Protein AF-0000000068950092 (afdb_homodimer)

Solvent-accessible surface area (backbone atoms only — not comparable to full-atom values): 45120 Å² total; per-residue (Å²): 137,85,79,80,79,78,82,83,80,78,81,80,74,81,78,78,76,77,76,72,77,78,75,73,76,74,76,72,76,67,73,79,68,65,59,87,38,62,39,36,48,38,46,48,36,64,43,59,46,80,43,60,46,69,46,39,40,34,41,42,10,74,87,42,65,40,28,37,36,50,70,68,58,47,45,32,39,39,30,33,70,67,43,49,66,41,85,40,70,24,32,50,69,65,89,71,71,52,61,46,79,30,51,57,68,35,69,49,80,45,48,26,32,32,78,57,65,82,56,67,40,35,50,31,36,40,37,50,44,28,40,63,35,24,32,33,44,30,29,32,32,49,60,79,63,97,83,76,58,93,77,65,66,75,78,72,83,72,76,76,75,78,81,72,84,72,65,82,70,72,81,69,80,69,66,73,40,65,65,55,46,86,85,48,72,69,84,33,66,66,54,60,47,67,68,42,48,68,29,75,63,51,52,23,36,44,30,40,32,51,68,95,44,41,28,33,39,36,29,46,28,34,29,34,53,56,29,42,40,49,42,79,82,56,82,47,61,70,44,25,27,31,41,34,43,34,38,40,37,36,33,35,61,67,46,93,71,41,30,51,76,43,43,36,45,34,45,31,46,30,38,50,37,82,63,69,74,55,65,56,98,62,35,58,36,29,23,41,35,38,34,41,37,39,40,29,44,56,38,62,77,91,65,23,37,39,39,30,32,41,37,44,31,48,33,40,27,33,51,51,62,79,36,67,25,38,39,42,30,50,33,37,42,48,79,77,40,33,84,60,42,74,64,47,43,38,22,47,33,49,39,45,38,33,41,34,44,31,26,65,77,38,53,31,42,34,34,39,38,32,49,19,73,38,87,87,36,18,27,42,44,34,38,42,36,34,45,29,29,80,78,41,68,27,34,51,25,23,40,32,40,38,39,37,36,32,30,38,90,44,72,86,35,32,91,40,76,42,69,69,37,53,30,43,37,44,18,65,45,120,136,83,78,77,79,76,81,80,80,77,78,78,76,79,77,76,76,76,76,72,77,78,75,74,74,74,75,73,77,68,72,78,68,64,61,87,37,63,38,36,48,38,47,48,35,64,43,56,47,80,43,60,47,66,47,38,40,34,43,43,9,75,85,41,65,39,28,35,34,50,70,67,57,48,45,30,39,38,31,32,71,66,45,50,65,40,84,41,69,22,33,49,69,66,88,72,70,52,60,48,80,29,50,57,68,34,70,49,80,46,49,26,33,31,78,57,66,83,56,67,40,36,50,30,35,39,37,51,43,27,40,64,34,24,31,32,43,30,30,34,32,50,61,80,63,96,85,76,60,91,77,64,64,75,77,72,81,72,76,78,76,76,78,66,85,75,66,84,70,72,84,68,78,69,65,73,40,65,65,54,48,87,85,48,70,69,83,34,66,67,52,60,48,66,68,41,49,66,30,74,62,51,51,23,36,43,31,39,34,51,65,95,42,42,29,32,40,36,30,48,28,33,29,34,52,57,28,41,41,49,42,80,80,56,84,47,63,71,44,25,27,31,40,33,43,34,38,40,38,36,32,35,60,68,45,93,71,41,31,51,76,44,42,35,45,33,44,31,46,28,38,50,37,82,64,70,75,55,65,57,97,61,36,60,36,30,25,40,36,38,35,41,36,39,39,30,45,55,38,59,78,91,65,23,38,41,37,30,33,41,38,42,31,49,32,41,27,33,51,52,63,79,35,68,24,39,38,42,30,50,32,38,44,46,79,78,40,33,84,59,43,74,63,46,43,38,23,46,33,49,39,44,37,33,42,34,44,30,25,65,77,39,53,32,42,34,33,38,39,32,50,19,73,37,87,86,36,20,27,43,44,34,37,42,35,33,44,30,28,81,77,41,65,27,35,50,24,23,41,32,38,38,38,38,37,31,32,38,89,44,73,85,35,33,90,41,75,42,69,71,35,52,30,44,36,45,21,66,44,122

InterPro domains:
  IPR003187 Phospholipase A1 [PF02253] (212-417)
  IPR003187 Phospholipase A1 [PR01486] (210-227)
  IPR003187 Phospholipase A1 [PR01486] (257-276)
  IPR003187 Phospholipase A1 [PR01486] (339-357)
  IPR003187 Phospholipase A1 [PR01486] (400-420)
  IPR003187 Phospholipase A1 [PTHR40457] (211-417)
  IPR003187 Phospholipase A1 [cd00541] (193-423)
  IPR010916 TonB box, conserved site [PS00430] (1-79)
  IPR036541 Phospholipase A1 superfamily [G3DSA:2.40.230.10] (185-430)
  IPR036541 Phospholipase A1 superfamily [SSF56931] (190-429)

Structure (mmCIF, N/CA/C/O backbone):
data_AF-0000000068950092-model_v1
#
loop_
_entity.id
_entity.type
_entity.pdbx_description
1 polymer 'Phospholipase A1'
#
loop_
_atom_site.group_PDB
_atom_site.id
_atom_site.type_symbol
_atom_site.label_atom_id
_atom_site.label_alt_id
_atom_site.label_comp_id
_atom_site.label_asym_id
_atom_site.label_entity_id
_atom_site.label_seq_id
_atom_site.pdbx_PDB_ins_code
_atom_site.Cartn_x
_atom_site.Cartn_y
_atom_site.Cartn_z
_atom_site.occupancy
_atom_site.B_iso_or_equiv
_atom_site.auth_seq_id
_atom_site.auth_comp_id
_atom_site.auth_asym_id
_atom_site.auth_atom_id
_atom_site.pdbx_PDB_model_num
ATOM 1 N N . MET A 1 1 ? 90.5 -13.602 -14.055 1 25.36 1 MET A N 1
ATOM 2 C CA . MET A 1 1 ? 90.062 -13.492 -12.68 1 25.36 1 MET A CA 1
ATOM 3 C C . MET A 1 1 ? 89.5 -12.094 -12.398 1 25.36 1 MET A C 1
ATOM 5 O O . MET A 1 1 ? 89.375 -11.695 -11.242 1 25.36 1 MET A O 1
ATOM 9 N N . SER A 1 2 ? 89.25 -11.289 -13.508 1 25.83 2 SER A N 1
ATOM 10 C CA . SER A 1 2 ? 88.938 -9.859 -13.547 1 25.83 2 SER A CA 1
ATOM 11 C C . SER A 1 2 ? 87.625 -9.539 -12.852 1 25.83 2 SER A C 1
ATOM 13 O O . SER A 1 2 ? 86.625 -10.242 -13.039 1 25.83 2 SER A O 1
ATOM 15 N N . ARG A 1 3 ? 87.688 -8.703 -11.711 1 25.31 3 ARG A N 1
ATOM 16 C CA . ARG A 1 3 ? 86.938 -8.18 -10.57 1 25.31 3 ARG A CA 1
ATOM 17 C C . ARG A 1 3 ? 85.875 -7.219 -11.023 1 25.31 3 ARG A C 1
ATOM 19 O O . ARG A 1 3 ? 86.125 -6.062 -11.352 1 25.31 3 ARG A O 1
ATOM 26 N N . ILE A 1 4 ? 84.875 -7.625 -11.906 1 29.53 4 ILE A N 1
ATOM 27 C CA . ILE A 1 4 ? 83.812 -6.742 -12.484 1 29.53 4 ILE A CA 1
ATOM 28 C C . ILE A 1 4 ? 83 -6.102 -11.375 1 29.53 4 ILE A C 1
ATOM 30 O O . ILE A 1 4 ? 82.375 -6.801 -10.586 1 29.53 4 ILE A O 1
ATOM 34 N N . THR A 1 5 ? 83.438 -4.902 -10.844 1 27.25 5 THR A N 1
ATOM 35 C CA . THR A 1 5 ? 83 -4.078 -9.734 1 27.25 5 THR A CA 1
ATOM 36 C C . THR A 1 5 ? 81.562 -3.611 -9.961 1 27.25 5 THR A C 1
ATOM 38 O O . THR A 1 5 ? 81.25 -3.006 -10.992 1 27.25 5 THR A O 1
ATOM 41 N N . LEU A 1 6 ? 80.5 -4.344 -9.461 1 28.91 6 LEU A N 1
ATOM 42 C CA . LEU A 1 6 ? 79.062 -4.211 -9.633 1 28.91 6 LEU A CA 1
ATOM 43 C C . LEU A 1 6 ? 78.562 -2.922 -9 1 28.91 6 LEU A C 1
ATOM 45 O O . LEU A 1 6 ? 78.812 -2.643 -7.836 1 28.91 6 LEU A O 1
ATOM 49 N N . PRO A 1 7 ? 78.312 -1.834 -9.805 1 27.84 7 PRO A N 1
ATOM 50 C CA . PRO A 1 7 ? 78 -0.502 -9.281 1 27.84 7 PRO A CA 1
ATOM 51 C C . PRO A 1 7 ? 76.75 -0.5 -8.367 1 27.84 7 PRO A C 1
ATOM 53 O O . PRO A 1 7 ? 75.938 -1.396 -8.461 1 27.84 7 PRO A O 1
ATOM 56 N N . ARG A 1 8 ? 76.812 0.279 -7.223 1 24.95 8 ARG A N 1
ATOM 57 C CA . ARG A 1 8 ? 76 0.514 -6.012 1 24.95 8 ARG A CA 1
ATOM 58 C C . ARG A 1 8 ? 74.688 1.204 -6.34 1 24.95 8 ARG A C 1
ATOM 60 O O . ARG A 1 8 ? 74.688 2.289 -6.926 1 24.95 8 ARG A O 1
ATOM 67 N N . ARG A 1 9 ? 73.625 0.454 -6.688 1 24.45 9 ARG A N 1
ATOM 68 C CA . ARG A 1 9 ? 72.25 0.958 -7.047 1 24.45 9 ARG A CA 1
ATOM 69 C C . ARG A 1 9 ? 71.688 1.841 -5.941 1 24.45 9 ARG A C 1
ATOM 71 O O . ARG A 1 9 ? 71.688 1.447 -4.773 1 24.45 9 ARG A O 1
ATOM 78 N N . ARG A 1 10 ? 71.812 3.195 -6.09 1 22.47 10 ARG A N 1
ATOM 79 C CA . ARG A 1 10 ? 71.375 4.25 -5.203 1 22.47 10 ARG A CA 1
ATOM 80 C C . ARG A 1 10 ? 69.875 4.047 -4.871 1 22.47 10 ARG A C 1
ATOM 82 O O . ARG A 1 10 ? 69.062 3.736 -5.75 1 22.47 10 ARG A O 1
ATOM 89 N N . ARG A 1 11 ? 69.5 3.742 -3.6 1 23.62 11 ARG A N 1
ATOM 90 C CA . ARG A 1 11 ? 68.25 3.502 -2.869 1 23.62 11 ARG A CA 1
ATOM 91 C C . ARG A 1 11 ? 67.375 4.73 -2.904 1 23.62 11 ARG A C 1
ATOM 93 O O . ARG A 1 11 ? 67.75 5.812 -2.461 1 23.62 11 ARG A O 1
ATOM 100 N N . LEU A 1 12 ? 66.688 4.996 -4.07 1 25.73 12 LEU A N 1
ATOM 101 C CA . LEU A 1 12 ? 65.75 6.109 -4.188 1 25.73 12 LEU A CA 1
ATOM 102 C C . LEU A 1 12 ? 64.812 6.129 -3.012 1 25.73 12 LEU A C 1
ATOM 104 O O . LEU A 1 12 ? 64.25 5.082 -2.602 1 25.73 12 LEU A O 1
ATOM 108 N N . ALA A 1 13 ? 64.875 7.172 -2.082 1 25.88 13 ALA A N 1
ATOM 109 C CA . ALA A 1 13 ? 64.125 7.508 -0.871 1 25.88 13 ALA A CA 1
ATOM 110 C C . ALA A 1 13 ? 62.656 7.668 -1.167 1 25.88 13 ALA A C 1
ATOM 112 O O . ALA A 1 13 ? 62.25 8.25 -2.186 1 25.88 13 ALA A O 1
ATOM 113 N N . PRO A 1 14 ? 61.812 6.719 -0.66 1 25.55 14 PRO A N 1
ATOM 114 C CA . PRO A 1 14 ? 60.344 6.691 -0.871 1 25.55 14 PRO A CA 1
ATOM 115 C C . PRO A 1 14 ? 59.656 7.98 -0.426 1 25.55 14 PRO A C 1
ATOM 117 O O . PRO A 1 14 ? 60.031 8.539 0.616 1 25.55 14 PRO A O 1
ATOM 120 N N . ALA A 1 15 ? 59.469 9.008 -1.313 1 27.66 15 ALA A N 1
ATOM 121 C CA . ALA A 1 15 ? 58.719 10.234 -1.035 1 27.66 15 ALA A CA 1
ATOM 122 C C . ALA A 1 15 ? 57.406 9.945 -0.307 1 27.66 15 ALA A C 1
ATOM 124 O O . ALA A 1 15 ? 56.656 9.07 -0.714 1 27.66 15 ALA A O 1
ATOM 125 N N . GLY A 1 16 ? 57.406 10.086 0.996 1 23.33 16 GLY A N 1
ATOM 126 C CA . GLY A 1 16 ? 56.281 9.984 1.922 1 23.33 16 GLY A CA 1
ATOM 127 C C . GLY A 1 16 ? 55.094 10.844 1.526 1 23.33 16 GLY A C 1
ATOM 128 O O . GLY A 1 16 ? 55.219 12.062 1.408 1 23.33 16 GLY A O 1
ATOM 129 N N . ARG A 1 17 ? 54.281 10.43 0.488 1 26.7 17 ARG A N 1
ATOM 130 C CA . ARG A 1 17 ? 53.094 11.172 0.098 1 26.7 17 ARG A CA 1
ATOM 131 C C . ARG A 1 17 ? 52.219 11.484 1.31 1 26.7 17 ARG A C 1
ATOM 133 O O . ARG A 1 17 ? 51.844 10.578 2.061 1 26.7 17 ARG A O 1
ATOM 140 N N . ALA A 1 18 ? 52.344 12.727 1.903 1 27.39 18 ALA A N 1
ATOM 141 C CA . ALA A 1 18 ? 51.469 13.305 2.92 1 27.39 18 ALA A CA 1
ATOM 142 C C . ALA A 1 18 ? 50 13.188 2.516 1 27.39 18 ALA A C 1
ATOM 144 O O . ALA A 1 18 ? 49.625 13.656 1.442 1 27.39 18 ALA A O 1
ATOM 145 N N . VAL A 1 19 ? 49.375 12.039 2.77 1 26.78 19 VAL A N 1
ATOM 146 C CA . VAL A 1 19 ? 47.938 11.875 2.617 1 26.78 19 VAL A CA 1
ATOM 147 C C . VAL A 1 19 ? 47.219 13.016 3.328 1 26.78 19 VAL A C 1
ATOM 149 O O . VAL A 1 19 ? 47.344 13.18 4.543 1 26.78 19 VAL A O 1
ATOM 152 N N . ALA A 1 20 ? 47.031 14.195 2.67 1 30.83 20 ALA A N 1
ATOM 153 C CA . ALA A 1 20 ? 46.188 15.25 3.24 1 30.83 20 ALA A CA 1
ATOM 154 C C . ALA A 1 20 ? 44.844 14.688 3.727 1 30.83 20 ALA A C 1
ATOM 156 O O . ALA A 1 20 ? 44.219 13.883 3.037 1 30.83 20 ALA A O 1
ATOM 157 N N . PRO A 1 21 ? 44.625 14.68 5.027 1 31.22 21 PRO A N 1
ATOM 158 C CA . PRO A 1 21 ? 43.344 14.234 5.578 1 31.22 21 PRO A CA 1
ATOM 159 C C . PRO A 1 21 ? 42.156 14.93 4.934 1 31.22 21 PRO A C 1
ATOM 161 O O . PRO A 1 21 ? 42.219 16.125 4.637 1 31.22 21 PRO A O 1
ATOM 164 N N . LEU A 1 22 ? 41.469 14.258 3.994 1 31.2 22 LEU A N 1
ATOM 165 C CA . LEU A 1 22 ? 40.156 14.711 3.516 1 31.2 22 LEU A CA 1
ATOM 166 C C . LEU A 1 22 ? 39.281 15.117 4.68 1 31.2 22 LEU A C 1
ATOM 168 O O . LEU A 1 22 ? 38.906 14.273 5.512 1 31.2 22 LEU A O 1
ATOM 172 N N . CYS A 1 23 ? 39.406 16.328 5.18 1 29.52 23 CYS A N 1
ATOM 173 C CA . CYS A 1 23 ? 38.438 16.875 6.129 1 29.52 23 CYS A CA 1
ATOM 174 C C . CYS A 1 23 ? 37 16.719 5.617 1 29.52 23 CYS A C 1
ATOM 176 O O . CYS A 1 23 ? 36.625 17.297 4.594 1 29.52 23 CYS A O 1
ATOM 178 N N . LEU A 1 24 ? 36.438 15.57 5.801 1 31.19 24 LEU A N 1
ATOM 179 C CA . LEU A 1 24 ? 35 15.414 5.637 1 31.19 24 LEU A CA 1
ATOM 180 C C . LEU A 1 24 ? 34.25 16.5 6.391 1 31.19 24 LEU A C 1
ATOM 182 O O . LEU A 1 24 ? 34.281 16.547 7.625 1 31.19 24 LEU A O 1
ATOM 186 N N . SER A 1 25 ? 34.125 17.672 5.805 1 31.3 25 SER A N 1
ATOM 187 C CA . SER A 1 25 ? 33.188 18.641 6.371 1 31.3 25 SER A CA 1
ATOM 188 C C . SER A 1 25 ? 31.828 18.016 6.633 1 31.3 25 SER A C 1
ATOM 190 O O . SER A 1 25 ? 31.188 17.531 5.711 1 31.3 25 SER A O 1
ATOM 192 N N . LEU A 1 26 ? 31.625 17.5 7.797 1 33.03 26 LEU A N 1
ATOM 193 C CA . LEU A 1 26 ? 30.281 17.188 8.305 1 33.03 26 LEU A CA 1
ATOM 194 C C . LEU A 1 26 ? 29.375 18.391 8.211 1 33.03 26 LEU A C 1
ATOM 196 O O . LEU A 1 26 ? 29.531 19.359 8.953 1 33.03 26 LEU A O 1
ATOM 200 N N . MET A 1 27 ? 28.938 18.734 7.012 1 31.53 27 MET A N 1
ATOM 201 C CA . MET A 1 27 ? 27.812 19.656 7.027 1 31.53 27 MET A CA 1
ATOM 202 C C . MET A 1 27 ? 26.719 19.188 7.977 1 31.53 27 MET A C 1
ATOM 204 O O . MET A 1 27 ? 26.141 18.109 7.777 1 31.53 27 MET A O 1
ATOM 208 N N . LEU A 1 28 ? 26.734 19.578 9.219 1 32.59 28 LEU A N 1
ATOM 209 C CA . LEU A 1 28 ? 25.625 19.469 10.148 1 32.59 28 LEU A CA 1
ATOM 210 C C . LEU A 1 28 ? 24.344 20.062 9.539 1 32.59 28 LEU A C 1
ATOM 212 O O . LEU A 1 28 ? 24.281 21.266 9.289 1 32.59 28 LEU A O 1
ATOM 216 N N . ALA A 1 29 ? 23.625 19.297 8.828 1 35.12 29 ALA A N 1
ATOM 217 C CA . ALA A 1 29 ? 22.266 19.719 8.5 1 35.12 29 ALA A CA 1
ATOM 218 C C . ALA A 1 29 ? 21.562 20.281 9.727 1 35.12 29 ALA A C 1
ATOM 220 O O . ALA A 1 29 ? 21.328 19.562 10.703 1 35.12 29 ALA A O 1
ATOM 221 N N . CYS A 1 30 ? 21.688 21.531 9.961 1 32.44 30 CYS A N 1
ATOM 222 C CA . CYS A 1 30 ? 20.828 22.188 10.93 1 32.44 30 CYS A CA 1
ATOM 223 C C . CYS A 1 30 ? 19.375 21.766 10.727 1 32.44 30 CYS A C 1
ATOM 225 O O . CYS A 1 30 ? 18.875 21.781 9.602 1 32.44 30 CYS A O 1
ATOM 227 N N . PRO A 1 31 ? 18.828 21.047 11.602 1 38.62 31 PRO A N 1
ATOM 228 C CA . PRO A 1 31 ? 17.391 20.766 11.469 1 38.62 31 PRO A CA 1
ATOM 229 C C . PRO A 1 31 ? 16.594 22 11.039 1 38.62 31 PRO A C 1
ATOM 231 O O . PRO A 1 31 ? 16.969 23.125 11.391 1 38.62 31 PRO A O 1
ATOM 234 N N . LEU A 1 32 ? 16.078 22.094 9.906 1 39.5 32 LEU A N 1
ATOM 235 C CA . LEU A 1 32 ? 15.078 23.109 9.586 1 39.5 32 LEU A CA 1
ATOM 236 C C . LEU A 1 32 ? 14.195 23.406 10.797 1 39.5 32 LEU A C 1
ATOM 238 O O . LEU A 1 32 ? 13.477 22.531 11.273 1 39.5 32 LEU A O 1
ATOM 242 N N . ALA A 1 33 ? 14.672 24.172 11.695 1 37.88 33 ALA A N 1
ATOM 243 C CA . ALA A 1 33 ? 13.797 24.688 12.742 1 37.88 33 ALA A CA 1
ATOM 244 C C . ALA A 1 33 ? 12.484 25.203 12.156 1 37.88 33 ALA A C 1
ATOM 246 O O . ALA A 1 33 ? 12.477 26.156 11.375 1 37.88 33 ALA A O 1
ATOM 247 N N . GLY A 1 34 ? 11.578 24.375 11.766 1 46.66 34 GLY A N 1
ATOM 248 C CA . GLY A 1 34 ? 10.273 24.984 11.539 1 46.66 34 GLY A CA 1
ATOM 249 C C . GLY A 1 34 ? 10.023 26.203 12.398 1 46.66 34 GLY A C 1
ATOM 250 O O . GLY A 1 34 ? 10.305 26.203 13.602 1 46.66 34 GLY A O 1
ATOM 251 N N . HIS A 1 35 ? 10.18 27.359 11.719 1 54.69 35 HIS A N 1
ATOM 252 C CA . HIS A 1 35 ? 9.93 28.609 12.414 1 54.69 35 HIS A CA 1
ATOM 253 C C . HIS A 1 35 ? 8.711 28.5 13.336 1 54.69 35 HIS A C 1
ATOM 255 O O . HIS A 1 35 ? 7.629 28.109 12.891 1 54.69 35 HIS A O 1
ATOM 261 N N . ALA A 1 36 ? 8.938 28.547 14.555 1 67.81 36 ALA A N 1
ATOM 262 C CA . ALA A 1 36 ? 7.93 28.656 15.609 1 67.81 36 ALA A CA 1
ATOM 263 C C . ALA A 1 36 ? 6.867 29.688 15.25 1 67.81 36 ALA A C 1
ATOM 265 O O . ALA A 1 36 ? 7.195 30.828 14.875 1 67.81 36 ALA A O 1
ATOM 266 N N . GLY A 1 37 ? 5.676 29.281 14.633 1 89.69 37 GLY A N 1
ATOM 267 C CA . GLY A 1 37 ? 4.539 30.172 14.445 1 89.69 37 GLY A CA 1
ATOM 268 C C . GLY A 1 37 ? 3.887 30.031 13.078 1 89.69 37 GLY A C 1
ATOM 269 O O . GLY A 1 37 ? 2.936 30.734 12.758 1 89.69 37 GLY A O 1
ATOM 270 N N . VAL A 1 38 ? 4.516 29.188 12.164 1 94 38 VAL A N 1
ATOM 271 C CA . VAL A 1 38 ? 3.938 28.953 10.844 1 94 38 VAL A CA 1
ATOM 272 C C . VAL A 1 38 ? 3.275 27.578 10.797 1 94 38 VAL A C 1
ATOM 274 O O . VAL A 1 38 ? 3.912 26.578 11.109 1 94 38 VAL A O 1
ATOM 277 N N . ALA A 1 39 ? 2.006 27.531 10.422 1 95.69 39 ALA A N 1
ATOM 278 C CA . ALA A 1 39 ? 1.297 26.25 10.336 1 95.69 39 ALA A CA 1
ATOM 279 C C . ALA A 1 39 ? 0.203 26.297 9.273 1 95.69 39 ALA A C 1
ATOM 281 O O . ALA A 1 39 ? -0.193 27.375 8.828 1 95.69 39 ALA A O 1
ATOM 282 N N . LEU A 1 40 ? -0.121 25.172 8.828 1 97.44 40 LEU A N 1
ATOM 283 C CA . LEU A 1 40 ? -1.31 25.016 7.992 1 97.44 40 LEU A CA 1
ATOM 284 C C . LEU A 1 40 ? -2.463 24.422 8.797 1 97.44 40 LEU A C 1
ATOM 286 O O . LEU A 1 40 ? -2.252 23.562 9.648 1 97.44 40 LEU A O 1
ATOM 290 N N . LEU A 1 41 ? -3.658 24.906 8.508 1 97 41 LEU A N 1
ATOM 291 C CA . LEU A 1 41 ? -4.824 24.234 9.062 1 97 41 LEU A CA 1
ATOM 292 C C . LEU A 1 41 ? -5.102 22.938 8.32 1 97 41 LEU A C 1
ATOM 294 O O . LEU A 1 41 ? -4.992 22.875 7.094 1 97 41 LEU A O 1
ATOM 298 N N . GLN A 1 42 ? -5.461 21.906 9.102 1 97.06 42 GLN A N 1
ATOM 299 C CA . GLN A 1 42 ? -5.906 20.672 8.445 1 97.06 42 GLN A CA 1
ATOM 300 C C . GLN A 1 42 ? -7.211 20.906 7.68 1 97.06 42 GLN A C 1
ATOM 302 O O . GLN A 1 42 ? -8.172 21.453 8.227 1 97.06 42 GLN A O 1
ATOM 307 N N . PRO A 1 43 ? -7.207 20.531 6.434 1 96.75 43 PRO A N 1
ATOM 308 C CA . PRO A 1 43 ? -8.492 20.594 5.734 1 96.75 43 PRO A CA 1
ATOM 309 C C . PRO A 1 43 ? -9.477 19.547 6.223 1 96.75 43 PRO A C 1
ATOM 311 O O . PRO A 1 43 ? -9.109 18.656 6.996 1 96.75 43 PRO A O 1
ATOM 314 N N . PRO A 1 44 ? -10.758 19.75 5.793 1 95.69 44 PRO A N 1
ATOM 315 C CA . PRO A 1 44 ? -11.734 18.703 6.129 1 95.69 44 PRO A CA 1
ATOM 316 C C . PRO A 1 44 ? -11.375 17.344 5.527 1 95.69 44 PRO A C 1
ATOM 318 O O . PRO A 1 44 ? -10.648 17.281 4.535 1 95.69 44 PRO A O 1
ATOM 321 N N . ARG A 1 45 ? -11.922 16.328 6.129 1 95.12 45 ARG A N 1
ATOM 322 C CA . ARG A 1 45 ? -11.672 14.953 5.691 1 95.12 45 ARG A CA 1
ATOM 323 C C . ARG A 1 45 ? -12.156 14.742 4.262 1 95.12 45 ARG A C 1
ATOM 325 O O . ARG A 1 45 ? -11.5 14.055 3.475 1 95.12 45 ARG A O 1
ATOM 332 N N . VAL A 1 46 ? -13.32 15.258 3.967 1 94.94 46 VAL A N 1
ATOM 333 C CA . VAL A 1 46 ? -13.922 15.172 2.645 1 94.94 46 VAL A CA 1
ATOM 334 C C . VAL A 1 46 ? -14.195 16.578 2.105 1 94.94 46 VAL A C 1
ATOM 336 O O . VAL A 1 46 ? -14.773 17.406 2.805 1 94.94 46 VAL A O 1
ATOM 339 N N . ILE A 1 47 ? -13.789 16.844 0.938 1 95.56 47 ILE A N 1
ATOM 340 C CA . ILE A 1 47 ? -14.055 18.156 0.344 1 95.56 47 ILE A CA 1
ATOM 341 C C . ILE A 1 47 ? -14.781 17.969 -0.986 1 95.56 47 ILE A C 1
ATOM 343 O O . ILE A 1 47 ? -14.766 16.891 -1.569 1 95.56 47 ILE A O 1
ATOM 347 N N . ASP A 1 48 ? -15.43 19.016 -1.385 1 94.81 48 ASP A N 1
ATOM 348 C CA . ASP A 1 48 ? -16.031 19.062 -2.713 1 94.81 48 ASP A CA 1
ATOM 349 C C . ASP A 1 48 ? -14.977 19.234 -3.797 1 94.81 48 ASP A C 1
ATOM 351 O O . ASP A 1 48 ? -14.383 20.297 -3.932 1 94.81 48 ASP A O 1
ATOM 355 N N . GLY A 1 49 ? -14.82 18.234 -4.57 1 93.81 49 GLY A N 1
ATOM 356 C CA . GLY A 1 49 ? -13.773 18.219 -5.578 1 93.81 49 GLY A CA 1
ATOM 357 C C . GLY A 1 49 ? -14.078 19.109 -6.77 1 93.81 49 GLY A C 1
ATOM 358 O O . GLY A 1 49 ? -13.211 19.328 -7.617 1 93.81 49 GLY A O 1
ATOM 359 N N . ASN A 1 50 ? -15.273 19.562 -6.836 1 93 50 ASN A N 1
ATOM 360 C CA . ASN A 1 50 ? -15.648 20.469 -7.922 1 93 50 ASN A CA 1
ATOM 361 C C . ASN A 1 50 ? -15.391 21.922 -7.551 1 93 50 ASN A C 1
ATOM 363 O O . ASN A 1 50 ? -15.508 22.812 -8.398 1 93 50 ASN A O 1
ATOM 367 N N . GLN A 1 51 ? -15.148 22.172 -6.352 1 94.12 51 GLN A N 1
ATOM 368 C CA . GLN A 1 51 ? -14.781 23.5 -5.879 1 94.12 51 GLN A CA 1
ATOM 369 C C . GLN A 1 51 ? -13.266 23.625 -5.723 1 94.12 51 GLN A C 1
ATOM 371 O O . GLN A 1 51 ? -12.562 22.625 -5.605 1 94.12 51 GLN A O 1
ATOM 376 N N . PRO A 1 52 ? -12.797 24.797 -5.805 1 96.12 52 PRO A N 1
ATOM 377 C CA . PRO A 1 52 ? -11.359 24.969 -5.598 1 96.12 52 PRO A CA 1
ATOM 378 C C . PRO A 1 52 ? -10.898 24.469 -4.23 1 96.12 52 PRO A C 1
ATOM 380 O O . PRO A 1 52 ? -11.625 24.594 -3.244 1 96.12 52 PRO A O 1
ATOM 383 N N . LEU A 1 53 ? -9.75 23.891 -4.223 1 97.06 53 LEU A N 1
ATOM 384 C CA . LEU A 1 53 ? -9.094 23.547 -2.969 1 97.06 53 LEU A CA 1
ATOM 385 C C . LEU A 1 53 ? -8.648 24.781 -2.219 1 97.06 53 LEU A C 1
ATOM 387 O O . LEU A 1 53 ? -8.039 25.688 -2.807 1 97.06 53 LEU A O 1
ATOM 391 N N . THR A 1 54 ? -8.938 24.828 -0.978 1 96.88 54 THR A N 1
ATOM 392 C CA . THR A 1 54 ? -8.5 25.938 -0.132 1 96.88 54 THR A CA 1
ATOM 393 C C . THR A 1 54 ? -7.609 25.438 1 1 96.88 54 THR A C 1
ATOM 395 O O . THR A 1 54 ? -7.973 24.5 1.714 1 96.88 54 THR A O 1
ATOM 398 N N . LEU A 1 55 ? -6.48 25.969 1.095 1 97.44 55 LEU A N 1
ATOM 399 C CA . LEU A 1 55 ? -5.598 25.766 2.238 1 97.44 55 LEU A CA 1
ATOM 400 C C . LEU A 1 55 ? -5.391 27.062 3.01 1 97.44 55 LEU A C 1
ATOM 402 O O . LEU A 1 55 ? -5.254 28.125 2.408 1 97.44 55 LEU A O 1
ATOM 406 N N . THR A 1 56 ? -5.359 26.938 4.32 1 96.44 56 THR A N 1
ATOM 407 C CA . THR A 1 56 ? -5.223 28.125 5.152 1 96.44 56 THR A CA 1
ATOM 408 C C . THR A 1 56 ? -3.893 28.125 5.898 1 96.44 56 THR A C 1
ATOM 410 O O . THR A 1 56 ? -3.625 27.219 6.691 1 96.44 56 THR A O 1
ATOM 413 N N . LEU A 1 57 ? -3.098 29.078 5.609 1 96.5 57 LEU A N 1
ATOM 414 C CA . LEU A 1 57 ? -1.845 29.328 6.316 1 96.5 57 LEU A CA 1
ATOM 415 C C . LEU A 1 57 ? -2.082 30.188 7.551 1 96.5 57 LEU A C 1
ATOM 417 O O . LEU A 1 57 ? -2.771 31.219 7.48 1 96.5 57 LEU A O 1
ATOM 421 N N . VAL A 1 58 ? -1.559 29.75 8.656 1 94.62 58 VAL A N 1
ATOM 422 C CA . VAL A 1 58 ? -1.667 30.516 9.883 1 94.62 58 VAL A CA 1
ATOM 423 C C . VAL A 1 58 ? -0.274 30.891 10.383 1 94.62 58 VAL A C 1
ATOM 425 O O . VAL A 1 58 ? 0.581 30.031 10.57 1 94.62 58 VAL A O 1
ATOM 428 N N . VAL A 1 59 ? -0.043 32.156 10.547 1 94.06 59 VAL A N 1
ATOM 429 C CA . VAL A 1 59 ? 1.181 32.656 11.172 1 94.06 59 VAL A CA 1
ATOM 430 C C . VAL A 1 59 ? 0.857 33.281 12.531 1 94.06 59 VAL A C 1
ATOM 432 O O . VAL A 1 59 ? -0.172 33.938 12.695 1 94.06 59 VAL A O 1
ATOM 435 N N . SER A 1 60 ? 1.721 32.938 13.5 1 92.06 60 SER A N 1
ATOM 436 C CA . SER A 1 60 ? 1.443 33.406 14.852 1 92.06 60 SER A CA 1
ATOM 437 C C . SER A 1 60 ? 2.691 34 15.508 1 92.06 60 SER A C 1
ATOM 439 O O . SER A 1 60 ? 3.814 33.625 15.148 1 92.06 60 SER A O 1
ATOM 441 N N . ALA A 1 61 ? 2.457 34.969 16.391 1 90.75 61 ALA A N 1
ATOM 442 C CA . ALA A 1 61 ? 3.473 35.531 17.266 1 90.75 61 ALA A CA 1
ATOM 443 C C . ALA A 1 61 ? 3.156 35.25 18.734 1 90.75 61 ALA A C 1
ATOM 445 O O . ALA A 1 61 ? 2.572 36.062 19.422 1 90.75 61 ALA A O 1
ATOM 446 N N . ASP A 1 62 ? 3.6 34.156 19.188 1 82.5 62 ASP A N 1
ATOM 447 C CA . ASP A 1 62 ? 3.172 33.688 20.5 1 82.5 62 ASP A CA 1
ATOM 448 C C . ASP A 1 62 ? 3.936 34.406 21.609 1 82.5 62 ASP A C 1
ATOM 450 O O . ASP A 1 62 ? 3.338 34.875 22.594 1 82.5 62 ASP A O 1
ATOM 454 N N . ASP A 1 63 ? 5.16 34.531 21.484 1 83.38 63 ASP A N 1
ATOM 455 C CA . ASP A 1 63 ? 5.969 34.969 22.625 1 83.38 63 ASP A CA 1
ATOM 456 C C . ASP A 1 63 ? 6.582 36.344 22.391 1 83.38 63 ASP A C 1
ATOM 458 O O . ASP A 1 63 ? 7.02 37.031 23.328 1 83.38 63 ASP A O 1
ATOM 462 N N . ALA A 1 64 ? 6.695 36.719 21.109 1 87.56 64 ALA A N 1
ATOM 463 C CA . ALA A 1 64 ? 7.297 38 20.75 1 87.56 64 ALA A CA 1
ATOM 464 C C . ALA A 1 64 ? 6.734 38.531 19.438 1 87.56 64 ALA A C 1
ATOM 466 O O . ALA A 1 64 ? 6.016 37.812 18.734 1 87.56 64 ALA A O 1
ATOM 467 N N . THR A 1 65 ? 7.02 39.781 19.25 1 91.56 65 THR A N 1
ATOM 468 C CA . THR A 1 65 ? 6.656 40.344 17.969 1 91.56 65 THR A CA 1
ATOM 469 C C . THR A 1 65 ? 7.395 39.656 16.828 1 91.56 65 THR A C 1
ATOM 471 O O . THR A 1 65 ? 8.586 39.344 16.953 1 91.56 65 THR A O 1
ATOM 474 N N . ARG A 1 66 ? 6.645 39.344 15.773 1 93.12 66 ARG A N 1
ATOM 475 C CA . ARG A 1 66 ? 7.223 38.625 14.625 1 93.12 66 ARG A CA 1
ATOM 476 C C . ARG A 1 66 ? 6.773 39.281 13.32 1 93.12 66 ARG A C 1
ATOM 478 O O . ARG A 1 66 ? 5.691 39.875 13.242 1 93.12 66 ARG A O 1
ATOM 485 N N . ARG A 1 67 ? 7.641 39.219 12.32 1 94.94 67 ARG A N 1
ATOM 486 C CA . ARG A 1 67 ? 7.332 39.656 10.953 1 94.94 67 ARG A CA 1
ATOM 487 C C . ARG A 1 67 ? 7.523 38.5 9.977 1 94.94 67 ARG A C 1
ATOM 489 O O . ARG A 1 67 ? 8.562 37.844 9.984 1 94.94 67 ARG A O 1
ATOM 496 N N . TYR A 1 68 ? 6.5 38.25 9.203 1 95.38 68 TYR A N 1
ATOM 497 C CA . TYR A 1 68 ? 6.543 37.125 8.266 1 95.38 68 TYR A CA 1
ATOM 498 C C . TYR A 1 68 ? 6.422 37.625 6.824 1 95.38 68 TYR A C 1
ATOM 500 O O . TYR A 1 68 ? 5.59 38.469 6.523 1 95.38 68 TYR A O 1
ATOM 508 N N . ARG A 1 69 ? 7.258 37.125 5.938 1 95.38 69 ARG A N 1
ATOM 509 C CA . ARG A 1 69 ? 7.051 37.312 4.504 1 95.38 69 ARG A CA 1
ATOM 510 C C . ARG A 1 69 ? 6.07 36.281 3.957 1 95.38 69 ARG A C 1
ATOM 512 O O . ARG A 1 69 ? 6.348 35.062 3.988 1 95.38 69 ARG A O 1
ATOM 519 N N . ILE A 1 70 ? 4.98 36.75 3.484 1 95.69 70 ILE A N 1
ATOM 520 C CA . ILE A 1 70 ? 3.914 35.875 3 1 95.69 70 ILE A CA 1
ATOM 521 C C . ILE A 1 70 ? 4.023 35.719 1.485 1 95.69 70 ILE A C 1
ATOM 523 O O . ILE A 1 70 ? 3.955 36.688 0.746 1 95.69 70 ILE A O 1
ATOM 527 N N . PRO A 1 71 ? 4.184 34.5 1.025 1 94.81 71 PRO A N 1
ATOM 528 C CA . PRO A 1 71 ? 4.273 34.344 -0.426 1 94.81 71 PRO A CA 1
ATOM 529 C C . PRO A 1 71 ? 2.926 34.5 -1.125 1 94.81 71 PRO A C 1
ATOM 531 O O . PRO A 1 71 ? 1.877 34.25 -0.525 1 94.81 71 PRO A O 1
ATOM 534 N N . ASP A 1 72 ? 3 34.844 -2.436 1 95.62 72 ASP A N 1
ATOM 535 C CA . ASP A 1 72 ? 1.785 35 -3.23 1 95.62 72 ASP A CA 1
ATOM 536 C C . ASP A 1 72 ? 1.196 33.625 -3.604 1 95.62 72 ASP A C 1
ATOM 538 O O . ASP A 1 72 ? 0.004 33.531 -3.9 1 95.62 72 ASP A O 1
ATOM 542 N N . THR A 1 73 ? 2.117 32.656 -3.613 1 95.94 73 THR A N 1
ATOM 543 C CA . THR A 1 73 ? 1.674 31.328 -4.012 1 95.94 73 THR A CA 1
ATOM 544 C C . THR A 1 73 ? 2.24 30.266 -3.072 1 95.94 73 THR A C 1
ATOM 546 O O . THR A 1 73 ? 3.266 30.484 -2.424 1 95.94 73 THR A O 1
ATOM 549 N N . LEU A 1 74 ? 1.51 29.219 -2.908 1 96.25 74 LEU A N 1
ATOM 550 C CA . LEU A 1 74 ? 1.98 28 -2.254 1 96.25 74 LEU A CA 1
ATOM 551 C C . LEU A 1 74 ? 2.033 26.844 -3.238 1 96.25 74 LEU A C 1
ATOM 553 O O . LEU A 1 74 ? 1.121 26.672 -4.047 1 96.25 74 LEU A O 1
ATOM 557 N N . GLU A 1 75 ? 3.094 26.141 -3.209 1 96.44 75 GLU A N 1
ATOM 558 C CA . GLU A 1 75 ? 3.213 24.938 -4.031 1 96.44 75 GLU A CA 1
ATOM 559 C C . GLU A 1 75 ? 2.873 23.672 -3.232 1 96.44 75 GLU A C 1
ATOM 561 O O . GLU A 1 75 ? 3.396 23.469 -2.135 1 96.44 75 GLU A O 1
ATOM 566 N N . VAL A 1 76 ? 1.973 22.922 -3.807 1 97.25 76 VAL A N 1
ATOM 567 C CA . VAL A 1 76 ? 1.534 21.688 -3.162 1 97.25 76 VAL A CA 1
ATOM 568 C C . VAL A 1 76 ? 1.596 20.531 -4.16 1 97.25 76 VAL A C 1
ATOM 570 O O . VAL A 1 76 ? 1.209 20.672 -5.32 1 97.25 76 VAL A O 1
ATOM 573 N N . THR A 1 77 ? 2.152 19.406 -3.688 1 96.5 77 THR A N 1
ATOM 574 C CA . THR A 1 77 ? 2.102 18.188 -4.484 1 96.5 77 THR A CA 1
ATOM 575 C C . THR A 1 77 ? 0.888 17.344 -4.105 1 96.5 77 THR A C 1
ATOM 577 O O . THR A 1 77 ? 0.719 16.984 -2.939 1 96.5 77 THR A O 1
ATOM 580 N N . ALA A 1 78 ? 0.052 17.094 -5.078 1 96.5 78 ALA A N 1
ATOM 581 C CA . ALA A 1 78 ? -1.104 16.219 -4.891 1 96.5 78 ALA A CA 1
ATOM 582 C C . ALA A 1 78 ? -0.852 14.836 -5.496 1 96.5 78 ALA A C 1
ATOM 584 O O . ALA A 1 78 ? -0.511 14.727 -6.676 1 96.5 78 ALA A O 1
ATOM 585 N N . SER A 1 79 ? -1.052 13.828 -4.648 1 94.38 79 SER A N 1
ATOM 586 C CA . SER A 1 79 ? -0.815 12.461 -5.102 1 94.38 79 SER A CA 1
ATOM 587 C C . SER A 1 79 ? -2.029 11.57 -4.84 1 94.38 79 SER A C 1
ATOM 589 O O . SER A 1 79 ? -2.348 11.266 -3.691 1 94.38 79 SER A O 1
ATOM 591 N N . GLY A 1 80 ? -2.674 11.195 -5.965 1 92 80 GLY A N 1
ATOM 592 C CA . GLY A 1 80 ? -3.682 10.148 -5.836 1 92 80 GLY A CA 1
ATOM 593 C C . GLY A 1 80 ? -3.092 8.766 -5.691 1 92 80 GLY A C 1
ATOM 594 O O . GLY A 1 80 ? -1.931 8.539 -6.039 1 92 80 GLY A O 1
ATOM 595 N N . ASP A 1 81 ? -3.914 7.863 -5.152 1 90.31 81 ASP A N 1
ATOM 596 C CA . ASP A 1 81 ? -3.447 6.496 -4.945 1 90.31 81 ASP A CA 1
ATOM 597 C C . ASP A 1 81 ? -3.082 5.836 -6.27 1 90.31 81 ASP A C 1
ATOM 599 O O . ASP A 1 81 ? -3.922 5.727 -7.168 1 90.31 81 ASP A O 1
ATOM 603 N N . LEU A 1 82 ? -1.824 5.402 -6.402 1 92.31 82 LEU A N 1
ATOM 604 C CA . LEU A 1 82 ? -1.259 4.719 -7.559 1 92.31 82 LEU A CA 1
ATOM 605 C C . LEU A 1 82 ? -1.312 5.609 -8.797 1 92.31 82 LEU A C 1
ATOM 607 O O . LEU A 1 82 ? -1.517 5.121 -9.906 1 92.31 82 LEU A O 1
ATOM 611 N N . GLN A 1 83 ? -1.259 6.91 -8.609 1 90.75 83 GLN A N 1
ATOM 612 C CA . GLN A 1 83 ? -1.19 7.898 -9.68 1 90.75 83 GLN A CA 1
ATOM 613 C C . GLN A 1 83 ? 0.053 8.773 -9.547 1 90.75 83 GLN A C 1
ATOM 615 O O . GLN A 1 83 ? 0.603 8.914 -8.453 1 90.75 83 GLN A O 1
ATOM 620 N N . ALA A 1 84 ? 0.411 9.312 -10.641 1 89.38 84 ALA A N 1
ATOM 621 C CA . ALA A 1 84 ? 1.54 10.242 -10.625 1 89.38 84 ALA A CA 1
ATOM 622 C C . ALA A 1 84 ? 1.2 11.508 -9.844 1 89.38 84 ALA A C 1
ATOM 624 O O . ALA A 1 84 ? 0.084 12.023 -9.945 1 89.38 84 ALA A O 1
ATOM 625 N N . PRO A 1 85 ? 2.195 11.984 -9.086 1 92.19 85 PRO A N 1
ATOM 626 C CA . PRO A 1 85 ? 1.938 13.242 -8.391 1 92.19 85 PRO A CA 1
ATOM 627 C C . PRO A 1 85 ? 1.762 14.422 -9.344 1 92.19 85 PRO A C 1
ATOM 629 O O . PRO A 1 85 ? 2.332 14.43 -10.438 1 92.19 85 PRO A O 1
ATOM 632 N N . VAL A 1 86 ? 0.999 15.352 -8.883 1 92 86 VAL A N 1
ATOM 633 C CA . VAL A 1 86 ? 0.736 16.547 -9.672 1 92 86 VAL A CA 1
ATOM 634 C C . VAL A 1 86 ? 1.086 17.797 -8.844 1 92 86 VAL A C 1
ATOM 636 O O . VAL A 1 86 ? 0.718 17.891 -7.672 1 92 86 VAL A O 1
ATOM 639 N N . ARG A 1 87 ? 1.748 18.703 -9.492 1 94 87 ARG A N 1
ATOM 640 C CA . ARG A 1 87 ? 2.098 19.969 -8.852 1 94 87 ARG A CA 1
ATOM 641 C C . ARG A 1 87 ? 0.945 20.969 -8.938 1 94 87 ARG A C 1
ATOM 643 O O . ARG A 1 87 ? 0.449 21.25 -10.023 1 94 87 ARG A O 1
ATOM 650 N N . LEU A 1 88 ? 0.585 21.453 -7.82 1 96.62 88 LEU A N 1
ATOM 651 C CA . LEU A 1 88 ? -0.436 22.484 -7.727 1 96.62 88 LEU A CA 1
ATOM 652 C C . LEU A 1 88 ? 0.164 23.797 -7.223 1 96.62 88 LEU A C 1
ATOM 654 O O . LEU A 1 88 ? 0.972 23.797 -6.293 1 96.62 88 LEU A O 1
ATOM 658 N N . VAL A 1 89 ? -0.198 24.891 -7.84 1 97.44 89 VAL A N 1
ATOM 659 C CA . VAL A 1 89 ? 0.17 26.219 -7.375 1 97.44 89 VAL A CA 1
ATOM 660 C C . VAL A 1 89 ? -1.074 26.953 -6.879 1 97.44 89 VAL A C 1
ATOM 662 O O . VAL A 1 89 ? -1.962 27.281 -7.672 1 97.44 89 VAL A O 1
ATOM 665 N N . LEU A 1 90 ? -1.113 27.109 -5.598 1 98 90 LEU A N 1
ATOM 666 C CA . LEU A 1 90 ? -2.234 27.828 -5 1 98 90 LEU A CA 1
ATOM 667 C C . LEU A 1 90 ? -1.945 29.328 -4.914 1 98 90 LEU A C 1
ATOM 669 O O . LEU A 1 90 ? -0.819 29.719 -4.617 1 98 90 LEU A O 1
ATOM 673 N N . TRP A 1 91 ? -2.977 30.094 -5.086 1 97.69 91 TRP A N 1
ATOM 674 C CA . TRP A 1 91 ? -2.854 31.547 -5.023 1 97.69 91 TRP A CA 1
ATOM 675 C C . TRP A 1 91 ? -3.625 32.125 -3.834 1 97.69 91 TRP A C 1
ATOM 677 O O . TRP A 1 91 ? -4.668 31.578 -3.455 1 97.69 91 TRP A O 1
ATOM 687 N N . ARG A 1 92 ? -3.123 33.188 -3.324 1 96.62 92 ARG A N 1
ATOM 688 C CA . ARG A 1 92 ? -3.859 33.875 -2.26 1 96.62 92 ARG A CA 1
ATOM 689 C C . ARG A 1 92 ? -5.27 34.219 -2.711 1 96.62 92 ARG A C 1
ATOM 691 O O . ARG A 1 92 ? -5.461 34.781 -3.803 1 96.62 92 ARG A O 1
ATOM 698 N N . GLU A 1 93 ? -6.156 33.844 -1.919 1 93.62 93 GLU A N 1
ATOM 699 C CA . GLU A 1 93 ? -7.551 34.125 -2.254 1 93.62 93 GLU A CA 1
ATOM 700 C C . GLU A 1 93 ? -7.816 35.625 -2.277 1 93.62 93 GLU A C 1
ATOM 702 O O . GLU A 1 93 ? -8.484 36.125 -3.182 1 93.62 93 GLU A O 1
ATOM 707 N N . VAL A 1 94 ? -7.34 36.281 -1.17 1 91.06 94 VAL A N 1
ATOM 708 C CA . VAL A 1 94 ? -7.457 37.75 -1.068 1 91.06 94 VAL A CA 1
ATOM 709 C C . VAL A 1 94 ? -6.066 38.375 -1.032 1 91.06 94 VAL A C 1
ATOM 711 O O . VAL A 1 94 ? -5.211 37.969 -0.243 1 91.06 94 VAL A O 1
ATOM 714 N N . SER A 1 95 ? -5.867 39.312 -1.88 1 87.94 95 SER A N 1
ATOM 715 C CA . SER A 1 95 ? -4.578 40 -1.911 1 87.94 95 SER A CA 1
ATOM 716 C C . SER A 1 95 ? -4.289 40.719 -0.587 1 87.94 95 SER A C 1
ATOM 718 O O . SER A 1 95 ? -5.211 41.188 0.082 1 87.94 95 SER A O 1
ATOM 720 N N . GLY A 1 96 ? -3.043 40.688 -0.179 1 89.62 96 GLY A N 1
ATOM 721 C CA . GLY A 1 96 ? -2.59 41.281 1.055 1 89.62 96 GLY A CA 1
ATOM 722 C C . GLY A 1 96 ? -1.128 41.688 1.018 1 89.62 96 GLY A C 1
ATOM 723 O O . GLY A 1 96 ? -0.462 41.562 -0.009 1 89.62 96 GLY A O 1
ATOM 724 N N . PRO A 1 97 ? -0.733 42.281 2.111 1 92.69 97 PRO A N 1
ATOM 725 C CA . PRO A 1 97 ? 0.665 42.719 2.152 1 92.69 97 PRO A CA 1
ATOM 726 C C . PRO A 1 97 ? 1.647 41.562 2.078 1 92.69 97 PRO A C 1
ATOM 728 O O . PRO A 1 97 ? 1.336 40.469 2.529 1 92.69 97 PRO A O 1
ATOM 731 N N . ALA A 1 98 ? 2.754 41.875 1.532 1 93.5 98 ALA A N 1
ATOM 732 C CA . ALA A 1 98 ? 3.803 40.844 1.404 1 93.5 98 ALA A CA 1
ATOM 733 C C . ALA A 1 98 ? 4.402 40.5 2.764 1 93.5 98 ALA A C 1
ATOM 735 O O . ALA A 1 98 ? 4.918 39.406 2.963 1 93.5 98 ALA A O 1
ATOM 736 N N . VAL A 1 99 ? 4.445 41.469 3.574 1 95.62 99 VAL A N 1
ATOM 737 C CA . VAL A 1 99 ? 4.965 41.281 4.922 1 95.62 99 VAL A CA 1
ATOM 738 C C . VAL A 1 99 ? 3.863 41.531 5.949 1 95.62 99 VAL A C 1
ATOM 740 O O . VAL A 1 99 ? 3.16 42.531 5.879 1 95.62 99 VAL A O 1
ATOM 743 N N . VAL A 1 100 ? 3.674 40.594 6.852 1 94.94 100 VAL A N 1
ATOM 744 C CA . VAL A 1 100 ? 2.693 40.688 7.926 1 94.94 100 VAL A CA 1
ATOM 745 C C . VAL A 1 100 ? 3.406 40.906 9.258 1 94.94 100 VAL A C 1
ATOM 747 O O . VAL A 1 100 ? 4.273 40.125 9.641 1 94.94 100 VAL A O 1
ATOM 750 N N . ASN A 1 101 ? 3.072 41.969 9.93 1 94.69 101 ASN A N 1
ATOM 751 C CA . ASN A 1 101 ? 3.6 42.25 11.258 1 94.69 101 ASN A CA 1
ATOM 752 C C . ASN A 1 101 ? 2.633 41.844 12.359 1 94.69 101 ASN A C 1
ATOM 754 O O . ASN A 1 101 ? 1.466 42.219 12.352 1 94.69 101 ASN A O 1
ATOM 758 N N . LEU A 1 102 ? 3.133 41.031 13.258 1 92.94 102 LEU A N 1
ATOM 759 C CA . LEU A 1 102 ? 2.293 40.531 14.344 1 92.94 102 LEU A CA 1
ATOM 760 C C . LEU A 1 102 ? 2.875 40.906 15.703 1 92.94 102 LEU A C 1
ATOM 762 O O . LEU A 1 102 ? 4.074 40.719 15.938 1 92.94 102 LEU A O 1
ATOM 766 N N . ARG A 1 103 ? 2.064 41.469 16.516 1 92.81 103 ARG A N 1
ATOM 767 C CA . ARG A 1 103 ? 2.449 41.688 17.906 1 92.81 103 ARG A CA 1
ATOM 768 C C . ARG A 1 103 ? 2.295 40.406 18.719 1 92.81 103 ARG A C 1
ATOM 770 O O . ARG A 1 103 ? 1.66 39.438 18.281 1 92.81 103 ARG A O 1
ATOM 777 N N . ARG A 1 104 ? 2.891 40.375 19.797 1 89.38 104 ARG A N 1
ATOM 778 C CA . ARG A 1 104 ? 2.797 39.219 20.688 1 89.38 104 ARG A CA 1
ATOM 779 C C . ARG A 1 104 ? 1.341 38.844 20.922 1 89.38 104 ARG A C 1
ATOM 781 O O . ARG A 1 104 ? 0.51 39.688 21.25 1 89.38 104 ARG A O 1
ATOM 788 N N . GLY A 1 105 ? 0.995 37.531 20.688 1 84.5 105 GLY A N 1
ATOM 789 C CA . GLY A 1 105 ? -0.34 37 20.922 1 84.5 105 GLY A CA 1
ATOM 790 C C . GLY A 1 105 ? -1.229 37.062 19.688 1 84.5 105 GLY A C 1
ATOM 791 O O . GLY A 1 105 ? -2.322 36.469 19.688 1 84.5 105 GLY A O 1
ATOM 792 N N . GLU A 1 106 ? -0.739 37.719 18.688 1 87.81 106 GLU A N 1
ATOM 793 C CA . GLU A 1 106 ? -1.549 37.875 17.469 1 87.81 106 GLU A CA 1
ATOM 794 C C . GLU A 1 106 ? -1.304 36.75 16.5 1 87.81 106 GLU A C 1
ATOM 796 O O . GLU A 1 106 ? -0.276 36.062 16.562 1 87.81 106 GLU A O 1
ATOM 801 N N . HIS A 1 107 ? -2.281 36.5 15.672 1 90.25 107 HIS A N 1
ATOM 802 C CA . HIS A 1 107 ? -2.158 35.531 14.57 1 90.25 107 HIS A CA 1
ATOM 803 C C . HIS A 1 107 ? -2.881 36.062 13.32 1 90.25 107 HIS A C 1
ATOM 805 O O . HIS A 1 107 ? -3.697 36.969 13.406 1 90.25 107 HIS A O 1
ATOM 811 N N . ARG A 1 108 ? -2.52 35.562 12.203 1 91.38 108 ARG A N 1
ATOM 812 C CA . ARG A 1 108 ? -3.15 35.906 10.922 1 91.38 108 ARG A CA 1
ATOM 813 C C . ARG A 1 108 ? -3.361 34.656 10.086 1 91.38 108 ARG A C 1
ATOM 815 O O . ARG A 1 108 ? -2.48 33.781 10.008 1 91.38 108 ARG A O 1
ATOM 822 N N . ALA A 1 109 ? -4.582 34.5 9.594 1 93.06 109 ALA A N 1
ATOM 823 C CA . ALA A 1 109 ? -4.898 33.406 8.672 1 93.06 109 ALA A CA 1
ATOM 824 C C . ALA A 1 109 ? -4.949 33.906 7.23 1 93.06 109 ALA A C 1
ATOM 826 O O . ALA A 1 109 ? -5.562 34.938 6.941 1 93.06 109 ALA A O 1
ATOM 827 N N . ILE A 1 110 ? -4.242 33.25 6.352 1 95.25 110 ILE A N 1
ATOM 828 C CA . ILE A 1 110 ? -4.215 33.562 4.93 1 95.25 110 ILE A CA 1
ATOM 829 C C . ILE A 1 110 ? -4.699 32.375 4.113 1 95.25 110 ILE A C 1
ATOM 831 O O . ILE A 1 110 ? -4.172 31.266 4.242 1 95.25 110 ILE A O 1
ATOM 835 N N . ARG A 1 111 ? -5.605 32.562 3.252 1 96.31 111 ARG A N 1
ATOM 836 C CA . ARG A 1 111 ? -6.203 31.484 2.461 1 96.31 111 ARG A CA 1
ATOM 837 C C . ARG A 1 111 ? -5.609 31.453 1.057 1 96.31 111 ARG A C 1
ATOM 839 O O . ARG A 1 111 ? -5.422 32.5 0.429 1 96.31 111 ARG A O 1
ATOM 846 N N . TYR A 1 112 ? -5.242 30.281 0.621 1 97.75 112 TYR A N 1
ATOM 847 C CA . TYR A 1 112 ? -4.773 30.016 -0.734 1 97.75 112 TYR A CA 1
ATOM 848 C C . TYR A 1 112 ? -5.719 29.062 -1.457 1 97.75 112 TYR A C 1
ATOM 850 O O . TYR A 1 112 ? -6.27 28.141 -0.848 1 97.75 112 TYR A O 1
ATOM 858 N N . THR A 1 113 ? -5.91 29.234 -2.756 1 97.62 113 THR A N 1
ATOM 859 C CA . THR A 1 113 ? -6.867 28.406 -3.469 1 97.62 113 THR A CA 1
ATOM 860 C C . THR A 1 113 ? -6.316 27.984 -4.832 1 97.62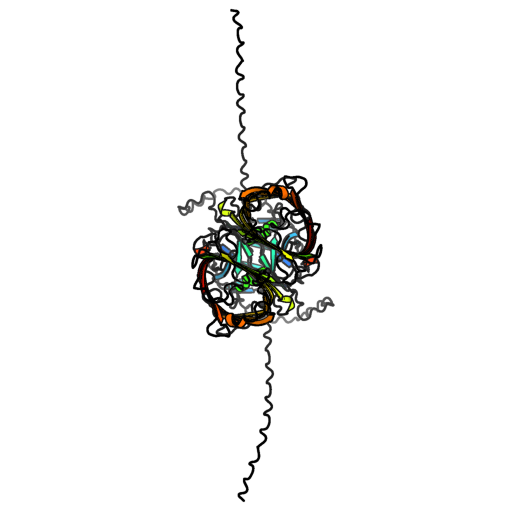 113 THR A C 1
ATOM 862 O O . THR A 1 113 ? -5.41 28.641 -5.363 1 97.62 113 THR A O 1
ATOM 865 N N . VAL A 1 114 ? -6.805 26.906 -5.309 1 97.94 114 VAL A N 1
ATOM 866 C CA . VAL A 1 114 ? -6.48 26.438 -6.648 1 97.94 114 VAL A CA 1
ATOM 867 C C . VAL A 1 114 ? -7.586 25.5 -7.148 1 97.94 114 VAL A C 1
ATOM 869 O O . VAL A 1 114 ? -8.227 24.812 -6.355 1 97.94 114 VAL A O 1
ATOM 872 N N . ALA A 1 115 ? -7.781 25.562 -8.414 1 96.31 115 ALA A N 1
ATOM 873 C CA . ALA A 1 115 ? -8.672 24.562 -9 1 96.31 115 ALA A CA 1
ATOM 874 C C . ALA A 1 115 ? -8.023 23.172 -9.008 1 96.31 115 ALA A C 1
ATOM 876 O O . ALA A 1 115 ? -6.832 23.047 -9.289 1 96.31 115 ALA A O 1
ATOM 877 N N . LEU A 1 116 ? -8.797 22.156 -8.672 1 94.38 116 LEU A N 1
ATOM 878 C CA . LEU A 1 116 ? -8.281 20.797 -8.656 1 94.38 116 LEU A CA 1
ATOM 879 C C . LEU A 1 116 ? -8.367 20.156 -10.039 1 94.38 116 LEU A C 1
ATOM 881 O O . LEU A 1 116 ? -9.359 20.344 -10.75 1 94.38 116 LEU A O 1
ATOM 885 N N . PRO A 1 117 ? -7.359 19.391 -10.398 1 90.81 117 PRO A N 1
ATOM 886 C CA . PRO A 1 117 ? -7.469 18.656 -11.656 1 90.81 117 PRO A CA 1
ATOM 887 C C . PRO A 1 117 ? -8.625 17.656 -11.648 1 90.81 117 PRO A C 1
ATOM 889 O O . PRO A 1 117 ? -8.836 16.953 -10.656 1 90.81 117 PRO A O 1
ATOM 892 N N . PRO A 1 118 ? -9.312 17.578 -12.727 1 85.19 118 PRO A N 1
ATOM 893 C CA . PRO A 1 118 ? -10.484 16.688 -12.781 1 85.19 118 PRO A CA 1
ATOM 894 C C . PRO A 1 118 ? -10.117 15.219 -12.641 1 85.19 118 PRO A C 1
ATOM 896 O O . PRO A 1 118 ? -10.953 14.406 -12.234 1 85.19 118 PRO A O 1
ATOM 899 N N . ALA A 1 119 ? -8.938 14.82 -12.922 1 86.31 119 ALA A N 1
ATOM 900 C CA . ALA A 1 119 ? -8.539 13.414 -12.914 1 86.31 119 ALA A CA 1
ATOM 901 C C . ALA A 1 119 ? -8.344 12.914 -11.484 1 86.31 119 ALA A C 1
ATOM 903 O O . ALA A 1 119 ? -8.312 11.703 -11.242 1 86.31 119 ALA A O 1
ATOM 904 N N . LEU A 1 120 ? -8.195 13.812 -10.555 1 90.75 120 LEU A N 1
ATOM 905 C CA . LEU A 1 120 ? -8.008 13.391 -9.172 1 90.75 120 LEU A CA 1
ATOM 906 C C . LEU A 1 120 ? -9.312 12.875 -8.578 1 90.75 120 LEU A C 1
ATOM 908 O O . LEU A 1 120 ? -10.352 13.523 -8.68 1 90.75 120 LEU A O 1
ATOM 912 N N . ARG A 1 121 ? -9.211 11.656 -8.062 1 91 121 ARG A N 1
ATOM 913 C CA . ARG A 1 121 ? -10.344 10.992 -7.43 1 91 121 ARG A CA 1
ATOM 914 C C . ARG A 1 121 ? -9.93 10.305 -6.133 1 91 121 ARG A C 1
ATOM 916 O O . ARG A 1 121 ? -8.75 10.023 -5.93 1 91 121 ARG A O 1
ATOM 923 N N . GLY A 1 122 ? -10.961 10.141 -5.277 1 91.44 122 GLY A N 1
ATOM 924 C CA . GLY A 1 122 ? -10.711 9.359 -4.078 1 91.44 122 GLY A CA 1
ATOM 925 C C . GLY A 1 122 ? -9.844 10.086 -3.064 1 91.44 122 GLY A C 1
ATOM 926 O O . GLY A 1 122 ? -10.016 11.281 -2.84 1 91.44 122 GLY A O 1
ATOM 927 N N . GLN A 1 123 ? -9.039 9.305 -2.439 1 93.94 123 GLN A N 1
ATOM 928 C CA . GLN A 1 123 ? -8.156 9.875 -1.432 1 93.94 123 GLN A CA 1
ATOM 929 C C . GLN A 1 123 ? -6.898 10.461 -2.072 1 93.94 123 GLN A C 1
ATOM 931 O O . GLN A 1 123 ? -6.262 9.812 -2.904 1 93.94 123 GLN A O 1
ATOM 936 N N . VAL A 1 124 ? -6.559 11.656 -1.698 1 96.12 124 VAL A N 1
ATOM 937 C CA . VAL A 1 124 ? -5.43 12.383 -2.27 1 96.12 124 VAL A CA 1
ATOM 938 C C . VAL A 1 124 ? -4.492 12.844 -1.152 1 96.12 124 VAL A C 1
ATOM 940 O O . VAL A 1 124 ? -4.941 13.414 -0.156 1 96.12 124 VAL A O 1
ATOM 943 N N . ARG A 1 125 ? -3.271 12.586 -1.293 1 97.06 125 ARG A N 1
ATOM 944 C CA . ARG A 1 125 ? -2.234 13.078 -0.393 1 97.06 125 ARG A CA 1
ATOM 945 C C . ARG A 1 125 ? -1.763 14.469 -0.81 1 97.06 125 ARG A C 1
ATOM 947 O O . ARG A 1 125 ? -1.409 14.688 -1.971 1 97.06 125 ARG A O 1
ATOM 954 N N . LEU A 1 126 ? -1.757 15.406 0.069 1 98 126 LEU A N 1
ATOM 955 C CA . LEU A 1 126 ? -1.265 16.75 -0.197 1 98 126 LEU A CA 1
ATOM 956 C C . LEU A 1 126 ? 0.013 17.031 0.589 1 98 126 LEU A C 1
ATOM 958 O O . LEU A 1 126 ? 0.037 16.891 1.813 1 98 126 LEU A O 1
ATOM 962 N N . ASP A 1 127 ? 1 17.406 -0.151 1 97.12 127 ASP A N 1
ATOM 963 C CA . ASP A 1 127 ? 2.295 17.766 0.418 1 97.12 127 ASP A CA 1
ATOM 964 C C . ASP A 1 127 ? 2.654 19.219 0.094 1 97.12 127 ASP A C 1
ATOM 966 O O . ASP A 1 127 ? 2.904 19.562 -1.065 1 97.12 127 ASP A O 1
ATOM 970 N N . ALA A 1 128 ? 2.707 20.062 1.139 1 96.81 128 ALA A N 1
ATOM 971 C CA . ALA A 1 128 ? 3.082 21.453 0.92 1 96.81 128 ALA A CA 1
ATOM 972 C C . ALA A 1 128 ? 4.598 21.609 0.855 1 96.81 128 ALA A C 1
ATOM 974 O O . ALA A 1 128 ? 5.309 21.25 1.802 1 96.81 128 ALA A O 1
ATOM 975 N N . THR A 1 129 ? 5.016 22.172 -0.232 1 95.06 129 THR A N 1
ATOM 976 C CA . THR A 1 129 ? 6.453 22.328 -0.431 1 95.06 129 THR A CA 1
ATOM 977 C C . THR A 1 129 ? 6.965 23.547 0.322 1 95.06 129 THR A C 1
ATOM 979 O O . THR A 1 129 ? 6.41 24.641 0.194 1 95.06 129 THR A O 1
ATOM 982 N N . GLY A 1 130 ? 7.973 23.375 1.103 1 94.25 130 GLY A N 1
ATOM 983 C CA . GLY A 1 130 ? 8.641 24.484 1.754 1 94.25 130 GLY A CA 1
ATOM 984 C C . GLY A 1 130 ? 8.023 24.859 3.09 1 94.25 130 GLY A C 1
ATOM 985 O O . GLY A 1 130 ? 8.484 25.781 3.76 1 94.25 130 GLY A O 1
ATOM 986 N N . ILE A 1 131 ? 6.926 24.281 3.436 1 95.12 131 ILE A N 1
ATOM 987 C CA . ILE A 1 131 ? 6.297 24.469 4.738 1 95.12 131 ILE A CA 1
ATOM 988 C C . ILE A 1 131 ? 6.418 23.188 5.559 1 95.12 131 ILE A C 1
ATOM 990 O O . ILE A 1 131 ? 6.168 22.094 5.055 1 95.12 131 ILE A O 1
ATOM 994 N N . ASP A 1 132 ? 6.859 23.344 6.77 1 94.12 132 ASP A N 1
ATOM 995 C CA . ASP A 1 132 ? 6.996 22.172 7.633 1 94.12 132 ASP A CA 1
ATOM 996 C C . ASP A 1 132 ? 5.645 21.734 8.18 1 94.12 132 ASP A C 1
ATOM 998 O O . ASP A 1 132 ? 5.336 21.969 9.352 1 94.12 132 ASP A O 1
ATOM 1002 N N . ALA A 1 133 ? 4.922 21.094 7.391 1 96.44 133 ALA A N 1
ATOM 1003 C CA . ALA A 1 133 ? 3.607 20.547 7.711 1 96.44 133 ALA A CA 1
ATOM 1004 C C . ALA A 1 133 ? 3.482 19.109 7.219 1 96.44 133 ALA A C 1
ATOM 1006 O O . ALA A 1 133 ? 3.822 18.812 6.07 1 96.44 133 ALA A O 1
ATOM 1007 N N . ALA A 1 134 ? 3.021 18.266 8.125 1 97.5 134 ALA A N 1
ATOM 1008 C CA . ALA A 1 134 ? 2.812 16.875 7.73 1 97.5 134 ALA A CA 1
ATOM 1009 C C . ALA A 1 134 ? 1.815 16.781 6.578 1 97.5 134 ALA A C 1
ATOM 1011 O O . ALA A 1 134 ? 0.815 17.5 6.551 1 97.5 134 ALA A O 1
ATOM 1012 N N . PRO A 1 135 ? 2.119 15.891 5.645 1 97.69 135 PRO A N 1
ATOM 1013 C CA . PRO A 1 135 ? 1.135 15.688 4.582 1 97.69 135 PRO A CA 1
ATOM 1014 C C . PRO A 1 135 ? -0.233 15.273 5.113 1 97.69 135 PRO A C 1
ATOM 1016 O O . PRO A 1 135 ? -0.323 14.656 6.176 1 97.69 135 PRO A O 1
ATOM 1019 N N . VAL A 1 136 ? -1.264 15.648 4.375 1 98.19 136 VAL A N 1
ATOM 1020 C CA . VAL A 1 136 ? -2.619 15.281 4.766 1 98.19 136 VAL A CA 1
ATOM 1021 C C . VAL A 1 136 ? -3.234 14.367 3.707 1 98.19 136 VAL A C 1
ATOM 1023 O O . VAL A 1 136 ? -2.818 14.383 2.547 1 98.19 136 VAL A O 1
ATOM 1026 N N . LEU A 1 137 ? -4.168 13.57 4.152 1 97.31 137 LEU A N 1
ATOM 1027 C CA . LEU A 1 137 ? -4.934 12.695 3.275 1 97.31 137 LEU A CA 1
ATOM 1028 C C . LEU A 1 137 ? -6.395 13.133 3.209 1 97.31 137 LEU A C 1
ATOM 1030 O O . LEU A 1 137 ? -7.148 12.938 4.164 1 97.31 137 LEU A O 1
ATOM 1034 N N . LEU A 1 138 ? -6.77 13.734 2.135 1 96.19 138 LEU A N 1
ATOM 1035 C CA . LEU A 1 138 ? -8.172 14.125 2.062 1 96.19 138 LEU A CA 1
ATOM 1036 C C . LEU A 1 138 ? -8.898 13.352 0.972 1 96.19 138 LEU A C 1
ATOM 1038 O O . LEU A 1 138 ? -8.266 12.797 0.069 1 96.19 138 LEU A O 1
ATOM 1042 N N . THR A 1 139 ? -10.195 13.242 1.073 1 95.94 139 THR A N 1
ATOM 1043 C CA . THR A 1 139 ? -11.031 12.523 0.12 1 95.94 139 THR A CA 1
ATOM 1044 C C . THR A 1 139 ? -11.836 13.5 -0.732 1 95.94 139 THR A C 1
ATOM 1046 O O . THR A 1 139 ? -12.43 14.445 -0.208 1 95.94 139 THR A O 1
ATOM 1049 N N . LEU A 1 140 ? -11.867 13.297 -2.002 1 95.31 140 LEU A N 1
ATOM 1050 C CA . LEU A 1 140 ? -12.602 14.156 -2.92 1 95.31 140 LEU A CA 1
ATOM 1051 C C . LEU A 1 140 ? -13.984 13.578 -3.223 1 95.31 140 LEU A C 1
ATOM 1053 O O . LEU A 1 140 ? -14.102 12.406 -3.576 1 95.31 140 LEU A O 1
ATOM 1057 N N . ASN A 1 141 ? -14.992 14.375 -3.002 1 94.88 141 ASN A N 1
ATOM 1058 C CA . ASN A 1 141 ? -16.344 14.094 -3.443 1 94.88 141 ASN A CA 1
ATOM 1059 C C . ASN A 1 141 ? -16.766 14.984 -4.609 1 94.88 141 ASN A C 1
ATOM 1061 O O . ASN A 1 141 ? -16.906 16.203 -4.449 1 94.88 141 ASN A O 1
ATOM 1065 N N . ARG A 1 142 ? -17.047 14.438 -5.727 1 91.69 142 ARG A N 1
ATOM 1066 C CA . ARG A 1 142 ? -17.312 15.242 -6.914 1 91.69 142 ARG A CA 1
ATOM 1067 C C . ARG A 1 142 ? -18.766 15.094 -7.352 1 91.69 142 ARG A C 1
ATOM 1069 O O . ARG A 1 142 ? -19.094 15.32 -8.516 1 91.69 142 ARG A O 1
ATOM 1076 N N . LEU A 1 143 ? -19.625 14.625 -6.453 1 85.69 143 LEU A N 1
ATOM 1077 C CA . LEU A 1 143 ? -21.047 14.609 -6.77 1 85.69 143 LEU A CA 1
ATOM 1078 C C . LEU A 1 143 ? -21.594 16.031 -6.848 1 85.69 143 LEU A C 1
ATOM 1080 O O . LEU A 1 143 ? -21.266 16.875 -6.023 1 85.69 143 LEU A O 1
ATOM 1084 N N . PRO A 1 144 ? -22.391 16.219 -7.953 1 70.06 144 PRO A N 1
ATOM 1085 C CA . PRO A 1 144 ? -23 17.547 -8.039 1 70.06 144 PRO A CA 1
ATOM 1086 C C . PRO A 1 144 ? -23.969 17.828 -6.887 1 70.06 144 PRO A C 1
ATOM 1088 O O . PRO A 1 144 ? -24.641 16.906 -6.402 1 70.06 144 PRO A O 1
ATOM 1091 N N . ARG A 1 145 ? -23.875 18.766 -6.07 1 60.09 145 ARG A N 1
ATOM 1092 C CA . ARG A 1 145 ? -24.812 19.156 -5.016 1 60.09 145 ARG A CA 1
ATOM 1093 C C . ARG A 1 145 ? -26.234 19.25 -5.555 1 60.09 145 ARG A C 1
ATOM 1095 O O . ARG A 1 145 ? -26.438 19.641 -6.707 1 60.09 145 ARG A O 1
ATOM 1102 N N . PRO A 1 146 ? -27.266 18.688 -4.957 1 46.69 146 PRO A N 1
ATOM 1103 C CA . PRO A 1 146 ? -28.672 18.859 -5.344 1 46.69 146 PRO A CA 1
ATOM 1104 C C . PRO A 1 146 ? -29.047 20.328 -5.512 1 46.69 146 PRO A C 1
ATOM 1106 O O . PRO A 1 146 ? -28.719 21.156 -4.66 1 46.69 146 PRO A O 1
ATOM 1109 N N . GLY A 1 147 ? -29.422 21.109 -6.961 1 46.72 147 GLY A N 1
ATOM 1110 C CA . GLY A 1 147 ? -29.875 22.406 -7.418 1 46.72 147 GLY A CA 1
ATOM 1111 C C . GLY A 1 147 ? -28.859 23.125 -8.297 1 46.72 147 GLY A C 1
ATOM 1112 O O . GLY A 1 147 ? -29.094 24.25 -8.742 1 46.72 147 GLY A O 1
ATOM 1113 N N . GLU A 1 148 ? -27.609 23.047 -8.172 1 41.72 148 GLU A N 1
ATOM 1114 C CA . GLU A 1 148 ? -26.672 23.719 -9.047 1 41.72 148 GLU A CA 1
ATOM 1115 C C . GLU A 1 148 ? -26.781 23.203 -10.484 1 41.72 148 GLU A C 1
ATOM 1117 O O . GLU A 1 148 ? -26.359 22.078 -10.773 1 41.72 148 GLU A O 1
ATOM 1122 N N . SER A 1 149 ? -27.891 23.328 -11.328 1 34.5 149 SER A N 1
ATOM 1123 C CA . SER A 1 149 ? -27.922 23.359 -12.789 1 34.5 149 SER A CA 1
ATOM 1124 C C . SER A 1 149 ? -26.719 24.094 -13.352 1 34.5 149 SER A C 1
ATOM 1126 O O . SER A 1 149 ? -26.141 24.938 -12.672 1 34.5 149 SER A O 1
ATOM 1128 N N . ALA A 1 150 ? -26.188 23.766 -14.633 1 36.56 150 ALA A N 1
ATOM 1129 C CA . ALA A 1 150 ? -25.109 24.484 -15.289 1 36.56 150 ALA A CA 1
ATOM 1130 C C . ALA A 1 150 ? -25.328 26 -15.188 1 36.56 150 ALA A C 1
ATOM 1132 O O . ALA A 1 150 ? -24.422 26.781 -15.43 1 36.56 150 ALA A O 1
ATOM 1133 N N . THR A 1 151 ? -26.625 26.5 -15.617 1 30.53 151 THR A N 1
ATOM 1134 C CA . THR A 1 151 ? -26.844 27.906 -15.906 1 30.53 151 THR A CA 1
ATOM 1135 C C . THR A 1 151 ? -26.828 28.734 -14.617 1 30.53 151 THR A C 1
ATOM 1137 O O . THR A 1 151 ? -27.844 28.891 -13.953 1 30.53 151 THR A O 1
ATOM 1140 N N . ALA A 1 152 ? -26.094 28.484 -13.766 1 30.59 152 ALA A N 1
ATOM 1141 C CA . ALA A 1 152 ? -26.125 29.312 -12.562 1 30.59 152 ALA A CA 1
ATOM 1142 C C . ALA A 1 152 ? -25.984 30.781 -12.906 1 30.59 152 ALA A C 1
ATOM 1144 O O . ALA A 1 152 ? -24.938 31.219 -13.406 1 30.59 152 ALA A O 1
ATOM 1145 N N . GLU A 1 153 ? -27.078 31.406 -13.43 1 28.83 153 GLU A N 1
ATOM 1146 C CA . GLU A 1 153 ? -27.109 32.875 -13.406 1 28.83 153 GLU A CA 1
ATOM 1147 C C . GLU A 1 153 ? -26.672 33.406 -12.055 1 28.83 153 GLU A C 1
ATOM 1149 O O . GLU A 1 153 ? -26.969 32.812 -11.016 1 28.83 153 GLU A O 1
ATOM 1154 N N . PRO A 1 154 ? -25.703 34.281 -12.07 1 26.94 154 PRO A N 1
ATOM 1155 C CA . PRO A 1 154 ? -25.203 34.875 -10.82 1 26.94 154 PRO A CA 1
ATOM 1156 C C . PRO A 1 154 ? -26.312 35.344 -9.906 1 26.94 154 PRO A C 1
ATOM 1158 O O . PRO A 1 154 ? -27.266 36 -10.367 1 26.94 154 PRO A O 1
ATOM 1161 N N . PRO A 1 155 ? -26.781 34.531 -8.984 1 26.36 155 PRO A N 1
ATOM 1162 C CA . PRO A 1 155 ? -27.859 35.062 -8.164 1 26.36 155 PRO A CA 1
ATOM 1163 C C . PRO A 1 155 ? -27.688 36.562 -7.883 1 26.36 155 PRO A C 1
ATOM 1165 O O . PRO A 1 155 ? -26.562 37.031 -7.676 1 26.36 155 PRO A O 1
ATOM 1168 N N . VAL A 1 156 ? -28.516 37.406 -8.508 1 24.8 156 VAL A N 1
ATOM 1169 C CA . VAL A 1 156 ? -28.672 38.812 -8.25 1 24.8 156 VAL A CA 1
ATOM 1170 C C . VAL A 1 156 ? -28.766 39.062 -6.746 1 24.8 156 VAL A C 1
ATOM 1172 O O . VAL A 1 156 ? -29.375 38.281 -6.02 1 24.8 156 VAL A O 1
ATOM 1175 N N . ALA A 1 157 ? -27.859 39.906 -6.188 1 24.75 157 ALA A N 1
ATOM 1176 C CA . ALA A 1 157 ? -27.719 40.5 -4.855 1 24.75 157 ALA A CA 1
ATOM 1177 C C . ALA A 1 157 ? -29.062 41 -4.344 1 24.75 157 ALA A C 1
ATOM 1179 O O . ALA A 1 157 ? -29.609 42 -4.875 1 24.75 157 ALA A O 1
ATOM 1180 N N . GLY A 1 158 ? -30.062 40.094 -4.246 1 23.27 158 GLY A N 1
ATOM 1181 C CA . GLY A 1 158 ? -31.281 40.688 -3.715 1 23.27 158 GLY A CA 1
ATOM 1182 C C . GLY A 1 158 ? -31.016 41.656 -2.568 1 23.27 158 GLY A C 1
ATOM 1183 O O . GLY A 1 158 ? -30.031 41.531 -1.854 1 23.27 158 GLY A O 1
ATOM 1184 N N . LYS A 1 159 ? -31.703 42.844 -2.684 1 26.42 159 LYS A N 1
ATOM 1185 C CA . LYS A 1 159 ? -31.797 44.031 -1.864 1 26.42 159 LYS A CA 1
ATOM 1186 C C . LYS A 1 159 ? -32.125 43.688 -0.412 1 26.42 159 LYS A C 1
ATOM 1188 O O . LYS A 1 159 ? -33.062 42.969 -0.136 1 26.42 159 LYS A O 1
ATOM 1193 N N . ALA A 1 160 ? -31.078 43.781 0.389 1 25.66 160 ALA A N 1
ATOM 1194 C CA . ALA A 1 160 ? -31.172 43.844 1.846 1 25.66 160 ALA A CA 1
ATOM 1195 C C . ALA A 1 160 ? -32.344 44.75 2.285 1 25.66 160 ALA A C 1
ATOM 1197 O O . ALA A 1 160 ? -32.375 45.906 1.927 1 25.66 160 ALA A O 1
ATOM 1198 N N . LEU A 1 161 ? -33.562 44.219 2.227 1 24.55 161 LEU A N 1
ATOM 1199 C CA . LEU A 1 161 ? -34.562 45.062 2.852 1 24.55 161 LEU A CA 1
ATOM 1200 C C . LEU A 1 161 ? -34.094 45.562 4.207 1 24.55 161 LEU A C 1
ATOM 1202 O O . LEU A 1 161 ? -33.562 44.812 5.008 1 24.55 161 LEU A O 1
ATOM 1206 N N . ALA A 1 162 ? -33.906 46.906 4.348 1 25.42 162 ALA A N 1
ATOM 1207 C CA . ALA A 1 162 ? -33.594 47.812 5.445 1 25.42 162 ALA A CA 1
ATOM 1208 C C . ALA A 1 162 ? -34.594 47.656 6.582 1 25.42 162 ALA A C 1
ATOM 1210 O O . ALA A 1 162 ? -35.656 48.312 6.555 1 25.42 162 ALA A O 1
ATOM 1211 N N . ALA A 1 163 ? -35.125 46.5 6.91 1 29.61 163 ALA A N 1
ATOM 1212 C CA . ALA A 1 163 ? -36.156 46.719 7.945 1 29.61 163 ALA A CA 1
ATOM 1213 C C . ALA A 1 163 ? -35.562 47.406 9.164 1 29.61 163 ALA A C 1
ATOM 1215 O O . ALA A 1 163 ? -34.438 47.094 9.586 1 29.61 163 ALA A O 1
ATOM 1216 N N . ASN A 1 164 ? -36 48.625 9.492 1 27.47 164 ASN A N 1
ATOM 1217 C CA . ASN A 1 164 ? -35.781 49.688 10.477 1 27.47 164 ASN A CA 1
ATOM 1218 C C . ASN A 1 164 ? -35.781 49.125 11.898 1 27.47 164 ASN A C 1
ATOM 1220 O O . ASN A 1 164 ? -35.031 49.594 12.758 1 27.47 164 ASN A O 1
ATOM 1224 N N . GLY A 1 165 ? -37.062 48.719 12.359 1 30.91 165 GLY A N 1
ATOM 1225 C CA . GLY A 1 165 ? -37.375 48.938 13.758 1 30.91 165 GLY A CA 1
ATOM 1226 C C . GLY A 1 165 ? -36.656 48.031 14.695 1 30.91 165 GLY A C 1
ATOM 1227 O O . GLY A 1 165 ? -36.844 46.812 14.656 1 30.91 165 GLY A O 1
ATOM 1228 N N . LEU A 1 166 ? -35.406 48.25 15.031 1 30.25 166 LEU A N 1
ATOM 1229 C CA . LEU A 1 166 ? -34.438 47.469 15.812 1 30.25 166 LEU A CA 1
ATOM 1230 C C . LEU A 1 166 ? -34.969 47.219 17.219 1 30.25 166 LEU A C 1
ATOM 1232 O O . LEU A 1 166 ? -35.031 48.156 18.031 1 30.25 166 LEU A O 1
ATOM 1236 N N . GLU A 1 167 ? -36.25 46.594 17.391 1 36.72 167 GLU A N 1
ATOM 1237 C CA . GLU A 1 167 ? -36.438 46.312 18.812 1 36.72 167 GLU A CA 1
ATOM 1238 C C . GLU A 1 167 ? -35.156 45.719 19.422 1 36.72 167 GLU A C 1
ATOM 1240 O O . GLU A 1 167 ? -34.438 45 18.75 1 36.72 167 GLU A O 1
ATOM 1245 N N . PRO A 1 168 ? -34.625 46.25 20.562 1 35.38 168 PRO A N 1
ATOM 1246 C CA . PRO A 1 168 ? -33.438 45.719 21.219 1 35.38 168 PRO A CA 1
ATOM 1247 C C . PRO A 1 168 ? -33.469 44.188 21.359 1 35.38 168 PRO A C 1
ATOM 1249 O O . PRO A 1 168 ? -34.406 43.656 21.938 1 35.38 168 PRO A O 1
ATOM 1252 N N . ALA A 1 169 ? -33.219 43.469 20.359 1 37.59 169 ALA A N 1
ATOM 1253 C CA . ALA A 1 169 ? -33.156 42 20.438 1 37.59 169 ALA A CA 1
ATOM 1254 C C . ALA A 1 169 ? -32.562 41.562 21.75 1 37.59 169 ALA A C 1
ATOM 1256 O O . ALA A 1 169 ? -31.531 42.094 22.203 1 37.59 169 ALA A O 1
ATOM 1257 N N . THR A 1 170 ? -33.344 41.125 22.656 1 40.75 170 THR A N 1
ATOM 1258 C CA . THR A 1 170 ? -32.844 40.312 23.781 1 40.75 170 THR A CA 1
ATOM 1259 C C . THR A 1 170 ? -31.656 39.469 23.359 1 40.75 170 THR A C 1
ATOM 1261 O O . THR A 1 170 ? -31.672 38.844 22.297 1 40.75 170 THR A O 1
ATOM 1264 N N . GLU A 1 171 ? -30.391 39.75 23.828 1 43.38 171 GLU A N 1
ATOM 1265 C CA . GLU A 1 171 ? -29.125 39.031 23.656 1 43.38 171 GLU A CA 1
ATOM 1266 C C . GLU A 1 171 ? -29.359 37.531 23.547 1 43.38 171 GLU A C 1
ATOM 1268 O O . GLU A 1 171 ? -29.641 36.875 24.562 1 43.38 171 GLU A O 1
ATOM 1273 N N . ALA A 1 172 ? -30.062 37.031 22.688 1 53 172 ALA A N 1
ATOM 1274 C CA . ALA A 1 172 ? -30.234 35.594 22.531 1 53 172 ALA A CA 1
ATOM 1275 C C . ALA A 1 172 ? -28.922 34.844 22.766 1 53 172 ALA A C 1
ATOM 1277 O O . ALA A 1 172 ? -27.859 35.281 22.297 1 53 172 ALA A O 1
ATOM 1278 N N . ALA A 1 173 ? -28.891 34.031 23.812 1 71 173 ALA A N 1
ATOM 1279 C CA . ALA A 1 173 ? -27.766 33.25 24.281 1 71 173 ALA A CA 1
ATOM 1280 C C . ALA A 1 173 ? -27.125 32.469 23.109 1 71 173 ALA A C 1
ATOM 1282 O O . ALA A 1 173 ? -27.797 31.781 22.375 1 71 173 ALA A O 1
ATOM 1283 N N . VAL A 1 174 ? -26.031 32.938 22.531 1 85.5 174 VAL A N 1
ATOM 1284 C CA . VAL A 1 174 ? -25.234 32.219 21.531 1 85.5 174 VAL A CA 1
ATOM 1285 C C . VAL A 1 174 ? -25.094 30.766 21.953 1 85.5 174 VAL A C 1
ATOM 1287 O O . VAL A 1 174 ? -24.641 30.469 23.062 1 85.5 174 VAL A O 1
ATOM 1290 N N . PRO A 1 175 ? -25.734 29.828 21.203 1 88.5 175 PRO A N 1
ATOM 1291 C CA . PRO A 1 175 ? -25.641 28.422 21.562 1 88.5 175 PRO A CA 1
ATOM 1292 C C . PRO A 1 175 ? -24.203 27.922 21.641 1 88.5 175 PRO A C 1
ATOM 1294 O O . PRO A 1 175 ? -23.312 28.438 20.953 1 88.5 175 PRO A O 1
ATOM 1297 N N . VAL A 1 176 ? -23.969 27.016 22.594 1 92 176 VAL A N 1
ATOM 1298 C CA . VAL A 1 176 ? -22.672 26.375 22.75 1 92 176 VAL A CA 1
ATOM 1299 C C . VAL A 1 176 ? -22.516 25.234 21.75 1 92 176 VAL A C 1
ATOM 1301 O O . VAL A 1 176 ? -23.359 24.328 21.703 1 92 176 VAL A O 1
ATOM 1304 N N . THR A 1 177 ? -21.562 25.25 20.875 1 88.94 177 THR A N 1
ATOM 1305 C CA . THR A 1 177 ? -21.281 24.219 19.891 1 88.94 177 THR A CA 1
ATOM 1306 C C . THR A 1 177 ? -20.156 23.312 20.359 1 88.94 177 THR A C 1
ATOM 1308 O O . THR A 1 177 ? -19.078 23.781 20.703 1 88.94 177 THR A O 1
ATOM 1311 N N . PRO A 1 178 ? -20.422 22.016 20.391 1 90.5 178 PRO A N 1
ATOM 1312 C CA . PRO A 1 178 ? -19.312 21.109 20.703 1 90.5 178 PRO A CA 1
ATOM 1313 C C . PRO A 1 178 ? -18.281 21.016 19.578 1 90.5 178 PRO A C 1
ATOM 1315 O O . PRO A 1 178 ? -18.656 21.062 18.406 1 90.5 178 PRO A O 1
ATOM 1318 N N . VAL A 1 179 ? -17.047 20.859 19.953 1 91.19 179 VAL A N 1
ATOM 1319 C CA . VAL A 1 179 ? -15.984 20.797 18.938 1 91.19 179 VAL A CA 1
ATOM 1320 C C . VAL A 1 179 ? -15.906 19.391 18.359 1 91.19 179 VAL A C 1
ATOM 1322 O O . VAL A 1 179 ? -15.5 19.219 17.203 1 91.19 179 VAL A O 1
ATOM 1325 N N . THR A 1 180 ? -16.266 18.344 19.172 1 89.94 180 THR A N 1
ATOM 1326 C CA . THR A 1 180 ? -16.219 16.969 18.688 1 89.94 180 THR A CA 1
ATOM 1327 C C . THR A 1 180 ? -17.641 16.422 18.484 1 89.94 180 THR A C 1
ATOM 1329 O O . THR A 1 180 ? -18.547 16.75 19.234 1 89.94 180 THR A O 1
ATOM 1332 N N . THR A 1 181 ? -17.719 15.703 17.484 1 84.69 181 THR A N 1
ATOM 1333 C CA . THR A 1 181 ? -18.984 15.016 17.25 1 84.69 181 THR A CA 1
ATOM 1334 C C . THR A 1 181 ? -19.078 13.742 18.094 1 84.69 181 THR A C 1
ATOM 1336 O O . THR A 1 181 ? -18.156 12.914 18.062 1 84.69 181 THR A O 1
ATOM 1339 N N . ALA A 1 182 ? -20.016 13.578 18.953 1 72.5 182 ALA A N 1
ATOM 1340 C CA . ALA A 1 182 ? -20.141 12.516 19.953 1 72.5 182 ALA A CA 1
ATOM 1341 C C . ALA A 1 182 ? -20.234 11.148 19.266 1 72.5 182 ALA A C 1
ATOM 1343 O O . ALA A 1 182 ? -19.656 10.172 19.75 1 72.5 182 ALA A O 1
ATOM 1344 N N . ASP A 1 183 ? -20.766 11 18.109 1 78.62 183 ASP A N 1
ATOM 1345 C CA . ASP A 1 183 ? -21.047 9.672 17.578 1 78.62 183 ASP A CA 1
ATOM 1346 C C . ASP A 1 183 ? -20.078 9.32 16.453 1 78.62 183 ASP A C 1
ATOM 1348 O O . ASP A 1 183 ? -20.312 8.359 15.711 1 78.62 183 ASP A O 1
ATOM 1352 N N . ALA A 1 184 ? -19.016 10.008 16.578 1 85.12 184 ALA A N 1
ATOM 1353 C CA . ALA A 1 184 ? -18.047 9.664 15.539 1 85.12 184 ALA A CA 1
ATOM 1354 C C . ALA A 1 184 ? -17.219 8.453 15.945 1 85.12 184 ALA A C 1
ATOM 1356 O O . ALA A 1 184 ? -16.812 8.328 17.094 1 85.12 184 ALA A O 1
ATOM 1357 N N . ALA A 1 185 ? -17.125 7.504 15.039 1 85.88 185 ALA A N 1
ATOM 1358 C CA . ALA A 1 185 ? -16.344 6.301 15.32 1 85.88 185 ALA A CA 1
ATOM 1359 C C . ALA A 1 185 ? -14.938 6.402 14.734 1 85.88 185 ALA A C 1
ATOM 1361 O O . ALA A 1 185 ? -14.758 6.945 13.641 1 85.88 185 ALA A O 1
ATOM 1362 N N . ALA A 1 186 ? -13.992 5.867 15.469 1 92.19 186 ALA A N 1
ATOM 1363 C CA . ALA A 1 186 ? -12.633 5.738 14.945 1 92.19 186 ALA A CA 1
ATOM 1364 C C . ALA A 1 186 ? -12.594 4.785 13.75 1 92.19 186 ALA A C 1
ATOM 1366 O O . ALA A 1 186 ? -13.398 3.848 13.672 1 92.19 186 ALA A O 1
ATOM 1367 N N . PRO A 1 187 ? -11.688 5.043 12.859 1 92.06 187 PRO A N 1
ATOM 1368 C CA . PRO A 1 187 ? -11.602 4.102 11.742 1 92.06 187 PRO A CA 1
ATOM 1369 C C . PRO A 1 187 ? -11.203 2.695 12.18 1 92.06 187 PRO A C 1
ATOM 1371 O O . PRO A 1 187 ? -10.297 2.535 13.008 1 92.06 187 PRO A O 1
ATOM 1374 N N . ALA A 1 188 ? -11.898 1.773 11.625 1 92.19 188 ALA A N 1
ATOM 1375 C CA . ALA A 1 188 ? -11.57 0.366 11.836 1 92.19 188 ALA A CA 1
ATOM 1376 C C . ALA A 1 188 ? -10.477 -0.092 10.875 1 92.19 188 ALA A C 1
ATOM 1378 O O . ALA A 1 188 ? -10.242 0.546 9.844 1 92.19 188 ALA A O 1
ATOM 1379 N N . PRO A 1 189 ? -9.852 -1.233 11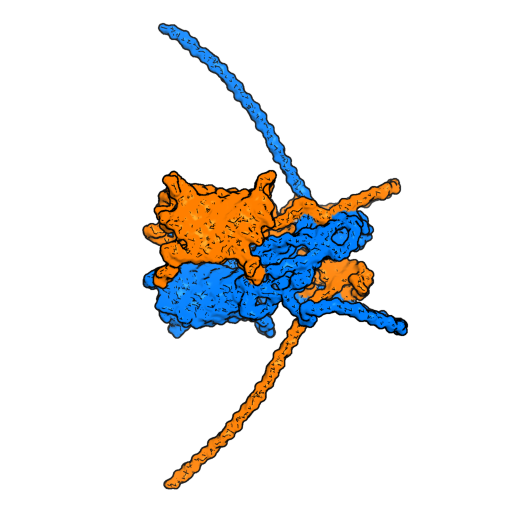.172 1 92.56 189 PRO A N 1
ATOM 1380 C CA . PRO A 1 189 ? -8.828 -1.764 10.258 1 92.56 189 PRO A CA 1
ATOM 1381 C C . PRO A 1 189 ? -9.352 -1.964 8.836 1 92.56 189 PRO A C 1
ATOM 1383 O O . PRO A 1 189 ? -8.648 -1.681 7.871 1 92.56 189 PRO A O 1
ATOM 1386 N N . ALA A 1 190 ? -10.555 -2.395 8.695 1 93.44 190 ALA A N 1
ATOM 1387 C CA . ALA A 1 190 ? -11.125 -2.605 7.367 1 93.44 190 ALA A CA 1
ATOM 1388 C C . ALA A 1 190 ? -11.273 -1.284 6.621 1 93.44 190 ALA A C 1
ATOM 1390 O O . ALA A 1 190 ? -11.133 -1.239 5.395 1 93.44 190 ALA A O 1
ATOM 1391 N N . ASP A 1 191 ? -11.578 -0.214 7.383 1 92.88 191 ASP A N 1
ATOM 1392 C CA . ASP A 1 191 ? -11.664 1.106 6.766 1 92.88 191 ASP A CA 1
ATOM 1393 C C . ASP A 1 191 ? -10.32 1.529 6.18 1 92.88 191 ASP A C 1
ATOM 1395 O O . ASP A 1 191 ? -10.258 2.018 5.047 1 92.88 191 ASP A O 1
ATOM 1399 N N . LEU A 1 192 ? -9.328 1.322 6.941 1 92.38 192 LEU A N 1
ATOM 1400 C CA . LEU A 1 192 ? -7.984 1.704 6.52 1 92.38 192 LEU A CA 1
ATOM 1401 C C . LEU A 1 192 ? -7.531 0.869 5.324 1 92.38 192 LEU A C 1
ATOM 1403 O O . LEU A 1 192 ? -7.031 1.41 4.34 1 92.38 192 LEU A O 1
ATOM 1407 N N . ARG A 1 193 ? -7.715 -0.387 5.367 1 93.56 193 ARG A N 1
ATOM 1408 C CA . ARG A 1 193 ? -7.316 -1.299 4.297 1 93.56 193 ARG A CA 1
ATOM 1409 C C . ARG A 1 193 ? -8.031 -0.959 2.994 1 93.56 193 ARG A C 1
ATOM 1411 O O . ARG A 1 193 ? -7.402 -0.876 1.938 1 93.56 193 ARG A O 1
ATOM 1418 N N . ASP A 1 194 ? -9.297 -0.721 3.096 1 93.94 194 ASP A N 1
ATOM 1419 C CA . ASP A 1 194 ? -10.125 -0.619 1.894 1 93.94 194 ASP A CA 1
ATOM 1420 C C . ASP A 1 194 ? -10.148 0.814 1.365 1 93.94 194 ASP A C 1
ATOM 1422 O O . ASP A 1 194 ? -10.789 1.096 0.349 1 93.94 194 ASP A O 1
ATOM 1426 N N . SER A 1 195 ? -9.445 1.728 2.074 1 91.69 195 SER A N 1
ATOM 1427 C CA . SER A 1 195 ? -9.289 3.076 1.536 1 91.69 195 SER A CA 1
ATOM 1428 C C . SER A 1 195 ? -8.273 3.105 0.4 1 91.69 195 SER A C 1
ATOM 1430 O O . SER A 1 195 ? -8.297 4.012 -0.436 1 91.69 195 SER A O 1
ATOM 1432 N N . ALA A 1 196 ? -7.465 2.119 0.371 1 92.88 196 ALA A N 1
ATOM 1433 C CA . ALA A 1 196 ? -6.438 2.029 -0.664 1 92.88 196 ALA A CA 1
ATOM 1434 C C . ALA A 1 196 ? -6.977 1.339 -1.913 1 92.88 196 ALA A C 1
ATOM 1436 O O . ALA A 1 196 ? -7.809 0.434 -1.819 1 92.88 196 ALA A O 1
ATOM 1437 N N . ARG A 1 197 ? -6.43 1.729 -3.004 1 94.69 197 ARG A N 1
ATOM 1438 C CA . ARG A 1 197 ? -6.824 1.101 -4.258 1 94.69 197 ARG A CA 1
ATOM 1439 C C . ARG A 1 197 ? -6.262 -0.312 -4.367 1 94.69 197 ARG A C 1
ATOM 1441 O O . ARG A 1 197 ? -6.871 -1.185 -4.988 1 94.69 197 ARG A O 1
ATOM 1448 N N . LEU A 1 198 ? -5.078 -0.458 -3.939 1 96.25 198 LEU A N 1
ATOM 1449 C CA . LEU A 1 198 ? -4.426 -1.76 -3.85 1 96.25 198 LEU A CA 1
ATOM 1450 C C . LEU A 1 198 ? -4.262 -2.188 -2.395 1 96.25 198 LEU A C 1
ATOM 1452 O O . LEU A 1 198 ? -3.648 -1.474 -1.599 1 96.25 198 LEU A O 1
ATOM 1456 N N . SER A 1 199 ? -4.859 -3.293 -2.023 1 96.75 199 SER A N 1
ATOM 1457 C CA . SER A 1 199 ? -4.816 -3.758 -0.642 1 96.75 199 SER A CA 1
ATOM 1458 C C . SER A 1 199 ? -4.785 -5.281 -0.571 1 96.75 199 SER A C 1
ATOM 1460 O O . SER A 1 199 ? -4.879 -5.957 -1.599 1 96.75 199 SER A O 1
ATOM 1462 N N . PHE A 1 200 ? -4.613 -5.762 0.576 1 97.56 200 PHE A N 1
ATOM 1463 C CA . PHE A 1 200 ? -4.621 -7.207 0.776 1 97.56 200 PHE A CA 1
ATOM 1464 C C . PHE A 1 200 ? -6.02 -7.773 0.55 1 97.56 200 PHE A C 1
ATOM 1466 O O . PHE A 1 200 ? -7.016 -7.129 0.877 1 97.56 200 PHE A O 1
ATOM 1473 N N . HIS A 1 201 ? -6.082 -8.906 -0.022 1 98.25 201 HIS A N 1
ATOM 1474 C CA . HIS A 1 201 ? -7.336 -9.617 -0.236 1 98.25 201 HIS A CA 1
ATOM 1475 C C . HIS A 1 201 ? -7.477 -10.789 0.726 1 98.25 201 HIS A C 1
ATOM 1477 O O . HIS A 1 201 ? -8.352 -10.781 1.598 1 98.25 201 HIS A O 1
ATOM 1483 N N . ASP A 1 202 ? -6.707 -11.805 0.63 1 97.88 202 ASP A N 1
ATOM 1484 C CA . ASP A 1 202 ? -6.484 -12.883 1.593 1 97.88 202 ASP A CA 1
ATOM 1485 C C . ASP A 1 202 ? -5.141 -12.719 2.299 1 97.88 202 ASP A C 1
ATOM 1487 O O . ASP A 1 202 ? -4.312 -11.898 1.887 1 97.88 202 ASP A O 1
ATOM 1491 N N . PRO A 1 203 ? -4.922 -13.422 3.4 1 97.56 203 PRO A N 1
ATOM 1492 C CA . PRO A 1 203 ? -3.645 -13.258 4.102 1 97.56 203 PRO A CA 1
ATOM 1493 C C . PRO A 1 203 ? -2.439 -13.562 3.213 1 97.56 203 PRO A C 1
ATOM 1495 O O . PRO A 1 203 ? -2.488 -14.492 2.4 1 97.56 203 PRO A O 1
ATOM 1498 N N . MET A 1 204 ? -1.424 -12.82 3.344 1 97.81 204 MET A N 1
ATOM 1499 C CA . MET A 1 204 ? -0.125 -13.078 2.73 1 97.81 204 MET A CA 1
ATOM 1500 C C . MET A 1 204 ? 0.861 -13.625 3.758 1 97.81 204 MET A C 1
ATOM 1502 O O . MET A 1 204 ? 1.121 -12.984 4.777 1 97.81 204 MET A O 1
ATOM 1506 N N . TYR A 1 205 ? 1.422 -14.758 3.502 1 98.25 205 TYR A N 1
ATOM 1507 C CA . TYR A 1 205 ? 2.256 -15.391 4.516 1 98.25 205 TYR A CA 1
ATOM 1508 C C . TYR A 1 205 ? 3.25 -16.359 3.879 1 98.25 205 TYR A C 1
ATOM 1510 O O . TYR A 1 205 ? 3.127 -16.688 2.701 1 98.25 205 TYR A O 1
ATOM 1518 N N . PHE A 1 206 ? 4.23 -16.703 4.57 1 97.75 206 PHE A N 1
ATOM 1519 C CA . PHE A 1 206 ? 5.176 -17.797 4.371 1 97.75 206 PHE A CA 1
ATOM 1520 C C . PHE A 1 206 ? 5.34 -18.609 5.648 1 97.75 206 PHE A C 1
ATOM 1522 O O . PHE A 1 206 ? 5.672 -18.062 6.699 1 97.75 206 PHE A O 1
ATOM 1529 N N . MET A 1 207 ? 5.059 -19.891 5.539 1 98.12 207 MET A N 1
ATOM 1530 C CA . MET A 1 207 ? 5.148 -20.75 6.715 1 98.12 207 MET A CA 1
ATOM 1531 C C . MET A 1 207 ? 5.898 -22.031 6.395 1 98.12 207 MET A C 1
ATOM 1533 O O . MET A 1 207 ? 5.824 -22.547 5.273 1 98.12 207 MET A O 1
ATOM 1537 N N . VAL A 1 208 ? 6.512 -22.594 7.402 1 97.38 208 VAL A N 1
ATOM 1538 C CA . VAL A 1 208 ? 7.289 -23.828 7.258 1 97.38 208 VAL A CA 1
ATOM 1539 C C . VAL A 1 208 ? 6.871 -24.828 8.328 1 97.38 208 VAL A C 1
ATOM 1541 O O . VAL A 1 208 ? 6.469 -24.438 9.43 1 97.38 208 VAL A O 1
ATOM 1544 N N . GLY A 1 209 ? 6.883 -26.094 7.934 1 95.69 209 GLY A N 1
ATOM 1545 C CA . GLY A 1 209 ? 6.582 -27.203 8.836 1 95.69 209 GLY A CA 1
ATOM 1546 C C . GLY A 1 209 ? 7.184 -28.516 8.398 1 95.69 209 GLY A C 1
ATOM 1547 O O . GLY A 1 209 ? 7.977 -28.562 7.453 1 95.69 209 GLY A O 1
ATOM 1548 N N . ALA A 1 210 ? 6.887 -29.719 9.172 1 86.5 210 ALA A N 1
ATOM 1549 C CA . ALA A 1 210 ? 7.621 -30.953 8.875 1 86.5 210 ALA A CA 1
ATOM 1550 C C . ALA A 1 210 ? 6.73 -32.188 9.039 1 86.5 210 ALA A C 1
ATOM 1552 O O . ALA A 1 210 ? 7.223 -33.312 9.086 1 86.5 210 ALA A O 1
ATOM 1553 N N . HIS A 1 211 ? 5.543 -32.062 9 1 81.69 211 HIS A N 1
ATOM 1554 C CA . HIS A 1 211 ? 4.734 -33.281 9.086 1 81.69 211 HIS A CA 1
ATOM 1555 C C . HIS A 1 211 ? 4.75 -34.031 7.758 1 81.69 211 HIS A C 1
ATOM 1557 O O . HIS A 1 211 ? 4.172 -33.562 6.77 1 81.69 211 HIS A O 1
ATOM 1563 N N . ASP A 1 212 ? 5.344 -35.281 7.648 1 81.5 212 ASP A N 1
ATOM 1564 C CA . ASP A 1 212 ? 5.598 -36.094 6.465 1 81.5 212 ASP A CA 1
ATOM 1565 C C . ASP A 1 212 ? 6.688 -35.469 5.594 1 81.5 212 ASP A C 1
ATOM 1567 O O . ASP A 1 212 ? 6.551 -35.406 4.371 1 81.5 212 ASP A O 1
ATOM 1571 N N . GLY A 1 213 ? 7.547 -34.875 6.297 1 85.62 213 GLY A N 1
ATOM 1572 C CA . GLY A 1 213 ? 8.672 -34.219 5.66 1 85.62 213 GLY A CA 1
ATOM 1573 C C . GLY A 1 213 ? 8.617 -32.688 5.762 1 85.62 213 GLY A C 1
ATOM 1574 O O . GLY A 1 213 ? 7.535 -32.125 5.922 1 85.62 213 GLY A O 1
ATOM 1575 N N . ALA A 1 214 ? 9.75 -32.156 5.598 1 91 214 ALA A N 1
ATOM 1576 C CA . ALA A 1 214 ? 9.836 -30.688 5.633 1 91 214 ALA A CA 1
ATOM 1577 C C . ALA A 1 214 ? 9.102 -30.078 4.445 1 91 214 ALA A C 1
ATOM 1579 O O . ALA A 1 214 ? 9.258 -30.516 3.309 1 91 214 ALA A O 1
ATOM 1580 N N . ASN A 1 215 ? 8.227 -29.125 4.75 1 92.88 215 ASN A N 1
ATOM 1581 C CA . ASN A 1 215 ? 7.477 -28.453 3.695 1 92.88 215 ASN A CA 1
ATOM 1582 C C . ASN A 1 215 ? 7.184 -27 4.059 1 92.88 215 ASN A C 1
ATOM 1584 O O . ASN A 1 215 ? 7.398 -26.578 5.199 1 92.88 215 ASN A O 1
ATOM 1588 N N . ALA A 1 216 ? 6.801 -26.297 3.082 1 95.12 216 ALA A N 1
ATOM 1589 C CA . ALA A 1 216 ? 6.441 -24.906 3.258 1 95.12 216 ALA A CA 1
ATOM 1590 C C . ALA A 1 216 ? 5.23 -24.531 2.406 1 95.12 216 ALA A C 1
ATOM 1592 O O . ALA A 1 216 ? 4.898 -25.234 1.452 1 95.12 216 ALA A O 1
ATOM 1593 N N . LYS A 1 217 ? 4.559 -23.531 2.852 1 96.06 217 LYS A N 1
ATOM 1594 C CA . LYS A 1 217 ? 3.527 -22.938 2.004 1 96.06 217 LYS A CA 1
ATOM 1595 C C . LYS A 1 217 ? 3.576 -21.422 2.066 1 96.06 217 LYS A C 1
ATOM 1597 O O . LYS A 1 217 ? 3.957 -20.844 3.088 1 96.06 217 LYS A O 1
ATOM 1602 N N . PHE A 1 218 ? 3.275 -20.797 1.03 1 96.62 218 PHE A N 1
ATOM 1603 C CA . PHE A 1 218 ? 3.154 -19.344 1.023 1 96.62 218 PHE A CA 1
ATOM 1604 C C . PHE A 1 218 ? 1.979 -18.906 0.16 1 96.62 218 PHE A C 1
ATOM 1606 O O . PHE A 1 218 ? 1.51 -19.656 -0.693 1 96.62 218 PHE A O 1
ATOM 1613 N N . GLN A 1 219 ? 1.497 -17.781 0.471 1 97.88 219 GLN A N 1
ATOM 1614 C CA . GLN A 1 219 ? 0.364 -17.188 -0.238 1 97.88 219 GLN A CA 1
ATOM 1615 C C . GLN A 1 219 ? 0.58 -15.703 -0.491 1 97.88 219 GLN A C 1
ATOM 1617 O O . GLN A 1 219 ? 0.987 -14.969 0.411 1 97.88 219 GLN A O 1
ATOM 1622 N N . LEU A 1 220 ? 0.423 -15.328 -1.715 1 97.88 220 LEU A N 1
ATOM 1623 C CA . LEU A 1 220 ? 0.33 -13.93 -2.131 1 97.88 220 LEU A CA 1
ATOM 1624 C C . LEU A 1 220 ? -1.103 -13.57 -2.508 1 97.88 220 LEU A C 1
ATOM 1626 O O . LEU A 1 220 ? -1.772 -14.328 -3.215 1 97.88 220 LEU A O 1
ATOM 1630 N N . SER A 1 221 ? -1.561 -12.406 -2.021 1 98.44 221 SER A N 1
ATOM 1631 C CA . SER A 1 221 ? -2.959 -12.086 -2.293 1 98.44 221 SER A CA 1
ATOM 1632 C C . SER A 1 221 ? -3.213 -10.586 -2.205 1 98.44 221 SER A C 1
ATOM 1634 O O . SER A 1 221 ? -2.928 -9.961 -1.181 1 98.44 221 SER A O 1
ATOM 1636 N N . PHE A 1 222 ? -3.762 -10.031 -3.236 1 98.06 222 PHE A N 1
ATOM 1637 C CA . PHE A 1 222 ? -4.094 -8.617 -3.268 1 98.06 222 PHE A CA 1
ATOM 1638 C C . PHE A 1 222 ? -5.383 -8.375 -4.043 1 98.06 222 PHE A C 1
ATOM 1640 O O . PHE A 1 222 ? -5.781 -9.203 -4.867 1 98.06 222 PHE A O 1
ATOM 1647 N N . LYS A 1 223 ? -6.004 -7.297 -3.768 1 98.31 223 LYS A N 1
ATOM 1648 C CA . LYS A 1 223 ? -7.129 -6.809 -4.562 1 98.31 223 LYS A CA 1
ATOM 1649 C C . LYS A 1 223 ? -6.91 -5.367 -5 1 98.31 223 LYS A C 1
ATOM 1651 O O . LYS A 1 223 ? -6.25 -4.594 -4.305 1 98.31 223 LYS A O 1
ATOM 1656 N N . TYR A 1 224 ? -7.414 -5.078 -6.18 1 98.06 224 TYR A N 1
ATOM 1657 C CA . TYR A 1 224 ? -7.262 -3.781 -6.824 1 98.06 224 TYR A CA 1
ATOM 1658 C C . TYR A 1 224 ? -8.609 -3.232 -7.273 1 98.06 224 TYR A C 1
ATOM 1660 O O . TYR A 1 224 ? -9.344 -3.904 -8 1 98.06 224 TYR A O 1
ATOM 1668 N N . ARG A 1 225 ? -8.852 -2.031 -6.746 1 97 225 ARG A N 1
ATOM 1669 C CA . ARG A 1 225 ? -10.062 -1.348 -7.195 1 97 225 ARG A CA 1
ATOM 1670 C C . ARG A 1 225 ? -9.867 -0.744 -8.586 1 97 225 ARG A C 1
ATOM 1672 O O . ARG A 1 225 ? -9.078 0.187 -8.75 1 97 225 ARG A O 1
ATOM 1679 N N . LEU A 1 226 ? -10.641 -1.128 -9.547 1 95.81 226 LEU A N 1
ATOM 1680 C CA . LEU A 1 226 ? -10.414 -0.807 -10.953 1 95.81 226 LEU A CA 1
ATOM 1681 C C . LEU A 1 226 ? -10.758 0.652 -11.242 1 95.81 226 LEU A C 1
ATOM 1683 O O . LEU A 1 226 ? -10.07 1.312 -12.023 1 95.81 226 LEU A O 1
ATOM 1687 N N . PHE A 1 227 ? -11.828 1.072 -10.609 1 94.56 227 PHE A N 1
ATOM 1688 C CA . PHE A 1 227 ? -12.344 2.4 -10.914 1 94.56 227 PHE A CA 1
ATOM 1689 C C . PHE A 1 227 ? -12.789 3.113 -9.641 1 94.56 227 PHE A C 1
ATOM 1691 O O . PHE A 1 227 ? -13.555 2.561 -8.852 1 94.56 227 PHE A O 1
ATOM 1698 N N . GLN A 1 228 ? -12.203 4.297 -9.469 1 91.94 228 GLN A N 1
ATOM 1699 C CA . GLN A 1 228 ? -12.672 5.176 -8.398 1 91.94 228 GLN A CA 1
ATOM 1700 C C . GLN A 1 228 ? -13.664 6.203 -8.922 1 91.94 228 GLN A C 1
ATOM 1702 O O . GLN A 1 228 ? -13.297 7.113 -9.664 1 91.94 228 GLN A O 1
ATOM 1707 N N . GLY A 1 229 ? -14.82 6.125 -8.484 1 89.94 229 GLY A N 1
ATOM 1708 C CA . GLY A 1 229 ? -15.859 7.023 -8.969 1 89.94 229 GLY A CA 1
ATOM 1709 C C . GLY A 1 229 ? -15.758 8.422 -8.383 1 89.94 229 GLY A C 1
ATOM 1710 O O . GLY A 1 229 ? -14.828 8.719 -7.637 1 89.94 229 GLY A O 1
ATOM 1711 N N . GLU A 1 230 ? -16.703 9.219 -8.734 1 90.81 230 GLU A N 1
ATOM 1712 C CA . GLU A 1 230 ? -16.766 10.609 -8.297 1 90.81 230 GLU A CA 1
ATOM 1713 C C . GLU A 1 230 ? -17.297 10.719 -6.875 1 90.81 230 GLU A C 1
ATOM 1715 O O . GLU A 1 230 ? -16.969 11.648 -6.145 1 90.81 230 GLU A O 1
ATOM 1720 N N . ASP A 1 231 ? -18.109 9.742 -6.531 1 91.06 231 ASP A N 1
ATOM 1721 C CA . ASP A 1 231 ? -18.703 9.656 -5.203 1 91.06 231 ASP A CA 1
ATOM 1722 C C . ASP A 1 231 ? -18.031 8.578 -4.359 1 91.06 231 ASP A C 1
ATOM 1724 O O . ASP A 1 231 ? -18.156 7.387 -4.641 1 91.06 231 ASP A O 1
ATOM 1728 N N . PRO A 1 232 ? -17.406 9.023 -3.316 1 88.94 232 PRO A N 1
ATOM 1729 C CA . PRO A 1 232 ? -16.734 8.023 -2.477 1 88.94 232 PRO A CA 1
ATOM 1730 C C . PRO A 1 232 ? -17.703 7.074 -1.794 1 88.94 232 PRO A C 1
ATOM 1732 O O . PRO A 1 232 ? -17.312 6 -1.331 1 88.94 232 PRO A O 1
ATOM 1735 N N . ALA A 1 233 ? -18.969 7.426 -1.706 1 89.12 233 ALA A N 1
ATOM 1736 C CA . ALA A 1 233 ? -19.969 6.594 -1.041 1 89.12 233 ALA A CA 1
ATOM 1737 C C . ALA A 1 233 ? -20.797 5.828 -2.057 1 89.12 233 ALA A C 1
ATOM 1739 O O . ALA A 1 233 ? -21.797 5.199 -1.699 1 89.12 233 ALA A O 1
ATOM 1740 N N . SER A 1 234 ? -20.391 5.859 -3.316 1 92.88 234 SER A N 1
ATOM 1741 C CA . SER A 1 234 ? -21.156 5.215 -4.371 1 92.88 234 SER A CA 1
ATOM 1742 C C . SER A 1 234 ? -21.266 3.711 -4.145 1 92.88 234 SER A C 1
ATOM 1744 O O . SER A 1 234 ? -20.281 3.068 -3.762 1 92.88 234 SER A O 1
ATOM 1746 N N . LYS A 1 235 ? -22.438 3.186 -4.414 1 94.81 235 LYS A N 1
ATOM 1747 C CA . LYS A 1 235 ? -22.656 1.743 -4.336 1 94.81 235 LYS A CA 1
ATOM 1748 C C . LYS A 1 235 ? -22.875 1.146 -5.723 1 94.81 235 LYS A C 1
ATOM 1750 O O . LYS A 1 235 ? -23.281 -0.009 -5.848 1 94.81 235 LYS A O 1
ATOM 1755 N N . ARG A 1 236 ? -22.594 1.918 -6.707 1 95.12 236 ARG A N 1
ATOM 1756 C CA . ARG A 1 236 ? -22.766 1.449 -8.078 1 95.12 236 ARG A CA 1
ATOM 1757 C C . ARG A 1 236 ? -21.75 0.365 -8.422 1 95.12 236 ARG A C 1
ATOM 1759 O O . ARG A 1 236 ? -20.625 0.372 -7.914 1 95.12 236 ARG A O 1
ATOM 1766 N N . LEU A 1 237 ? -22.156 -0.465 -9.266 1 95.31 237 LEU A N 1
ATOM 1767 C CA . LEU A 1 237 ? -21.359 -1.619 -9.656 1 95.31 237 LEU A CA 1
ATOM 1768 C C . LEU A 1 237 ? -20 -1.183 -10.164 1 95.31 237 LEU A C 1
ATOM 1770 O O . LEU A 1 237 ? -18.969 -1.622 -9.648 1 95.31 237 LEU A O 1
ATOM 1774 N N . PHE A 1 238 ? -19.922 -0.256 -11.023 1 93.88 238 PHE A N 1
ATOM 1775 C CA . PHE A 1 238 ? -18.688 0.111 -11.703 1 93.88 238 PHE A CA 1
ATOM 1776 C C . PHE A 1 238 ? -17.734 0.806 -10.742 1 93.88 238 PHE A C 1
ATOM 1778 O O . PHE A 1 238 ? -16.516 0.671 -10.859 1 93.88 238 PHE A O 1
ATOM 1785 N N . ASP A 1 239 ? -18.297 1.488 -9.727 1 94.56 239 ASP A N 1
ATOM 1786 C CA . ASP A 1 239 ? -17.484 2.225 -8.758 1 94.56 239 ASP A CA 1
ATOM 1787 C C . ASP A 1 239 ? -16.891 1.287 -7.711 1 94.56 239 ASP A C 1
ATOM 1789 O O . ASP A 1 239 ? -16.047 1.693 -6.918 1 94.56 239 ASP A O 1
ATOM 1793 N N . ASN A 1 240 ? -17.375 0.084 -7.703 1 97.38 240 ASN A N 1
ATOM 1794 C CA . ASN A 1 240 ? -16.984 -0.865 -6.668 1 97.38 240 ASN A CA 1
ATOM 1795 C C . ASN A 1 240 ? -16.562 -2.205 -7.266 1 97.38 240 ASN A C 1
ATOM 1797 O O . ASN A 1 240 ? -16.828 -3.26 -6.688 1 97.38 240 ASN A O 1
ATOM 1801 N N . LEU A 1 241 ? -16 -2.16 -8.469 1 98 241 LEU A N 1
ATOM 1802 C CA . LEU A 1 241 ? -15.469 -3.34 -9.133 1 98 241 LEU A CA 1
ATOM 1803 C C . LEU A 1 241 ? -14.008 -3.561 -8.758 1 98 241 LEU A C 1
ATOM 1805 O O . LEU A 1 241 ? -13.195 -2.631 -8.828 1 98 241 LEU A O 1
ATOM 1809 N N . TYR A 1 242 ? -13.742 -4.762 -8.367 1 98.5 242 TYR A N 1
ATOM 1810 C CA . TYR A 1 242 ? -12.398 -5.133 -7.941 1 98.5 242 TYR A CA 1
ATOM 1811 C C . TYR A 1 242 ? -11.883 -6.328 -8.734 1 98.5 242 TYR A C 1
ATOM 1813 O O . TYR A 1 242 ? -12.664 -7.191 -9.141 1 98.5 242 TYR A O 1
ATOM 1821 N N . VAL A 1 243 ? -10.602 -6.355 -8.992 1 98.31 243 VAL A N 1
ATOM 1822 C CA . VAL A 1 243 ? -9.883 -7.566 -9.383 1 98.31 243 VAL A CA 1
ATOM 1823 C C . VAL A 1 243 ? -8.984 -8.023 -8.234 1 98.31 243 VAL A C 1
ATOM 1825 O O . VAL A 1 243 ? -8.375 -7.203 -7.551 1 98.31 243 VAL A O 1
ATOM 1828 N N . ALA A 1 244 ? -9.023 -9.242 -7.953 1 98.62 244 ALA A N 1
ATOM 1829 C CA . ALA A 1 244 ? -8.117 -9.812 -6.961 1 98.62 244 ALA A CA 1
ATOM 1830 C C . ALA A 1 244 ? -7.289 -10.945 -7.555 1 98.62 244 ALA A C 1
ATOM 1832 O O . ALA A 1 244 ? -7.688 -11.555 -8.555 1 98.62 244 ALA A O 1
ATOM 1833 N N . TYR A 1 245 ? -6.188 -11.141 -7.055 1 98.25 245 TYR A N 1
ATOM 1834 C CA . TYR A 1 245 ? -5.32 -12.25 -7.418 1 98.25 245 TYR A CA 1
ATOM 1835 C C . TYR A 1 245 ? -4.715 -12.898 -6.18 1 98.25 245 TYR A C 1
ATOM 1837 O O . TYR A 1 245 ? -4.066 -12.227 -5.371 1 98.25 245 TYR A O 1
ATOM 1845 N N . THR A 1 246 ? -4.914 -14.164 -6.016 1 98.25 246 THR A N 1
ATOM 1846 C CA . THR A 1 246 ? -4.324 -14.961 -4.949 1 98.25 246 THR A CA 1
ATOM 1847 C C . THR A 1 246 ? -3.52 -16.125 -5.527 1 98.25 246 THR A C 1
ATOM 1849 O O . THR A 1 246 ? -3.988 -16.828 -6.426 1 98.25 246 THR A O 1
ATOM 1852 N N . GLN A 1 247 ? -2.373 -16.25 -5.098 1 97.5 247 GLN A N 1
ATOM 1853 C CA . GLN A 1 247 ? -1.521 -17.375 -5.445 1 97.5 247 GLN A CA 1
ATOM 1854 C C . GLN A 1 247 ? -1.082 -18.141 -4.195 1 97.5 247 GLN A C 1
ATOM 1856 O O . GLN A 1 247 ? -0.569 -17.547 -3.248 1 97.5 247 GLN A O 1
ATOM 1861 N N . PHE A 1 248 ? -1.408 -19.406 -4.18 1 97 248 PHE A N 1
ATOM 1862 C CA . PHE A 1 248 ? -1.026 -20.312 -3.107 1 97 248 PHE A CA 1
ATOM 1863 C C . PHE A 1 248 ? -0.035 -21.359 -3.607 1 97 248 PHE A C 1
ATOM 1865 O O . PHE A 1 248 ? -0.226 -21.938 -4.676 1 97 248 PHE A O 1
ATOM 1872 N N . SER A 1 249 ? 1.076 -21.578 -2.852 1 95 249 SER A N 1
ATOM 1873 C CA . SER A 1 249 ? 2.057 -22.594 -3.246 1 95 249 SER A CA 1
ATOM 1874 C C . SER A 1 249 ? 2.428 -23.484 -2.072 1 95 249 SER A C 1
ATOM 1876 O O . SER A 1 249 ? 2.604 -23.016 -0.948 1 95 249 SER A O 1
ATOM 1878 N N . LEU A 1 250 ? 2.479 -24.766 -2.354 1 93.31 250 LEU A N 1
ATOM 1879 C CA . LEU A 1 250 ? 3.025 -25.766 -1.455 1 93.31 250 LEU A CA 1
ATOM 1880 C C . LEU A 1 250 ? 4.406 -26.219 -1.92 1 93.31 250 LEU A C 1
ATOM 1882 O O . LEU A 1 250 ? 4.582 -26.594 -3.08 1 93.31 250 LEU A O 1
ATOM 1886 N N . TRP A 1 251 ? 5.25 -26.125 -1.002 1 90.12 251 TRP A N 1
ATOM 1887 C CA . TRP A 1 251 ? 6.648 -26.406 -1.308 1 90.12 251 TRP A CA 1
ATOM 1888 C C . TRP A 1 251 ? 7.137 -27.641 -0.562 1 90.12 251 TRP A C 1
ATOM 1890 O O . TRP A 1 251 ? 7.031 -27.719 0.664 1 90.12 251 TRP A O 1
ATOM 1900 N N . ASP A 1 252 ? 7.676 -28.594 -1.335 1 87 252 ASP A N 1
ATOM 1901 C CA . ASP A 1 252 ? 8.32 -29.75 -0.741 1 87 252 ASP A CA 1
ATOM 1902 C C . ASP A 1 252 ? 9.805 -29.516 -0.515 1 87 252 ASP A C 1
ATOM 1904 O O . ASP A 1 252 ? 10.602 -29.562 -1.457 1 87 252 ASP A O 1
ATOM 1908 N N . LEU A 1 253 ? 10.156 -29.391 0.697 1 85.5 253 LEU A N 1
ATOM 1909 C CA . LEU A 1 253 ? 11.531 -29.031 1.03 1 85.5 253 LEU A CA 1
ATOM 1910 C C . LEU A 1 253 ? 12.383 -30.281 1.244 1 85.5 253 LEU A C 1
ATOM 1912 O O . LEU A 1 253 ? 13.609 -30.188 1.371 1 85.5 253 LEU A O 1
ATOM 1916 N N . SER A 1 254 ? 11.781 -31.406 1.203 1 82.19 254 SER A N 1
ATOM 1917 C CA . SER A 1 254 ? 12.492 -32.656 1.478 1 82.19 254 SER A CA 1
ATOM 1918 C C . SER A 1 254 ? 13.062 -33.25 0.199 1 82.19 254 SER A C 1
ATOM 1920 O O . SER A 1 254 ? 13.969 -34.094 0.252 1 82.19 254 SER A O 1
ATOM 1922 N N . GLU A 1 255 ? 12.609 -32.844 -0.889 1 77.5 255 GLU A N 1
ATOM 1923 C CA . GLU A 1 255 ? 13.078 -33.375 -2.162 1 77.5 255 GLU A CA 1
ATOM 1924 C C . GLU A 1 255 ? 14.328 -32.656 -2.643 1 77.5 255 GLU A C 1
ATOM 1926 O O . GLU A 1 255 ? 14.57 -31.516 -2.25 1 77.5 255 GLU A O 1
ATOM 1931 N N . GLN A 1 256 ? 15.102 -33.312 -3.418 1 69.38 256 GLN A N 1
ATOM 1932 C CA . GLN A 1 256 ? 16.391 -32.781 -3.867 1 69.38 256 GLN A CA 1
ATOM 1933 C C . GLN A 1 256 ? 16.219 -31.438 -4.547 1 69.38 256 GLN A C 1
ATOM 1935 O O . GLN A 1 256 ? 16.938 -30.484 -4.246 1 69.38 256 GLN A O 1
ATOM 1940 N N . SER A 1 257 ? 15.227 -31.344 -5.5 1 70.31 257 SER A N 1
ATOM 1941 C CA . SER A 1 257 ? 15.086 -30.094 -6.238 1 70.31 257 SER A CA 1
ATOM 1942 C C . SER A 1 257 ? 14.109 -29.156 -5.547 1 70.31 257 SER A C 1
ATOM 1944 O O . SER A 1 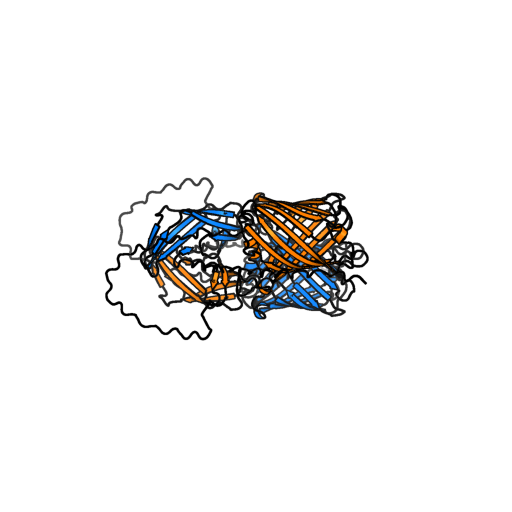257 ? 13.852 -28.047 -6.039 1 70.31 257 SER A O 1
ATOM 1946 N N . LYS A 1 258 ? 13.75 -29.625 -4.438 1 74.62 258 LYS A N 1
ATOM 1947 C CA . LYS A 1 258 ? 12.805 -28.844 -3.639 1 74.62 258 LYS A CA 1
ATOM 1948 C C . LYS A 1 258 ? 11.75 -28.188 -4.523 1 74.62 258 LYS A C 1
ATOM 1950 O O . LYS A 1 258 ? 11.586 -26.969 -4.496 1 74.62 258 LYS A O 1
ATOM 1955 N N . PRO A 1 259 ? 11.039 -28.953 -5.227 1 81.12 259 PRO A N 1
ATOM 1956 C CA . PRO A 1 259 ? 10.055 -28.406 -6.164 1 81.12 259 PRO A CA 1
ATOM 1957 C C . PRO A 1 259 ? 8.773 -27.938 -5.465 1 81.12 259 PRO A C 1
ATOM 1959 O O . PRO A 1 259 ? 8.492 -28.359 -4.344 1 81.12 259 PRO A O 1
ATOM 1962 N N . PHE A 1 260 ? 8.141 -27.047 -6.094 1 85.69 260 PHE A N 1
ATOM 1963 C CA . PHE A 1 260 ? 6.766 -26.766 -5.68 1 85.69 260 PHE A CA 1
ATOM 1964 C C . PHE A 1 260 ? 5.855 -27.938 -6.02 1 85.69 260 PHE A C 1
ATOM 1966 O O . PHE A 1 260 ? 5.746 -28.328 -7.184 1 85.69 260 PHE A O 1
ATOM 1973 N N . ARG A 1 261 ? 5.281 -28.484 -5.023 1 88.88 261 ARG A N 1
ATOM 1974 C CA . ARG A 1 261 ? 4.348 -29.594 -5.246 1 88.88 261 ARG A CA 1
ATOM 1975 C C . ARG A 1 261 ? 3.131 -29.125 -6.039 1 88.88 261 ARG A C 1
ATOM 1977 O O . ARG A 1 261 ? 2.68 -29.828 -6.953 1 88.88 261 ARG A O 1
ATOM 1984 N N . ASP A 1 262 ? 2.643 -27.953 -5.598 1 92.5 262 ASP A N 1
ATOM 1985 C CA . ASP A 1 262 ? 1.499 -27.391 -6.305 1 92.5 262 ASP A CA 1
ATOM 1986 C C . ASP A 1 262 ? 1.439 -25.875 -6.125 1 92.5 262 ASP A C 1
ATOM 1988 O O . ASP A 1 262 ? 1.883 -25.344 -5.102 1 92.5 262 ASP A O 1
ATOM 1992 N N . THR A 1 263 ? 0.989 -25.219 -7.094 1 93.56 263 THR A N 1
ATOM 1993 C CA . THR A 1 263 ? 0.677 -23.781 -7.051 1 93.56 263 THR A CA 1
ATOM 1994 C C . THR A 1 263 ? -0.716 -23.516 -7.617 1 93.56 263 THR A C 1
ATOM 1996 O O . THR A 1 263 ? -1.055 -24.016 -8.695 1 93.56 263 THR A O 1
ATOM 1999 N N . ASN A 1 264 ? -1.499 -22.844 -6.871 1 96.62 264 ASN A N 1
ATOM 2000 C CA . ASN A 1 264 ? -2.846 -22.484 -7.305 1 96.62 264 ASN A CA 1
ATOM 2001 C C . ASN A 1 264 ? -2.947 -21 -7.645 1 96.62 264 ASN A C 1
ATOM 2003 O O . ASN A 1 264 ? -2.605 -20.156 -6.824 1 96.62 264 ASN A O 1
ATOM 2007 N N . TYR A 1 265 ? -3.385 -20.719 -8.82 1 95.62 265 TYR A N 1
ATOM 2008 C CA . TYR A 1 265 ? -3.627 -19.359 -9.297 1 95.62 265 TYR A CA 1
ATOM 2009 C C . TYR A 1 265 ? -5.109 -19.031 -9.242 1 95.62 265 TYR A C 1
ATOM 2011 O O . TYR A 1 265 ? -5.934 -19.703 -9.859 1 95.62 265 TYR A O 1
ATOM 2019 N N . ARG A 1 266 ? -5.434 -17.938 -8.562 1 98.06 266 ARG A N 1
ATOM 2020 C CA . ARG A 1 266 ? -6.852 -17.672 -8.336 1 98.06 266 ARG A CA 1
ATOM 2021 C C . ARG A 1 266 ? -7.172 -16.203 -8.57 1 98.06 266 ARG A C 1
ATOM 2023 O O . ARG A 1 266 ? -7.387 -15.445 -7.617 1 98.06 266 ARG A O 1
ATOM 2030 N N . PRO A 1 267 ? -7.32 -15.781 -9.836 1 97.56 267 PRO A N 1
ATOM 2031 C CA . PRO A 1 267 ? -7.852 -14.445 -10.125 1 97.56 267 PRO A CA 1
ATOM 2032 C C . PRO A 1 267 ? -9.359 -14.352 -9.93 1 97.56 267 PRO A C 1
ATOM 2034 O O . PRO A 1 267 ? -10.078 -15.344 -10.117 1 97.56 267 PRO A O 1
ATOM 2037 N N . SER A 1 268 ? -9.812 -13.18 -9.539 1 98.62 268 SER A N 1
ATOM 2038 C CA . SER A 1 268 ? -11.242 -12.945 -9.359 1 98.62 268 SER A CA 1
ATOM 2039 C C . SER A 1 268 ? -11.633 -11.539 -9.797 1 98.62 268 SER A C 1
ATOM 2041 O O . SER A 1 268 ? -10.812 -10.617 -9.742 1 98.62 268 SER A O 1
ATOM 2043 N N . LEU A 1 269 ? -12.773 -11.414 -10.359 1 98.62 269 LEU A N 1
ATOM 2044 C CA . LEU A 1 269 ? -13.445 -10.156 -10.672 1 98.62 269 LEU A CA 1
ATOM 2045 C C . LEU A 1 269 ? -14.773 -10.055 -9.93 1 98.62 269 LEU A C 1
ATOM 2047 O O . LEU A 1 269 ? -15.664 -10.891 -10.109 1 98.62 269 LEU A O 1
ATOM 2051 N N . PHE A 1 270 ? -14.914 -8.961 -9.102 1 98.81 270 PHE A N 1
ATOM 2052 C CA . PHE A 1 270 ? -16.109 -8.992 -8.258 1 98.81 270 PHE A CA 1
ATOM 2053 C C . PHE A 1 270 ? -16.5 -7.582 -7.84 1 98.81 270 PHE A C 1
ATOM 2055 O O . PHE A 1 270 ? -15.672 -6.672 -7.832 1 98.81 270 PHE A O 1
ATOM 2062 N N . TYR A 1 271 ? -17.812 -7.461 -7.637 1 98.69 271 TYR A N 1
ATOM 2063 C CA . TYR A 1 271 ? -18.375 -6.305 -6.949 1 98.69 271 TYR A CA 1
ATOM 2064 C C . TYR A 1 271 ? -18.141 -6.391 -5.445 1 98.69 271 TYR A C 1
ATOM 2066 O O . TYR A 1 271 ? -18.344 -7.441 -4.832 1 98.69 271 TYR A O 1
ATOM 2074 N N . TYR A 1 272 ? -17.656 -5.258 -4.785 1 98.56 272 TYR A N 1
ATOM 2075 C CA . TYR A 1 272 ? -17.328 -5.324 -3.365 1 98.56 272 TYR A CA 1
ATOM 2076 C C . TYR A 1 272 ? -17.734 -4.031 -2.656 1 98.56 272 TYR A C 1
ATOM 2078 O O . TYR A 1 272 ? -17.344 -2.939 -3.08 1 98.56 272 TYR A O 1
ATOM 2086 N N . LEU A 1 273 ? -18.484 -4.203 -1.611 1 98 273 LEU A N 1
ATOM 2087 C CA . LEU A 1 273 ? -18.781 -3.139 -0.659 1 98 273 LEU A CA 1
ATOM 2088 C C . LEU A 1 273 ? -18.141 -3.426 0.693 1 98 273 LEU A C 1
ATOM 2090 O O . LEU A 1 273 ? -18.531 -4.367 1.386 1 98 273 LEU A O 1
ATOM 2094 N N . SER A 1 274 ? -17.188 -2.602 1.032 1 96.81 274 SER A N 1
ATOM 2095 C CA . SER A 1 274 ? -16.516 -2.762 2.314 1 96.81 274 SER A CA 1
ATOM 2096 C C . SER A 1 274 ? -17.484 -2.615 3.479 1 96.81 274 SER A C 1
ATOM 2098 O O . SER A 1 274 ? -17.312 -3.254 4.52 1 96.81 274 SER A O 1
ATOM 2100 N N . ASP A 1 275 ? -18.375 -1.711 3.396 1 96.88 275 ASP A N 1
ATOM 2101 C CA . ASP A 1 275 ? -19.422 -1.466 4.375 1 96.88 275 ASP A CA 1
ATOM 2102 C C . ASP A 1 275 ? -20.766 -1.186 3.684 1 96.88 275 ASP A C 1
ATOM 2104 O O . ASP A 1 275 ? -20.922 -0.145 3.045 1 96.88 275 ASP A O 1
ATOM 2108 N N . THR A 1 276 ? -21.719 -2.053 3.885 1 97.06 276 THR A N 1
ATOM 2109 C CA . THR A 1 276 ? -23.016 -1.909 3.25 1 97.06 276 THR A CA 1
ATOM 2110 C C . THR A 1 276 ? -23.859 -0.864 3.975 1 97.06 276 THR A C 1
ATOM 2112 O O . THR A 1 276 ? -24.875 -0.389 3.441 1 97.06 276 THR A O 1
ATOM 2115 N N . GLY A 1 277 ? -23.469 -0.58 5.223 1 94.56 277 GLY A N 1
ATOM 2116 C CA . GLY A 1 277 ? -24.25 0.311 6.059 1 94.56 277 GLY A CA 1
ATOM 2117 C C . GLY A 1 277 ? -25.219 -0.424 6.98 1 94.56 277 GLY A C 1
ATOM 2118 O O . GLY A 1 277 ? -25.812 0.182 7.867 1 94.56 277 GLY A O 1
ATOM 2119 N N . VAL A 1 278 ? -25.312 -1.722 6.734 1 94.81 278 VAL A N 1
ATOM 2120 C CA . VAL A 1 278 ? -26.172 -2.533 7.582 1 94.81 278 VAL A CA 1
ATOM 2121 C C . VAL A 1 278 ? -25.547 -2.68 8.969 1 94.81 278 VAL A C 1
ATOM 2123 O O . VAL A 1 278 ? -24.406 -3.109 9.094 1 94.81 278 VAL A O 1
ATOM 2126 N N . ARG A 1 279 ? -26.297 -2.273 9.992 1 93.88 279 ARG A N 1
ATOM 2127 C CA . ARG A 1 279 ? -25.875 -2.393 11.383 1 93.88 279 ARG A CA 1
ATOM 2128 C C . ARG A 1 279 ? -27.062 -2.611 12.305 1 93.88 279 ARG A C 1
ATOM 2130 O O . ARG A 1 279 ? -28.172 -2.156 12.008 1 93.88 279 ARG A O 1
ATOM 2137 N N . ASN A 1 280 ? -26.859 -3.385 13.312 1 94.19 280 ASN A N 1
ATOM 2138 C CA . ASN A 1 280 ? -27.812 -3.557 14.406 1 94.19 280 ASN A CA 1
ATOM 2139 C C . ASN A 1 280 ? -27.094 -3.871 15.719 1 94.19 280 ASN A C 1
ATOM 2141 O O . ASN A 1 280 ? -25.906 -3.605 15.859 1 94.19 280 ASN A O 1
ATOM 2145 N N . ASN A 1 281 ? -27.844 -4.273 16.703 1 93.12 281 ASN A N 1
ATOM 2146 C CA . ASN A 1 281 ? -27.266 -4.488 18.016 1 93.12 281 ASN A CA 1
ATOM 2147 C C . ASN A 1 281 ? -26.203 -5.582 17.984 1 93.12 281 ASN A C 1
ATOM 2149 O O . ASN A 1 281 ? -25.281 -5.578 18.812 1 93.12 281 ASN A O 1
ATOM 2153 N N . ALA A 1 282 ? -26.297 -6.445 17.078 1 94.12 282 ALA A N 1
ATOM 2154 C CA . ALA A 1 282 ? -25.375 -7.566 17.016 1 94.12 282 ALA A CA 1
ATOM 2155 C C . ALA A 1 282 ? -24.312 -7.336 15.938 1 94.12 282 ALA A C 1
ATOM 2157 O O . ALA A 1 282 ? -23.109 -7.477 16.203 1 94.12 282 ALA A O 1
ATOM 2158 N N . ILE A 1 283 ? -24.688 -6.895 14.805 1 97 283 ILE A N 1
ATOM 2159 C CA . ILE A 1 283 ? -23.812 -6.719 13.648 1 97 283 ILE A CA 1
ATOM 2160 C C . ILE A 1 283 ? -23.266 -5.297 13.633 1 97 283 ILE A C 1
ATOM 2162 O O . ILE A 1 283 ? -24.016 -4.332 13.492 1 97 283 ILE A O 1
ATOM 2166 N N . SER A 1 284 ? -22 -5.191 13.766 1 96.75 284 SER A N 1
ATOM 2167 C CA . SER A 1 284 ? -21.375 -3.871 13.734 1 96.75 284 SER A CA 1
ATOM 2168 C C . SER A 1 284 ? -21.062 -3.438 12.312 1 96.75 284 SER A C 1
ATOM 2170 O O . SER A 1 284 ? -20.984 -2.24 12.023 1 96.75 284 SER A O 1
ATOM 2172 N N . ARG A 1 285 ? -20.844 -4.398 11.43 1 97.12 285 ARG A N 1
ATOM 2173 C CA . ARG A 1 285 ? -20.531 -4.117 10.031 1 97.12 285 ARG A CA 1
ATOM 2174 C C . ARG A 1 285 ? -20.859 -5.316 9.148 1 97.12 285 ARG A C 1
ATOM 2176 O O . ARG A 1 285 ? -20.703 -6.465 9.562 1 97.12 285 ARG A O 1
ATOM 2183 N N . LEU A 1 286 ? -21.328 -5.031 7.984 1 98.31 286 LEU A N 1
ATOM 2184 C CA . LEU A 1 286 ? -21.531 -6.047 6.961 1 98.31 286 LEU A CA 1
ATOM 2185 C C . LEU A 1 286 ? -20.859 -5.645 5.652 1 98.31 286 LEU A C 1
ATOM 2187 O O . LEU A 1 286 ? -21.203 -4.609 5.07 1 98.31 286 LEU A O 1
ATOM 2191 N N . SER A 1 287 ? -19.906 -6.398 5.227 1 98.44 287 SER A N 1
ATOM 2192 C CA . SER A 1 287 ? -19.328 -6.27 3.896 1 98.44 287 SER A CA 1
ATOM 2193 C C . SER A 1 287 ? -19.906 -7.301 2.936 1 98.44 287 SER A C 1
ATOM 2195 O O . SER A 1 287 ? -20.438 -8.328 3.365 1 98.44 287 SER A O 1
ATOM 2197 N N . LEU A 1 288 ? -19.797 -7.008 1.656 1 98.75 288 LEU A N 1
ATOM 2198 C CA . LEU A 1 288 ? -20.375 -7.918 0.668 1 98.75 288 LEU A CA 1
ATOM 2199 C C . LEU A 1 288 ? -19.5 -7.973 -0.586 1 98.75 288 LEU A C 1
ATOM 2201 O O . LEU A 1 288 ? -19.172 -6.934 -1.161 1 98.75 288 LEU A O 1
ATOM 2205 N N . ALA A 1 289 ? -19.156 -9.164 -0.99 1 98.88 289 ALA A N 1
ATOM 2206 C CA . ALA A 1 289 ? -18.484 -9.414 -2.26 1 98.88 289 ALA A CA 1
ATOM 2207 C C . ALA A 1 289 ? -19.266 -10.406 -3.113 1 98.88 289 ALA A C 1
ATOM 2209 O O . ALA A 1 289 ? -19.828 -11.375 -2.596 1 98.88 289 ALA A O 1
ATOM 2210 N N . ALA A 1 290 ? -19.375 -10.195 -4.371 1 98.88 290 ALA A N 1
ATOM 2211 C CA . ALA A 1 290 ? -20.016 -11.109 -5.309 1 98.88 290 ALA A CA 1
ATOM 2212 C C . ALA A 1 290 ? -19.391 -11.008 -6.695 1 98.88 290 ALA A C 1
ATOM 2214 O O . ALA A 1 290 ? -19.172 -9.906 -7.207 1 98.88 290 ALA A O 1
ATOM 2215 N N . GLY A 1 291 ? -19.016 -12.156 -7.195 1 98.75 291 GLY A N 1
ATOM 2216 C CA . GLY A 1 291 ? -18.422 -12.086 -8.516 1 98.75 291 GLY A CA 1
ATOM 2217 C C . GLY A 1 291 ? -17.953 -13.438 -9.031 1 98.75 291 GLY A C 1
ATOM 2218 O O . GLY A 1 291 ? -18.562 -14.461 -8.727 1 98.75 291 GLY A O 1
ATOM 2219 N N . LEU A 1 292 ? -17.031 -13.391 -9.953 1 98.81 292 LEU A N 1
ATOM 2220 C CA . LEU A 1 292 ? -16.469 -14.555 -10.641 1 98.81 292 LEU A CA 1
ATOM 2221 C C . LEU A 1 292 ? -15.062 -14.852 -10.156 1 98.81 292 LEU A C 1
ATOM 2223 O O . LEU A 1 292 ? -14.297 -13.93 -9.852 1 98.81 292 LEU A O 1
ATOM 2227 N N . GLU A 1 293 ? -14.766 -16.109 -10.086 1 98.62 293 GLU A N 1
ATOM 2228 C CA . GLU A 1 293 ? -13.43 -16.516 -9.68 1 98.62 293 GLU A CA 1
ATOM 2229 C C . GLU A 1 293 ? -12.953 -17.734 -10.484 1 98.62 293 GLU A C 1
ATOM 2231 O O . GLU A 1 293 ? -13.719 -18.656 -10.734 1 98.62 293 GLU A O 1
ATOM 2236 N N . HIS A 1 294 ? -11.75 -17.656 -10.938 1 97.25 294 HIS A N 1
ATOM 2237 C CA . HIS A 1 294 ? -11.055 -18.766 -11.562 1 97.25 294 HIS A CA 1
ATOM 2238 C C . HIS A 1 294 ? -10 -19.344 -10.625 1 97.25 294 HIS A C 1
ATOM 2240 O O . HIS A 1 294 ? -9.359 -18.609 -9.867 1 97.25 294 HIS A O 1
ATOM 2246 N N . GLU A 1 295 ? -9.852 -20.625 -10.594 1 97.06 295 GLU A N 1
ATOM 2247 C CA . GLU A 1 295 ? -8.766 -21.266 -9.875 1 97.06 295 GLU A CA 1
ATOM 2248 C C . GLU A 1 295 ? -8.18 -22.422 -10.688 1 97.06 295 GLU A C 1
ATOM 2250 O O . GLU A 1 295 ? -8.914 -23.281 -11.188 1 97.06 295 GLU A O 1
ATOM 2255 N N . SER A 1 296 ? -6.918 -22.438 -10.914 1 95.12 296 SER A N 1
ATOM 2256 C CA . SER A 1 296 ? -6.234 -23.516 -11.602 1 95.12 296 SER A CA 1
ATOM 2257 C C . SER A 1 296 ? -4.82 -23.719 -11.07 1 95.12 296 SER A C 1
ATOM 2259 O O . SER A 1 296 ? -4.32 -22.875 -10.312 1 95.12 296 SER A O 1
ATOM 2261 N N . ASN A 1 297 ? -4.207 -24.812 -11.383 1 92.38 297 ASN A N 1
ATOM 2262 C CA . ASN A 1 297 ? -2.854 -25.062 -10.898 1 92.38 297 ASN A CA 1
ATOM 2263 C C . ASN A 1 297 ? -1.822 -24.938 -12.016 1 92.38 297 ASN A C 1
ATOM 2265 O O . ASN A 1 297 ? -0.658 -25.297 -11.836 1 92.38 297 ASN A O 1
ATOM 2269 N N . GLY A 1 298 ? -2.268 -24.453 -13.18 1 86.44 298 GLY A N 1
ATOM 2270 C CA . GLY A 1 298 ? -1.363 -24.125 -14.266 1 86.44 298 GLY A CA 1
ATOM 2271 C C . GLY A 1 298 ? -0.699 -25.344 -14.883 1 86.44 298 GLY A C 1
ATOM 2272 O O . GLY A 1 298 ? 0.224 -25.203 -15.688 1 86.44 298 GLY A O 1
ATOM 2273 N N . ARG A 1 299 ? -1.131 -26.531 -14.516 1 86.88 299 ARG A N 1
ATOM 2274 C CA . ARG A 1 299 ? -0.526 -27.766 -15.016 1 86.88 299 ARG A CA 1
ATOM 2275 C C . ARG A 1 299 ? -1.305 -28.312 -16.219 1 86.88 299 ARG A C 1
ATOM 2277 O O . ARG A 1 299 ? -2.365 -27.781 -16.562 1 86.88 299 ARG A O 1
ATOM 2284 N N . ASN A 1 300 ? -0.606 -29.234 -16.859 1 83.19 300 ASN A N 1
ATOM 2285 C CA . ASN A 1 300 ? -1.238 -29.922 -17.984 1 83.19 300 ASN A CA 1
ATOM 2286 C C . ASN A 1 300 ? -1.402 -31.422 -17.688 1 83.19 300 ASN A C 1
ATOM 2288 O O . ASN A 1 300 ? -1 -31.891 -16.625 1 83.19 300 ASN A O 1
ATOM 2292 N N . GLY A 1 301 ? -2.172 -32.125 -18.594 1 85.25 301 GLY A N 1
ATOM 2293 C CA . GLY A 1 301 ? -2.32 -33.562 -18.484 1 85.25 301 GLY A CA 1
ATOM 2294 C C . GLY A 1 301 ? -3.189 -33.969 -17.312 1 85.25 301 GLY A C 1
ATOM 2295 O O . GLY A 1 301 ? -4.184 -33.312 -17 1 85.25 301 GLY A O 1
ATOM 2296 N N . ASP A 1 302 ? -2.727 -35.062 -16.688 1 87.56 302 ASP A N 1
ATOM 2297 C CA . ASP A 1 302 ? -3.541 -35.688 -15.641 1 87.56 302 ASP A CA 1
ATOM 2298 C C . ASP A 1 302 ? -3.52 -34.844 -14.367 1 87.56 302 ASP A C 1
ATOM 2300 O O . ASP A 1 302 ? -4.395 -35 -13.508 1 87.56 302 ASP A O 1
ATOM 2304 N N . ASP A 1 303 ? -2.588 -33.938 -14.266 1 89.75 303 ASP A N 1
ATOM 2305 C CA . ASP A 1 303 ? -2.451 -33.156 -13.039 1 89.75 303 ASP A CA 1
ATOM 2306 C C . ASP A 1 303 ? -3.141 -31.812 -13.18 1 89.75 303 ASP A C 1
ATOM 2308 O O . ASP A 1 303 ? -3.182 -31.031 -12.227 1 89.75 303 ASP A O 1
ATOM 2312 N N . SER A 1 304 ? -3.697 -31.609 -14.336 1 90.5 304 SER A N 1
ATOM 2313 C CA . SER A 1 304 ? -4.391 -30.344 -14.562 1 90.5 304 SER A CA 1
ATOM 2314 C C . SER A 1 304 ? -5.645 -30.25 -13.703 1 90.5 304 SER A C 1
ATOM 2316 O O . SER A 1 304 ? -6.391 -31.219 -13.562 1 90.5 304 SER A O 1
ATOM 2318 N N . ARG A 1 305 ? -5.766 -29.188 -13.023 1 94.12 305 ARG A N 1
ATOM 2319 C CA . ARG A 1 305 ? -6.965 -28.844 -12.266 1 94.12 305 ARG A CA 1
ATOM 2320 C C . ARG A 1 305 ? -7.441 -27.422 -12.602 1 94.12 305 ARG A C 1
ATOM 2322 O O . ARG A 1 305 ? -6.629 -26.516 -12.766 1 94.12 305 ARG A O 1
ATOM 2329 N N . SER A 1 306 ? -8.766 -27.266 -12.664 1 94.75 306 SER A N 1
ATOM 2330 C CA . SER A 1 306 ? -9.312 -25.953 -12.992 1 94.75 306 SER A CA 1
ATOM 2331 C C . SER A 1 306 ? -10.789 -25.859 -12.625 1 94.75 306 SER A C 1
ATOM 2333 O O . SER A 1 306 ? -11.547 -26.812 -12.828 1 94.75 306 SER A O 1
ATOM 2335 N N . ILE A 1 307 ? -11.125 -24.719 -12.086 1 96.81 307 ILE A N 1
ATOM 2336 C CA . ILE A 1 307 ? -12.539 -24.469 -11.828 1 96.81 307 ILE A CA 1
ATOM 2337 C C . ILE A 1 307 ? -12.852 -23 -12.078 1 96.81 307 ILE A C 1
ATOM 2339 O O . ILE A 1 307 ? -11.992 -22.125 -11.898 1 96.81 307 ILE A O 1
ATOM 2343 N N . ASN A 1 308 ? -14.039 -22.688 -12.523 1 98 308 ASN A N 1
ATOM 2344 C CA . ASN A 1 308 ? -14.672 -21.375 -12.508 1 98 308 ASN A CA 1
ATOM 2345 C C . ASN A 1 308 ? -15.891 -21.344 -11.594 1 98 308 ASN A C 1
ATOM 2347 O O . ASN A 1 308 ? -16.734 -22.234 -11.648 1 98 308 ASN A O 1
ATOM 2351 N N . THR A 1 309 ? -15.938 -20.344 -10.828 1 98.62 309 THR A N 1
ATOM 2352 C CA . THR A 1 309 ? -17.062 -20.25 -9.898 1 98.62 309 THR A CA 1
ATOM 2353 C C . THR A 1 309 ? -17.672 -18.844 -9.93 1 98.62 309 THR A C 1
ATOM 2355 O O . THR A 1 309 ? -17 -17.875 -10.32 1 98.62 309 THR A O 1
ATOM 2358 N N . VAL A 1 310 ? -18.969 -18.766 -9.656 1 98.81 310 VAL A N 1
ATOM 2359 C CA . VAL A 1 310 ? -19.625 -17.531 -9.25 1 98.81 310 VAL A CA 1
ATOM 2360 C C . VAL A 1 310 ? -19.875 -17.547 -7.746 1 98.81 310 VAL A C 1
ATOM 2362 O O . VAL A 1 310 ? -20.219 -18.594 -7.176 1 98.81 310 VAL A O 1
ATOM 2365 N N . PHE A 1 311 ? -19.625 -16.422 -7.082 1 98.81 311 PHE A N 1
ATOM 2366 C CA . PHE A 1 311 ? -19.719 -16.5 -5.629 1 98.81 311 PHE A CA 1
ATOM 2367 C C . PHE A 1 311 ? -20.391 -15.273 -5.055 1 98.81 311 PHE A C 1
ATOM 2369 O O . PHE A 1 311 ? -20.516 -14.25 -5.73 1 98.81 311 PHE A O 1
ATOM 2376 N N . VAL A 1 312 ? -20.922 -15.398 -3.867 1 98.94 312 VAL A N 1
ATOM 2377 C CA . VAL A 1 312 ? -21.375 -14.344 -2.969 1 98.94 312 VAL A CA 1
ATOM 2378 C C . VAL A 1 312 ? -20.766 -14.547 -1.584 1 98.94 312 VAL A C 1
ATOM 2380 O O . VAL A 1 312 ? -20.75 -15.664 -1.06 1 98.94 312 VAL A O 1
ATOM 2383 N N . LYS A 1 313 ? -20.203 -13.477 -1.031 1 98.88 313 LYS A N 1
ATOM 2384 C CA . LYS A 1 313 ? -19.516 -13.586 0.255 1 98.88 313 LYS A CA 1
ATOM 2385 C C . LYS A 1 313 ? -19.875 -12.414 1.168 1 98.88 313 LYS A C 1
ATOM 2387 O O . LYS A 1 313 ? -19.188 -11.398 1.188 1 98.88 313 LYS A O 1
ATOM 2392 N N . PRO A 1 314 ? -20.938 -12.57 1.941 1 98.81 314 PRO A N 1
ATOM 2393 C CA . PRO A 1 314 ? -21.141 -11.617 3.039 1 98.81 314 PRO A CA 1
ATOM 2394 C C . PRO A 1 314 ? -20.141 -11.812 4.18 1 98.81 314 PRO A C 1
ATOM 2396 O O . PRO A 1 314 ? -19.781 -12.953 4.5 1 98.81 314 PRO A O 1
ATOM 2399 N N . THR A 1 315 ? -19.625 -10.758 4.734 1 98.75 315 THR A N 1
ATOM 2400 C CA . THR A 1 315 ? -18.75 -10.797 5.91 1 98.75 315 THR A CA 1
ATOM 2401 C C . THR A 1 315 ? -19.375 -10.016 7.066 1 98.75 315 THR A C 1
ATOM 2403 O O . THR A 1 315 ? -19.516 -8.797 7 1 98.75 315 THR A O 1
ATOM 2406 N N . PHE A 1 316 ? -19.672 -10.711 8.125 1 98.75 316 PHE A N 1
ATOM 2407 C CA . PHE A 1 316 ? -20.312 -10.141 9.305 1 98.75 316 PHE A CA 1
ATOM 2408 C C . PHE A 1 316 ? -19.266 -9.836 10.383 1 98.75 316 PHE A C 1
ATOM 2410 O O . PHE A 1 316 ? -18.469 -10.703 10.734 1 98.75 316 PHE A O 1
ATOM 2417 N N . TYR A 1 317 ? -19.312 -8.648 10.844 1 98.31 317 TYR A N 1
ATOM 2418 C CA . TYR A 1 317 ? -18.516 -8.273 12.008 1 98.31 317 TYR A CA 1
ATOM 2419 C C . TYR A 1 317 ? -19.391 -8.094 13.242 1 98.31 317 TYR A C 1
ATOM 2421 O O . TYR A 1 317 ? -20.406 -7.406 13.188 1 98.31 317 TYR A O 1
ATOM 2429 N N . PHE A 1 318 ? -19 -8.75 14.32 1 98.31 318 PHE A N 1
ATOM 2430 C CA . PHE A 1 318 ? -19.688 -8.641 15.602 1 98.31 318 PHE A CA 1
ATOM 2431 C C . PHE A 1 318 ? -18.766 -8.07 16.672 1 98.31 318 PHE A C 1
ATOM 2433 O O . PHE A 1 318 ? -17.734 -8.656 16.984 1 98.31 318 PHE A O 1
ATOM 2440 N N . GLY A 1 319 ? -19.141 -6.922 17.219 1 96.38 319 GLY A N 1
ATOM 2441 C CA . GLY A 1 319 ? -18.297 -6.227 18.172 1 96.38 319 GLY A CA 1
ATOM 2442 C C . GLY A 1 319 ? -17.547 -5.062 17.578 1 96.38 319 GLY A C 1
ATOM 2443 O O . GLY A 1 319 ? -17.688 -4.758 16.391 1 96.38 319 GLY A O 1
ATOM 2444 N N . ASP A 1 320 ? -16.75 -4.379 18.422 1 94.19 320 ASP A N 1
ATOM 2445 C CA . ASP A 1 320 ? -15.922 -3.254 18 1 94.19 320 ASP A CA 1
ATOM 2446 C C . ASP A 1 320 ? -14.688 -3.734 17.25 1 94.19 320 ASP A C 1
ATOM 2448 O O . ASP A 1 320 ? -13.805 -4.367 17.828 1 94.19 320 ASP A O 1
ATOM 2452 N N . GLN A 1 321 ? -14.609 -3.406 16.031 1 94.81 321 GLN A N 1
ATOM 2453 C CA . GLN A 1 321 ? -13.531 -3.904 15.188 1 94.81 321 GLN A CA 1
ATOM 2454 C C . GLN A 1 321 ? -12.172 -3.424 15.695 1 94.81 321 GLN A C 1
ATOM 2456 O O . GLN A 1 321 ? -11.133 -3.938 15.281 1 94.81 321 GLN A O 1
ATOM 2461 N N . ASN A 1 322 ? -12.148 -2.391 16.516 1 93.94 322 ASN A N 1
ATOM 2462 C CA . ASN A 1 322 ? -10.898 -1.912 17.094 1 93.94 322 ASN A CA 1
ATOM 2463 C C . ASN A 1 322 ? -10.57 -2.623 18.406 1 93.94 322 ASN A C 1
ATOM 2465 O O . ASN A 1 322 ? -9.57 -2.318 19.047 1 93.94 322 ASN A O 1
ATOM 2469 N N . ASP A 1 323 ? -11.367 -3.449 18.781 1 95.19 323 ASP A N 1
ATOM 2470 C CA . ASP A 1 323 ? -11.211 -4.285 19.969 1 95.19 323 ASP A CA 1
ATOM 2471 C C . ASP A 1 323 ? -11.516 -5.75 19.656 1 95.19 323 ASP A C 1
ATOM 2473 O O . ASP A 1 323 ? -11.555 -6.141 18.484 1 95.19 323 ASP A O 1
ATOM 2477 N N . TRP A 1 324 ? -11.672 -6.605 20.703 1 97.56 324 TRP A N 1
ATOM 2478 C CA . TRP A 1 324 ? -12.008 -8.008 20.469 1 97.56 324 TRP A CA 1
ATOM 2479 C C . TRP A 1 324 ? -13.32 -8.133 19.703 1 97.56 324 TRP A C 1
ATOM 2481 O O . TRP A 1 324 ? -14.32 -7.523 20.062 1 97.56 324 TRP A O 1
ATOM 2491 N N . HIS A 1 325 ? -13.344 -8.82 18.578 1 97.94 325 HIS A N 1
ATOM 2492 C CA . HIS A 1 325 ? -14.547 -8.953 17.766 1 97.94 325 HIS A CA 1
ATOM 2493 C C . HIS A 1 325 ? -14.531 -10.258 16.969 1 97.94 325 HIS A C 1
ATOM 2495 O O . HIS A 1 325 ? -13.5 -10.914 16.859 1 97.94 325 HIS A O 1
ATOM 2501 N N . TRP A 1 326 ? -15.703 -10.625 16.516 1 98.62 326 TRP A N 1
ATOM 2502 C CA . TRP A 1 326 ? -15.875 -11.781 15.641 1 98.62 326 TRP A CA 1
ATOM 2503 C C . TRP A 1 326 ? -16.016 -11.344 14.188 1 98.62 326 TRP A C 1
ATOM 2505 O O . TRP A 1 326 ? -16.625 -10.32 13.891 1 98.62 326 TRP A O 1
ATOM 2515 N N . ARG A 1 327 ? -15.523 -12.047 13.336 1 98.56 327 ARG A N 1
ATOM 2516 C CA . ARG A 1 327 ? -15.766 -11.945 11.898 1 98.56 327 ARG A CA 1
ATOM 2517 C C . ARG A 1 327 ? -16.25 -13.281 11.336 1 98.56 327 ARG A C 1
ATOM 2519 O O . ARG A 1 327 ? -15.586 -14.305 11.508 1 98.56 327 ARG A O 1
ATOM 2526 N N . VAL A 1 328 ? -17.312 -13.344 10.68 1 98.88 328 VAL A N 1
ATOM 2527 C CA . VAL A 1 328 ? -17.875 -14.539 10.062 1 98.88 328 VAL A CA 1
ATOM 2528 C C . VAL A 1 328 ? -18.141 -14.281 8.578 1 98.88 328 VAL A C 1
ATOM 2530 O O . VAL A 1 328 ? -18.906 -13.375 8.227 1 98.88 328 VAL A O 1
ATOM 2533 N N . ALA A 1 329 ? -17.578 -15.102 7.715 1 98.81 329 ALA A N 1
ATOM 2534 C CA . ALA A 1 329 ? -17.641 -14.836 6.281 1 98.81 329 ALA A CA 1
ATOM 2535 C C . ALA A 1 329 ? -17.953 -16.109 5.496 1 98.81 329 ALA A C 1
ATOM 2537 O O . ALA A 1 329 ? -17.047 -16.766 4.973 1 98.81 329 ALA A O 1
ATOM 2538 N N . PRO A 1 330 ? -19.188 -16.422 5.359 1 98.88 330 PRO A N 1
ATOM 2539 C CA . PRO A 1 330 ? -19.547 -17.531 4.469 1 98.88 330 PRO A CA 1
ATOM 2540 C C . PRO A 1 330 ? -19.438 -17.156 2.992 1 98.88 330 PRO A C 1
ATOM 2542 O O . PRO A 1 330 ? -20.188 -16.297 2.516 1 98.88 330 PRO A O 1
ATOM 2545 N N . LYS A 1 331 ? -18.547 -17.766 2.307 1 98.88 331 LYS A N 1
ATOM 2546 C CA . LYS A 1 331 ? -18.469 -17.625 0.856 1 98.88 331 LYS A CA 1
ATOM 2547 C C . LYS A 1 331 ? -19.234 -18.75 0.154 1 98.88 331 LYS A C 1
ATOM 2549 O O . LYS A 1 331 ? -18.766 -19.891 0.122 1 98.88 331 LYS A O 1
ATOM 2554 N N . LEU A 1 332 ? -20.297 -18.422 -0.416 1 98.88 332 LEU A N 1
ATOM 2555 C CA . LEU A 1 332 ? -21.094 -19.375 -1.19 1 98.88 332 LEU A CA 1
ATOM 2556 C C . LEU A 1 332 ? -20.719 -19.312 -2.67 1 98.88 332 LEU A C 1
ATOM 2558 O O . LEU A 1 332 ? -20.5 -18.219 -3.211 1 98.88 332 LEU A O 1
ATOM 2562 N N . TYR A 1 333 ? -20.609 -20.484 -3.254 1 98.69 333 TYR A N 1
ATOM 2563 C CA . TYR A 1 333 ? -20.25 -20.438 -4.668 1 98.69 333 TYR A CA 1
ATOM 2564 C C . TYR A 1 333 ? -20.891 -21.594 -5.43 1 98.69 333 TYR A C 1
ATOM 2566 O O . TYR A 1 333 ? -21.281 -22.609 -4.832 1 98.69 333 TYR A O 1
ATOM 2574 N N . ALA A 1 334 ? -21.062 -21.391 -6.684 1 98.56 334 ALA A N 1
ATOM 2575 C CA . ALA A 1 334 ? -21.469 -22.406 -7.645 1 98.56 334 ALA A CA 1
ATOM 2576 C C . ALA A 1 334 ? -20.422 -22.609 -8.727 1 98.56 334 ALA A C 1
ATOM 2578 O O . ALA A 1 334 ? -19.797 -21.641 -9.172 1 98.56 334 ALA A O 1
ATOM 2579 N N . TYR A 1 335 ? -20.281 -23.859 -9.125 1 98.31 335 TYR A N 1
ATOM 2580 C CA . TYR A 1 335 ? -19.312 -24.188 -10.156 1 98.31 335 TYR A CA 1
ATOM 2581 C C . TYR A 1 335 ? -19.891 -23.938 -11.547 1 98.31 335 TYR A C 1
ATOM 2583 O O . TYR A 1 335 ? -20.906 -24.531 -11.914 1 98.31 335 TYR A O 1
ATOM 2591 N N . VAL A 1 336 ? -19.234 -23.078 -12.297 1 97.88 336 VAL A N 1
ATOM 2592 C CA . VAL A 1 336 ? -19.641 -22.797 -13.664 1 97.88 336 VAL A CA 1
ATOM 2593 C C . VAL A 1 336 ? -18.844 -23.672 -14.633 1 97.88 336 VAL A C 1
ATOM 2595 O O . VAL A 1 336 ? -19.344 -24.047 -15.695 1 97.88 336 VAL A O 1
ATOM 2598 N N . GLU A 1 337 ? -17.625 -23.953 -14.297 1 94.75 337 GLU A N 1
ATOM 2599 C CA . GLU A 1 337 ? -16.75 -24.875 -15.023 1 94.75 337 GLU A CA 1
ATOM 2600 C C . GLU A 1 337 ? -15.883 -25.688 -14.07 1 94.75 337 GLU A C 1
ATOM 2602 O O . GLU A 1 337 ? -15.289 -25.141 -13.141 1 94.75 337 GLU A O 1
ATOM 2607 N N . LYS A 1 338 ? -15.875 -27.047 -14.273 1 93.62 338 LYS A N 1
ATOM 2608 C CA . LYS A 1 338 ? -15.055 -27.922 -13.445 1 93.62 338 LYS A CA 1
ATOM 2609 C C . LYS A 1 338 ? -14.656 -29.188 -14.203 1 93.62 338 LYS A C 1
ATOM 2611 O O . LYS A 1 338 ? -14.617 -30.266 -13.625 1 93.62 338 LYS A O 1
ATOM 2616 N N . GLY A 1 339 ? -14.438 -29.078 -15.477 1 90.5 339 GLY A N 1
ATOM 2617 C CA . GLY A 1 339 ? -14.18 -30.219 -16.344 1 90.5 339 GLY A CA 1
ATOM 2618 C C . GLY A 1 339 ? -12.945 -31.016 -15.938 1 90.5 339 GLY A C 1
ATOM 2619 O O . GLY A 1 339 ? -12.93 -32.25 -16.031 1 90.5 339 GLY A O 1
ATOM 2620 N N . ASP A 1 340 ? -11.914 -30.391 -15.453 1 89.19 340 ASP A N 1
ATOM 2621 C CA . ASP A 1 340 ? -10.672 -31.047 -15.07 1 89.19 340 ASP A CA 1
ATOM 2622 C C . ASP A 1 340 ? -10.805 -31.734 -13.711 1 89.19 340 ASP A C 1
ATOM 2624 O O . ASP A 1 340 ? -9.953 -32.531 -13.328 1 89.19 340 ASP A O 1
ATOM 2628 N N . ASN A 1 341 ? -11.766 -31.547 -12.961 1 92.62 341 ASN A N 1
ATOM 2629 C CA . ASN A 1 341 ? -12.078 -32.125 -11.664 1 92.62 341 ASN A CA 1
ATOM 2630 C C . ASN A 1 341 ? -13.578 -32.156 -11.391 1 92.62 341 ASN A C 1
ATOM 2632 O O . ASN A 1 341 ? -14.047 -31.469 -10.469 1 92.62 341 ASN A O 1
ATOM 2636 N N . PRO A 1 342 ? -14.266 -32.938 -12.062 1 95.38 342 PRO A N 1
ATOM 2637 C CA . PRO A 1 342 ? -15.727 -32.906 -12.047 1 95.38 342 PRO A CA 1
ATOM 2638 C C . PRO A 1 342 ? -16.312 -33.281 -10.688 1 95.38 342 PRO A C 1
ATOM 2640 O O . PRO A 1 342 ? -17.453 -32.906 -10.383 1 95.38 342 PRO A O 1
ATOM 2643 N N . ASP A 1 343 ? -15.57 -33.969 -9.867 1 97.31 343 ASP A N 1
ATOM 2644 C CA . ASP A 1 343 ? -16.109 -34.438 -8.586 1 97.31 343 ASP A CA 1
ATOM 2645 C C . ASP A 1 343 ? -15.672 -33.5 -7.449 1 97.31 343 ASP A C 1
ATOM 2647 O O . ASP A 1 343 ? -15.797 -33.875 -6.277 1 97.31 343 ASP A O 1
ATOM 2651 N N . ILE A 1 344 ? -15.219 -32.375 -7.711 1 97.81 344 ILE A N 1
ATOM 2652 C CA . ILE A 1 344 ? -14.609 -31.5 -6.707 1 97.81 344 ILE A CA 1
ATOM 2653 C C . ILE A 1 344 ? -15.641 -31.141 -5.645 1 97.81 344 ILE A C 1
ATOM 2655 O O . ILE A 1 344 ? -15.305 -30.969 -4.469 1 97.81 344 ILE A O 1
ATOM 2659 N N . ALA A 1 345 ? -16.859 -31.047 -5.977 1 98.12 345 ALA A N 1
ATOM 2660 C CA . ALA A 1 345 ? -17.891 -30.672 -5.027 1 98.12 345 ALA A CA 1
ATOM 2661 C C . ALA A 1 345 ? -18.031 -31.719 -3.928 1 98.12 345 ALA A C 1
ATOM 2663 O O . ALA A 1 345 ? -18.453 -31.406 -2.811 1 98.12 345 ALA A O 1
ATOM 2664 N N . HIS A 1 346 ? -17.641 -32.969 -4.266 1 98.44 346 HIS A N 1
ATOM 2665 C CA . HIS A 1 346 ? -17.703 -34.031 -3.277 1 98.44 346 HIS A CA 1
ATOM 2666 C C . HIS A 1 346 ? -16.781 -33.75 -2.094 1 98.44 346 HIS A C 1
ATOM 2668 O O . HIS A 1 346 ? -17.078 -34.188 -0.968 1 98.44 346 HIS A O 1
ATOM 2674 N N . TYR A 1 347 ? -15.797 -33.062 -2.344 1 98.31 347 TYR A N 1
ATOM 2675 C CA . TYR A 1 347 ? -14.75 -32.906 -1.342 1 98.31 347 TYR A CA 1
ATOM 2676 C C . TYR A 1 347 ? -14.734 -31.484 -0.793 1 98.31 347 TYR A C 1
ATOM 2678 O O . TYR A 1 347 ? -14.547 -31.281 0.408 1 98.31 347 TYR A O 1
ATOM 2686 N N . ARG A 1 348 ? -14.922 -30.5 -1.658 1 97.62 348 ARG A N 1
ATOM 2687 C CA . ARG A 1 348 ? -14.82 -29.094 -1.291 1 97.62 348 ARG A CA 1
ATOM 2688 C C . ARG A 1 348 ? -16.188 -28.531 -0.902 1 97.62 348 ARG A C 1
ATOM 2690 O O . ARG A 1 348 ? -16.266 -27.641 -0.05 1 97.62 348 ARG A O 1
ATOM 2697 N N . GLY A 1 349 ? -17.203 -28.984 -1.579 1 98.19 349 GLY A N 1
ATOM 2698 C CA . GLY A 1 349 ? -18.562 -28.484 -1.341 1 98.19 349 GLY A CA 1
ATOM 2699 C C . GLY A 1 349 ? -18.844 -27.188 -2.072 1 98.19 349 GLY A C 1
ATOM 2700 O O . GLY A 1 349 ? -18.375 -26.969 -3.191 1 98.19 349 GLY A O 1
ATOM 2701 N N . PHE A 1 350 ? -19.766 -26.359 -1.443 1 98.56 350 PHE A N 1
ATOM 2702 C CA . PHE A 1 350 ? -20.281 -25.172 -2.117 1 98.56 350 PHE A CA 1
ATOM 2703 C C . PHE A 1 350 ? -20.109 -23.938 -1.245 1 98.56 350 PHE A C 1
ATOM 2705 O O . PHE A 1 350 ? -20.609 -22.859 -1.568 1 98.56 350 PHE A O 1
ATOM 2712 N N . MET A 1 351 ? -19.344 -24.141 -0.124 1 98.62 351 MET A N 1
ATOM 2713 C CA . MET A 1 351 ? -19.172 -23.016 0.794 1 98.62 351 MET A CA 1
ATOM 2714 C C . MET A 1 351 ? -17.828 -23.094 1.5 1 98.62 351 MET A C 1
ATOM 2716 O O . MET A 1 351 ? -17.391 -24.172 1.918 1 98.62 351 MET A O 1
ATOM 2720 N N . ASP A 1 352 ? -17.141 -22.047 1.538 1 98.69 352 ASP A N 1
ATOM 2721 C CA . ASP A 1 352 ? -16.047 -21.812 2.482 1 98.69 352 ASP A CA 1
ATOM 2722 C C . ASP A 1 352 ? -16.516 -20.938 3.646 1 98.69 352 ASP A C 1
ATOM 2724 O O . ASP A 1 352 ? -16.844 -19.781 3.453 1 98.69 352 ASP A O 1
ATOM 2728 N N . LEU A 1 353 ? -16.516 -21.469 4.828 1 98.88 353 LEU A N 1
ATOM 2729 C CA . LEU A 1 353 ? -16.906 -20.688 5.992 1 98.88 353 LEU A CA 1
ATOM 2730 C C . LEU A 1 353 ? -15.68 -20.141 6.719 1 98.88 353 LEU A C 1
ATOM 2732 O O . LEU A 1 353 ? -14.953 -20.891 7.367 1 98.88 353 LEU A O 1
ATOM 2736 N N . GLY A 1 354 ? -15.5 -18.859 6.621 1 98.75 354 GLY A N 1
ATOM 2737 C CA . GLY A 1 354 ? -14.453 -18.203 7.387 1 98.75 354 GLY A CA 1
ATOM 2738 C C . GLY A 1 354 ? -14.93 -17.672 8.727 1 98.75 354 GLY A C 1
ATOM 2739 O O . GLY A 1 354 ? -15.961 -17.016 8.812 1 98.75 354 GLY A O 1
ATOM 2740 N N . ILE A 1 355 ? -14.195 -18 9.781 1 98.81 355 ILE A N 1
ATOM 2741 C CA . ILE A 1 355 ? -14.469 -17.5 11.125 1 98.81 355 ILE A CA 1
ATOM 2742 C C . ILE A 1 355 ? -13.188 -16.969 11.758 1 98.81 355 ILE A C 1
ATOM 2744 O O . ILE A 1 355 ? -12.125 -17.578 11.625 1 98.81 355 ILE A O 1
ATOM 2748 N N . ALA A 1 356 ? -13.312 -15.836 12.406 1 98.75 356 ALA A N 1
ATOM 2749 C CA . ALA A 1 356 ? -12.164 -15.281 13.117 1 98.75 356 ALA A CA 1
ATOM 2750 C C . ALA A 1 356 ? -12.594 -14.578 14.398 1 98.75 356 ALA A C 1
ATOM 2752 O O . ALA A 1 356 ? -13.68 -14 14.461 1 98.75 356 ALA A O 1
ATOM 2753 N N . TYR A 1 357 ? -11.797 -14.664 15.359 1 98.81 357 TYR A N 1
ATOM 2754 C CA . TYR A 1 357 ? -11.953 -13.953 16.625 1 98.81 357 TYR A CA 1
ATOM 2755 C C . TYR A 1 357 ? -10.617 -13.398 17.109 1 98.81 357 TYR A C 1
ATOM 2757 O O . TYR A 1 357 ? -9.633 -14.133 17.203 1 98.81 357 TYR A O 1
ATOM 2765 N N . GLY A 1 358 ? -10.625 -12.125 17.328 1 98.06 358 GLY A N 1
ATOM 2766 C CA . GLY A 1 358 ? -9.391 -11.516 17.812 1 98.06 358 GLY A CA 1
ATOM 2767 C C . GLY A 1 358 ? -9.469 -10.008 17.938 1 98.06 358 GLY A C 1
ATOM 2768 O O . GLY A 1 358 ? -10.562 -9.438 17.922 1 98.06 358 GLY A O 1
ATOM 2769 N N . ARG A 1 359 ? -8.32 -9.43 18.125 1 97.31 359 ARG A N 1
ATOM 2770 C CA . ARG A 1 359 ? -8.141 -7.988 18.234 1 97.31 359 ARG A CA 1
ATOM 2771 C C . ARG A 1 359 ? -6.996 -7.52 17.328 1 97.31 359 ARG A C 1
ATOM 2773 O O . ARG A 1 359 ? -5.965 -8.188 17.234 1 97.31 359 ARG A O 1
ATOM 2780 N N . PRO A 1 360 ? -7.152 -6.371 16.703 1 94.81 360 PRO A N 1
ATOM 2781 C CA . PRO A 1 360 ? -6.172 -5.957 15.688 1 94.81 360 PRO A CA 1
ATOM 2782 C C . PRO A 1 360 ? -4.75 -5.898 16.234 1 94.81 360 PRO A C 1
ATOM 2784 O O . PRO A 1 360 ? -3.797 -6.246 15.539 1 94.81 360 PRO A O 1
ATOM 2787 N N . ASP A 1 361 ? -4.531 -5.453 17.453 1 93.38 361 ASP A N 1
ATOM 2788 C CA . ASP A 1 361 ? -3.191 -5.281 18 1 93.38 361 ASP A CA 1
ATOM 2789 C C . ASP A 1 361 ? -2.828 -6.434 18.938 1 93.38 361 ASP A C 1
ATOM 2791 O O . ASP A 1 361 ? -1.962 -6.293 19.797 1 93.38 361 ASP A O 1
ATOM 2795 N N . SER A 1 362 ? -3.531 -7.574 18.812 1 96.19 362 SER A N 1
ATOM 2796 C CA . SER A 1 362 ? -3.275 -8.734 19.656 1 96.19 362 SER A CA 1
ATOM 2797 C C . SER A 1 362 ? -3.506 -10.039 18.906 1 96.19 362 SER A C 1
ATOM 2799 O O . SER A 1 362 ? -3.373 -10.078 17.672 1 96.19 362 SER A O 1
ATOM 2801 N N . TRP A 1 363 ? -3.848 -11.102 19.641 1 97.94 363 TRP A N 1
ATOM 2802 C CA . TRP A 1 363 ? -4.062 -12.438 19.094 1 97.94 363 TRP A CA 1
ATOM 2803 C C . TRP A 1 363 ? -5.293 -12.469 18.188 1 97.94 363 TRP A C 1
ATOM 2805 O O . TRP A 1 363 ? -6.277 -11.773 18.453 1 97.94 363 TRP A O 1
ATOM 2815 N N . GLU A 1 364 ? -5.203 -13.172 17.188 1 98.44 364 GLU A N 1
ATOM 2816 C CA . GLU A 1 364 ? -6.371 -13.516 16.375 1 98.44 364 GLU A CA 1
ATOM 2817 C C . GLU A 1 364 ? -6.348 -14.984 15.961 1 98.44 364 GLU A C 1
ATOM 2819 O O . GLU A 1 364 ? -5.32 -15.492 15.508 1 98.44 364 GLU A O 1
ATOM 2824 N N . PHE A 1 365 ? -7.398 -15.648 16.219 1 98.81 365 PHE A N 1
ATOM 2825 C CA . PHE A 1 365 ? -7.648 -16.984 15.711 1 98.81 365 PHE A CA 1
ATOM 2826 C C . PHE A 1 365 ? -8.578 -16.938 14.5 1 98.81 365 PHE A C 1
ATOM 2828 O O . PHE A 1 365 ? -9.617 -16.281 14.539 1 98.81 365 PHE A O 1
ATOM 2835 N N . SER A 1 366 ? -8.195 -17.562 13.484 1 98.75 366 SER A N 1
ATOM 2836 C CA . SER A 1 366 ? -9.047 -17.625 12.305 1 98.75 366 SER A CA 1
ATOM 2837 C C . SER A 1 366 ? -9.07 -19.047 11.727 1 98.75 366 SER A C 1
ATOM 2839 O O . SER A 1 366 ? -8.133 -19.812 11.93 1 98.75 366 SER A O 1
ATOM 2841 N N . ALA A 1 367 ? -10.172 -19.391 11.016 1 98.81 367 ALA A N 1
ATOM 2842 C CA . ALA A 1 367 ? -10.297 -20.703 10.383 1 98.81 367 ALA A CA 1
ATOM 2843 C C . ALA A 1 367 ? -11.211 -20.625 9.156 1 98.81 367 ALA A C 1
ATOM 2845 O O . ALA A 1 367 ? -12.164 -19.844 9.133 1 98.81 367 ALA A O 1
ATOM 2846 N N . THR A 1 368 ? -10.852 -21.328 8.211 1 98.75 368 THR A N 1
ATOM 2847 C CA . THR A 1 368 ? -11.75 -21.625 7.094 1 98.75 368 THR A CA 1
ATOM 2848 C C . THR A 1 368 ? -12.211 -23.078 7.145 1 98.75 368 THR A C 1
ATOM 2850 O O . THR A 1 368 ? -11.391 -24 7.16 1 98.75 368 THR A O 1
ATOM 2853 N N . LEU A 1 369 ? -13.477 -23.281 7.18 1 98.81 369 LEU A N 1
ATOM 2854 C CA . LEU A 1 369 ? -14.094 -24.609 7.234 1 98.81 369 LEU A CA 1
ATOM 2855 C C . LEU A 1 369 ? -14.797 -24.938 5.926 1 98.81 369 LEU A C 1
ATOM 2857 O O . LEU A 1 369 ? -15.516 -24.094 5.371 1 98.81 369 LEU A O 1
ATOM 2861 N N . ARG A 1 370 ? -14.547 -26.109 5.422 1 98.56 370 ARG A N 1
ATOM 2862 C CA . ARG A 1 370 ? -15.234 -26.625 4.242 1 98.56 370 ARG A CA 1
ATOM 2863 C C . ARG A 1 370 ? -15.914 -27.953 4.531 1 98.56 370 ARG A C 1
ATOM 2865 O O . ARG A 1 370 ? -15.383 -28.766 5.293 1 98.56 370 ARG A O 1
ATOM 2872 N N . LYS A 1 371 ? -17.062 -28.125 3.904 1 98.5 371 LYS A N 1
ATOM 2873 C CA . LYS A 1 371 ? -17.781 -29.391 3.965 1 98.5 371 LYS A CA 1
ATOM 2874 C C . LYS A 1 371 ? -18.188 -29.859 2.57 1 98.5 371 LYS A C 1
ATOM 2876 O O . LYS A 1 371 ? -18.953 -29.172 1.88 1 98.5 371 LYS A O 1
ATOM 2881 N N . GLY A 1 372 ? -17.656 -31.031 2.197 1 98.12 372 GLY A N 1
ATOM 2882 C CA . GLY A 1 372 ? -18.031 -31.625 0.927 1 98.12 372 GLY A CA 1
ATOM 2883 C C . GLY A 1 372 ? -19.453 -32.156 0.914 1 98.12 372 GLY A C 1
ATOM 2884 O O . GLY A 1 372 ? -20.125 -32.156 1.943 1 98.12 372 GLY A O 1
ATOM 2885 N N . THR A 1 373 ? -19.875 -32.562 -0.256 1 98.12 373 THR A N 1
ATOM 2886 C CA . THR A 1 373 ? -21.25 -33.031 -0.383 1 98.12 373 THR A CA 1
ATOM 2887 C C . THR A 1 373 ? -21.344 -34.531 -0.06 1 98.12 373 THR A C 1
ATOM 2889 O O . THR A 1 373 ? -22.453 -35.031 0.136 1 98.12 373 THR A O 1
ATOM 2892 N N . ARG A 1 374 ? -20.172 -35.156 -0.098 1 97.44 374 ARG A N 1
ATOM 2893 C CA . ARG A 1 374 ? -20.188 -36.594 0.173 1 97.44 374 ARG A CA 1
ATOM 2894 C C . ARG A 1 374 ? -19.469 -36.906 1.48 1 97.44 374 ARG A C 1
ATOM 2896 O O . ARG A 1 374 ? -18.5 -36.219 1.839 1 97.44 374 ARG A O 1
ATOM 2903 N N . LYS A 1 375 ? -20.062 -37.875 2.172 1 95.88 375 LYS A N 1
ATOM 2904 C CA . LYS A 1 375 ? -19.469 -38.375 3.402 1 95.88 375 LYS A CA 1
ATOM 2905 C C . LYS A 1 375 ? -19.125 -37.25 4.355 1 95.88 375 LYS A C 1
ATOM 2907 O O . LYS A 1 375 ? -19.938 -36.344 4.566 1 95.88 375 LYS A O 1
ATOM 2912 N N . TRP A 1 376 ? -18 -37.469 4.988 1 95 376 TRP A N 1
ATOM 2913 C CA . TRP A 1 376 ? -17.516 -36.438 5.898 1 95 376 TRP A CA 1
ATOM 2914 C C . TRP A 1 376 ? -16.297 -35.719 5.328 1 95 376 TRP A C 1
ATOM 2916 O O . TRP A 1 376 ? -15.414 -35.281 6.078 1 95 376 TRP A O 1
ATOM 2926 N N . TYR A 1 377 ? -16.25 -35.719 3.949 1 97.69 377 TYR A N 1
ATOM 2927 C CA . TYR A 1 377 ? -15.148 -35.031 3.307 1 97.69 377 TYR A CA 1
ATOM 2928 C C . TYR A 1 377 ? -15.203 -33.531 3.615 1 97.69 377 TYR A C 1
ATOM 2930 O O . TYR A 1 377 ? -16.281 -32.938 3.674 1 97.69 377 TYR A O 1
ATOM 2938 N N . GLY A 1 378 ? -14.109 -32.938 3.912 1 97.56 378 GLY A N 1
ATOM 2939 C CA . GLY A 1 378 ? -13.992 -31.516 4.246 1 97.56 378 GLY A CA 1
ATOM 2940 C C . GLY A 1 378 ? -12.602 -31.125 4.699 1 97.56 378 GLY A C 1
ATOM 2941 O O . GLY A 1 378 ? -11.641 -31.859 4.492 1 97.56 378 GLY A O 1
ATOM 2942 N N . SER A 1 379 ? -12.461 -29.938 5.164 1 98.44 379 SER A N 1
ATOM 2943 C CA . SER A 1 379 ? -11.156 -29.5 5.641 1 98.44 379 SER A CA 1
ATOM 2944 C C . SER A 1 379 ? -11.281 -28.406 6.68 1 98.44 379 SER A C 1
ATOM 2946 O O . SER A 1 379 ? -12.32 -27.734 6.766 1 98.44 379 SER A O 1
ATOM 2948 N N . VAL A 1 380 ? -10.297 -28.297 7.5 1 98.62 380 VAL A N 1
ATOM 2949 C CA . VAL A 1 380 ? -10.086 -27.203 8.438 1 98.62 380 VAL A CA 1
ATOM 2950 C C . VAL A 1 380 ? -8.734 -26.562 8.18 1 98.62 380 VAL A C 1
ATOM 2952 O O . VAL A 1 380 ? -7.699 -27.219 8.203 1 98.62 380 VAL A O 1
ATOM 2955 N N . ASP A 1 381 ? -8.734 -25.344 7.855 1 98.44 381 ASP A N 1
ATOM 2956 C CA . ASP A 1 381 ? -7.539 -24.516 7.746 1 98.44 381 ASP A CA 1
ATOM 2957 C C . ASP A 1 381 ? -7.535 -23.406 8.805 1 98.44 381 ASP A C 1
ATOM 2959 O O . ASP A 1 381 ? -8.211 -22.391 8.648 1 98.44 381 ASP A O 1
ATOM 2963 N N . ALA A 1 382 ? -6.746 -23.578 9.867 1 98.75 382 ALA A N 1
ATOM 2964 C CA . ALA A 1 382 ? -6.773 -22.672 11.016 1 98.75 382 ALA A CA 1
ATOM 2965 C C . ALA A 1 382 ? -5.445 -21.938 11.164 1 98.75 382 ALA A C 1
ATOM 2967 O O . ALA A 1 382 ? -4.387 -22.484 10.836 1 98.75 382 ALA A O 1
ATOM 2968 N N . GLN A 1 383 ? -5.543 -20.75 11.68 1 98.56 383 GLN A N 1
ATOM 2969 C CA . GLN A 1 383 ? -4.355 -19.938 11.906 1 98.56 383 GLN A CA 1
ATOM 2970 C C . GLN A 1 383 ? -4.449 -19.188 13.234 1 98.56 383 GLN A C 1
ATOM 2972 O O . GLN A 1 383 ? -5.523 -18.719 13.617 1 98.56 383 GLN A O 1
ATOM 2977 N N . LEU A 1 384 ? -3.355 -19.094 13.906 1 98.81 384 LEU A N 1
ATOM 2978 C CA . LEU A 1 384 ? -3.141 -18.219 15.055 1 98.81 384 LEU A CA 1
ATOM 2979 C C . LEU A 1 384 ? -2.084 -17.172 14.742 1 98.81 384 LEU A C 1
ATOM 2981 O O . LEU A 1 384 ? -0.974 -17.5 14.32 1 98.81 384 LEU A O 1
ATOM 2985 N N . THR A 1 385 ? -2.43 -15.906 14.969 1 98.5 385 THR A N 1
ATOM 2986 C CA . THR A 1 385 ? -1.49 -14.852 14.602 1 98.5 385 THR A CA 1
ATOM 2987 C C . THR A 1 385 ? -1.304 -13.875 15.766 1 98.5 385 THR A C 1
ATOM 2989 O O . THR A 1 385 ? -2.207 -13.695 16.578 1 98.5 385 THR A O 1
ATOM 2992 N N . TYR A 1 386 ? -0.177 -13.258 15.797 1 98.12 386 TYR A N 1
ATOM 2993 C CA . TYR A 1 386 ? 0.187 -12.258 16.797 1 98.12 386 TYR A CA 1
ATOM 2994 C C . TYR A 1 386 ? 1.082 -11.188 16.188 1 98.12 386 TYR A C 1
ATOM 2996 O O . TYR A 1 386 ? 2.021 -11.5 15.445 1 98.12 386 TYR A O 1
ATOM 3004 N N . PRO A 1 387 ? 0.824 -9.922 16.484 1 95.62 387 PRO A N 1
ATOM 3005 C CA . PRO A 1 387 ? 1.592 -8.852 15.852 1 95.62 387 PRO A CA 1
ATOM 3006 C C . PRO A 1 387 ? 3.08 -8.906 16.188 1 95.62 387 PRO A C 1
ATOM 3008 O O . PRO A 1 387 ? 3.449 -8.867 17.375 1 95.62 387 PRO A O 1
ATOM 3011 N N . MET A 1 388 ? 3.898 -8.898 15.211 1 95.44 388 MET A N 1
ATOM 3012 C CA . MET A 1 388 ? 5.344 -9.008 15.383 1 95.44 388 MET A CA 1
ATOM 3013 C C . MET A 1 388 ? 5.906 -7.773 16.078 1 95.44 388 MET A C 1
ATOM 3015 O O . MET A 1 388 ? 6.859 -7.867 16.844 1 95.44 388 MET A O 1
ATOM 3019 N N . ALA A 1 389 ? 5.336 -6.586 15.828 1 92.56 389 ALA A N 1
ATOM 3020 C CA . ALA A 1 389 ? 5.828 -5.332 16.391 1 92.56 389 ALA A CA 1
ATOM 3021 C C . ALA A 1 389 ? 5.785 -5.355 17.922 1 92.56 389 ALA A C 1
ATOM 3023 O O . ALA A 1 389 ? 6.543 -4.641 18.578 1 92.56 389 ALA A O 1
ATOM 3024 N N . ARG A 1 390 ? 4.895 -6.113 18.5 1 91.75 390 ARG A N 1
ATOM 3025 C CA . ARG A 1 390 ? 4.809 -6.25 19.953 1 91.75 390 ARG A CA 1
ATOM 3026 C C . ARG A 1 390 ? 5.945 -7.105 20.5 1 91.75 390 ARG A C 1
ATOM 3028 O O . ARG A 1 390 ? 6.336 -6.969 21.656 1 91.75 390 ARG A O 1
ATOM 3035 N N . LEU A 1 391 ? 6.391 -7.957 19.688 1 93.44 391 LEU A N 1
ATOM 3036 C CA . LEU A 1 391 ? 7.492 -8.828 20.078 1 93.44 391 LEU A CA 1
ATOM 3037 C C . LEU A 1 391 ? 8.836 -8.164 19.797 1 93.44 391 LEU A C 1
ATOM 3039 O O . LEU A 1 391 ? 9.75 -8.227 20.625 1 93.44 391 LEU A O 1
ATOM 3043 N N . ILE A 1 392 ? 8.93 -7.551 18.625 1 93.19 392 ILE A N 1
ATOM 3044 C CA . ILE A 1 392 ? 10.148 -6.867 18.188 1 93.19 392 ILE A CA 1
ATOM 3045 C C . ILE A 1 392 ? 9.797 -5.484 17.641 1 93.19 392 ILE A C 1
ATOM 3047 O O . ILE A 1 392 ? 9.469 -5.348 16.469 1 93.19 392 ILE A O 1
ATOM 3051 N N . PRO A 1 393 ? 9.977 -4.43 18.469 1 88.88 393 PRO A N 1
ATOM 3052 C CA . PRO A 1 393 ? 9.664 -3.082 17.984 1 88.88 393 PRO A CA 1
ATOM 3053 C C . PRO A 1 393 ? 10.406 -2.721 16.703 1 88.88 393 PRO A C 1
ATOM 3055 O O . PRO A 1 393 ? 11.594 -3.037 16.562 1 88.88 393 PRO A O 1
ATOM 3058 N N . GLY A 1 394 ? 9.719 -2.104 15.758 1 91.56 394 GLY A N 1
ATOM 3059 C CA . GLY A 1 394 ? 10.305 -1.763 14.469 1 91.56 394 GLY A CA 1
ATOM 3060 C C . GLY A 1 394 ? 9.875 -2.703 13.352 1 91.56 394 GLY A C 1
ATOM 3061 O O . GLY A 1 394 ? 10.047 -2.393 12.172 1 91.56 394 GLY A O 1
ATOM 3062 N N . THR A 1 395 ? 9.383 -3.816 13.742 1 93.94 395 THR A N 1
ATOM 3063 C CA . THR A 1 395 ? 8.891 -4.762 12.75 1 93.94 395 THR A CA 1
ATOM 3064 C C . THR A 1 395 ? 7.402 -4.566 12.5 1 93.94 395 THR A C 1
ATOM 3066 O O . THR A 1 395 ? 6.758 -3.744 13.156 1 93.94 395 THR A O 1
ATOM 3069 N N . ALA A 1 396 ? 6.891 -5.184 11.469 1 94.88 396 ALA A N 1
ATOM 3070 C CA . ALA A 1 396 ? 5.465 -5.23 11.156 1 94.88 396 ALA A CA 1
ATOM 3071 C C . ALA A 1 396 ? 5.027 -6.648 10.797 1 94.88 396 ALA A C 1
ATOM 3073 O O . ALA A 1 396 ? 5.789 -7.602 10.969 1 94.88 396 ALA A O 1
ATOM 3074 N N . GLY A 1 397 ? 3.791 -6.785 10.523 1 95.62 397 GLY A N 1
ATOM 3075 C CA . GLY A 1 397 ? 3.287 -8.109 10.219 1 95.62 397 GLY A CA 1
ATOM 3076 C C . GLY A 1 397 ? 2.967 -8.93 11.453 1 95.62 397 GLY A C 1
ATOM 3077 O O . GLY A 1 397 ? 2.703 -8.375 12.523 1 95.62 397 GLY A O 1
ATOM 3078 N N . TYR A 1 398 ? 2.928 -10.297 11.211 1 97.81 398 TYR A N 1
ATOM 3079 C CA . TYR A 1 398 ? 2.463 -11.18 12.273 1 97.81 398 TYR A CA 1
ATOM 3080 C C . TYR A 1 398 ? 3.283 -12.461 12.312 1 97.81 398 TYR A C 1
ATOM 3082 O O . TYR A 1 398 ? 3.664 -12.992 11.266 1 97.81 398 TYR A O 1
ATOM 3090 N N . LEU A 1 399 ? 3.518 -12.891 13.523 1 98.25 399 LEU A N 1
ATOM 3091 C CA . LEU A 1 399 ? 3.84 -14.297 13.688 1 98.25 399 LEU A CA 1
ATOM 3092 C C . LEU A 1 399 ? 2.609 -15.172 13.453 1 98.25 399 LEU A C 1
ATOM 3094 O O . LEU A 1 399 ? 1.524 -14.867 13.953 1 98.25 399 LEU A O 1
ATOM 3098 N N . MET A 1 400 ? 2.809 -16.219 12.703 1 98.44 400 MET A N 1
ATOM 3099 C CA . MET A 1 400 ? 1.646 -17.016 12.32 1 98.44 400 MET A CA 1
ATOM 3100 C C . MET A 1 400 ? 1.909 -18.5 12.523 1 98.44 400 MET A C 1
ATOM 3102 O O . MET A 1 400 ? 2.957 -19.016 12.125 1 98.44 400 MET A O 1
ATOM 3106 N N . ALA A 1 401 ? 0.979 -19.156 13.164 1 98.69 401 ALA A N 1
ATOM 3107 C CA . ALA A 1 401 ? 0.921 -20.609 13.266 1 98.69 401 ALA A CA 1
ATOM 3108 C C . ALA A 1 401 ? -0.296 -21.156 12.523 1 98.69 401 ALA A C 1
ATOM 3110 O O . ALA A 1 401 ? -1.412 -20.672 12.703 1 98.69 401 ALA A O 1
ATOM 3111 N N . GLY A 1 402 ? -0.012 -22.125 11.695 1 98 402 GLY A N 1
ATOM 3112 C CA . GLY A 1 402 ? -1.08 -22.672 10.883 1 98 402 GLY A CA 1
ATOM 3113 C C . GLY A 1 402 ? -1.293 -24.156 11.117 1 98 402 GLY A C 1
ATOM 3114 O O . GLY A 1 402 ? -0.338 -24.891 11.367 1 98 402 GLY A O 1
ATOM 3115 N N . TYR A 1 403 ? -2.539 -24.547 11.008 1 98.19 403 TYR A N 1
ATOM 3116 C CA . TYR A 1 403 ? -2.973 -25.938 11.125 1 98.19 403 TYR A CA 1
ATOM 3117 C C . TYR A 1 403 ? -3.938 -26.297 10 1 98.19 403 TYR A C 1
ATOM 3119 O O . TYR A 1 403 ? -4.918 -25.594 9.758 1 98.19 403 TYR A O 1
ATOM 3127 N N . PHE A 1 404 ? -3.617 -27.344 9.328 1 97.75 404 PHE A N 1
ATOM 3128 C CA . PHE A 1 404 ? -4.5 -27.828 8.266 1 97.75 404 PHE A CA 1
ATOM 3129 C C . PHE A 1 404 ? -4.766 -29.312 8.414 1 97.75 404 PHE A C 1
ATOM 3131 O O . PHE A 1 404 ? -3.855 -30.094 8.727 1 97.75 404 PHE A O 1
ATOM 3138 N N . VAL A 1 405 ? -6.016 -29.688 8.086 1 97.81 405 VAL A N 1
ATOM 3139 C CA . VAL A 1 405 ? -6.355 -31.109 8.008 1 97.81 405 VAL A CA 1
ATOM 3140 C C . VAL A 1 405 ? -7.527 -31.297 7.047 1 97.81 405 VAL A C 1
ATOM 3142 O O . VAL A 1 405 ? -8.453 -30.484 7.008 1 97.81 405 VAL A O 1
ATOM 3145 N N . GLY A 1 406 ? -7.363 -32.312 6.246 1 97.62 406 GLY A N 1
ATOM 3146 C CA . GLY A 1 406 ? -8.484 -32.688 5.387 1 97.62 406 GLY A CA 1
ATOM 3147 C C . GLY A 1 406 ? -8.141 -32.625 3.908 1 97.62 406 GLY A C 1
ATOM 3148 O O . GLY A 1 406 ? -7.055 -33.031 3.502 1 97.62 406 GLY A O 1
ATOM 3149 N N . TYR A 1 407 ? -9.148 -32.219 3.154 1 97.56 407 TYR A N 1
ATOM 3150 C CA . TYR A 1 407 ? -9.016 -32.281 1.701 1 97.56 407 TYR A CA 1
ATOM 3151 C C . TYR A 1 407 ? -8.766 -30.891 1.128 1 97.56 407 TYR A C 1
ATOM 3153 O O . TYR A 1 407 ? -9.336 -29.906 1.602 1 97.56 407 TYR A O 1
ATOM 3161 N N . GLY A 1 408 ? -7.957 -30.797 0.17 1 96.44 408 GLY A N 1
ATOM 3162 C CA . GLY A 1 408 ? -7.918 -29.625 -0.685 1 96.44 408 GLY A CA 1
ATOM 3163 C C . GLY A 1 408 ? -7.055 -28.516 -0.126 1 96.44 408 GLY A C 1
ATOM 3164 O O . GLY A 1 408 ? -7.387 -27.328 -0.27 1 96.44 408 GLY A O 1
ATOM 3165 N N . GLU A 1 409 ? -5.957 -28.891 0.51 1 95.5 409 GLU A N 1
ATOM 3166 C CA . GLU A 1 409 ? -5.059 -27.781 0.792 1 95.5 409 GLU A CA 1
ATOM 3167 C C . GLU A 1 409 ? -4.598 -27.109 -0.497 1 95.5 409 GLU A C 1
ATOM 3169 O O . GLU A 1 409 ? -4.426 -25.891 -0.536 1 95.5 409 GLU A O 1
ATOM 3174 N N . SER A 1 410 ? -4.328 -27.906 -1.443 1 95.19 410 SER A N 1
ATOM 3175 C CA . SER A 1 410 ? -4.129 -27.453 -2.816 1 95.19 410 SER A CA 1
ATOM 3176 C C . SER A 1 410 ? -5.145 -28.078 -3.762 1 95.19 410 SER A C 1
ATOM 3178 O O . SER A 1 410 ? -5.824 -29.047 -3.395 1 95.19 410 SER A O 1
ATOM 3180 N N . LEU A 1 411 ? -5.16 -27.578 -4.906 1 96 411 LEU A N 1
ATOM 3181 C CA . LEU A 1 411 ? -6.109 -28.094 -5.883 1 96 411 LEU A CA 1
ATOM 3182 C C . LEU A 1 411 ? -5.719 -29.5 -6.328 1 96 411 LEU A C 1
ATOM 3184 O O . LEU A 1 411 ? -6.582 -30.312 -6.641 1 96 411 LEU A O 1
ATOM 3188 N N . LEU A 1 412 ? -4.457 -29.766 -6.387 1 94.44 412 LEU A N 1
ATOM 3189 C CA . LEU A 1 412 ? -3.965 -31.094 -6.785 1 94.44 412 LEU A CA 1
ATOM 3190 C C . LEU A 1 412 ? -4.484 -32.156 -5.844 1 94.44 412 LEU A C 1
ATOM 3192 O O . LEU A 1 412 ? -4.797 -33.281 -6.281 1 94.44 412 LEU A O 1
ATOM 3196 N N . ASP A 1 413 ? -4.664 -31.844 -4.582 1 93.69 413 ASP A N 1
ATOM 3197 C CA . ASP A 1 413 ? -5.039 -32.812 -3.562 1 93.69 413 ASP A CA 1
ATOM 3198 C C . ASP A 1 413 ? -6.496 -32.656 -3.141 1 93.69 413 ASP A C 1
ATOM 3200 O O . ASP A 1 413 ? -6.855 -32.938 -1.997 1 93.69 413 ASP A O 1
ATOM 3204 N N . TYR A 1 414 ? -7.27 -32.125 -4.023 1 96.88 414 TYR A N 1
ATOM 3205 C CA . TYR A 1 414 ? -8.633 -31.812 -3.615 1 96.88 414 TYR A CA 1
ATOM 3206 C C . TYR A 1 414 ? -9.391 -33.062 -3.209 1 96.88 414 TYR A C 1
ATOM 3208 O O . TYR A 1 414 ? -10.336 -33 -2.414 1 96.88 414 TYR A O 1
ATOM 3216 N N . ASN A 1 415 ? -8.984 -34.281 -3.742 1 96.12 415 ASN A N 1
ATOM 3217 C CA . ASN A 1 415 ? -9.703 -35.5 -3.477 1 96.12 415 ASN A CA 1
ATOM 3218 C C . ASN A 1 415 ? -8.859 -36.469 -2.65 1 96.12 415 ASN A C 1
ATOM 3220 O O . ASN A 1 415 ? -9.133 -37.688 -2.623 1 96.12 415 ASN A O 1
ATOM 3224 N N . HIS A 1 416 ? -7.809 -35.938 -2.086 1 94.88 416 HIS A N 1
ATOM 3225 C CA . HIS A 1 416 ? -6.961 -36.719 -1.183 1 94.88 416 HIS A CA 1
ATOM 3226 C C . HIS A 1 416 ? -6.922 -36.094 0.205 1 94.88 416 HIS A C 1
ATOM 3228 O O . HIS A 1 416 ? -6.695 -34.875 0.337 1 94.88 416 HIS A O 1
ATOM 3234 N N . LYS A 1 417 ? -7.066 -36.938 1.161 1 95.12 417 LYS A N 1
ATOM 3235 C CA . LYS A 1 417 ? -7.027 -36.406 2.527 1 95.12 417 LYS A CA 1
ATOM 3236 C C . LYS A 1 417 ? -5.59 -36.219 3.006 1 95.12 417 LYS A C 1
ATOM 3238 O O . LYS A 1 417 ? -4.789 -37.156 2.953 1 95.12 417 LYS A O 1
ATOM 3243 N N . LEU A 1 418 ? -5.316 -35.125 3.436 1 92.75 418 LEU A N 1
ATOM 3244 C CA . LEU A 1 418 ? -4.02 -34.875 4.047 1 92.75 418 LEU A CA 1
ATOM 3245 C C . LEU A 1 418 ? -4.098 -35 5.562 1 92.75 418 LEU A C 1
ATOM 3247 O O . LEU A 1 418 ? -5.059 -34.531 6.184 1 92.75 418 LEU A O 1
ATOM 3251 N N . PRO A 1 419 ? -3.119 -35.656 6.117 1 93.12 419 PRO A N 1
ATOM 3252 C CA . PRO A 1 419 ? -3.039 -35.625 7.578 1 93.12 419 PRO A CA 1
ATOM 3253 C C . PRO A 1 419 ? -2.758 -34.219 8.109 1 93.12 419 PRO A C 1
ATOM 3255 O O . PRO A 1 419 ? -2.438 -33.312 7.332 1 93.12 419 PRO A O 1
ATOM 3258 N N . TRP A 1 420 ? -2.92 -34.188 9.406 1 94.69 420 TRP A N 1
ATOM 3259 C CA . TRP A 1 420 ? -2.754 -32.875 10.008 1 94.69 420 TRP A CA 1
ATOM 3260 C C . TRP A 1 420 ? -1.383 -32.281 9.68 1 94.69 420 TRP A C 1
ATOM 3262 O O . TRP A 1 420 ? -0.392 -33.031 9.617 1 94.69 420 TRP A O 1
ATOM 3272 N N . GLN A 1 421 ? -1.35 -31.047 9.328 1 96.19 421 GLN A N 1
ATOM 3273 C CA . GLN A 1 421 ? -0.139 -30.266 9.086 1 96.19 421 GLN A CA 1
ATOM 3274 C C . GLN A 1 421 ? -0.034 -29.094 10.062 1 96.19 421 GLN A C 1
ATOM 3276 O O . GLN A 1 421 ? -1.036 -28.438 10.375 1 96.19 421 GLN A O 1
ATOM 3281 N N . PHE A 1 422 ? 1.106 -28.953 10.602 1 97.44 422 PHE A N 1
ATOM 3282 C CA . PHE A 1 422 ? 1.385 -27.781 11.438 1 97.44 422 PHE A CA 1
ATOM 3283 C C . PHE A 1 422 ? 2.578 -27 10.891 1 97.44 422 PHE A C 1
ATOM 3285 O O . PHE A 1 422 ? 3.617 -27.594 10.586 1 97.44 422 PHE A O 1
ATOM 3292 N N . ARG A 1 423 ? 2.404 -25.719 10.711 1 98.06 423 ARG A N 1
ATOM 3293 C CA . ARG A 1 423 ? 3.463 -24.859 10.18 1 98.06 423 ARG A CA 1
ATOM 3294 C C . ARG A 1 423 ? 3.537 -23.547 10.938 1 98.06 423 ARG A C 1
ATOM 3296 O O . ARG A 1 423 ? 2.543 -23.094 11.508 1 98.06 423 ARG A O 1
ATOM 3303 N N . ILE A 1 424 ? 4.676 -22.922 10.984 1 98.31 424 ILE A N 1
ATOM 3304 C CA . ILE A 1 424 ? 4.918 -21.641 11.625 1 98.31 424 ILE A CA 1
ATOM 3305 C C . ILE A 1 424 ? 5.676 -20.719 10.672 1 98.31 424 ILE A C 1
ATOM 3307 O O . ILE A 1 424 ? 6.492 -21.172 9.875 1 98.31 424 ILE A O 1
ATOM 3311 N N . GLY A 1 425 ? 5.285 -19.438 10.766 1 98.31 425 GLY A N 1
ATOM 3312 C CA . GLY A 1 425 ? 6 -18.5 9.906 1 98.31 425 GLY A CA 1
ATOM 3313 C C . GLY A 1 425 ? 5.598 -17.062 10.133 1 98.31 425 GLY A C 1
ATOM 3314 O O . GLY A 1 425 ? 5.371 -16.641 11.266 1 98.31 425 GLY A O 1
ATOM 3315 N N . TYR A 1 426 ? 5.707 -16.359 9.047 1 98 426 TYR A N 1
ATOM 3316 C CA . TYR A 1 426 ? 5.5 -14.922 9.055 1 98 426 TYR A CA 1
ATOM 3317 C C . TYR A 1 426 ? 4.398 -14.523 8.078 1 98 426 TYR A C 1
ATOM 3319 O O . TYR A 1 426 ? 4.312 -15.062 6.973 1 98 426 TYR A O 1
ATOM 3327 N N . ALA A 1 427 ? 3.557 -13.648 8.562 1 98.25 427 ALA A N 1
ATOM 3328 C CA . ALA A 1 427 ? 2.5 -13.125 7.695 1 98.25 427 ALA A CA 1
ATOM 3329 C C . ALA A 1 427 ? 2.561 -11.602 7.609 1 98.25 427 ALA A C 1
ATOM 3331 O O . ALA A 1 427 ? 2.811 -10.93 8.609 1 98.25 427 ALA A O 1
ATOM 3332 N N . LEU A 1 428 ? 2.318 -11.055 6.43 1 97.06 428 LEU A N 1
ATOM 3333 C CA . LEU A 1 428 ? 2.229 -9.609 6.254 1 97.06 428 LEU A CA 1
ATOM 3334 C C . LEU A 1 428 ? 0.832 -9.109 6.598 1 97.06 428 LEU A C 1
ATOM 3336 O O . LEU A 1 428 ? 0.659 -7.938 6.953 1 97.06 428 LEU A O 1
ATOM 3340 N N . SER A 1 429 ? -0.102 -9.969 6.434 1 96.44 429 SER A N 1
ATOM 3341 C CA . SER A 1 429 ? -1.5 -9.656 6.711 1 96.44 429 SER A CA 1
ATOM 3342 C C . SER A 1 429 ? -2.242 -10.875 7.25 1 96.44 429 SER A C 1
ATOM 3344 O O . SER A 1 429 ? -1.782 -12.008 7.094 1 96.44 429 SER A O 1
ATOM 3346 N N . ARG A 1 430 ? -3.373 -10.555 7.898 1 95.75 430 ARG A N 1
ATOM 3347 C CA . ARG A 1 430 ? -4.164 -11.641 8.461 1 95.75 430 ARG A CA 1
ATOM 3348 C C . ARG A 1 430 ? -5.652 -11.422 8.203 1 95.75 430 ARG A C 1
ATOM 3350 O O . ARG A 1 430 ? -6.082 -10.297 7.922 1 95.75 430 ARG A O 1
ATOM 3357 N N . MET B 1 1 ? -77.375 -47.969 -1.157 1 25.52 1 MET B N 1
ATOM 3358 C CA . MET B 1 1 ? -77.5 -46.875 -2.135 1 25.52 1 MET B CA 1
ATOM 3359 C C . MET B 1 1 ? -77.25 -45.531 -1.479 1 25.52 1 MET B C 1
ATOM 3361 O O . MET B 1 1 ? -78.062 -44.625 -1.546 1 25.52 1 MET B O 1
ATOM 3365 N N . SER B 1 2 ? -76.375 -45.562 -0.375 1 26.39 2 SER B N 1
ATOM 3366 C CA . SER B 1 2 ? -76.062 -44.562 0.634 1 26.39 2 SER B CA 1
ATOM 3367 C C . SER B 1 2 ? -75.375 -43.375 0.018 1 26.39 2 SER B C 1
ATOM 3369 O O . SER B 1 2 ? -74.312 -43.562 -0.668 1 26.39 2 SER B O 1
ATOM 3371 N N . ARG B 1 3 ? -76.125 -42.25 -0.263 1 24.3 3 ARG B N 1
ATOM 3372 C CA . ARG B 1 3 ? -76 -40.969 -0.95 1 24.3 3 ARG B CA 1
ATOM 3373 C C . ARG B 1 3 ? -74.875 -40.125 -0.295 1 24.3 3 ARG B C 1
ATOM 3375 O O . ARG B 1 3 ? -75.062 -39.688 0.843 1 24.3 3 ARG B O 1
ATOM 3382 N N . ILE B 1 4 ? -73.562 -40.438 -0.492 1 30.28 4 ILE B N 1
ATOM 3383 C CA . ILE B 1 4 ? -72.375 -39.875 0.044 1 30.28 4 ILE B CA 1
ATOM 3384 C C . ILE B 1 4 ? -72.25 -38.4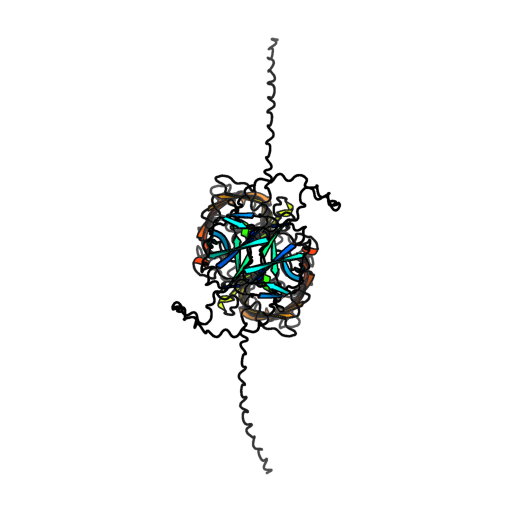06 -0.378 1 30.28 4 ILE B C 1
ATOM 3386 O O . ILE B 1 4 ? -72.125 -38.125 -1.569 1 30.28 4 ILE B O 1
ATOM 3390 N N . THR B 1 5 ? -73.062 -37.531 0.293 1 26.97 5 THR B N 1
ATOM 3391 C CA . THR B 1 5 ? -73.188 -36.094 -0.04 1 26.97 5 THR B CA 1
ATOM 3392 C C . THR B 1 5 ? -71.875 -35.406 0.032 1 26.97 5 THR B C 1
ATOM 3394 O O . THR B 1 5 ? -71.062 -35.656 0.957 1 26.97 5 THR B O 1
ATOM 3397 N N . LEU B 1 6 ? -71.25 -34.938 -1.134 1 28.64 6 LEU B N 1
ATOM 3398 C CA . LEU B 1 6 ? -70 -34.375 -1.567 1 28.64 6 LEU B CA 1
ATOM 3399 C C . LEU B 1 6 ? -69.812 -32.969 -0.977 1 28.64 6 LEU B C 1
ATOM 3401 O O . LEU B 1 6 ? -70.688 -32.094 -1.14 1 28.64 6 LEU B O 1
ATOM 3405 N N . PRO B 1 7 ? -69.25 -32.844 0.261 1 27.66 7 PRO B N 1
ATOM 3406 C CA . PRO B 1 7 ? -69.188 -31.562 0.95 1 27.66 7 PRO B CA 1
ATOM 3407 C C . PRO B 1 7 ? -68.5 -30.469 0.123 1 27.66 7 PRO B C 1
ATOM 3409 O O . PRO B 1 7 ? -67.688 -30.766 -0.731 1 27.66 7 PRO B O 1
ATOM 3412 N N . ARG B 1 8 ? -69.188 -29.297 -0.121 1 24.09 8 ARG B N 1
ATOM 3413 C CA . ARG B 1 8 ? -68.938 -28.094 -0.899 1 24.09 8 ARG B CA 1
ATOM 3414 C C . ARG B 1 8 ? -67.688 -27.391 -0.424 1 24.09 8 ARG B C 1
ATOM 3416 O O . ARG B 1 8 ? -67.5 -27.156 0.773 1 24.09 8 ARG B O 1
ATOM 3423 N N . ARG B 1 9 ? -66.562 -27.484 -1.167 1 23.53 9 ARG B N 1
ATOM 3424 C CA . ARG B 1 9 ? -65.25 -26.938 -1.014 1 23.53 9 ARG B CA 1
ATOM 3425 C C . ARG B 1 9 ? -65.25 -25.406 -0.979 1 23.53 9 ARG B C 1
ATOM 3427 O O . ARG B 1 9 ? -65.75 -24.766 -1.924 1 23.53 9 ARG B O 1
ATOM 3434 N N . ARG B 1 10 ? -65.625 -24.812 0.224 1 22 10 ARG B N 1
ATOM 3435 C CA . ARG B 1 10 ? -65.625 -23.359 0.374 1 22 10 ARG B CA 1
ATOM 3436 C C . ARG B 1 10 ? -64.375 -22.719 -0.153 1 22 10 ARG B C 1
ATOM 3438 O O . ARG B 1 10 ? -63.281 -23.203 0.134 1 22 10 ARG B O 1
ATOM 3445 N N . ARG B 1 11 ? -64.438 -21.984 -1.26 1 23.2 11 ARG B N 1
ATOM 3446 C CA . ARG B 1 11 ? -63.469 -21.188 -2.018 1 23.2 11 ARG B CA 1
ATOM 3447 C C . ARG B 1 11 ? -62.844 -20.125 -1.142 1 23.2 11 ARG B C 1
ATOM 3449 O O . ARG B 1 11 ? -63.562 -19.297 -0.545 1 23.2 11 ARG B O 1
ATOM 3456 N N . LEU B 1 12 ? -61.844 -20.484 -0.334 1 24.97 12 LEU B N 1
ATOM 3457 C CA . LEU B 1 12 ? -61.062 -19.562 0.507 1 24.97 12 LEU B CA 1
ATOM 3458 C C . LEU B 1 12 ? -60.625 -18.344 -0.289 1 24.97 12 LEU B C 1
ATOM 3460 O O . LEU B 1 12 ? -60.094 -18.484 -1.404 1 24.97 12 LEU B O 1
ATOM 3464 N N . ALA B 1 13 ? -61.312 -17.125 -0.083 1 25.67 13 ALA B N 1
ATOM 3465 C CA . ALA B 1 13 ? -61.094 -15.797 -0.632 1 25.67 13 ALA B CA 1
ATOM 3466 C C . ALA B 1 13 ? -59.625 -15.375 -0.443 1 25.67 13 ALA B C 1
ATOM 3468 O O . ALA B 1 13 ? -59.031 -15.633 0.603 1 25.67 13 ALA B O 1
ATOM 3469 N N . PRO B 1 14 ? -58.906 -15.188 -1.586 1 24.81 14 PRO B N 1
ATOM 3470 C CA . PRO B 1 14 ? -57.5 -14.797 -1.614 1 24.81 14 PRO B CA 1
ATOM 3471 C C . PRO B 1 14 ? -57.25 -13.508 -0.84 1 24.81 14 PRO B C 1
ATOM 3473 O O . PRO B 1 14 ? -57.969 -12.531 -0.978 1 24.81 14 PRO B O 1
ATOM 3476 N N . ALA B 1 15 ? -57.062 -13.539 0.506 1 27.75 15 ALA B N 1
ATOM 3477 C CA . ALA B 1 15 ? -56.719 -12.344 1.284 1 27.75 15 ALA B CA 1
ATOM 3478 C C . ALA B 1 15 ? -55.625 -11.531 0.598 1 27.75 15 ALA B C 1
ATOM 3480 O O . ALA B 1 15 ? -54.594 -12.062 0.229 1 27.75 15 ALA B O 1
ATOM 3481 N N . GLY B 1 16 ? -56.062 -10.539 -0.185 1 23.3 16 GLY B N 1
ATOM 3482 C CA . GLY B 1 16 ? -55.188 -9.547 -0.815 1 23.3 16 GLY B CA 1
ATOM 3483 C C . GLY B 1 16 ? -54.219 -8.906 0.146 1 23.3 16 GLY B C 1
ATOM 3484 O O . GLY B 1 16 ? -54.594 -8.359 1.176 1 23.3 16 GLY B O 1
ATOM 3485 N N . ARG B 1 17 ? -53.062 -9.594 0.438 1 26.16 17 ARG B N 1
ATOM 3486 C CA . ARG B 1 17 ? -52 -9.055 1.293 1 26.16 17 ARG B CA 1
ATOM 3487 C C . ARG B 1 17 ? -51.625 -7.645 0.855 1 26.16 17 ARG B C 1
ATOM 3489 O O . ARG B 1 17 ? -51.25 -7.426 -0.303 1 26.16 17 ARG B O 1
ATOM 3496 N N . ALA B 1 18 ? -52.312 -6.594 1.43 1 27.72 18 ALA B N 1
ATOM 3497 C CA . ALA B 1 18 ? -51.906 -5.199 1.326 1 27.72 18 ALA B CA 1
ATOM 3498 C C . ALA B 1 18 ? -50.406 -5.07 1.599 1 27.72 18 ALA B C 1
ATOM 3500 O O . ALA B 1 18 ? -49.906 -5.5 2.648 1 27.72 18 ALA B O 1
ATOM 3501 N N . VAL B 1 19 ? -49.562 -5.27 0.572 1 27.09 19 VAL B N 1
ATOM 3502 C CA . VAL B 1 19 ? -48.156 -4.965 0.624 1 27.09 19 VAL B CA 1
ATOM 3503 C C . VAL B 1 19 ? -47.938 -3.557 1.172 1 27.09 19 VAL B C 1
ATOM 3505 O O . VAL B 1 19 ? -48.406 -2.578 0.574 1 27.09 19 VAL B O 1
ATOM 3508 N N . ALA B 1 20 ? -48 -3.363 2.498 1 31.02 20 ALA B N 1
ATOM 3509 C CA . ALA B 1 20 ? -47.625 -2.062 3.045 1 31.02 20 ALA B CA 1
ATOM 3510 C C . ALA B 1 20 ? -46.312 -1.579 2.447 1 31.02 20 ALA B C 1
ATOM 3512 O O . ALA B 1 20 ? -45.344 -2.352 2.326 1 31.02 20 ALA B O 1
ATOM 3513 N N . PRO B 1 21 ? -46.375 -0.525 1.636 1 31.58 21 PRO B N 1
ATOM 3514 C CA . PRO B 1 21 ? -45.125 0.039 1.099 1 31.58 21 PRO B CA 1
ATOM 3515 C C . PRO B 1 21 ? -44.094 0.329 2.184 1 31.58 21 PRO B C 1
ATOM 3517 O O . PRO B 1 21 ? -44.438 0.749 3.287 1 31.58 21 PRO B O 1
ATOM 3520 N N . LEU B 1 22 ? -43.062 -0.536 2.305 1 31.62 22 LEU B N 1
ATOM 3521 C CA . LEU B 1 22 ? -41.875 -0.23 3.096 1 31.62 22 LEU B CA 1
ATOM 3522 C C . LEU B 1 22 ? -41.375 1.183 2.807 1 31.62 22 LEU B C 1
ATOM 3524 O O . LEU B 1 22 ? -40.969 1.481 1.686 1 31.62 22 LEU B O 1
ATOM 3528 N N . CYS B 1 23 ? -41.969 2.178 3.432 1 29.64 23 CYS B N 1
ATOM 3529 C CA . CYS B 1 23 ? -41.375 3.514 3.391 1 29.64 23 CYS B CA 1
ATOM 3530 C C . CYS B 1 23 ? -39.906 3.477 3.771 1 29.64 23 CYS B C 1
ATOM 3532 O O . CYS B 1 23 ? -39.562 3.139 4.906 1 29.64 23 CYS B O 1
ATOM 3534 N N . LEU B 1 24 ? -39.062 3.15 2.846 1 31.14 24 LEU B N 1
ATOM 3535 C CA . LEU B 1 24 ? -37.656 3.389 3.016 1 31.14 24 LEU B CA 1
ATOM 3536 C C . LEU B 1 24 ? -37.375 4.816 3.484 1 31.14 24 LEU B C 1
ATOM 3538 O O . LEU B 1 24 ? -37.625 5.773 2.744 1 31.14 24 LEU B O 1
ATOM 3542 N N . SER B 1 25 ? -37.531 5.066 4.75 1 31.42 25 SER B N 1
ATOM 3543 C CA . SER B 1 25 ? -37.031 6.336 5.266 1 31.42 25 SER B CA 1
ATOM 3544 C C . SER B 1 25 ? -35.594 6.59 4.812 1 31.42 25 SER B C 1
ATOM 3546 O O . SER B 1 25 ? -34.688 5.805 5.125 1 31.42 25 SER B O 1
ATOM 3548 N N . LEU B 1 26 ? -35.438 7.23 3.707 1 32.97 26 LEU B N 1
ATOM 3549 C CA . LEU B 1 26 ? -34.156 7.836 3.34 1 32.97 26 LEU B CA 1
ATOM 3550 C C . LEU B 1 26 ? -33.656 8.742 4.453 1 32.97 26 LEU B C 1
ATOM 3552 O O . LEU B 1 26 ? -34.219 9.812 4.699 1 32.97 26 LEU B O 1
ATOM 3556 N N . MET B 1 27 ? -33.156 8.164 5.516 1 31.97 27 MET B N 1
ATOM 3557 C CA . MET B 1 27 ? -32.375 9.047 6.371 1 31.97 27 MET B CA 1
ATOM 3558 C C . MET B 1 27 ? -31.359 9.844 5.547 1 31.97 27 MET B C 1
ATOM 3560 O O . MET B 1 27 ? -30.484 9.266 4.902 1 31.97 27 MET B O 1
ATOM 3564 N N . LEU B 1 28 ? -31.688 11.023 5.109 1 32.59 28 LEU B N 1
ATOM 3565 C CA . LEU B 1 28 ? -30.75 12.023 4.605 1 32.59 28 LEU B CA 1
ATOM 3566 C C . LEU B 1 28 ? -29.609 12.25 5.598 1 32.59 28 LEU B C 1
ATOM 3568 O O . LEU B 1 28 ? -29.844 12.742 6.707 1 32.59 28 LEU B O 1
ATOM 3572 N N . ALA B 1 29 ? -28.609 11.477 5.516 1 35.25 29 ALA B N 1
ATOM 3573 C CA . ALA B 1 29 ? -27.375 11.867 6.211 1 35.25 29 ALA B CA 1
ATOM 3574 C C . ALA B 1 29 ? -27.078 13.344 5.992 1 35.25 29 ALA B C 1
ATOM 3576 O O . ALA B 1 29 ? -26.828 13.773 4.863 1 35.25 29 ALA B O 1
ATOM 3577 N N . CYS B 1 30 ? -27.594 14.18 6.82 1 32.72 30 CYS B N 1
ATOM 3578 C CA . CYS B 1 30 ? -27.109 15.555 6.848 1 32.72 30 CYS B CA 1
ATOM 3579 C C . CYS B 1 30 ? -25.578 15.594 6.824 1 32.72 30 CYS B C 1
ATOM 3581 O O . CYS B 1 30 ? -24.922 14.883 7.586 1 32.72 30 CYS B O 1
ATOM 3583 N N . PRO B 1 31 ? -25.016 16.016 5.793 1 39 31 PRO B N 1
ATOM 3584 C CA . PRO B 1 31 ? -23.562 16.203 5.852 1 39 31 PRO B CA 1
ATOM 3585 C C . PRO B 1 31 ? -23.094 16.797 7.172 1 39 31 PRO B C 1
ATOM 3587 O O . PRO B 1 31 ? -23.812 17.609 7.773 1 39 31 PRO B O 1
ATOM 3590 N N . LEU B 1 32 ? -22.469 16.141 8.023 1 39.53 32 LEU B N 1
ATOM 3591 C CA . LEU B 1 32 ? -21.766 16.766 9.133 1 39.53 32 LEU B CA 1
ATOM 3592 C C . LEU B 1 32 ? -21.203 18.109 8.719 1 39.53 32 LEU B C 1
ATOM 3594 O O . LEU B 1 32 ? -20.328 18.188 7.844 1 39.53 32 LEU B O 1
ATOM 3598 N N . ALA B 1 33 ? -22 19.109 8.688 1 37.84 33 ALA B N 1
ATOM 3599 C CA . ALA B 1 33 ? -21.453 20.453 8.547 1 37.84 33 ALA B CA 1
ATOM 3600 C C . ALA B 1 33 ? -20.266 20.672 9.477 1 37.84 33 ALA B C 1
ATOM 3602 O O . ALA B 1 33 ? -20.422 20.641 10.703 1 37.84 33 ALA B O 1
ATOM 3603 N N . GLY B 1 34 ? -19.125 20.172 9.211 1 46.69 34 GLY B N 1
ATOM 3604 C CA . GLY B 1 34 ? -18.031 20.719 9.977 1 46.69 34 GLY B CA 1
ATOM 3605 C C . GLY B 1 34 ? -18.266 22.156 10.406 1 46.69 34 GLY B C 1
ATOM 3606 O O . GLY B 1 34 ? -18.703 22.984 9.602 1 46.69 34 GLY B O 1
ATOM 3607 N N . HIS B 1 35 ? -18.625 22.266 11.695 1 54.62 35 HIS B N 1
ATOM 3608 C CA . HIS B 1 35 ? -18.828 23.594 12.25 1 54.62 35 HIS B CA 1
ATOM 3609 C C . HIS B 1 35 ? -17.781 24.578 11.75 1 54.62 35 HIS B C 1
ATOM 3611 O O . HIS B 1 35 ? -16.578 24.312 11.883 1 54.62 35 HIS B O 1
ATOM 3617 N N . ALA B 1 36 ? -18.156 25.469 10.969 1 67.69 36 ALA B N 1
ATOM 3618 C CA . ALA B 1 36 ? -17.391 26.625 10.523 1 67.69 36 ALA B CA 1
ATOM 3619 C C . ALA B 1 36 ? -16.609 27.25 11.68 1 67.69 36 ALA B C 1
ATOM 3621 O O . ALA B 1 36 ? -17.188 27.516 12.742 1 67.69 36 ALA B O 1
ATOM 3622 N N . GLY B 1 37 ? -15.289 26.859 11.922 1 89.75 37 GLY B N 1
ATOM 3623 C CA . GLY B 1 37 ? -14.43 27.562 12.867 1 89.75 37 GLY B CA 1
ATOM 3624 C C . GLY B 1 37 ? -13.586 26.625 13.703 1 89.75 37 GLY B C 1
ATOM 3625 O O . GLY B 1 37 ? -12.828 27.062 14.57 1 89.75 37 GLY B O 1
ATOM 3626 N N . VAL B 1 38 ? -13.82 25.25 13.562 1 94.12 38 VAL B N 1
ATOM 3627 C CA . VAL B 1 38 ? -13.023 24.281 14.305 1 94.12 38 VAL B CA 1
ATOM 3628 C C . VAL B 1 38 ? -12.008 23.625 13.375 1 94.12 38 VAL B C 1
ATOM 3630 O O . VAL B 1 38 ? -12.367 23.094 12.32 1 94.12 38 VAL B O 1
ATOM 3633 N N . ALA B 1 39 ? -10.727 23.656 13.742 1 95.62 39 ALA B N 1
ATOM 3634 C CA . ALA B 1 39 ? -9.688 23.047 12.922 1 95.62 39 ALA B CA 1
ATOM 3635 C C . ALA B 1 39 ? -8.516 22.578 13.781 1 95.62 39 ALA B C 1
ATOM 3637 O O . ALA B 1 39 ? -8.391 22.984 14.945 1 95.62 39 ALA B O 1
ATOM 3638 N N . LEU B 1 40 ? -7.832 21.672 13.242 1 97.5 40 LEU B N 1
ATOM 3639 C CA . LEU B 1 40 ? -6.547 21.281 13.82 1 97.5 40 LEU B CA 1
ATOM 3640 C C . LEU B 1 40 ? -5.391 21.875 13.016 1 97.5 40 LEU B C 1
ATOM 3642 O O . LEU B 1 40 ? -5.465 21.953 11.789 1 97.5 40 LEU B O 1
ATOM 3646 N N . LEU B 1 41 ? -4.359 22.266 13.734 1 97 41 LEU B N 1
ATOM 3647 C CA . LEU B 1 41 ? -3.135 22.625 13.023 1 97 41 LEU B CA 1
ATOM 3648 C C . LEU B 1 41 ? -2.41 21.375 12.531 1 97 41 LEU B C 1
ATOM 3650 O O . LEU B 1 41 ? -2.334 20.375 13.25 1 97 41 LEU B O 1
ATOM 3654 N N . GLN B 1 42 ? -1.891 21.453 11.312 1 97.06 42 GLN B N 1
ATOM 3655 C CA . GLN B 1 42 ? -1.034 20.359 10.852 1 97.06 42 GLN B CA 1
ATOM 3656 C C . GLN B 1 42 ? 0.242 20.281 11.688 1 97.06 42 GLN B C 1
ATOM 3658 O O . GLN B 1 42 ? 0.93 21.281 11.875 1 97.06 42 GLN B O 1
ATOM 3663 N N . PRO B 1 43 ? 0.518 19.141 12.188 1 96.75 43 PRO B N 1
ATOM 3664 C CA . PRO B 1 43 ? 1.817 19 12.844 1 96.75 43 PRO B CA 1
ATOM 3665 C C . PRO B 1 43 ? 2.986 19.031 11.867 1 96.75 43 PRO B C 1
ATOM 3667 O O . PRO B 1 43 ? 2.775 19 10.648 1 96.75 43 PRO B O 1
ATOM 3670 N N . PRO B 1 44 ? 4.195 19.172 12.469 1 95.75 44 PRO B N 1
ATOM 3671 C CA . PRO B 1 44 ? 5.371 19.109 11.594 1 95.75 44 PRO B CA 1
ATOM 3672 C C . PRO B 1 44 ? 5.5 17.75 10.891 1 95.75 44 PRO B C 1
ATOM 3674 O O . PRO B 1 44 ? 4.961 16.75 11.367 1 95.75 44 PRO B O 1
ATOM 3677 N N . ARG B 1 45 ? 6.215 17.766 9.805 1 95.06 45 ARG B N 1
ATOM 3678 C CA . ARG B 1 45 ? 6.426 16.562 9.008 1 95.06 45 ARG B CA 1
ATOM 3679 C C . ARG B 1 45 ? 7.137 15.484 9.812 1 95.06 45 ARG B C 1
ATOM 3681 O O . ARG B 1 45 ? 6.816 14.297 9.695 1 95.06 45 ARG B O 1
ATOM 3688 N N . VAL B 1 46 ? 8.141 15.883 10.547 1 94.94 46 VAL B N 1
ATOM 3689 C CA . VAL B 1 46 ? 8.922 14.992 11.398 1 94.94 46 VAL B CA 1
ATOM 3690 C C . VAL B 1 46 ? 8.859 15.484 12.852 1 94.94 46 VAL B C 1
ATOM 3692 O O . VAL B 1 46 ? 9.07 16.656 13.125 1 94.94 46 VAL B O 1
ATOM 3695 N N . ILE B 1 47 ? 8.547 14.633 13.742 1 95.62 47 ILE B N 1
ATOM 3696 C CA . ILE B 1 47 ? 8.516 15.016 15.148 1 95.62 47 ILE B CA 1
ATOM 3697 C C . ILE B 1 47 ? 9.438 14.102 15.953 1 95.62 47 ILE B C 1
ATOM 3699 O O . ILE B 1 47 ? 9.805 13.023 15.492 1 95.62 47 ILE B O 1
ATOM 3703 N N . ASP B 1 48 ? 9.805 14.594 17.094 1 94.88 48 ASP B N 1
ATOM 3704 C CA . ASP B 1 48 ? 10.547 13.773 18.031 1 94.88 48 ASP B CA 1
ATOM 3705 C C . ASP B 1 48 ? 9.633 12.758 18.719 1 94.88 48 ASP B C 1
ATOM 3707 O O . ASP B 1 48 ? 8.797 13.117 19.547 1 94.88 48 ASP B O 1
ATOM 3711 N N . GLY B 1 49 ? 9.867 11.539 18.422 1 93.94 49 GLY B N 1
ATOM 3712 C CA . GLY B 1 49 ? 9.008 10.477 18.906 1 93.94 49 GLY B CA 1
ATOM 3713 C C . GLY B 1 49 ? 9.211 10.164 20.375 1 93.94 49 GLY B C 1
ATOM 3714 O O . GLY B 1 49 ? 8.445 9.406 20.969 1 93.94 49 GLY B O 1
ATOM 3715 N N . ASN B 1 50 ? 10.242 10.711 20.938 1 93.19 50 ASN B N 1
ATOM 3716 C CA . ASN B 1 50 ? 10.492 10.508 22.359 1 93.19 50 ASN B CA 1
ATOM 3717 C C . ASN B 1 50 ? 9.797 11.57 23.203 1 93.19 50 ASN B C 1
ATOM 3719 O O . ASN B 1 50 ? 9.773 11.477 24.438 1 93.19 50 ASN B O 1
ATOM 3723 N N . GLN B 1 51 ? 9.328 12.555 22.594 1 94.25 51 GLN B N 1
ATOM 3724 C CA . GLN B 1 51 ? 8.547 13.594 23.266 1 94.25 51 GLN B CA 1
ATOM 3725 C C . GLN B 1 51 ? 7.051 13.367 23.062 1 94.25 51 GLN B C 1
ATOM 3727 O O . GLN B 1 51 ? 6.641 12.672 22.125 1 94.25 51 GLN B O 1
ATOM 3732 N N . PRO B 1 52 ? 6.285 13.852 23.938 1 96.12 52 PRO B N 1
ATOM 3733 C CA . PRO B 1 52 ? 4.84 13.711 23.75 1 96.12 52 PRO B CA 1
ATOM 3734 C C . PRO B 1 52 ? 4.355 14.336 22.438 1 96.12 52 PRO B C 1
ATOM 3736 O O . PRO B 1 52 ? 4.887 15.367 22.016 1 96.12 52 PRO B O 1
ATOM 3739 N N . LEU B 1 53 ? 3.428 13.688 21.844 1 97.06 53 LEU B N 1
ATOM 3740 C CA . LEU B 1 53 ? 2.734 14.25 20.688 1 97.06 53 LEU B CA 1
ATOM 3741 C C . LEU B 1 53 ? 1.857 15.43 21.109 1 97.06 53 LEU B C 1
ATOM 3743 O O . LEU B 1 53 ? 1.107 15.336 22.078 1 97.06 53 LEU B O 1
ATOM 3747 N N . THR B 1 54 ? 1.959 16.484 20.406 1 96.94 54 THR B N 1
ATOM 3748 C CA . THR B 1 54 ? 1.119 17.641 20.641 1 96.94 54 THR B CA 1
ATOM 3749 C C . THR B 1 54 ? 0.262 17.969 19.422 1 96.94 54 THR B C 1
ATOM 3751 O O . THR B 1 54 ? 0.774 18.062 18.312 1 96.94 54 THR B O 1
ATOM 3754 N N . LEU B 1 55 ? -0.977 18.016 19.625 1 97.44 55 LEU B N 1
ATOM 3755 C CA . LEU B 1 55 ? -1.909 18.531 18.609 1 97.44 55 LEU B CA 1
ATOM 3756 C C . LEU B 1 55 ? -2.576 19.812 19.094 1 97.44 55 LEU B C 1
ATOM 3758 O O . LEU B 1 55 ? -2.92 19.938 20.266 1 97.44 55 LEU B O 1
ATOM 3762 N N . THR B 1 56 ? -2.748 20.734 18.156 1 96.5 56 THR B N 1
ATOM 3763 C CA . THR B 1 56 ? -3.322 22.031 18.516 1 96.5 56 THR B CA 1
ATOM 3764 C C . THR B 1 56 ? -4.684 22.219 17.859 1 96.5 56 THR B C 1
ATOM 3766 O O . THR B 1 56 ? -4.789 22.219 16.625 1 96.5 56 THR B O 1
ATOM 3769 N N . LEU B 1 57 ? -5.68 22.328 18.672 1 96.5 57 LEU B N 1
ATOM 3770 C CA . LEU B 1 57 ? -7.035 22.672 18.25 1 96.5 57 LEU B CA 1
ATOM 3771 C C . LEU B 1 57 ? -7.215 24.172 18.156 1 96.5 57 LEU B C 1
ATOM 3773 O O . LEU B 1 57 ? -6.836 24.906 19.062 1 96.5 57 LEU B O 1
ATOM 3777 N N . VAL B 1 58 ? -7.727 24.609 17.031 1 94.62 58 VAL B N 1
ATOM 3778 C CA . VAL B 1 58 ? -8.008 26.031 16.859 1 94.62 58 VAL B CA 1
ATOM 3779 C C . VAL B 1 58 ? -9.5 26.25 16.641 1 94.62 58 VAL B C 1
ATOM 3781 O O . VAL B 1 58 ? -10.094 25.641 15.75 1 94.62 58 VAL B O 1
ATOM 3784 N N . VAL B 1 59 ? -10.102 27.047 17.469 1 94.06 59 VAL B N 1
ATOM 3785 C CA . VAL B 1 59 ? -11.484 27.453 17.297 1 94.06 59 VAL B CA 1
ATOM 3786 C C . VAL B 1 59 ? -11.539 28.938 16.938 1 94.06 59 VAL B C 1
ATOM 3788 O O . VAL B 1 59 ? -10.766 29.75 17.469 1 94.06 59 VAL B O 1
ATOM 3791 N N . SER B 1 60 ? -12.391 29.25 15.961 1 92.06 60 SER B N 1
ATOM 3792 C CA . SER B 1 60 ? -12.445 30.641 15.484 1 92.06 60 SER B CA 1
ATOM 3793 C C . SER B 1 60 ? -13.883 31.125 15.344 1 92.06 60 SER B C 1
ATOM 3795 O O . SER B 1 60 ? -14.797 30.328 15.141 1 92.06 60 SER B O 1
ATOM 3797 N N . ALA B 1 61 ? -14.055 32.406 15.57 1 90.81 61 ALA B N 1
ATOM 3798 C CA . ALA B 1 61 ? -15.297 33.125 15.305 1 90.81 61 ALA B CA 1
ATOM 3799 C C . ALA B 1 61 ? -15.109 34.156 14.203 1 90.81 61 ALA B C 1
ATOM 3801 O O . ALA B 1 61 ? -14.883 35.344 14.477 1 90.81 61 ALA B O 1
ATOM 3802 N N . ASP B 1 62 ? -15.289 33.781 13.031 1 82.69 62 ASP B N 1
ATOM 3803 C CA . ASP B 1 62 ? -14.93 34.625 11.898 1 82.69 62 ASP B CA 1
ATOM 3804 C C . ASP B 1 62 ? -16 35.688 11.641 1 82.69 62 ASP B C 1
ATOM 3806 O O . ASP B 1 62 ? -15.688 36.875 11.461 1 82.69 62 ASP B O 1
ATOM 3810 N N . ASP B 1 63 ? -17.188 35.312 11.648 1 83.5 63 ASP B N 1
ATOM 3811 C CA . ASP B 1 63 ? -18.219 36.219 11.148 1 83.5 63 ASP B CA 1
ATOM 3812 C C . ASP B 1 63 ? -19.156 36.656 12.273 1 83.5 63 ASP B C 1
ATOM 3814 O O . ASP B 1 63 ? -19.891 37.625 12.125 1 83.5 63 ASP B O 1
ATOM 3818 N N . ALA B 1 64 ? -19.188 35.875 13.359 1 87.62 64 ALA B N 1
ATOM 3819 C CA . ALA B 1 64 ? -20.078 36.188 14.484 1 87.62 64 ALA B CA 1
ATOM 3820 C C . ALA B 1 64 ? -19.516 35.656 15.789 1 87.62 64 ALA B C 1
ATOM 3822 O O . ALA B 1 64 ? -18.531 34.906 15.781 1 87.62 64 ALA B O 1
ATOM 3823 N N . THR B 1 65 ? -20.109 36.156 16.828 1 91.62 65 THR B N 1
ATOM 3824 C CA . THR B 1 65 ? -19.75 35.594 18.125 1 91.62 65 THR B CA 1
ATOM 3825 C C . THR B 1 65 ? -20.109 34.125 18.203 1 91.62 65 THR B C 1
ATOM 3827 O O . THR B 1 65 ? -21.156 33.688 17.734 1 91.62 65 THR B O 1
ATOM 3830 N N . ARG B 1 66 ? -19.172 33.344 18.719 1 93.12 66 ARG B N 1
ATOM 3831 C CA . ARG B 1 66 ? -19.359 31.891 18.844 1 93.12 66 ARG B CA 1
ATOM 3832 C C . ARG B 1 66 ? -18.953 31.391 20.219 1 93.12 66 ARG B C 1
ATOM 3834 O O . ARG B 1 66 ? -18.078 31.984 20.859 1 93.12 66 ARG B O 1
ATOM 3841 N N . ARG B 1 67 ? -19.609 30.375 20.688 1 94.94 67 ARG B N 1
ATOM 3842 C CA . ARG B 1 67 ? -19.25 29.656 21.906 1 94.94 67 ARG B CA 1
ATOM 3843 C C . ARG B 1 67 ? -18.984 28.188 21.625 1 94.94 67 ARG B C 1
ATOM 3845 O O . ARG B 1 67 ? -19.781 27.516 20.984 1 94.94 67 ARG B O 1
ATOM 3852 N N . TYR B 1 68 ? -17.844 27.719 22.062 1 95.44 68 TYR B N 1
ATOM 3853 C CA . TYR B 1 68 ? -17.438 26.344 21.812 1 95.44 68 TYR B CA 1
ATOM 3854 C C . TYR B 1 68 ? -17.266 25.578 23.109 1 95.44 68 TYR B C 1
ATOM 3856 O O . TYR B 1 68 ? -16.688 26.078 24.062 1 95.44 68 TYR B O 1
ATOM 3864 N N . ARG B 1 69 ? -17.797 24.391 23.188 1 95.31 69 ARG B N 1
ATOM 3865 C CA . ARG B 1 69 ? -17.453 23.469 24.266 1 95.31 69 ARG B CA 1
ATOM 3866 C C . ARG B 1 69 ? -16.156 22.719 23.953 1 95.31 69 ARG B C 1
ATOM 3868 O O . ARG B 1 69 ? -16.094 21.969 22.984 1 95.31 69 ARG B O 1
ATOM 3875 N N . ILE B 1 70 ? -15.203 22.922 24.75 1 95.69 70 ILE B N 1
ATOM 3876 C CA . ILE B 1 70 ? -13.875 22.359 24.547 1 95.69 70 ILE B CA 1
ATOM 3877 C C . ILE B 1 70 ? -13.734 21.078 25.375 1 95.69 70 ILE B C 1
ATOM 3879 O O . ILE B 1 70 ? -13.844 21.109 26.594 1 95.69 70 ILE B O 1
ATOM 3883 N N . PRO B 1 71 ? -13.484 19.984 24.719 1 94.81 71 PRO B N 1
ATOM 3884 C CA . PRO B 1 71 ? -13.32 18.75 25.5 1 94.81 71 PRO B CA 1
ATOM 3885 C C . PRO B 1 71 ? -12 18.703 26.266 1 94.81 71 PRO B C 1
ATOM 3887 O O . PRO B 1 71 ? -11.016 19.312 25.828 1 94.81 71 PRO B O 1
ATOM 3890 N N . ASP B 1 72 ? -11.992 17.875 27.328 1 95.62 72 ASP B N 1
ATOM 3891 C CA . ASP B 1 72 ? -10.773 17.703 28.109 1 95.62 72 ASP B CA 1
ATOM 3892 C C . ASP B 1 72 ? -9.781 16.781 27.391 1 95.62 72 ASP B C 1
ATOM 3894 O O . ASP B 1 72 ? -8.578 16.828 27.672 1 95.62 72 ASP B O 1
ATOM 3898 N N . THR B 1 73 ? -10.383 15.945 26.531 1 95.94 73 THR B N 1
ATOM 3899 C CA . THR B 1 73 ? -9.531 14.984 25.828 1 95.94 73 THR B CA 1
ATOM 3900 C C . THR B 1 73 ? -9.906 14.93 24.359 1 95.94 73 THR B C 1
ATOM 3902 O O . THR B 1 73 ? -11.031 15.266 23.969 1 95.94 73 THR B O 1
ATOM 3905 N N . LEU B 1 74 ? -8.945 14.641 23.547 1 96.31 74 LEU B N 1
ATOM 3906 C CA . LEU B 1 74 ? -9.141 14.297 22.141 1 96.31 74 LEU B CA 1
ATOM 3907 C C . LEU B 1 74 ? -8.727 12.852 21.875 1 96.31 74 LEU B C 1
ATOM 3909 O O . LEU B 1 74 ? -7.703 12.391 22.375 1 96.31 74 LEU B O 1
ATOM 3913 N N . GLU B 1 75 ? -9.531 12.172 21.156 1 96.44 75 GLU B N 1
ATOM 3914 C CA . GLU B 1 75 ? -9.195 10.812 20.75 1 96.44 75 GLU B CA 1
ATOM 3915 C C . GLU B 1 75 ? -8.633 10.781 19.344 1 96.44 75 GLU B C 1
ATOM 3917 O O . GLU B 1 75 ? -9.219 11.359 18.422 1 96.44 75 GLU B O 1
ATOM 3922 N N . VAL B 1 76 ? -7.492 10.148 19.234 1 97.25 76 VAL B N 1
ATOM 3923 C CA . VAL B 1 76 ? -6.816 10.047 17.953 1 97.25 76 VAL B CA 1
ATOM 3924 C C . VAL B 1 76 ? -6.418 8.594 17.688 1 97.25 76 VAL B C 1
ATOM 3926 O O . VAL B 1 76 ? -5.941 7.906 18.594 1 97.25 76 VAL B O 1
ATOM 3929 N N . THR B 1 77 ? -6.691 8.141 16.469 1 96.5 77 THR B N 1
ATOM 3930 C CA . THR B 1 77 ? -6.191 6.832 16.047 1 96.5 77 THR B CA 1
ATOM 3931 C C . THR B 1 77 ? -4.855 6.969 15.328 1 96.5 77 THR B C 1
ATOM 3933 O O . THR B 1 77 ? -4.75 7.695 14.336 1 96.5 77 THR B O 1
ATOM 3936 N N . ALA B 1 78 ? -3.857 6.312 15.867 1 96.5 78 ALA B N 1
ATOM 3937 C CA . ALA B 1 78 ? -2.539 6.27 15.242 1 96.5 78 ALA B CA 1
ATOM 3938 C C . ALA B 1 78 ? -2.311 4.934 14.539 1 96.5 78 ALA B C 1
ATOM 3940 O O . ALA B 1 78 ? -2.441 3.871 15.148 1 96.5 78 ALA B O 1
ATOM 3941 N N . SER B 1 79 ? -1.958 5.039 13.25 1 94.44 79 SER B N 1
ATOM 3942 C CA . SER B 1 79 ? -1.741 3.83 12.461 1 94.44 79 SER B CA 1
ATOM 3943 C C . SER B 1 79 ? -0.375 3.85 11.781 1 94.44 79 SER B C 1
ATOM 3945 O O . SER B 1 79 ? -0.142 4.641 10.867 1 94.44 79 SER B O 1
ATOM 3947 N N . GLY B 1 80 ? 0.497 2.957 12.289 1 92.12 80 GLY B N 1
ATOM 3948 C CA . GLY B 1 80 ? 1.729 2.732 11.547 1 92.12 80 GLY B CA 1
ATOM 3949 C C . GLY B 1 80 ? 1.539 1.869 10.312 1 92.12 80 GLY B C 1
ATOM 3950 O O . GLY B 1 80 ? 0.548 1.145 10.203 1 92.12 80 GLY B O 1
ATOM 3951 N N . ASP B 1 81 ? 2.486 1.987 9.398 1 90.31 81 ASP B N 1
ATOM 3952 C CA . ASP B 1 81 ? 2.396 1.22 8.156 1 90.31 81 ASP B CA 1
ATOM 3953 C C . ASP B 1 81 ? 2.414 -0.281 8.438 1 90.31 81 ASP B C 1
ATOM 3955 O O . ASP B 1 81 ? 3.365 -0.795 9.031 1 90.31 81 ASP B O 1
ATOM 3959 N N . LEU B 1 82 ? 1.354 -0.981 8.039 1 92.31 82 LEU B N 1
ATOM 3960 C CA . LEU B 1 82 ? 1.161 -2.422 8.164 1 92.31 82 LEU B CA 1
ATOM 3961 C C . LEU B 1 82 ? 1.129 -2.834 9.633 1 92.31 82 LEU B C 1
ATOM 3963 O O . LEU B 1 82 ? 1.61 -3.912 9.992 1 92.31 82 LEU B O 1
ATOM 3967 N N . GLN B 1 83 ? 0.695 -1.949 10.5 1 90.75 83 GLN B N 1
ATOM 3968 C CA . GLN B 1 83 ? 0.498 -2.215 11.922 1 90.75 83 GLN B CA 1
ATOM 3969 C C . GLN B 1 83 ? -0.944 -1.943 12.336 1 90.75 83 GLN B C 1
ATOM 3971 O O . GLN B 1 83 ? -1.65 -1.175 11.68 1 90.75 83 GLN B O 1
ATOM 3976 N N . ALA B 1 84 ? -1.289 -2.568 13.398 1 89.62 84 ALA B N 1
ATOM 3977 C CA . ALA B 1 84 ? -2.623 -2.33 13.938 1 89.62 84 ALA B CA 1
ATOM 3978 C C . ALA B 1 84 ? -2.758 -0.902 14.461 1 89.62 84 ALA B C 1
ATOM 3980 O O . ALA B 1 84 ? -1.826 -0.365 15.062 1 89.62 84 ALA B O 1
ATOM 3981 N N . PRO B 1 85 ? -3.941 -0.323 14.211 1 92.25 85 PRO B N 1
ATOM 3982 C CA . PRO B 1 85 ? -4.145 1.017 14.766 1 92.25 85 PRO B CA 1
ATOM 3983 C C . PRO B 1 85 ? -4.176 1.023 16.297 1 92.25 85 PRO B C 1
ATOM 3985 O O . PRO B 1 85 ? -4.57 0.032 16.906 1 92.25 85 PRO B O 1
ATOM 3988 N N . VAL B 1 86 ? -3.773 2.129 16.812 1 92.06 86 VAL B N 1
ATOM 3989 C CA . VAL B 1 86 ? -3.752 2.307 18.25 1 92.06 86 VAL B CA 1
ATOM 3990 C C . VAL B 1 86 ? -4.543 3.559 18.641 1 92.06 86 VAL B C 1
ATOM 3992 O O . VAL B 1 86 ? -4.375 4.613 18.016 1 92.06 86 VAL B O 1
ATOM 3995 N N . ARG B 1 87 ? -5.332 3.412 19.656 1 94 87 ARG B N 1
ATOM 3996 C CA . ARG B 1 87 ? -6.105 4.543 20.172 1 94 87 ARG B CA 1
ATOM 3997 C C . ARG B 1 87 ? -5.277 5.379 21.125 1 94 87 ARG B C 1
ATOM 3999 O O . ARG B 1 87 ? -4.73 4.859 22.109 1 94 87 ARG B O 1
ATOM 4006 N N . LEU B 1 88 ? -5.223 6.613 20.844 1 96.62 88 LEU B N 1
ATOM 4007 C CA . LEU B 1 88 ? -4.555 7.578 21.719 1 96.62 88 LEU B CA 1
ATOM 4008 C C . LEU B 1 88 ? -5.559 8.555 22.312 1 96.62 88 LEU B C 1
ATOM 4010 O O . LEU B 1 88 ? -6.453 9.039 21.625 1 96.62 88 LEU B O 1
ATOM 4014 N N . VAL B 1 89 ? -5.43 8.836 23.578 1 97.44 89 VAL B N 1
ATOM 4015 C CA . VAL B 1 89 ? -6.215 9.859 24.266 1 97.44 89 VAL B CA 1
ATOM 4016 C C . VAL B 1 89 ? -5.309 11.016 24.672 1 97.44 89 VAL B C 1
ATOM 4018 O O . VAL B 1 89 ? -4.445 10.852 25.547 1 97.44 89 VAL B O 1
ATOM 4021 N N . LEU B 1 90 ? -5.488 12.086 24 1 98 90 LEU B N 1
ATOM 4022 C CA . LEU B 1 90 ? -4.707 13.281 24.312 1 98 90 LEU B CA 1
ATOM 4023 C C . LEU B 1 90 ? -5.41 14.125 25.375 1 98 90 LEU B C 1
ATOM 4025 O O . LEU B 1 90 ? -6.637 14.273 25.344 1 98 90 LEU B O 1
ATOM 4029 N N . TRP B 1 91 ? -4.625 14.75 26.203 1 97.69 91 TRP B N 1
ATOM 4030 C CA . TRP B 1 91 ? -5.156 15.609 27.25 1 97.69 91 TRP B CA 1
ATOM 4031 C C . TRP B 1 91 ? -4.742 17.062 27.031 1 97.69 91 TRP B C 1
ATOM 4033 O O . TRP B 1 91 ? -3.65 17.328 26.516 1 97.69 91 TRP B O 1
ATOM 4043 N N . ARG B 1 92 ? -5.594 17.953 27.469 1 96.62 92 ARG B N 1
ATOM 4044 C CA . ARG B 1 92 ? -5.227 19.359 27.406 1 96.62 92 ARG B CA 1
ATOM 4045 C C . ARG B 1 92 ? -3.926 19.625 28.141 1 96.62 92 ARG B C 1
ATOM 4047 O O . ARG B 1 92 ? -3.748 19.172 29.281 1 96.62 92 ARG B O 1
ATOM 4054 N N . GLU B 1 93 ? -3.08 20.25 27.469 1 93.56 93 GLU B N 1
ATOM 4055 C CA . GLU B 1 93 ? -1.793 20.562 28.078 1 93.56 93 GLU B CA 1
ATOM 4056 C C . GLU B 1 93 ? -1.961 21.5 29.281 1 93.56 93 GLU B C 1
ATOM 4058 O O . GLU B 1 93 ? -1.344 21.281 30.328 1 93.56 93 GLU B O 1
ATOM 4063 N N . VAL B 1 94 ? -2.748 22.594 29.016 1 91.06 94 VAL B N 1
ATOM 4064 C CA . VAL B 1 94 ? -3.061 23.547 30.078 1 91.06 94 VAL B CA 1
ATOM 4065 C C . VAL B 1 94 ? -4.562 23.547 30.344 1 91.06 94 VAL B C 1
ATOM 4067 O O . VAL B 1 94 ? -5.367 23.656 29.422 1 91.06 94 VAL B O 1
ATOM 4070 N N . SER B 1 95 ? -4.914 23.406 31.578 1 88 95 SER B N 1
ATOM 4071 C CA . SER B 1 95 ? -6.324 23.422 31.953 1 88 95 SER B CA 1
ATOM 4072 C C . SER B 1 95 ? -6.977 24.75 31.594 1 88 95 SER B C 1
ATOM 4074 O O . SER B 1 95 ? -6.324 25.797 31.656 1 88 95 SER B O 1
ATOM 4076 N N . GLY B 1 96 ? -8.211 24.703 31.156 1 89.75 96 GLY B N 1
ATOM 4077 C CA . GLY B 1 96 ? -8.977 25.875 30.781 1 89.75 96 GLY B CA 1
ATOM 4078 C C . GLY B 1 96 ? -10.477 25.672 30.906 1 89.75 96 GLY B C 1
ATOM 4079 O O . GLY B 1 96 ? -10.93 24.609 31.359 1 89.75 96 GLY B O 1
ATOM 4080 N N . PRO B 1 97 ? -11.156 26.734 30.609 1 92.62 97 PRO B N 1
ATOM 4081 C CA . PRO B 1 97 ? -12.617 26.625 30.719 1 92.62 97 PRO B CA 1
ATOM 4082 C C . PRO B 1 97 ? -13.211 25.609 29.75 1 92.62 97 PRO B C 1
ATOM 4084 O O . PRO B 1 97 ? -12.672 25.391 28.656 1 92.62 97 PRO B O 1
ATOM 4087 N N . ALA B 1 98 ? -14.273 25.062 30.188 1 93.5 98 ALA B N 1
ATOM 4088 C CA . ALA B 1 98 ? -14.969 24.078 29.359 1 93.5 98 ALA B CA 1
ATOM 4089 C C . ALA B 1 98 ? -15.625 24.75 28.156 1 93.5 98 ALA B C 1
ATOM 4091 O O . ALA B 1 98 ? -15.836 24.109 27.125 1 93.5 98 ALA B O 1
ATOM 4092 N N . VAL B 1 99 ? -16.047 25.922 28.375 1 95.62 99 VAL B N 1
ATOM 4093 C CA . VAL B 1 99 ? -16.656 26.672 27.297 1 95.62 99 VAL B CA 1
ATOM 4094 C C . VAL B 1 99 ? -15.82 27.906 26.984 1 95.62 99 VAL B C 1
ATOM 4096 O O . VAL B 1 99 ? -15.43 28.641 27.891 1 95.62 99 VAL B O 1
ATOM 4099 N N . VAL B 1 100 ? -15.5 28.109 25.734 1 94.94 100 VAL B N 1
ATOM 4100 C CA . VAL B 1 100 ? -14.742 29.266 25.266 1 94.94 100 VAL B CA 1
ATOM 4101 C C . VAL B 1 100 ? -15.664 30.203 24.484 1 94.94 100 VAL B C 1
ATOM 4103 O O . VAL B 1 100 ? -16.328 29.781 23.531 1 94.94 100 VAL B O 1
ATOM 4106 N N . ASN B 1 101 ? -15.734 31.422 24.906 1 94.75 101 ASN B N 1
ATOM 4107 C CA . ASN B 1 101 ? -16.5 32.469 24.234 1 94.75 101 ASN B CA 1
ATOM 4108 C C . ASN B 1 101 ? -15.617 33.312 23.328 1 94.75 101 ASN B C 1
ATOM 4110 O O . ASN B 1 101 ? -14.617 33.875 23.797 1 94.75 101 ASN B O 1
ATOM 4114 N N . LEU B 1 102 ? -15.969 33.375 22.078 1 93 102 LEU B N 1
ATOM 4115 C CA . LEU B 1 102 ? -15.18 34.156 21.125 1 93 102 LEU B CA 1
ATOM 4116 C C . LEU B 1 102 ? -16.016 35.25 20.469 1 93 102 LEU B C 1
ATOM 4118 O O . LEU B 1 102 ? -17.141 35 20.031 1 93 102 LEU B O 1
ATOM 4122 N N . ARG B 1 103 ? -15.523 36.438 20.5 1 92.75 103 ARG B N 1
ATOM 4123 C CA . ARG B 1 103 ? -16.141 37.5 19.734 1 92.75 103 ARG B CA 1
ATOM 4124 C C . ARG B 1 103 ? -15.734 37.438 18.266 1 92.75 103 ARG B C 1
ATOM 4126 O O . ARG B 1 103 ? -14.805 36.688 17.906 1 92.75 103 ARG B O 1
ATOM 4133 N N . ARG B 1 104 ? -16.453 38.062 17.469 1 89.44 104 ARG B N 1
ATOM 4134 C CA . ARG B 1 104 ? -16.156 38.094 16.031 1 89.44 104 ARG B CA 1
ATOM 4135 C C . ARG B 1 104 ? -14.688 38.469 15.789 1 89.44 104 ARG B C 1
ATOM 4137 O O . ARG B 1 104 ? -14.18 39.438 16.328 1 89.44 104 ARG B O 1
ATOM 4144 N N . GLY B 1 105 ? -13.953 37.594 14.984 1 84.44 105 GLY B N 1
ATOM 4145 C CA . GLY B 1 105 ? -12.57 37.844 14.617 1 84.44 105 GLY B CA 1
ATOM 4146 C C . GLY B 1 105 ? -11.578 37.188 15.562 1 84.44 105 GLY B C 1
ATOM 4147 O O . GLY B 1 105 ? -10.375 37.156 15.281 1 84.44 105 GLY B O 1
ATOM 4148 N N . GLU B 1 106 ? -12.109 36.688 16.641 1 87.88 106 GLU B N 1
ATOM 4149 C CA . GLU B 1 106 ? -11.219 36.094 17.641 1 87.88 106 GLU B CA 1
ATOM 4150 C C . GLU B 1 106 ? -11 34.594 17.359 1 87.88 106 GLU B C 1
ATOM 4152 O O . GLU B 1 106 ? -11.797 33.969 16.656 1 87.88 106 GLU B O 1
ATOM 4157 N N . HIS B 1 107 ? -9.898 34.094 17.828 1 90.19 107 HIS B N 1
ATOM 4158 C CA . HIS B 1 107 ? -9.594 32.688 17.797 1 90.19 107 HIS B CA 1
ATOM 4159 C C . HIS B 1 107 ? -8.875 32.219 19.062 1 90.19 107 HIS B C 1
ATOM 4161 O O . HIS B 1 107 ? -8.375 33.062 19.828 1 90.19 107 HIS B O 1
ATOM 4167 N N . ARG B 1 108 ? -8.922 31 19.344 1 91.38 108 ARG B N 1
ATOM 4168 C CA . ARG B 1 108 ? -8.242 30.391 20.484 1 91.38 108 ARG B CA 1
ATOM 4169 C C . ARG B 1 108 ? -7.578 29.078 20.094 1 91.38 108 ARG B C 1
ATOM 4171 O O . ARG B 1 108 ? -8.164 28.266 19.375 1 91.38 108 ARG B O 1
ATOM 4178 N N . ALA B 1 109 ? -6.32 28.969 20.469 1 93.12 109 ALA B N 1
ATOM 4179 C CA . ALA B 1 109 ? -5.594 27.719 20.266 1 93.12 10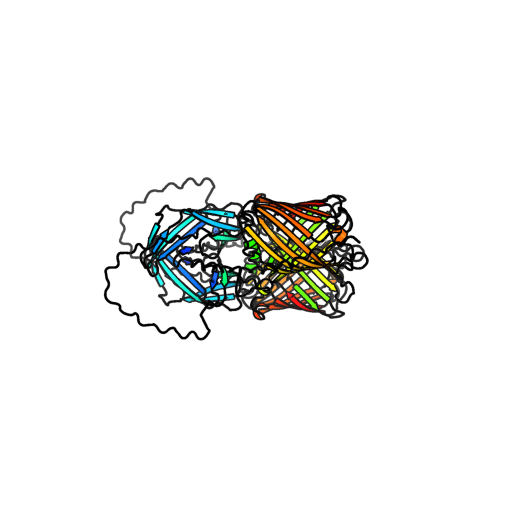9 ALA B CA 1
ATOM 4180 C C . ALA B 1 109 ? -5.484 26.922 21.562 1 93.12 109 ALA B C 1
ATOM 4182 O O . ALA B 1 109 ? -5.152 27.469 22.609 1 93.12 109 ALA B O 1
ATOM 4183 N N . ILE B 1 110 ? -5.84 25.656 21.516 1 95.25 110 ILE B N 1
ATOM 4184 C CA . ILE B 1 110 ? -5.766 24.766 22.656 1 95.25 110 ILE B CA 1
ATOM 4185 C C . ILE B 1 110 ? -4.863 23.578 22.328 1 95.25 110 ILE B C 1
ATOM 4187 O O . ILE B 1 110 ? -5.07 22.891 21.344 1 95.25 110 ILE B O 1
ATOM 4191 N N . ARG B 1 111 ? -3.947 23.281 23.141 1 96.38 111 ARG B N 1
ATOM 4192 C CA . ARG B 1 111 ? -2.975 22.219 22.906 1 96.38 111 ARG B CA 1
ATOM 4193 C C . ARG B 1 111 ? -3.338 20.953 23.688 1 96.38 111 ARG B C 1
ATOM 4195 O O . ARG B 1 111 ? -3.723 21.031 24.859 1 96.38 111 ARG B O 1
ATOM 4202 N N . TYR B 1 112 ? -3.297 19.844 23.016 1 97.75 112 TYR B N 1
ATOM 4203 C CA . TYR B 1 112 ? -3.482 18.516 23.609 1 97.75 112 TYR B CA 1
ATOM 4204 C C . TYR B 1 112 ? -2.221 17.688 23.469 1 97.75 112 TYR B C 1
ATOM 4206 O O . TYR B 1 112 ? -1.521 17.766 22.453 1 97.75 112 TYR B O 1
ATOM 4214 N N . THR B 1 113 ? -1.918 16.844 24.469 1 97.62 113 THR B N 1
ATOM 4215 C CA . THR B 1 113 ? -0.678 16.078 24.406 1 97.62 113 THR B CA 1
ATOM 4216 C C . THR B 1 113 ? -0.904 14.648 24.875 1 97.62 113 THR B C 1
ATOM 4218 O O . THR B 1 113 ? -1.87 14.367 25.594 1 97.62 113 THR B O 1
ATOM 4221 N N . VAL B 1 114 ? -0.073 13.797 24.422 1 98 114 VAL B N 1
ATOM 4222 C CA . VAL B 1 114 ? -0.064 12.406 24.859 1 98 114 VAL B CA 1
ATOM 4223 C C . VAL B 1 114 ? 1.314 11.789 24.625 1 98 114 VAL B C 1
ATOM 4225 O O . VAL B 1 114 ? 2.014 12.18 23.672 1 98 114 VAL B O 1
ATOM 4228 N N . ALA B 1 115 ? 1.655 10.914 25.484 1 96.38 115 ALA B N 1
ATOM 4229 C CA . ALA B 1 115 ? 2.861 10.133 25.219 1 96.38 115 ALA B CA 1
ATOM 4230 C C . ALA B 1 115 ? 2.633 9.141 24.078 1 96.38 115 ALA B C 1
ATOM 4232 O O . ALA B 1 115 ? 1.573 8.516 23.984 1 96.38 115 ALA B O 1
ATOM 4233 N N . LEU B 1 116 ? 3.602 9 23.203 1 94.38 116 LEU B N 1
ATOM 4234 C CA . LEU B 1 116 ? 3.49 8.078 22.078 1 94.38 116 LEU B CA 1
ATOM 4235 C C . LEU B 1 116 ? 3.941 6.676 22.484 1 94.38 116 LEU B C 1
ATOM 4237 O O . LEU B 1 116 ? 4.926 6.523 23.203 1 94.38 116 LEU B O 1
ATOM 4241 N N . PRO B 1 117 ? 3.242 5.691 22 1 90.75 117 PRO B N 1
ATOM 4242 C CA . PRO B 1 117 ? 3.723 4.328 22.234 1 90.75 117 PRO B CA 1
ATOM 4243 C C . PRO B 1 117 ? 5.098 4.074 21.625 1 90.75 117 PRO B C 1
ATOM 4245 O O . PRO B 1 117 ? 5.359 4.48 20.484 1 90.75 117 PRO B O 1
ATOM 4248 N N . PRO B 1 118 ? 5.918 3.387 22.344 1 85 118 PRO B N 1
ATOM 4249 C CA . PRO B 1 118 ? 7.285 3.162 21.859 1 85 118 PRO B CA 1
ATOM 4250 C C . PRO B 1 118 ? 7.332 2.305 20.594 1 85 118 PRO B C 1
ATOM 4252 O O . PRO B 1 118 ? 8.297 2.377 19.828 1 85 118 PRO B O 1
ATOM 4255 N N . ALA B 1 119 ? 6.367 1.524 20.312 1 85.81 119 ALA B N 1
ATOM 4256 C CA . ALA B 1 119 ? 6.383 0.602 19.188 1 85.81 119 ALA B CA 1
ATOM 4257 C C . ALA B 1 119 ? 6.145 1.342 17.875 1 85.81 119 ALA B C 1
ATOM 4259 O O . ALA B 1 119 ? 6.414 0.807 16.797 1 85.81 119 ALA B O 1
ATOM 4260 N N . LEU B 1 120 ? 5.625 2.533 17.953 1 90.56 120 LEU B N 1
ATOM 4261 C CA . LEU B 1 120 ? 5.375 3.295 16.734 1 90.56 120 LEU B CA 1
ATOM 4262 C C . LEU B 1 120 ? 6.68 3.809 16.141 1 90.56 120 LEU B C 1
ATOM 4264 O O . LEU B 1 120 ? 7.5 4.402 16.844 1 90.56 120 LEU B O 1
ATOM 4268 N N . ARG B 1 121 ? 6.859 3.465 14.867 1 90.94 121 ARG B N 1
ATOM 4269 C CA . ARG B 1 121 ? 8.039 3.875 14.109 1 90.94 121 ARG B CA 1
ATOM 4270 C C . ARG B 1 121 ? 7.66 4.348 12.711 1 90.94 121 ARG B C 1
ATOM 4272 O O . ARG B 1 121 ? 6.586 4.012 12.211 1 90.94 121 ARG B O 1
ATOM 4279 N N . GLY B 1 122 ? 8.578 5.176 12.188 1 91.5 122 GLY B N 1
ATOM 4280 C CA . GLY B 1 122 ? 8.398 5.566 10.797 1 91.5 122 GLY B CA 1
ATOM 4281 C C . GLY B 1 122 ? 7.23 6.516 10.594 1 91.5 122 GLY B C 1
ATOM 4282 O O . GLY B 1 122 ? 7.027 7.438 11.391 1 91.5 122 GLY B O 1
ATOM 4283 N N . GLN 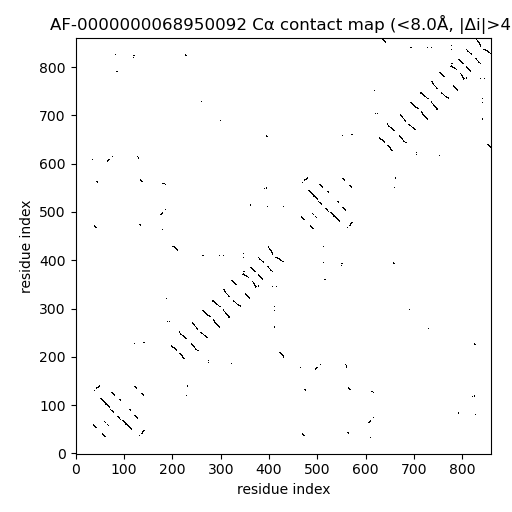B 1 123 ? 6.602 6.324 9.492 1 94 123 GLN B N 1
ATOM 4284 C CA . GLN B 1 123 ? 5.461 7.176 9.164 1 94 123 GLN B CA 1
ATOM 4285 C C . GLN B 1 123 ? 4.191 6.68 9.852 1 94 123 GLN B C 1
ATOM 4287 O O . GLN B 1 123 ? 3.875 5.488 9.797 1 94 123 GLN B O 1
ATOM 4292 N N . VAL B 1 124 ? 3.48 7.566 10.477 1 96.12 124 VAL B N 1
ATOM 4293 C CA . VAL B 1 124 ? 2.279 7.242 11.242 1 96.12 124 VAL B CA 1
ATOM 4294 C C . VAL B 1 124 ? 1.113 8.102 10.758 1 96.12 124 VAL B C 1
ATOM 4296 O O . VAL B 1 124 ? 1.244 9.32 10.633 1 96.12 124 VAL B O 1
ATOM 4299 N N . ARG B 1 125 ? 0.041 7.504 10.484 1 97.06 125 ARG B N 1
ATOM 4300 C CA . ARG B 1 125 ? -1.203 8.188 10.156 1 97.06 125 ARG B CA 1
ATOM 4301 C C . ARG B 1 125 ? -1.984 8.555 11.414 1 97.06 125 ARG B C 1
ATOM 4303 O O . ARG B 1 125 ? -2.23 7.695 12.266 1 97.06 125 ARG B O 1
ATOM 4310 N N . LEU B 1 126 ? -2.371 9.766 11.57 1 98 126 LEU B N 1
ATOM 4311 C CA . LEU B 1 126 ? -3.182 10.211 12.695 1 98 126 LEU B CA 1
ATOM 4312 C C . LEU B 1 126 ? -4.578 10.609 12.242 1 98 126 LEU B C 1
ATOM 4314 O O . LEU B 1 126 ? -4.727 11.453 11.352 1 98 126 LEU B O 1
ATOM 4318 N N . ASP B 1 127 ? -5.52 9.992 12.867 1 97.19 127 ASP B N 1
ATOM 4319 C CA . ASP B 1 127 ? -6.93 10.273 12.609 1 97.19 127 ASP B CA 1
ATOM 4320 C C . ASP B 1 127 ? -7.633 10.773 13.867 1 97.19 127 ASP B C 1
ATOM 4322 O O . ASP B 1 127 ? -7.801 10.023 14.828 1 97.19 127 ASP B O 1
ATOM 4326 N N . ALA B 1 128 ? -8.055 12.039 13.828 1 96.81 128 ALA B N 1
ATOM 43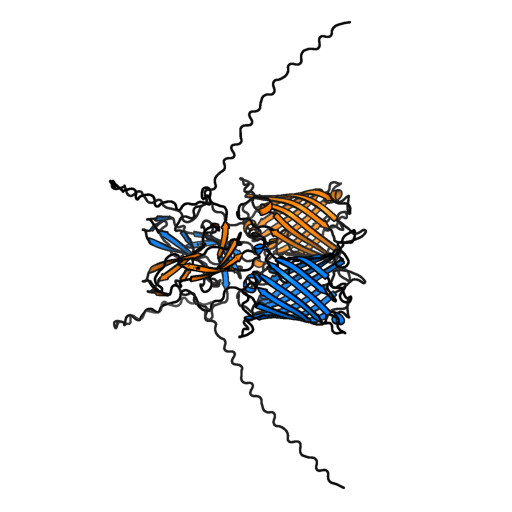27 C CA . ALA B 1 128 ? -8.773 12.578 14.984 1 96.81 128 ALA B CA 1
ATOM 4328 C C . ALA B 1 128 ? -10.25 12.195 14.938 1 96.81 128 ALA B C 1
ATOM 4330 O O . ALA B 1 128 ? -10.953 12.516 13.984 1 96.81 128 ALA B O 1
ATOM 4331 N N . THR B 1 129 ? -10.648 11.578 16 1 95.12 129 THR B N 1
ATOM 4332 C CA . THR B 1 129 ? -12.031 11.109 16.062 1 95.12 129 THR B CA 1
ATOM 4333 C C . THR B 1 129 ? -12.969 12.258 16.438 1 95.12 129 THR B C 1
ATOM 4335 O O . THR B 1 129 ? -12.734 12.953 17.438 1 95.12 129 THR B O 1
ATOM 4338 N N . GLY B 1 130 ? -13.977 12.453 15.672 1 94.25 130 GLY B N 1
ATOM 4339 C CA . GLY B 1 130 ? -15.008 13.414 16.016 1 94.25 130 GLY B CA 1
ATOM 4340 C C . GLY B 1 130 ? -14.703 14.82 15.531 1 94.25 130 GLY B C 1
ATOM 4341 O O . GLY B 1 130 ? -15.492 15.742 15.75 1 94.25 130 GLY B O 1
ATOM 4342 N N . ILE B 1 131 ? -13.547 15.055 15.023 1 95.25 131 ILE B N 1
ATOM 4343 C CA . ILE B 1 131 ? -13.18 16.344 14.43 1 95.25 131 ILE B CA 1
ATOM 4344 C C . ILE B 1 131 ? -13.047 16.188 12.922 1 95.25 131 ILE B C 1
ATOM 4346 O O . ILE B 1 131 ? -12.438 15.227 12.438 1 95.25 131 ILE B O 1
ATOM 4350 N N . ASP B 1 132 ? -13.68 17.078 12.211 1 94.19 132 ASP B N 1
ATOM 4351 C CA . ASP B 1 132 ? -13.602 17.016 10.75 1 94.19 132 ASP B CA 1
ATOM 4352 C C . ASP B 1 132 ? -12.266 17.562 10.25 1 94.19 132 ASP B C 1
ATOM 4354 O O . ASP B 1 132 ? -12.195 18.672 9.734 1 94.19 132 ASP B O 1
ATOM 4358 N N . ALA B 1 133 ? -11.297 16.797 10.367 1 96.5 133 ALA B N 1
ATOM 4359 C CA . ALA B 1 133 ? -9.938 17.078 9.922 1 96.5 133 ALA B CA 1
ATOM 4360 C C . ALA B 1 133 ? -9.352 15.898 9.156 1 96.5 133 ALA B C 1
ATOM 4362 O O . ALA B 1 133 ? -9.438 14.758 9.602 1 96.5 133 ALA B O 1
ATOM 4363 N N . ALA B 1 134 ? -8.797 16.219 8 1 97.5 134 ALA B N 1
ATOM 4364 C CA . ALA B 1 134 ? -8.156 15.172 7.223 1 97.5 134 ALA B CA 1
ATOM 4365 C C . ALA B 1 134 ? -7.027 14.516 8.016 1 97.5 134 ALA B C 1
ATOM 4367 O O . ALA B 1 134 ? -6.277 15.195 8.719 1 97.5 134 ALA B O 1
ATOM 4368 N N . PRO B 1 135 ? -6.938 13.211 7.891 1 97.75 135 PRO B N 1
ATOM 4369 C CA . PRO B 1 135 ? -5.801 12.555 8.547 1 97.75 135 PRO B CA 1
ATOM 4370 C C . PRO B 1 135 ? -4.457 13.102 8.07 1 97.75 135 PRO B C 1
ATOM 4372 O O . PRO B 1 135 ? -4.34 13.578 6.941 1 97.75 135 PRO B O 1
ATOM 4375 N N . VAL B 1 136 ? -3.484 13.039 8.961 1 98.19 136 VAL B N 1
ATOM 4376 C CA . VAL B 1 136 ? -2.145 13.5 8.617 1 98.19 136 VAL B CA 1
ATOM 4377 C C . VAL B 1 136 ? -1.161 12.336 8.672 1 98.19 136 VAL B C 1
ATOM 4379 O O . VAL B 1 136 ? -1.402 11.344 9.367 1 98.19 136 VAL B O 1
ATOM 4382 N N . LEU B 1 137 ? -0.112 12.477 7.918 1 97.31 137 LEU B N 1
ATOM 4383 C CA . LEU B 1 137 ? 0.979 11.508 7.906 1 97.31 137 LEU B CA 1
ATOM 4384 C C . LEU B 1 137 ? 2.254 12.117 8.484 1 97.31 137 LEU B C 1
ATOM 4386 O O . LEU B 1 137 ? 2.889 12.953 7.836 1 97.31 137 LEU B O 1
ATOM 4390 N N . LEU B 1 138 ? 2.594 11.758 9.656 1 96.19 138 LEU B N 1
ATOM 4391 C CA . LEU B 1 138 ? 3.824 12.328 10.195 1 96.19 138 LEU B CA 1
ATOM 4392 C C . LEU B 1 138 ? 4.883 11.25 10.391 1 96.19 138 LEU B C 1
ATOM 4394 O O . LEU B 1 138 ? 4.559 10.062 10.461 1 96.19 138 LEU B O 1
ATOM 4398 N N . THR B 1 139 ? 6.117 11.617 10.422 1 96 139 THR B N 1
ATOM 4399 C CA . THR B 1 139 ? 7.246 10.711 10.594 1 96 139 THR B CA 1
ATOM 4400 C C . THR B 1 139 ? 7.852 10.859 11.984 1 96 139 THR B C 1
ATOM 4402 O O . THR B 1 139 ? 8.086 11.977 12.453 1 96 139 THR B O 1
ATOM 4405 N N . LEU B 1 140 ? 8.117 9.781 12.633 1 95.31 140 LEU B N 1
ATOM 4406 C CA . LEU B 1 140 ? 8.703 9.797 13.969 1 95.31 140 LEU B CA 1
ATOM 4407 C C . LEU B 1 140 ? 10.219 9.617 13.906 1 95.31 140 LEU B C 1
ATOM 4409 O O . LEU B 1 140 ? 10.711 8.695 13.25 1 95.31 140 LEU B O 1
ATOM 4413 N N . ASN B 1 141 ? 10.914 10.539 14.516 1 94.94 141 ASN B N 1
ATOM 4414 C CA . ASN B 1 141 ? 12.344 10.422 14.766 1 94.94 141 ASN B CA 1
ATOM 4415 C C . ASN B 1 141 ? 12.633 10.164 16.25 1 94.94 141 ASN B C 1
ATOM 4417 O O . ASN B 1 141 ? 12.406 11.031 17.094 1 94.94 141 ASN B O 1
ATOM 4421 N N . ARG B 1 142 ? 13.211 9.078 16.578 1 91.94 142 ARG B N 1
ATOM 4422 C CA . ARG B 1 142 ? 13.398 8.719 17.969 1 91.94 142 ARG B CA 1
ATOM 4423 C C . ARG B 1 142 ? 14.875 8.711 18.359 1 91.94 142 ARG B C 1
ATOM 4425 O O . ARG B 1 142 ? 15.273 8.047 19.312 1 91.94 142 ARG B O 1
ATOM 4432 N N . LEU B 1 143 ? 15.703 9.359 17.547 1 86.5 143 LEU B N 1
ATOM 4433 C CA . LEU B 1 143 ? 17.094 9.531 17.953 1 86.5 143 LEU B CA 1
ATOM 4434 C C . LEU B 1 143 ? 17.203 10.484 19.125 1 86.5 143 LEU B C 1
ATOM 4436 O O . LEU B 1 143 ? 16.531 11.508 19.172 1 86.5 143 LEU B O 1
ATOM 4440 N N . PRO B 1 144 ? 18.047 10.016 20.094 1 71.81 144 PRO B N 1
ATOM 4441 C CA . PRO B 1 144 ? 18.234 10.93 21.219 1 71.81 144 PRO B CA 1
ATOM 4442 C C . PRO B 1 144 ? 18.922 12.234 20.797 1 71.81 144 PRO B C 1
ATOM 4444 O O . PRO B 1 144 ? 19.75 12.242 19.875 1 71.81 144 PRO B O 1
ATOM 4447 N N . ARG B 1 145 ? 18.484 13.375 21 1 61.44 145 ARG B N 1
ATOM 4448 C CA . ARG B 1 145 ? 19.109 14.664 20.734 1 61.44 145 ARG B CA 1
ATOM 4449 C C . ARG B 1 145 ? 20.516 14.727 21.344 1 61.44 145 ARG B C 1
ATOM 4451 O O . ARG B 1 145 ? 20.766 14.148 22.406 1 61.44 145 ARG B O 1
ATOM 4458 N N . PRO B 1 146 ? 21.578 15.109 20.656 1 47.47 146 PRO B N 1
ATOM 4459 C CA . PRO B 1 146 ? 22.906 15.328 21.219 1 47.47 146 PRO B CA 1
ATOM 4460 C C . PRO B 1 146 ? 22.891 16.172 22.5 1 47.47 146 PRO B C 1
ATOM 4462 O O . PRO B 1 146 ? 22.203 17.203 22.547 1 47.47 146 PRO B O 1
ATOM 4465 N N . GLY B 1 147 ? 23.219 15.633 24.062 1 46.84 147 GLY B N 1
ATOM 4466 C CA . GLY B 1 147 ? 23.328 16.188 25.406 1 46.84 147 GLY B CA 1
ATOM 4467 C C . GLY B 1 147 ? 22.266 15.648 26.359 1 46.84 147 GLY B C 1
ATOM 4468 O O . GLY B 1 147 ? 22.234 16.031 27.531 1 46.84 147 GLY B O 1
ATOM 4469 N N . GLU B 1 148 ? 21.109 15.305 26.031 1 41.84 148 GLU B N 1
ATOM 4470 C CA . GLU B 1 148 ? 20.141 14.75 26.969 1 41.84 148 GLU B CA 1
ATOM 4471 C C . GLU B 1 148 ? 20.578 13.398 27.5 1 41.84 148 GLU B C 1
ATOM 4473 O O . GLU B 1 148 ? 20.562 12.398 26.781 1 41.84 148 GLU B O 1
ATOM 4478 N N . SER B 1 149 ? 21.719 13.102 28.297 1 34.34 149 SER B N 1
ATOM 4479 C CA . SER B 1 149 ? 21.938 11.992 29.234 1 34.34 149 SER B CA 1
ATOM 4480 C C . SER B 1 149 ? 20.641 11.602 29.938 1 34.34 149 SER B C 1
ATOM 4482 O O . SER B 1 149 ? 19.734 12.422 30.094 1 34.34 149 SER B O 1
ATOM 4484 N N . ALA B 1 150 ? 20.438 10.234 30.328 1 36.56 150 ALA B N 1
ATOM 4485 C CA . ALA B 1 150 ? 19.297 9.797 31.125 1 36.56 150 ALA B CA 1
ATOM 4486 C C . ALA B 1 150 ? 19.016 10.75 32.281 1 36.56 150 ALA B C 1
ATOM 4488 O O . ALA B 1 150 ? 17.938 10.711 32.875 1 36.56 150 ALA B O 1
ATOM 4489 N N . THR B 1 151 ? 20.125 11 33.156 1 30.36 151 THR B N 1
ATOM 4490 C CA . THR B 1 151 ? 19.953 11.625 34.469 1 30.36 151 THR B CA 1
ATOM 4491 C C . THR B 1 151 ? 19.5 13.078 34.312 1 30.36 151 THR B C 1
ATOM 4493 O O . THR B 1 151 ? 20.328 13.977 34.188 1 30.36 151 THR B O 1
ATOM 4496 N N . ALA B 1 152 ? 18.766 13.359 33.5 1 30.17 152 ALA B N 1
ATOM 4497 C CA . ALA B 1 152 ? 18.406 14.766 33.375 1 30.17 152 ALA B CA 1
ATOM 4498 C C . ALA B 1 152 ? 17.875 15.312 34.688 1 30.17 152 ALA B C 1
ATOM 4500 O O . ALA B 1 152 ? 16.828 14.883 35.188 1 30.17 152 ALA B O 1
ATOM 4501 N N . GLU B 1 153 ? 18.812 15.531 35.688 1 28.77 153 GLU B N 1
ATOM 4502 C CA . GLU B 1 153 ? 18.406 16.391 36.781 1 28.77 153 GLU B CA 1
ATOM 4503 C C . GLU B 1 153 ? 17.594 17.594 36.281 1 28.77 153 GLU B C 1
ATOM 4505 O O . GLU B 1 153 ? 17.891 18.141 35.25 1 28.77 153 GLU B O 1
ATOM 4510 N N . PRO B 1 154 ? 16.438 17.75 36.844 1 26.78 154 PRO B N 1
ATOM 4511 C CA . PRO B 1 154 ? 15.602 18.875 36.438 1 26.78 154 PRO B CA 1
ATOM 4512 C C . PRO B 1 154 ? 16.375 20.188 36.375 1 26.78 154 PRO B C 1
ATOM 4514 O O . PRO B 1 154 ? 17.172 20.5 37.281 1 26.78 154 PRO B O 1
ATOM 4517 N N . PRO B 1 155 ? 16.906 20.547 35.25 1 26.36 155 PRO B N 1
ATOM 4518 C CA . PRO B 1 155 ? 17.672 21.797 35.281 1 26.36 155 PRO B CA 1
ATOM 4519 C C . PRO B 1 155 ? 17.062 22.812 36.25 1 26.36 155 PRO B C 1
ATOM 4521 O O . PRO B 1 155 ? 15.836 22.922 36.375 1 26.36 155 PRO B O 1
ATOM 4524 N N . VAL B 1 156 ? 17.719 23.016 37.406 1 24.78 156 VAL B N 1
ATOM 4525 C CA . VAL B 1 156 ? 17.422 24.047 38.375 1 24.78 156 VAL B CA 1
ATOM 4526 C C . VAL B 1 156 ? 17.141 25.375 37.688 1 24.78 156 VAL B C 1
ATOM 4528 O O . VAL B 1 156 ? 17.75 25.672 36.656 1 24.78 156 VAL B O 1
ATOM 4531 N N . ALA B 1 157 ? 15.984 26.031 38 1 25.66 157 ALA B N 1
ATOM 4532 C CA . ALA B 1 157 ? 15.422 27.328 37.656 1 25.66 157 ALA B CA 1
ATOM 4533 C C . ALA B 1 157 ? 16.469 28.438 37.781 1 25.66 157 ALA B C 1
ATOM 4535 O O . ALA B 1 157 ? 16.859 28.797 38.906 1 25.66 157 ALA B O 1
ATOM 4536 N N . GLY B 1 158 ? 17.609 28.234 37.094 1 23.77 158 GLY B N 1
ATOM 4537 C CA . GLY B 1 158 ? 18.547 29.344 37.312 1 23.77 158 GLY B CA 1
ATOM 4538 C C . GLY B 1 158 ? 17.859 30.688 37.375 1 23.77 158 GLY B C 1
ATOM 4539 O O . GLY B 1 158 ? 16.75 30.859 36.875 1 23.77 158 GLY B O 1
ATOM 4540 N N . LYS B 1 159 ? 18.438 31.5 38.344 1 27.16 159 LYS B N 1
ATOM 4541 C CA . LYS B 1 159 ? 18.109 32.812 38.906 1 27.16 159 LYS B CA 1
ATOM 4542 C C . LYS B 1 159 ? 17.906 33.844 37.781 1 27.16 159 LYS B C 1
ATOM 4544 O O . LYS B 1 159 ? 18.641 33.812 36.781 1 27.16 159 LYS B O 1
ATOM 4549 N N . ALA B 1 160 ? 16.797 34.531 37.875 1 25.27 160 ALA B N 1
ATOM 4550 C CA . ALA B 1 160 ? 16.266 35.719 37.25 1 25.27 160 ALA B CA 1
ATOM 4551 C C . ALA B 1 160 ? 17.344 36.812 37.156 1 25.27 160 ALA B C 1
ATOM 4553 O O . ALA B 1 160 ? 17.844 37.281 38.156 1 25.27 160 ALA B O 1
ATOM 4554 N N . LEU B 1 161 ? 18.328 36.594 36.281 1 25.94 161 LEU B N 1
ATOM 4555 C CA . LEU B 1 161 ? 19.219 37.75 36.188 1 25.94 161 LEU B CA 1
ATOM 4556 C C . LEU B 1 161 ? 18.422 39.062 36.219 1 25.94 161 LEU B C 1
ATOM 4558 O O . LEU B 1 161 ? 17.406 39.188 35.531 1 25.94 161 LEU B O 1
ATOM 4562 N N . ALA B 1 162 ? 18.609 39.781 37.281 1 26.66 162 ALA B N 1
ATOM 4563 C CA . ALA B 1 162 ? 18.188 41.156 37.562 1 26.66 162 ALA B CA 1
ATOM 4564 C C . ALA B 1 162 ? 18.578 42.094 36.438 1 26.66 162 ALA B C 1
ATOM 4566 O O . ALA B 1 162 ? 19.766 42.188 36.094 1 26.66 162 ALA B O 1
ATOM 4567 N N . ALA B 1 163 ? 17.609 42.438 35.625 1 27.75 163 ALA B N 1
ATOM 4568 C CA . ALA B 1 163 ? 17.625 43.438 34.531 1 27.75 163 ALA B CA 1
ATOM 4569 C C . ALA B 1 163 ? 18.109 44.781 35.031 1 27.75 163 ALA B C 1
ATOM 4571 O O . ALA B 1 163 ? 17.406 45.469 35.781 1 27.75 163 ALA B O 1
ATOM 4572 N N . ASN B 1 164 ? 19.344 44.812 35.5 1 28.06 164 ASN B N 1
ATOM 4573 C CA . ASN B 1 164 ? 19.594 46.25 35.75 1 28.06 164 ASN B CA 1
ATOM 4574 C C . ASN B 1 164 ? 19.109 47.125 34.594 1 28.06 164 ASN B C 1
ATOM 4576 O O . ASN B 1 164 ? 18.719 46.594 33.531 1 28.06 164 ASN B O 1
ATOM 4580 N N . GLY B 1 165 ? 20.016 48.219 34.25 1 29.17 165 GLY B N 1
ATOM 4581 C CA . GLY B 1 165 ? 19.812 49.531 33.688 1 29.17 165 GLY B CA 1
ATOM 4582 C C . GLY B 1 165 ? 19.5 49.5 32.188 1 29.17 165 GLY B C 1
ATOM 4583 O O . GLY B 1 165 ? 20.344 49.094 31.391 1 29.17 165 GLY B O 1
ATOM 4584 N N . LEU B 1 166 ? 18.344 49.156 31.781 1 30.59 166 LEU B N 1
ATOM 4585 C CA . LEU B 1 166 ? 17.844 48.969 30.438 1 30.59 166 LEU B CA 1
ATOM 4586 C C . LEU B 1 166 ? 18.031 50.25 29.594 1 30.59 166 LEU B C 1
ATOM 4588 O O . LEU B 1 166 ? 17.422 51.281 29.891 1 30.59 166 LEU B O 1
ATOM 4592 N N . GLU B 1 167 ? 19.375 50.562 29.234 1 36.47 167 GLU B N 1
ATOM 4593 C CA . GLU B 1 167 ? 19.391 51.594 28.203 1 36.47 167 GLU B CA 1
ATOM 4594 C C . GLU B 1 167 ? 18.297 51.375 27.172 1 36.47 167 GLU B C 1
ATOM 4596 O O . GLU B 1 167 ? 17.938 50.219 26.891 1 36.47 167 GLU B O 1
ATOM 4601 N N . PRO B 1 168 ? 17.438 52.375 26.797 1 35.22 168 PRO B N 1
ATOM 4602 C CA . PRO B 1 168 ? 16.375 52.25 25.812 1 35.22 168 PRO B CA 1
ATOM 4603 C C . PRO B 1 168 ? 16.828 51.531 24.547 1 35.22 168 PRO B C 1
ATOM 4605 O O . PRO B 1 168 ? 17.781 51.969 23.891 1 35.22 168 PRO B O 1
ATOM 4608 N N . ALA B 1 169 ? 16.953 50.25 24.547 1 38.16 169 ALA B N 1
ATOM 4609 C CA . ALA B 1 169 ? 17.344 49.5 23.359 1 38.16 169 ALA B CA 1
ATOM 4610 C C . ALA B 1 169 ? 16.688 50.062 22.109 1 38.16 169 ALA B C 1
ATOM 4612 O O . ALA B 1 169 ? 15.508 50.406 22.109 1 38.16 169 ALA B O 1
ATOM 4613 N N . THR B 1 170 ? 17.422 50.75 21.281 1 40.5 170 THR B N 1
ATOM 4614 C CA . THR B 1 170 ? 17.016 51.031 19.922 1 40.5 170 THR B CA 1
ATOM 4615 C C . THR B 1 170 ? 16.188 49.906 19.344 1 40.5 170 THR B C 1
ATOM 4617 O O . THR B 1 170 ? 16.531 48.719 19.5 1 40.5 170 THR B O 1
ATOM 4620 N N . GLU B 1 171 ? 14.836 50.062 19.078 1 43.09 171 GLU B N 1
ATOM 4621 C CA . GLU B 1 171 ? 13.867 49.156 18.453 1 43.09 171 GLU B CA 1
ATOM 4622 C C . GLU B 1 171 ? 14.523 48.281 17.391 1 43.09 171 GLU B C 1
ATOM 4624 O O . GLU B 1 171 ? 14.852 48.781 16.297 1 43.09 171 GLU B O 1
ATOM 4629 N N . ALA B 1 172 ? 15.422 47.531 17.625 1 53.03 172 ALA B N 1
ATOM 4630 C CA . ALA B 1 172 ? 16.016 46.594 16.656 1 53.03 172 ALA B CA 1
ATOM 4631 C C . ALA B 1 172 ? 14.945 46 15.758 1 53.03 172 ALA B C 1
ATOM 4633 O O . ALA B 1 172 ? 13.883 45.594 16.234 1 53.03 172 ALA B O 1
ATOM 4634 N N . ALA B 1 173 ? 15.016 46.312 14.445 1 70.69 173 ALA B N 1
ATOM 4635 C CA . ALA B 1 173 ? 14.117 45.906 13.367 1 70.69 173 ALA B CA 1
ATOM 4636 C C . ALA B 1 173 ? 13.867 44.375 13.43 1 70.69 173 ALA B C 1
ATOM 4638 O O . ALA B 1 173 ? 14.812 43.594 13.477 1 70.69 173 ALA B O 1
ATOM 4639 N N . VAL B 1 174 ? 12.766 43.906 14 1 84.88 174 VAL B N 1
ATOM 4640 C CA . VAL B 1 174 ? 12.344 42.531 13.969 1 84.88 174 VAL B CA 1
ATOM 4641 C C . VAL B 1 174 ? 12.562 41.938 12.57 1 84.88 174 VAL B C 1
ATOM 4643 O O . VAL B 1 174 ? 12.07 42.5 11.578 1 84.88 174 VAL B O 1
ATOM 4646 N N . PRO B 1 175 ? 13.531 41 12.414 1 88.44 175 PRO B N 1
ATOM 4647 C CA . PRO B 1 175 ? 13.789 40.438 11.094 1 88.44 175 PRO B CA 1
ATOM 4648 C C . PRO B 1 175 ? 12.555 39.812 10.469 1 88.44 175 PRO B C 1
ATOM 4650 O O . PRO B 1 175 ? 11.664 39.344 11.18 1 88.44 175 PRO B O 1
ATOM 4653 N N . VAL B 1 176 ? 12.461 39.938 9.141 1 92 176 VAL B N 1
ATOM 4654 C CA . VAL B 1 176 ? 11.375 39.312 8.391 1 92 176 VAL B CA 1
ATOM 4655 C C . VAL B 1 176 ? 11.688 37.844 8.133 1 92 176 VAL B C 1
ATOM 4657 O O . VAL B 1 176 ? 12.75 37.5 7.586 1 92 176 VAL B O 1
ATOM 4660 N N . THR B 1 177 ? 10.883 36.938 8.57 1 89.06 177 THR B N 1
ATOM 4661 C CA . THR B 1 177 ? 11.055 35.5 8.375 1 89.06 177 THR B CA 1
ATOM 4662 C C . THR B 1 177 ? 10.172 35 7.227 1 89.06 177 THR B C 1
ATOM 4664 O O . THR B 1 177 ? 8.961 35.219 7.223 1 89.06 177 THR B O 1
ATOM 4667 N N . PRO B 1 178 ? 10.773 34.344 6.25 1 90.56 178 PRO B N 1
ATOM 4668 C CA . PRO B 1 178 ? 9.93 33.75 5.211 1 90.56 178 PRO B CA 1
ATOM 4669 C C . PRO B 1 178 ? 9.133 32.562 5.715 1 90.56 178 PRO B C 1
ATOM 4671 O O . PRO B 1 178 ? 9.633 31.781 6.539 1 90.56 178 PRO B O 1
ATOM 4674 N N . VAL B 1 179 ? 7.957 32.406 5.207 1 91.12 179 VAL B N 1
ATOM 4675 C CA . VAL B 1 179 ? 7.102 31.312 5.648 1 91.12 179 VAL B CA 1
ATOM 4676 C C . VAL B 1 179 ? 7.508 30.016 4.941 1 91.12 179 VAL B C 1
ATOM 4678 O O . VAL B 1 179 ? 7.332 28.922 5.48 1 91.12 179 VAL B O 1
ATOM 4681 N N . THR B 1 180 ? 8.023 30.125 3.678 1 89.94 180 THR B N 1
ATOM 4682 C CA . THR B 1 180 ? 8.438 28.953 2.93 1 89.94 180 THR B CA 1
ATOM 4683 C C . THR B 1 180 ? 9.961 28.875 2.846 1 89.94 180 THR B C 1
ATOM 4685 O O . THR B 1 180 ? 10.633 29.891 2.73 1 89.94 180 THR B O 1
ATOM 4688 N N . THR B 1 181 ? 10.383 27.703 2.928 1 84.69 181 THR B N 1
ATOM 4689 C CA . THR B 1 181 ? 11.812 27.484 2.725 1 84.69 181 THR B CA 1
ATOM 4690 C C . THR B 1 181 ? 12.141 27.406 1.237 1 84.69 181 THR B C 1
ATOM 4692 O O . THR B 1 181 ? 11.516 26.641 0.501 1 84.69 181 THR B O 1
ATOM 4695 N N . ALA B 1 182 ? 12.953 28.234 0.699 1 72.06 182 ALA B N 1
ATOM 4696 C CA . ALA B 1 182 ? 13.242 28.406 -0.721 1 72.06 182 ALA B CA 1
ATOM 4697 C C . ALA B 1 182 ? 13.797 27.109 -1.324 1 72.06 182 ALA B C 1
ATOM 4699 O O . ALA B 1 182 ? 13.469 26.75 -2.457 1 72.06 182 ALA B O 1
ATOM 4700 N N . ASP B 1 183 ? 14.516 26.297 -0.629 1 78.25 183 ASP B N 1
ATOM 4701 C CA . ASP B 1 183 ? 15.227 25.203 -1.272 1 78.25 183 ASP B CA 1
ATOM 4702 C C . ASP B 1 183 ? 14.555 23.859 -0.958 1 78.25 183 ASP B C 1
ATOM 4704 O O . ASP B 1 183 ? 15.141 22.797 -1.196 1 78.25 183 ASP B O 1
ATOM 4708 N N . ALA B 1 184 ? 13.328 24.062 -0.64 1 84.88 184 ALA B N 1
ATOM 4709 C CA . ALA B 1 184 ? 12.641 22.797 -0.378 1 84.88 184 ALA B CA 1
ATOM 4710 C C . ALA B 1 184 ? 12.141 22.172 -1.675 1 84.88 184 ALA B C 1
ATOM 4712 O O . ALA B 1 184 ? 11.633 22.875 -2.555 1 84.88 184 ALA B O 1
ATOM 4713 N N . ALA B 1 185 ? 12.438 20.906 -1.853 1 85.88 185 ALA B N 1
ATOM 4714 C CA . ALA B 1 185 ? 12 20.203 -3.057 1 85.88 185 ALA B CA 1
ATOM 4715 C C . ALA B 1 185 ? 10.719 19.422 -2.797 1 85.88 185 ALA B C 1
ATOM 4717 O O . ALA B 1 185 ? 10.539 18.844 -1.719 1 85.88 185 ALA B O 1
ATOM 4718 N N . ALA B 1 186 ? 9.867 19.406 -3.807 1 92.12 186 ALA B N 1
ATOM 4719 C CA . ALA B 1 186 ? 8.688 18.547 -3.754 1 92.12 186 ALA B CA 1
ATOM 4720 C C . ALA B 1 186 ? 9.078 17.078 -3.729 1 92.12 186 ALA B C 1
ATOM 4722 O O . ALA B 1 186 ? 10.109 16.703 -4.281 1 92.12 186 ALA B O 1
ATOM 4723 N N . PRO B 1 187 ? 8.258 16.297 -3.088 1 92 187 PRO B N 1
ATOM 4724 C CA . PRO B 1 187 ? 8.586 14.867 -3.104 1 92 187 PRO B CA 1
ATOM 4725 C C . PRO B 1 187 ? 8.555 14.266 -4.508 1 92 187 PRO B C 1
ATOM 4727 O O . PRO B 1 187 ? 7.629 14.539 -5.277 1 92 187 PRO B O 1
ATOM 4730 N N . ALA B 1 188 ? 9.555 13.508 -4.77 1 92.06 188 ALA B N 1
ATOM 4731 C CA . ALA B 1 188 ? 9.617 12.758 -6.02 1 92.06 188 ALA B CA 1
ATOM 4732 C C . ALA B 1 188 ? 8.828 11.453 -5.91 1 92.06 188 ALA B C 1
ATOM 4734 O O . ALA B 1 188 ? 8.562 10.969 -4.805 1 92.06 188 ALA B O 1
ATOM 4735 N N . PRO B 1 189 ? 8.516 10.836 -7.039 1 92.38 189 PRO B N 1
ATOM 4736 C CA . PRO B 1 189 ? 7.812 9.547 -7.008 1 92.38 189 PRO B CA 1
ATOM 4737 C C . PRO B 1 189 ? 8.555 8.492 -6.191 1 92.38 189 PRO B C 1
ATOM 4739 O O . PRO B 1 189 ? 7.926 7.719 -5.461 1 92.38 189 PRO B O 1
ATOM 4742 N N . ALA B 1 190 ? 9.828 8.461 -6.27 1 93.44 190 ALA B N 1
ATOM 4743 C CA . ALA B 1 190 ? 10.609 7.48 -5.516 1 93.44 190 ALA B CA 1
ATOM 4744 C C . ALA B 1 190 ? 10.477 7.719 -4.012 1 93.44 190 ALA B C 1
ATOM 4746 O O . ALA B 1 190 ? 10.492 6.77 -3.225 1 93.44 190 ALA B O 1
ATOM 4747 N N . ASP B 1 191 ? 10.367 9.008 -3.639 1 93 191 ASP B N 1
ATOM 4748 C CA . ASP B 1 191 ? 10.164 9.328 -2.229 1 93 191 ASP B CA 1
ATOM 4749 C C . ASP B 1 191 ? 8.852 8.75 -1.72 1 93 191 ASP B C 1
ATOM 4751 O O . ASP B 1 191 ? 8.805 8.148 -0.645 1 93 191 ASP B O 1
ATOM 4755 N N . LEU B 1 192 ? 7.852 8.945 -2.486 1 92.5 192 LEU B N 1
ATOM 4756 C CA . LEU B 1 192 ? 6.523 8.469 -2.111 1 92.5 192 LEU B CA 1
ATOM 4757 C C . LEU B 1 192 ? 6.488 6.945 -2.059 1 92.5 192 LEU B C 1
ATOM 4759 O O . LEU B 1 192 ? 5.988 6.363 -1.092 1 92.5 192 LEU B O 1
ATOM 4763 N N . ARG B 1 193 ? 7.004 6.289 -3.02 1 93.62 193 ARG B N 1
ATOM 4764 C CA . ARG B 1 193 ? 7.02 4.832 -3.094 1 93.62 193 ARG B CA 1
ATOM 4765 C C . ARG B 1 193 ? 7.777 4.234 -1.913 1 93.62 193 ARG B C 1
ATOM 4767 O O . ARG B 1 193 ? 7.293 3.301 -1.268 1 93.62 193 ARG B O 1
ATOM 4774 N N . ASP B 1 194 ? 8.906 4.805 -1.626 1 93.94 194 ASP B N 1
ATOM 4775 C CA . ASP B 1 194 ? 9.82 4.176 -0.677 1 93.94 194 ASP B CA 1
ATOM 4776 C C . ASP B 1 194 ? 9.516 4.609 0.753 1 93.94 194 ASP B C 1
ATOM 4778 O O . ASP B 1 194 ? 10.18 4.18 1.696 1 93.94 194 ASP B O 1
ATOM 4782 N N . SER B 1 195 ? 8.5 5.484 0.909 1 91.75 195 SER B N 1
ATOM 4783 C CA . SER B 1 195 ? 8.047 5.812 2.258 1 91.75 195 SER B CA 1
ATOM 4784 C C . SER B 1 195 ? 7.227 4.676 2.857 1 91.75 195 SER B C 1
ATOM 4786 O O . SER B 1 195 ? 7.105 4.57 4.078 1 91.75 195 SER B O 1
ATOM 4788 N N . ALA B 1 196 ? 6.73 3.85 2.016 1 92.81 196 ALA B N 1
ATOM 4789 C CA . ALA B 1 196 ? 5.918 2.719 2.461 1 92.81 196 ALA B CA 1
ATOM 4790 C C . ALA B 1 196 ? 6.797 1.516 2.795 1 92.81 196 ALA B C 1
ATOM 4792 O O . ALA B 1 196 ? 7.832 1.3 2.164 1 92.81 196 ALA B O 1
ATOM 4793 N N . ARG B 1 197 ? 6.312 0.765 3.703 1 94.69 197 ARG B N 1
ATOM 4794 C CA . ARG B 1 197 ? 7.035 -0.449 4.066 1 94.69 197 ARG B CA 1
ATOM 4795 C C . ARG B 1 197 ? 6.91 -1.509 2.979 1 94.69 197 ARG B C 1
ATOM 4797 O O . ARG B 1 197 ? 7.816 -2.322 2.789 1 94.69 197 ARG B O 1
ATOM 4804 N N . LEU B 1 198 ? 5.762 -1.601 2.441 1 96.31 198 LEU B N 1
ATOM 4805 C CA . LEU B 1 198 ? 5.492 -2.473 1.303 1 96.31 198 LEU B CA 1
ATOM 4806 C C . LEU B 1 198 ? 5.266 -1.656 0.035 1 96.31 198 LEU B C 1
ATOM 4808 O O . LEU B 1 198 ? 4.375 -0.801 -0.006 1 96.31 198 LEU B O 1
ATOM 4812 N N . SER B 1 199 ? 6.094 -1.847 -0.971 1 96.88 199 SER B N 1
ATOM 4813 C CA . SER B 1 199 ? 6 -1.074 -2.205 1 96.88 199 SER B CA 1
ATOM 4814 C C . SER B 1 199 ? 6.387 -1.918 -3.416 1 96.88 199 SER B C 1
ATOM 4816 O O . SER B 1 199 ? 6.801 -3.068 -3.27 1 96.88 199 SER B O 1
ATOM 4818 N N . PHE B 1 200 ? 6.199 -1.385 -4.531 1 97.56 200 PHE B N 1
ATOM 4819 C CA . PHE B 1 200 ? 6.586 -2.07 -5.754 1 97.56 200 PHE B CA 1
ATOM 4820 C C . PHE B 1 200 ? 8.102 -2.182 -5.855 1 97.56 200 PHE B C 1
ATOM 4822 O O . PHE B 1 200 ? 8.828 -1.278 -5.43 1 97.56 200 PHE B O 1
ATOM 4829 N N . HIS B 1 201 ? 8.555 -3.25 -6.355 1 98.19 201 HIS B N 1
ATOM 4830 C CA . HIS B 1 201 ? 9.977 -3.479 -6.594 1 98.19 201 HIS B CA 1
ATOM 4831 C C . HIS B 1 201 ? 10.312 -3.395 -8.078 1 98.19 201 HIS B C 1
ATOM 4833 O O . HIS B 1 201 ? 11.016 -2.484 -8.508 1 98.19 201 HIS B O 1
ATOM 4839 N N . ASP B 1 202 ? 9.883 -4.273 -8.891 1 97.88 202 ASP B N 1
ATOM 4840 C CA . ASP B 1 202 ? 9.844 -4.23 -10.352 1 97.88 202 ASP B CA 1
ATOM 4841 C C . ASP B 1 202 ? 8.422 -3.971 -10.852 1 97.88 202 ASP B C 1
ATOM 4843 O O . ASP B 1 202 ? 7.465 -4.039 -10.078 1 97.88 202 ASP B O 1
ATOM 4847 N N . PRO B 1 203 ? 8.258 -3.607 -12.117 1 97.5 203 PRO B N 1
ATOM 4848 C CA . PRO B 1 203 ? 6.902 -3.334 -12.602 1 97.5 203 PRO B CA 1
ATOM 4849 C C . PRO B 1 203 ? 5.965 -4.527 -12.438 1 97.5 203 PRO B C 1
ATOM 4851 O O . PRO B 1 203 ? 6.379 -5.672 -12.633 1 97.5 203 PRO B O 1
ATOM 4854 N N . MET B 1 204 ? 4.77 -4.273 -12.078 1 97.75 204 MET B N 1
ATOM 4855 C CA . MET B 1 204 ? 3.689 -5.258 -12.07 1 97.75 204 MET B CA 1
ATOM 4856 C C . MET B 1 204 ? 2.766 -5.066 -13.266 1 97.75 204 MET B C 1
ATOM 4858 O O . MET B 1 204 ? 2.201 -3.986 -13.453 1 97.75 204 MET B O 1
ATOM 4862 N N . TYR B 1 205 ? 2.584 -6.086 -14.062 1 98.25 205 TYR B N 1
ATOM 4863 C CA . TYR B 1 205 ? 1.833 -5.918 -15.297 1 98.25 205 TYR B CA 1
ATOM 4864 C C . TYR B 1 205 ? 1.241 -7.242 -15.766 1 98.25 205 TYR B C 1
ATOM 4866 O O . TYR B 1 205 ? 1.607 -8.305 -15.258 1 98.25 205 TYR B O 1
ATOM 4874 N N . PHE B 1 206 ? 0.32 -7.191 -16.609 1 97.81 206 PHE B N 1
ATOM 4875 C CA . PHE B 1 206 ? -0.247 -8.242 -17.438 1 97.81 206 PHE B CA 1
ATOM 4876 C C . PHE B 1 206 ? -0.353 -7.793 -18.891 1 97.81 206 PHE B C 1
ATOM 4878 O O . PHE B 1 206 ? -0.967 -6.762 -19.188 1 97.81 206 PHE B O 1
ATOM 4885 N N . MET B 1 207 ? 0.292 -8.531 -19.75 1 98.12 207 MET B N 1
ATOM 4886 C CA . MET B 1 207 ? 0.288 -8.156 -21.156 1 98.12 207 MET B CA 1
ATOM 4887 C C . MET B 1 207 ? -0.018 -9.367 -22.031 1 98.12 207 MET B C 1
ATOM 4889 O O . MET B 1 207 ? 0.341 -10.492 -21.688 1 98.12 207 MET B O 1
ATOM 4893 N N . VAL B 1 208 ? -0.577 -9.102 -23.188 1 97.31 208 VAL B N 1
ATOM 4894 C CA . VAL B 1 208 ? -0.949 -10.148 -24.141 1 97.31 208 VAL B CA 1
ATOM 4895 C C . VAL B 1 208 ? -0.417 -9.805 -25.531 1 97.31 208 VAL B C 1
ATOM 4897 O O . VAL B 1 208 ? -0.291 -8.625 -25.875 1 97.31 208 VAL B O 1
ATOM 4900 N N . GLY B 1 209 ? -0.026 -10.844 -26.25 1 95.62 209 GLY B N 1
ATOM 4901 C CA . GLY B 1 209 ? 0.445 -10.703 -27.625 1 95.62 209 GLY B CA 1
ATOM 4902 C C . GLY B 1 209 ? 0.307 -11.984 -28.438 1 95.62 209 GLY B C 1
ATOM 4903 O O . GLY B 1 209 ? -0.305 -12.945 -27.969 1 95.62 209 GLY B O 1
ATOM 4904 N N . ALA B 1 210 ? 0.816 -12.016 -29.812 1 86.25 210 ALA B N 1
ATOM 4905 C CA . ALA B 1 210 ? 0.512 -13.172 -30.641 1 86.25 210 ALA B CA 1
ATOM 4906 C C . ALA B 1 210 ? 1.681 -13.5 -31.578 1 86.25 210 ALA B C 1
ATOM 4908 O O . ALA B 1 210 ? 1.525 -14.258 -32.531 1 86.25 210 ALA B O 1
ATOM 4909 N N . HIS B 1 211 ? 2.783 -13.117 -31.297 1 81.56 211 HIS B N 1
ATOM 4910 C CA . HIS B 1 211 ? 3.879 -13.531 -32.156 1 81.56 211 HIS B CA 1
ATOM 4911 C C . HIS B 1 211 ? 4.266 -14.984 -31.906 1 81.56 211 HIS B C 1
ATOM 4913 O O . HIS B 1 211 ? 4.844 -15.305 -30.859 1 81.56 211 HIS B O 1
ATOM 4919 N N . ASP B 1 212 ? 4.062 -15.984 -32.875 1 81.44 212 ASP B N 1
ATOM 4920 C CA . ASP B 1 212 ? 4.215 -17.438 -32.781 1 81.44 212 ASP B CA 1
ATOM 4921 C C . ASP B 1 212 ? 3.121 -18.047 -31.906 1 81.44 212 ASP B C 1
ATOM 4923 O O . ASP B 1 212 ? 3.4 -18.906 -31.062 1 81.44 212 ASP B O 1
ATOM 4927 N N . GLY B 1 213 ? 2.041 -17.391 -31.984 1 85.44 213 GLY B N 1
ATOM 4928 C CA . GLY B 1 213 ? 0.873 -17.812 -31.234 1 85.44 213 GLY B CA 1
ATOM 4929 C C . GLY B 1 213 ? 0.489 -16.828 -30.141 1 85.44 213 GLY B C 1
ATOM 4930 O O . GLY B 1 213 ? 1.327 -16.062 -29.656 1 85.44 213 GLY B O 1
ATOM 4931 N N . ALA B 1 214 ? -0.724 -16.953 -29.766 1 91 214 ALA B N 1
ATOM 4932 C CA . ALA B 1 214 ? -1.217 -16.109 -28.703 1 91 214 ALA B CA 1
ATOM 4933 C C . ALA B 1 214 ? -0.541 -16.438 -27.375 1 91 214 ALA B C 1
ATOM 4935 O O . ALA B 1 214 ? -0.414 -17.609 -27.016 1 91 214 ALA B O 1
ATOM 4936 N N . ASN B 1 215 ? -0.009 -15.406 -26.719 1 92.81 215 ASN B N 1
ATOM 4937 C CA . ASN B 1 215 ? 0.65 -15.609 -25.438 1 92.81 215 ASN B CA 1
ATOM 4938 C C . ASN B 1 215 ? 0.473 -14.398 -24.516 1 92.81 215 ASN B C 1
ATOM 4940 O O . ASN B 1 215 ? 0.006 -13.344 -24.953 1 92.81 215 ASN B O 1
ATOM 4944 N N . ALA B 1 216 ? 0.777 -14.641 -23.312 1 95.19 216 ALA B N 1
ATOM 4945 C CA . ALA B 1 216 ? 0.7 -13.586 -22.312 1 95.19 216 ALA B CA 1
ATOM 4946 C C . ALA B 1 216 ? 1.862 -13.68 -21.328 1 95.19 216 ALA B C 1
ATOM 4948 O O . ALA B 1 216 ? 2.51 -14.727 -21.219 1 95.19 216 ALA B O 1
ATOM 4949 N N . LYS B 1 217 ? 2.156 -12.57 -20.766 1 96.06 217 LYS B N 1
ATOM 4950 C CA . LYS B 1 217 ? 3.084 -12.578 -19.641 1 96.06 217 LYS B CA 1
ATOM 4951 C C . LYS B 1 217 ? 2.602 -11.664 -18.516 1 96.06 217 LYS B C 1
ATOM 4953 O O . LYS B 1 217 ? 1.943 -10.648 -18.781 1 96.06 217 LYS B O 1
ATOM 4958 N N . PHE B 1 218 ? 2.854 -12.016 -17.344 1 96.62 218 PHE B N 1
ATOM 4959 C CA . PHE B 1 218 ? 2.562 -11.141 -16.219 1 96.62 218 PHE B CA 1
ATOM 4960 C C . PHE B 1 218 ? 3.676 -11.219 -15.18 1 96.62 218 PHE B C 1
ATOM 4962 O O . PHE B 1 218 ? 4.449 -12.18 -15.156 1 96.62 218 PHE B O 1
ATOM 4969 N N . GLN B 1 219 ? 3.775 -10.18 -14.453 1 97.88 219 GLN B N 1
ATOM 4970 C CA . GLN B 1 219 ? 4.785 -10.062 -13.406 1 97.88 219 GLN B CA 1
ATOM 4971 C C . GLN B 1 219 ? 4.195 -9.453 -12.133 1 97.88 219 GLN B C 1
ATOM 4973 O O . GLN B 1 219 ? 3.479 -8.453 -12.203 1 97.88 219 GLN B O 1
ATOM 4978 N N . LEU B 1 220 ? 4.41 -10.117 -11.047 1 97.88 220 LEU B N 1
ATOM 4979 C CA . LEU B 1 220 ? 4.164 -9.594 -9.703 1 97.88 220 LEU B CA 1
ATOM 4980 C C . LEU B 1 220 ? 5.473 -9.273 -9 1 97.88 220 LEU B C 1
ATOM 4982 O O . LEU B 1 220 ? 6.418 -10.07 -9.031 1 97.88 220 LEU B O 1
ATOM 4986 N N . SER B 1 221 ? 5.516 -8.086 -8.359 1 98.44 221 SER B N 1
ATOM 4987 C CA . SER B 1 221 ? 6.793 -7.723 -7.758 1 98.44 221 SER B CA 1
ATOM 4988 C C . SER B 1 221 ? 6.602 -6.707 -6.637 1 98.44 221 SER B C 1
ATOM 4990 O O . SER B 1 221 ? 6.02 -5.641 -6.852 1 98.44 221 SER B O 1
ATOM 4992 N N . PHE B 1 222 ? 7.109 -7.016 -5.492 1 98.06 222 PHE B N 1
ATOM 4993 C CA . PHE B 1 222 ? 7.027 -6.117 -4.344 1 98.06 222 PHE B CA 1
ATOM 4994 C C . PHE B 1 222 ? 8.289 -6.207 -3.496 1 98.06 222 PHE B C 1
ATOM 4996 O O . PHE B 1 222 ? 9.016 -7.203 -3.551 1 98.06 222 PHE B O 1
ATOM 5003 N N . LYS B 1 223 ? 8.539 -5.184 -2.771 1 98.31 223 LYS B N 1
ATOM 5004 C CA . LYS B 1 223 ? 9.578 -5.191 -1.746 1 98.31 223 LYS B CA 1
ATOM 5005 C C . LYS B 1 223 ? 9.023 -4.75 -0.395 1 98.31 223 LYS B C 1
ATOM 5007 O O . LYS B 1 223 ? 8.086 -3.951 -0.335 1 98.31 223 LYS B O 1
ATOM 5012 N N . TYR B 1 224 ? 9.586 -5.344 0.643 1 98.12 224 TYR B N 1
ATOM 5013 C CA . TYR B 1 224 ? 9.156 -5.125 2.02 1 98.12 224 TYR B CA 1
ATOM 5014 C C . TYR B 1 224 ? 10.344 -4.777 2.91 1 98.12 224 TYR B C 1
ATOM 5016 O O . TYR B 1 224 ? 11.328 -5.516 2.957 1 98.12 224 TYR B O 1
ATOM 5024 N N . ARG B 1 225 ? 10.18 -3.602 3.521 1 97 225 ARG B N 1
ATOM 5025 C CA . ARG B 1 225 ? 11.195 -3.213 4.496 1 97 225 ARG B CA 1
ATOM 5026 C C . ARG B 1 225 ? 11.016 -3.979 5.805 1 97 225 ARG B C 1
ATOM 5028 O O . ARG B 1 225 ? 10.031 -3.787 6.516 1 97 225 ARG B O 1
ATOM 5035 N N . LEU B 1 226 ? 11.984 -4.73 6.223 1 95.81 226 LEU B N 1
ATOM 5036 C CA . LEU B 1 226 ? 11.875 -5.676 7.328 1 95.81 226 LEU B CA 1
ATOM 5037 C C . LEU B 1 226 ? 11.828 -4.949 8.664 1 95.81 226 LEU B C 1
ATOM 5039 O O . LEU B 1 226 ? 11.094 -5.355 9.57 1 95.81 226 LEU B O 1
ATOM 5043 N N . PHE B 1 227 ? 12.641 -3.914 8.727 1 94.62 227 PHE B N 1
ATOM 5044 C CA . PHE B 1 227 ? 12.797 -3.23 10.008 1 94.62 227 PHE B CA 1
ATOM 5045 C C . PHE B 1 227 ? 12.852 -1.721 9.812 1 94.62 227 PHE B C 1
ATOM 5047 O O . PHE B 1 227 ? 13.633 -1.22 9 1 94.62 227 PHE B O 1
ATOM 5054 N N . GLN B 1 228 ? 11.938 -1.067 10.523 1 92.06 228 GLN B N 1
ATOM 5055 C CA . GLN B 1 228 ? 11.977 0.39 10.578 1 92.06 228 GLN B CA 1
ATOM 5056 C C . GLN B 1 228 ? 12.719 0.87 11.828 1 92.06 228 GLN B C 1
ATOM 5058 O O . GLN B 1 228 ? 12.211 0.732 12.938 1 92.06 228 GLN B O 1
ATOM 5063 N N . GLY B 1 229 ? 13.781 1.481 11.648 1 90.06 229 GLY B N 1
ATOM 5064 C CA . GLY B 1 229 ? 14.586 1.928 12.773 1 90.06 229 GLY B CA 1
ATOM 5065 C C . GLY B 1 229 ? 14.023 3.156 13.461 1 90.06 229 GLY B C 1
ATOM 5066 O O . GLY B 1 229 ? 12.945 3.645 13.094 1 90.06 229 GLY B O 1
ATOM 5067 N N . GLU B 1 230 ? 14.742 3.619 14.414 1 90.81 230 GLU B N 1
ATOM 5068 C CA . GLU B 1 230 ? 14.359 4.781 15.211 1 90.81 230 GLU B CA 1
ATOM 5069 C C . GLU B 1 230 ? 14.648 6.082 14.461 1 90.81 230 GLU B C 1
ATOM 5071 O O . GLU B 1 230 ? 13.969 7.086 14.664 1 90.81 230 GLU B O 1
ATOM 5076 N N . ASP B 1 231 ? 15.648 6.008 13.617 1 91.06 231 ASP B N 1
ATOM 5077 C CA . ASP B 1 231 ? 16.078 7.137 12.797 1 91.06 231 ASP B CA 1
ATOM 5078 C C . ASP B 1 231 ? 15.609 6.973 11.352 1 91.06 231 ASP B C 1
ATOM 5080 O O . ASP B 1 231 ? 16.109 6.098 10.633 1 91.06 231 ASP B O 1
ATOM 5084 N N . PRO B 1 232 ? 14.742 7.852 10.945 1 89.12 232 PRO B N 1
ATOM 5085 C CA . PRO B 1 232 ? 14.273 7.727 9.57 1 89.12 232 PRO B CA 1
ATOM 5086 C C . PRO B 1 232 ? 15.383 7.965 8.539 1 89.12 232 PRO B C 1
ATOM 5088 O O . PRO B 1 232 ? 15.242 7.578 7.379 1 89.12 232 PRO B O 1
ATOM 5091 N N . ALA B 1 233 ? 16.469 8.586 8.93 1 89.38 233 ALA B N 1
ATOM 5092 C CA . ALA B 1 233 ? 17.562 8.891 8.016 1 89.38 233 ALA B CA 1
ATOM 5093 C C . ALA B 1 233 ? 18.703 7.898 8.188 1 89.38 233 ALA B C 1
ATOM 5095 O O . ALA B 1 233 ? 19.781 8.086 7.617 1 89.38 233 ALA B O 1
ATOM 5096 N N . SER B 1 234 ? 18.469 6.84 8.945 1 93 234 SER B N 1
ATOM 5097 C CA . SER B 1 234 ? 19.531 5.871 9.227 1 93 234 SER B CA 1
ATOM 5098 C C . SER B 1 234 ? 20.016 5.199 7.949 1 93 234 SER B C 1
ATOM 5100 O O . SER B 1 234 ? 19.203 4.848 7.082 1 93 234 SER B O 1
ATOM 5102 N N . LYS B 1 235 ? 21.312 5.012 7.879 1 94.94 235 LYS B N 1
ATOM 5103 C CA . LYS B 1 235 ? 21.906 4.289 6.758 1 94.94 235 LYS B CA 1
ATOM 5104 C C . LYS B 1 235 ? 22.469 2.945 7.207 1 94.94 235 LYS B C 1
ATOM 5106 O O . LYS B 1 235 ? 23.203 2.293 6.457 1 94.94 235 LYS B O 1
ATOM 5111 N N . ARG B 1 236 ? 22.109 2.562 8.383 1 95.25 236 ARG B N 1
ATOM 5112 C CA . ARG B 1 236 ? 22.594 1.293 8.914 1 95.25 236 ARG B CA 1
ATOM 5113 C C . ARG B 1 236 ? 21.984 0.116 8.164 1 95.25 236 ARG B C 1
ATOM 5115 O O . ARG B 1 236 ? 20.844 0.195 7.695 1 95.25 236 ARG B O 1
ATOM 5122 N N . LEU B 1 237 ? 22.719 -0.887 8.117 1 95.38 237 LEU B N 1
ATOM 5123 C CA . LEU B 1 237 ? 22.328 -2.08 7.375 1 95.38 237 LEU B CA 1
ATOM 5124 C C . LEU B 1 237 ? 20.969 -2.6 7.848 1 95.38 237 LEU B C 1
ATOM 5126 O O . LEU B 1 237 ? 20.047 -2.75 7.047 1 95.38 237 LEU B O 1
ATOM 5130 N N . PHE B 1 238 ? 20.781 -2.744 9.094 1 94 238 PHE B N 1
ATOM 5131 C CA . PHE B 1 238 ? 19.594 -3.395 9.633 1 94 238 PHE B CA 1
ATOM 5132 C C . PHE B 1 238 ? 18.359 -2.525 9.422 1 94 238 PHE B C 1
ATOM 5134 O O . PHE B 1 238 ? 17.25 -3.041 9.234 1 94 238 PHE B O 1
ATOM 5141 N N . ASP B 1 239 ? 18.547 -1.192 9.383 1 94.62 239 ASP B N 1
ATOM 5142 C CA . ASP B 1 239 ? 17.453 -0.254 9.227 1 94.62 239 ASP B CA 1
ATOM 5143 C C . ASP B 1 239 ? 17 -0.166 7.766 1 94.62 239 ASP B C 1
ATOM 5145 O O . ASP B 1 239 ? 15.977 0.439 7.457 1 94.62 239 ASP B O 1
ATOM 5149 N N . ASN B 1 240 ? 17.797 -0.725 6.902 1 97.44 240 ASN B N 1
ATOM 5150 C CA . ASN B 1 240 ? 17.547 -0.599 5.469 1 97.44 240 ASN B CA 1
ATOM 5151 C C . ASN B 1 240 ? 17.609 -1.952 4.766 1 97.44 240 ASN B C 1
ATOM 5153 O O . ASN B 1 240 ? 18.094 -2.049 3.639 1 97.44 240 ASN B O 1
ATOM 5157 N N . LEU B 1 241 ? 17.219 -2.996 5.492 1 98 241 LEU B N 1
ATOM 5158 C CA . LEU B 1 241 ? 17.141 -4.344 4.941 1 98 241 LEU B CA 1
ATOM 5159 C C . LEU B 1 241 ? 15.758 -4.594 4.336 1 98 241 LEU B C 1
ATOM 5161 O O . LEU B 1 241 ? 14.734 -4.332 4.977 1 98 241 LEU B O 1
ATOM 5165 N N . TYR B 1 242 ? 15.789 -5.07 3.135 1 98.5 242 TYR B N 1
ATOM 5166 C CA . TYR B 1 242 ? 14.562 -5.336 2.398 1 98.5 242 TYR B CA 1
ATOM 5167 C C . TYR B 1 242 ? 14.516 -6.781 1.919 1 98.5 242 TYR B C 1
ATOM 5169 O O . TYR B 1 242 ? 15.547 -7.379 1.621 1 98.5 242 TYR B O 1
ATOM 5177 N N . VAL B 1 243 ? 13.344 -7.348 1.882 1 98.31 243 VAL B N 1
ATOM 5178 C CA . VAL B 1 243 ? 13.055 -8.555 1.111 1 98.31 243 VAL B CA 1
ATOM 5179 C C . VAL B 1 243 ? 12.172 -8.203 -0.087 1 98.31 243 VAL B C 1
ATOM 5181 O O . VAL B 1 243 ? 11.273 -7.367 0.021 1 98.31 243 VAL B O 1
ATOM 5184 N N . ALA B 1 244 ? 12.508 -8.688 -1.182 1 98.62 244 ALA B N 1
ATOM 5185 C CA . ALA B 1 244 ? 11.672 -8.516 -2.367 1 98.62 244 ALA B CA 1
ATOM 5186 C C . ALA B 1 244 ? 11.281 -9.859 -2.967 1 98.62 244 ALA B C 1
ATOM 5188 O O . ALA B 1 244 ? 11.961 -10.867 -2.744 1 98.62 244 ALA B O 1
ATOM 5189 N N . TYR B 1 245 ? 10.234 -9.898 -3.59 1 98.25 245 TYR B N 1
ATOM 5190 C CA . TYR B 1 245 ? 9.766 -11.07 -4.328 1 98.25 245 TYR B CA 1
ATOM 5191 C C . TYR B 1 245 ? 9.203 -10.672 -5.688 1 98.25 245 TYR B C 1
ATOM 5193 O O . TYR B 1 245 ? 8.297 -9.844 -5.773 1 98.25 245 TYR B O 1
ATOM 5201 N N . THR B 1 246 ? 9.719 -11.234 -6.715 1 98.31 246 THR B N 1
ATOM 5202 C CA . THR B 1 246 ? 9.242 -11.047 -8.078 1 98.31 246 THR B CA 1
ATOM 5203 C C . THR B 1 246 ? 8.875 -12.391 -8.711 1 98.31 246 THR B C 1
ATOM 5205 O O . THR B 1 246 ? 9.641 -13.352 -8.617 1 98.31 246 THR B O 1
ATOM 5208 N N . GLN B 1 247 ? 7.777 -12.445 -9.234 1 97.5 247 GLN B N 1
ATOM 5209 C CA . GLN B 1 247 ? 7.328 -13.609 -9.992 1 97.5 247 GLN B CA 1
ATOM 5210 C C . GLN B 1 247 ? 6.957 -13.227 -11.422 1 97.5 247 GLN B C 1
ATOM 5212 O O . GLN B 1 247 ? 6.172 -12.305 -11.641 1 97.5 247 GLN B O 1
ATOM 5217 N N . PHE B 1 248 ? 7.609 -13.867 -12.344 1 97.06 248 PHE B N 1
ATOM 5218 C CA . PHE B 1 248 ? 7.352 -13.688 -13.773 1 97.06 248 PHE B CA 1
ATOM 5219 C C . PHE B 1 248 ? 6.77 -14.953 -14.383 1 97.06 248 PHE B C 1
ATOM 5221 O O . PHE B 1 248 ? 7.254 -16.047 -14.125 1 97.06 248 PHE B O 1
ATOM 5228 N N . SER B 1 249 ? 5.684 -14.812 -15.195 1 95 249 SER B N 1
ATOM 5229 C CA . SER B 1 249 ? 5.086 -15.969 -15.844 1 95 249 SER B CA 1
ATOM 5230 C C . SER B 1 249 ? 4.828 -15.703 -17.328 1 95 249 SER B C 1
ATOM 5232 O O . SER B 1 249 ? 4.375 -14.617 -17.703 1 95 249 SER B O 1
ATOM 5234 N N . LEU B 1 250 ? 5.168 -16.688 -18.109 1 93.31 250 LEU B N 1
ATOM 5235 C CA . LEU B 1 250 ? 4.809 -16.734 -19.531 1 93.31 250 LEU B CA 1
ATOM 5236 C C . LEU B 1 250 ? 3.686 -17.734 -19.766 1 93.31 250 LEU B C 1
ATOM 5238 O O . LEU B 1 250 ? 3.781 -18.891 -19.344 1 93.31 250 LEU B O 1
ATOM 5242 N N . TRP B 1 251 ? 2.734 -17.219 -20.391 1 90.06 251 TRP B N 1
ATOM 5243 C CA . TRP B 1 251 ? 1.52 -18 -20.594 1 90.06 251 TRP B CA 1
ATOM 5244 C C . TRP B 1 251 ? 1.302 -18.281 -22.078 1 90.06 251 TRP B C 1
ATOM 5246 O O . TRP B 1 251 ? 1.255 -17.359 -22.891 1 90.06 251 TRP B O 1
ATOM 5256 N N . ASP B 1 252 ? 1.176 -19.578 -22.391 1 86.81 252 ASP B N 1
ATOM 5257 C CA . ASP B 1 252 ? 0.814 -19.984 -23.75 1 86.81 252 ASP B CA 1
ATOM 5258 C C . ASP B 1 252 ? -0.702 -20.094 -23.906 1 86.81 252 ASP B C 1
ATOM 5260 O O . ASP B 1 252 ? -1.312 -21.062 -23.453 1 86.81 252 ASP B O 1
ATOM 5264 N N . LEU B 1 253 ? -1.236 -19.203 -24.641 1 85.44 253 LEU B N 1
ATOM 5265 C CA . LEU B 1 253 ? -2.688 -19.125 -24.75 1 85.44 253 LEU B CA 1
ATOM 5266 C C . LEU B 1 253 ? -3.176 -19.922 -25.953 1 85.44 253 LEU B C 1
ATOM 5268 O O . LEU B 1 253 ? -4.383 -20.109 -26.141 1 85.44 253 LEU B O 1
ATOM 5272 N N . SER B 1 254 ? -2.275 -20.438 -26.688 1 81.94 254 SER B N 1
ATOM 5273 C CA . SER B 1 254 ? -2.635 -21.141 -27.922 1 81.94 254 SER B CA 1
ATOM 5274 C C . SER B 1 254 ? -2.836 -22.641 -27.641 1 81.94 254 SER B C 1
ATOM 5276 O O . SER B 1 254 ? -3.469 -23.328 -28.438 1 81.94 254 SER B O 1
ATOM 5278 N N . GLU B 1 255 ? -2.383 -23.109 -26.594 1 77.25 255 GLU B N 1
ATOM 5279 C CA . GLU B 1 255 ? -2.512 -24.531 -26.266 1 77.25 255 GLU B CA 1
ATOM 5280 C C . GLU B 1 255 ? -3.84 -24.812 -25.562 1 77.25 255 GLU B C 1
ATOM 5282 O O . GLU B 1 255 ? -4.449 -23.922 -24.984 1 77.25 255 GLU B O 1
ATOM 5287 N N . GLN B 1 256 ? -4.273 -26.016 -25.703 1 69.38 256 GLN B N 1
ATOM 5288 C CA . GLN B 1 256 ? -5.582 -26.422 -25.188 1 69.38 256 GLN B CA 1
ATOM 5289 C C . GLN B 1 256 ? -5.711 -26.094 -23.703 1 69.38 256 GLN B C 1
ATOM 5291 O O . GLN B 1 256 ? -6.711 -25.516 -23.266 1 69.38 256 GLN B O 1
ATOM 5296 N N . SER B 1 257 ? -4.684 -26.5 -22.891 1 70.06 257 SER B N 1
ATOM 5297 C CA . SER B 1 257 ? -4.809 -26.281 -21.453 1 70.06 257 SER B CA 1
ATOM 5298 C C . SER B 1 257 ? -4.246 -24.938 -21.031 1 70.06 257 SER B C 1
ATOM 5300 O O . SER B 1 257 ? -4.246 -24.594 -19.859 1 70.06 257 SER B O 1
ATOM 5302 N N . LYS B 1 258 ? -3.904 -24.266 -22.047 1 74.38 258 LYS B N 1
ATOM 5303 C CA . LYS B 1 258 ? -3.334 -22.938 -21.844 1 74.38 258 LYS B CA 1
ATOM 5304 C C . LYS B 1 258 ? -2.398 -22.922 -20.625 1 74.38 258 LYS B C 1
ATOM 5306 O O . LYS B 1 258 ? -2.594 -22.156 -19.688 1 74.38 258 LYS B O 1
ATOM 5311 N N . PRO B 1 259 ? -1.403 -23.703 -20.672 1 81.06 259 PRO B N 1
ATOM 5312 C CA . PRO B 1 259 ? -0.496 -23.828 -19.531 1 81.06 259 PRO B CA 1
ATOM 5313 C C . PRO B 1 259 ? 0.49 -22.656 -19.438 1 81.06 259 PRO B C 1
ATOM 5315 O O . PRO B 1 259 ? 0.732 -21.969 -20.438 1 81.06 259 PRO B O 1
ATOM 5318 N N . PHE B 1 260 ? 0.921 -22.438 -18.266 1 85.56 260 PHE B N 1
ATOM 5319 C CA . PHE B 1 260 ? 2.092 -21.578 -18.125 1 85.56 260 PHE B CA 1
ATOM 5320 C C . PHE B 1 260 ? 3.336 -22.266 -18.688 1 85.56 260 PHE B C 1
ATOM 5322 O O . PHE B 1 260 ? 3.701 -23.359 -18.234 1 85.56 260 PHE B O 1
ATOM 5329 N N . ARG B 1 261 ? 3.912 -21.672 -19.656 1 88.81 261 ARG B N 1
ATOM 5330 C CA . ARG B 1 261 ? 5.133 -22.219 -20.234 1 88.81 261 ARG B CA 1
ATOM 5331 C C . ARG B 1 261 ? 6.266 -22.219 -19.203 1 88.81 261 ARG B C 1
ATOM 5333 O O . ARG B 1 261 ? 7.012 -23.188 -19.094 1 88.81 261 ARG B O 1
ATOM 5340 N N . ASP B 1 262 ? 6.344 -21.078 -18.531 1 92.44 262 ASP B N 1
ATOM 5341 C CA . ASP B 1 262 ? 7.367 -20.969 -17.484 1 92.44 262 ASP B CA 1
ATOM 5342 C C . ASP B 1 262 ? 6.977 -19.922 -16.438 1 92.44 262 ASP B C 1
ATOM 5344 O O . ASP B 1 262 ? 6.277 -18.953 -16.75 1 92.44 262 ASP B O 1
ATOM 5348 N N . THR B 1 263 ? 7.348 -20.156 -15.266 1 93.62 263 THR B N 1
ATOM 5349 C CA . THR B 1 263 ? 7.238 -19.203 -14.156 1 93.62 263 THR B CA 1
ATOM 5350 C C . THR B 1 263 ? 8.562 -19.094 -13.414 1 93.62 263 THR B C 1
ATOM 5352 O O . THR B 1 263 ? 9.172 -20.109 -13.055 1 93.62 263 THR B O 1
ATOM 5355 N N . ASN B 1 264 ? 9.031 -17.906 -13.266 1 96.69 264 ASN B N 1
ATOM 5356 C CA . ASN B 1 264 ? 10.266 -17.641 -12.539 1 96.69 264 ASN B CA 1
ATOM 5357 C C . ASN B 1 264 ? 9.992 -17.016 -11.172 1 96.69 264 ASN B C 1
ATOM 5359 O O . ASN B 1 264 ? 9.32 -15.984 -11.094 1 96.69 264 ASN B O 1
ATOM 5363 N N . TYR B 1 265 ? 10.484 -17.625 -10.148 1 95.62 265 TYR B N 1
ATOM 5364 C CA . TYR B 1 265 ? 10.398 -17.125 -8.781 1 95.62 265 TYR B CA 1
ATOM 5365 C C . TYR B 1 265 ? 11.703 -16.469 -8.352 1 95.62 265 TYR B C 1
ATOM 5367 O O . TYR B 1 265 ? 12.758 -17.109 -8.367 1 95.62 265 TYR B O 1
ATOM 5375 N N . ARG B 1 266 ? 11.625 -15.219 -7.922 1 98.12 266 ARG B N 1
ATOM 5376 C CA . ARG B 1 266 ? 12.867 -14.492 -7.664 1 98.12 266 ARG B CA 1
ATOM 5377 C C . ARG B 1 266 ? 12.781 -13.727 -6.348 1 98.12 266 ARG B C 1
ATOM 5379 O O . ARG B 1 266 ? 12.641 -12.5 -6.348 1 98.12 266 ARG B O 1
ATOM 5386 N N . PRO B 1 267 ? 12.977 -14.406 -5.211 1 97.62 267 PRO B N 1
ATOM 5387 C CA . PRO B 1 267 ? 13.141 -13.703 -3.936 1 97.62 267 PRO B CA 1
ATOM 5388 C C . PRO B 1 267 ? 14.523 -13.07 -3.783 1 97.62 267 PRO B C 1
ATOM 5390 O O . PRO B 1 267 ? 15.508 -13.586 -4.324 1 97.62 267 PRO B O 1
ATOM 5393 N N . SER B 1 268 ? 14.586 -11.961 -3.08 1 98.62 268 SER B N 1
ATOM 5394 C CA . SER B 1 268 ? 15.852 -11.297 -2.818 1 98.62 268 SER B CA 1
ATOM 5395 C C . SER B 1 268 ? 15.883 -10.703 -1.414 1 98.62 268 SER B C 1
ATOM 5397 O O . SER B 1 268 ? 14.844 -10.352 -0.857 1 98.62 268 SER B O 1
ATOM 5399 N N . LEU B 1 269 ? 17 -10.734 -0.808 1 98.62 269 LEU B N 1
ATOM 5400 C CA . LEU B 1 269 ? 17.344 -10.055 0.442 1 98.62 269 LEU B CA 1
ATOM 5401 C C . LEU B 1 269 ? 18.469 -9.055 0.235 1 98.62 269 LEU B C 1
ATOM 5403 O O . LEU B 1 269 ? 19.578 -9.43 -0.166 1 98.62 269 LEU B O 1
ATOM 5407 N N . PHE B 1 270 ? 18.203 -7.746 0.555 1 98.75 270 PHE B N 1
ATOM 5408 C CA . PHE B 1 270 ? 19.219 -6.789 0.165 1 98.75 270 PHE B CA 1
ATOM 5409 C C . PHE B 1 270 ? 19.141 -5.535 1.025 1 98.75 270 PHE B C 1
ATOM 5411 O O . PHE B 1 270 ? 18.094 -5.23 1.599 1 98.75 270 PHE B O 1
ATOM 5418 N N . TYR B 1 271 ? 20.312 -4.938 1.171 1 98.69 271 TYR B N 1
ATOM 5419 C CA . TYR B 1 271 ? 20.438 -3.58 1.693 1 98.69 271 TYR B CA 1
ATOM 5420 C C . TYR B 1 271 ? 20.031 -2.553 0.646 1 98.69 271 TYR B C 1
ATOM 5422 O O . TYR B 1 271 ? 20.438 -2.635 -0.512 1 98.69 271 TYR B O 1
ATOM 5430 N N . TYR B 1 272 ? 19.156 -1.527 1.018 1 98.56 272 TYR B N 1
ATOM 5431 C CA . TYR B 1 272 ? 18.688 -0.569 0.027 1 98.56 272 TYR B CA 1
ATOM 5432 C C . TYR B 1 272 ? 18.609 0.833 0.619 1 98.56 272 TYR B C 1
ATOM 5434 O O . TYR B 1 272 ? 17.984 1.037 1.665 1 98.56 272 TYR B O 1
ATOM 5442 N N . LEU B 1 273 ? 19.234 1.741 -0.067 1 98 273 LEU B N 1
ATOM 5443 C CA . LEU B 1 273 ? 19.094 3.17 0.185 1 98 273 LEU B CA 1
ATOM 5444 C C . LEU B 1 273 ? 18.375 3.855 -0.976 1 98 273 LEU B C 1
ATOM 5446 O O . LEU B 1 273 ? 18.922 3.947 -2.078 1 98 273 LEU B O 1
ATOM 5450 N N . SER B 1 274 ? 17.203 4.344 -0.686 1 96.81 274 SER B N 1
ATOM 5451 C CA . SER B 1 274 ? 16.438 5.047 -1.709 1 96.81 274 SER B CA 1
ATOM 5452 C C . SER B 1 274 ? 17.172 6.289 -2.197 1 96.81 274 SER B C 1
ATOM 5454 O O . SER B 1 274 ? 17.047 6.672 -3.363 1 96.81 274 SER B O 1
ATOM 5456 N N . ASP B 1 275 ? 17.781 6.992 -1.338 1 96.88 275 ASP B N 1
ATOM 5457 C CA . ASP B 1 275 ? 18.578 8.18 -1.623 1 96.88 275 ASP B CA 1
ATOM 5458 C C . ASP B 1 275 ? 19.859 8.18 -0.795 1 96.88 275 ASP B C 1
ATOM 5460 O O . ASP B 1 275 ? 19.812 8.344 0.426 1 96.88 275 ASP B O 1
ATOM 5464 N N . THR B 1 276 ? 20.984 8.094 -1.452 1 97.06 276 THR B N 1
ATOM 5465 C CA . THR B 1 276 ? 22.281 8.055 -0.766 1 97.06 276 THR B CA 1
ATOM 5466 C C . THR B 1 276 ? 22.688 9.453 -0.315 1 97.06 276 THR B C 1
ATOM 5468 O O . THR B 1 276 ? 23.594 9.602 0.518 1 97.06 276 THR B O 1
ATOM 5471 N N . GLY B 1 277 ? 22.062 10.461 -0.944 1 94.56 277 GLY B N 1
ATOM 5472 C CA . GLY B 1 277 ? 22.453 11.844 -0.686 1 94.56 277 GLY B CA 1
ATOM 5473 C C . GLY B 1 277 ? 23.438 12.383 -1.703 1 94.56 277 GLY B C 1
ATOM 5474 O O . GLY B 1 277 ? 23.719 13.586 -1.721 1 94.56 277 GLY B O 1
ATOM 5475 N N . VAL B 1 278 ? 23.922 11.477 -2.523 1 94.81 278 VAL B N 1
ATOM 5476 C CA . VAL B 1 278 ? 24.859 11.898 -3.564 1 94.81 278 VAL B CA 1
ATOM 5477 C C . VAL B 1 278 ? 24.125 12.695 -4.637 1 94.81 278 VAL B C 1
ATOM 5479 O O . VAL B 1 278 ? 23.141 12.219 -5.199 1 94.81 278 VAL B O 1
ATOM 5482 N N . ARG B 1 279 ? 24.578 13.922 -4.883 1 93.88 279 ARG B N 1
ATOM 5483 C CA . ARG B 1 279 ? 24.016 14.789 -5.906 1 93.88 279 ARG B CA 1
ATOM 5484 C C . ARG B 1 279 ? 25.078 15.711 -6.492 1 93.88 279 ARG B C 1
ATOM 5486 O O . ARG B 1 279 ? 26.047 16.047 -5.812 1 93.88 279 ARG B O 1
ATOM 5493 N N . ASN B 1 280 ? 24.969 15.977 -7.75 1 94.25 280 ASN B N 1
ATOM 5494 C CA . ASN B 1 280 ? 25.766 16.984 -8.445 1 94.25 280 ASN B CA 1
ATOM 5495 C C . ASN B 1 280 ? 25 17.594 -9.609 1 94.25 280 ASN B C 1
ATOM 5497 O O . ASN B 1 280 ? 23.781 17.531 -9.664 1 94.25 280 ASN B O 1
ATOM 5501 N N . ASN B 1 281 ? 25.672 18.312 -10.438 1 93.12 281 ASN B N 1
ATOM 5502 C CA . ASN B 1 281 ? 25.016 19.031 -11.516 1 93.12 281 ASN B CA 1
ATOM 5503 C C . ASN B 1 281 ? 24.312 18.078 -12.477 1 93.12 281 ASN B C 1
ATOM 5505 O O . ASN B 1 281 ? 23.328 18.438 -13.125 1 93.12 281 ASN B O 1
ATOM 5509 N N . ALA B 1 282 ? 24.781 16.906 -12.539 1 93.94 282 ALA B N 1
ATOM 5510 C CA . ALA B 1 282 ? 24.219 15.93 -13.477 1 93.94 282 ALA B CA 1
ATOM 5511 C C . ALA B 1 282 ? 23.281 14.953 -12.766 1 93.94 282 ALA B C 1
ATOM 5513 O O . ALA B 1 282 ? 22.141 14.75 -13.195 1 93.94 282 ALA B O 1
ATOM 5514 N N . ILE B 1 283 ? 23.688 14.438 -11.656 1 96.94 283 ILE B N 1
ATOM 5515 C CA . ILE B 1 283 ? 22.953 13.414 -10.914 1 96.94 283 ILE B CA 1
ATOM 5516 C C . ILE B 1 283 ? 22.031 14.07 -9.891 1 96.94 283 ILE B C 1
ATOM 5518 O O . ILE B 1 283 ? 22.5 14.734 -8.969 1 96.94 283 ILE B O 1
ATOM 5522 N N . SER B 1 284 ? 20.797 13.883 -10.07 1 96.81 284 SER B N 1
ATOM 5523 C CA . SER B 1 284 ? 19.844 14.453 -9.125 1 96.81 284 SER B CA 1
ATOM 5524 C C . SER B 1 284 ? 19.609 13.531 -7.934 1 96.81 284 SER B C 1
ATOM 5526 O O . SER B 1 284 ? 19.234 13.992 -6.852 1 96.81 284 SER B O 1
ATOM 5528 N N . ARG B 1 285 ? 19.797 12.25 -8.141 1 97.12 285 ARG B N 1
ATOM 5529 C CA . ARG B 1 285 ? 19.609 11.258 -7.082 1 97.12 285 ARG B CA 1
ATOM 5530 C C . ARG B 1 285 ? 20.375 9.977 -7.395 1 97.12 285 ARG B C 1
ATOM 5532 O O . ARG B 1 285 ? 20.484 9.586 -8.555 1 97.12 285 ARG B O 1
ATOM 5539 N N . LEU B 1 286 ? 20.891 9.383 -6.375 1 98.31 286 LEU B N 1
ATOM 5540 C CA . LEU B 1 286 ? 21.516 8.07 -6.473 1 98.31 286 LEU B CA 1
ATOM 5541 C C . LEU B 1 286 ? 20.938 7.117 -5.43 1 98.31 286 LEU B C 1
ATOM 5543 O O . LEU B 1 286 ? 21.031 7.375 -4.227 1 98.31 286 LEU B O 1
ATOM 5547 N N . SER B 1 287 ? 20.297 6.086 -5.863 1 98.44 287 SER B N 1
ATOM 5548 C CA . SER B 1 287 ? 19.875 4.98 -5.004 1 98.44 287 SER B CA 1
ATOM 5549 C C . SER B 1 287 ? 20.859 3.809 -5.105 1 98.44 287 SER B C 1
ATOM 5551 O O . SER B 1 287 ? 21.578 3.688 -6.09 1 98.44 287 SER B O 1
ATOM 5553 N N . LEU B 1 288 ? 20.828 2.969 -4.082 1 98.75 288 LEU B N 1
ATOM 5554 C CA . LEU B 1 288 ? 21.766 1.847 -4.074 1 98.75 288 LEU B CA 1
ATOM 5555 C C . LEU B 1 288 ? 21.125 0.615 -3.443 1 98.75 288 LEU B C 1
ATOM 5557 O O . LEU B 1 288 ? 20.609 0.685 -2.33 1 98.75 288 LEU B O 1
ATOM 5561 N N . ALA B 1 289 ? 21.188 -0.488 -4.145 1 98.88 289 ALA B N 1
ATOM 5562 C CA . ALA B 1 289 ? 20.781 -1.794 -3.629 1 98.88 289 ALA B CA 1
ATOM 5563 C C . ALA B 1 289 ? 21.922 -2.801 -3.736 1 98.88 289 ALA B C 1
ATOM 5565 O O . ALA B 1 289 ? 22.656 -2.814 -4.727 1 98.88 289 ALA B O 1
ATOM 5566 N N . ALA B 1 290 ? 22.125 -3.609 -2.766 1 98.88 290 ALA B N 1
ATOM 5567 C CA . ALA B 1 290 ? 23.125 -4.676 -2.781 1 98.88 290 ALA B CA 1
ATOM 5568 C C . ALA B 1 290 ? 22.688 -5.852 -1.913 1 98.88 290 ALA B C 1
ATOM 5570 O O . ALA B 1 290 ? 22.234 -5.66 -0.778 1 98.88 290 ALA B O 1
ATOM 5571 N N . GLY B 1 291 ? 22.734 -7.012 -2.523 1 98.75 291 GLY B N 1
ATOM 5572 C CA . GLY B 1 291 ? 22.312 -8.148 -1.716 1 98.75 291 GLY B CA 1
ATOM 5573 C C . GLY B 1 291 ? 22.328 -9.461 -2.48 1 98.75 291 GLY B C 1
ATOM 5574 O O . GLY B 1 291 ? 23.141 -9.648 -3.381 1 98.75 291 GLY B O 1
ATOM 5575 N N . LEU B 1 292 ? 21.547 -10.391 -1.994 1 98.81 292 LEU B N 1
ATOM 5576 C CA . LEU B 1 292 ? 21.438 -11.75 -2.521 1 98.81 292 LEU B CA 1
ATOM 5577 C C . LEU B 1 292 ? 20.109 -11.945 -3.248 1 98.81 292 LEU B C 1
ATOM 5579 O O . LEU B 1 292 ? 19.094 -11.391 -2.842 1 98.81 292 LEU B O 1
ATOM 5583 N N . GLU B 1 293 ? 20.172 -12.727 -4.281 1 98.62 293 GLU B N 1
ATOM 5584 C CA . GLU B 1 293 ? 18.969 -13.023 -5.039 1 98.62 293 GLU B CA 1
ATOM 5585 C C . GLU B 1 293 ? 18.953 -14.469 -5.52 1 98.62 293 GLU B C 1
ATOM 5587 O O . GLU B 1 293 ? 19.984 -14.984 -5.965 1 98.62 293 GLU B O 1
ATOM 5592 N N . HIS B 1 294 ? 17.859 -15.102 -5.336 1 97.25 294 HIS B N 1
ATOM 5593 C CA . HIS B 1 294 ? 17.594 -16.422 -5.891 1 97.25 294 HIS B CA 1
ATOM 5594 C C . HIS B 1 294 ? 16.641 -16.344 -7.07 1 97.25 294 HIS B C 1
ATOM 5596 O O . HIS B 1 294 ? 15.719 -15.516 -7.074 1 97.25 294 HIS B O 1
ATOM 5602 N N . GLU B 1 295 ? 16.828 -17.109 -8.062 1 97.06 295 GLU B N 1
ATOM 5603 C CA . GLU B 1 295 ? 15.883 -17.25 -9.164 1 97.06 295 GLU B CA 1
ATOM 5604 C C . GLU B 1 295 ? 15.758 -18.703 -9.609 1 97.06 295 GLU B C 1
ATOM 5606 O O . GLU B 1 295 ? 16.766 -19.375 -9.836 1 97.06 295 GLU B O 1
ATOM 5611 N N . SER B 1 296 ? 14.602 -19.219 -9.664 1 95.12 296 SER B N 1
ATOM 5612 C CA . SER B 1 296 ? 14.352 -20.562 -10.148 1 95.12 296 SER B CA 1
ATOM 5613 C C . SER B 1 296 ? 12.992 -20.672 -10.82 1 95.12 296 SER B C 1
ATOM 5615 O O . SER B 1 296 ? 12.18 -19.75 -10.734 1 95.12 296 SER B O 1
ATOM 5617 N N . ASN B 1 297 ? 12.758 -21.734 -11.539 1 92.44 297 ASN B N 1
ATOM 5618 C CA . ASN B 1 297 ? 11.477 -21.891 -12.219 1 92.44 297 ASN B CA 1
ATOM 5619 C C . ASN B 1 297 ? 10.609 -22.969 -11.539 1 92.44 297 ASN B C 1
ATOM 5621 O O . ASN B 1 297 ? 9.578 -23.359 -12.086 1 92.44 297 ASN B O 1
ATOM 5625 N N . GLY B 1 298 ? 11.055 -23.438 -10.383 1 86.62 298 GLY B N 1
ATOM 5626 C CA . GLY B 1 298 ? 10.258 -24.344 -9.562 1 86.62 298 GLY B CA 1
ATOM 5627 C C . GLY B 1 298 ? 10.047 -25.703 -10.188 1 86.62 298 GLY B C 1
ATOM 5628 O O . GLY B 1 298 ? 9.25 -26.5 -9.703 1 86.62 298 GLY B O 1
ATOM 5629 N N . ARG B 1 299 ? 10.742 -25.984 -11.281 1 87.06 299 ARG B N 1
ATOM 5630 C CA . ARG B 1 299 ? 10.578 -27.266 -11.977 1 87.06 299 ARG B CA 1
ATOM 5631 C C . ARG B 1 299 ? 11.625 -28.266 -11.523 1 87.06 299 ARG B C 1
ATOM 5633 O O . ARG B 1 299 ? 12.539 -27.938 -10.773 1 87.06 299 ARG B O 1
ATOM 5640 N N . ASN B 1 300 ? 11.32 -29.5 -11.914 1 83.5 300 ASN B N 1
ATOM 5641 C CA . ASN B 1 300 ? 12.266 -30.578 -11.648 1 83.5 300 ASN B CA 1
ATOM 5642 C C . ASN B 1 300 ? 12.797 -31.188 -12.945 1 83.5 300 ASN B C 1
ATOM 5644 O O . ASN B 1 300 ? 12.406 -30.766 -14.039 1 83.5 300 ASN B O 1
ATOM 5648 N N . GLY B 1 301 ? 13.844 -32.062 -12.805 1 85.44 301 GLY B N 1
ATOM 5649 C CA . GLY B 1 301 ? 14.375 -32.781 -13.953 1 85.44 301 GLY B CA 1
ATOM 5650 C C . GLY B 1 301 ? 15.156 -31.891 -14.906 1 85.44 301 GLY B C 1
ATOM 5651 O O . GLY B 1 301 ? 15.867 -30.984 -14.469 1 85.44 301 GLY B O 1
ATOM 5652 N N . ASP B 1 302 ? 14.93 -32.188 -16.203 1 87.62 302 ASP B N 1
ATOM 5653 C CA . ASP B 1 302 ? 15.734 -31.531 -17.219 1 87.62 302 ASP B CA 1
ATOM 5654 C C . ASP B 1 302 ? 15.312 -30.062 -17.406 1 87.62 302 ASP B C 1
ATOM 5656 O O . ASP B 1 302 ? 16.062 -29.25 -17.938 1 87.62 302 ASP B O 1
ATOM 5660 N N . ASP B 1 303 ? 14.156 -29.719 -16.891 1 89.88 303 ASP B N 1
ATOM 5661 C CA . ASP B 1 303 ? 13.641 -28.375 -17.094 1 89.88 303 ASP B CA 1
ATOM 5662 C C . ASP B 1 303 ? 13.93 -27.484 -15.883 1 89.88 303 ASP B C 1
ATOM 5664 O O . ASP B 1 303 ? 13.617 -26.297 -15.891 1 89.88 303 ASP B O 1
ATOM 5668 N N . SER B 1 304 ? 14.57 -28.094 -14.93 1 90.62 304 SER B N 1
ATOM 5669 C CA . SER B 1 304 ? 14.906 -27.344 -13.734 1 90.62 304 SER B CA 1
ATOM 5670 C C . SER B 1 304 ? 15.953 -26.266 -14.023 1 90.62 304 SER B C 1
ATOM 5672 O O . SER B 1 304 ? 16.906 -26.516 -14.758 1 90.62 304 SER B O 1
ATOM 5674 N N . ARG B 1 305 ? 15.672 -25.094 -13.609 1 94.19 305 ARG B N 1
ATOM 5675 C CA . ARG B 1 305 ? 16.609 -23.984 -13.672 1 94.19 305 ARG B CA 1
ATOM 5676 C C . ARG B 1 305 ? 16.719 -23.281 -12.32 1 94.19 305 ARG B C 1
ATOM 5678 O O . ARG B 1 305 ? 15.711 -23.109 -11.625 1 94.19 305 ARG B O 1
ATOM 5685 N N . SER B 1 306 ? 17.938 -22.859 -11.969 1 94.81 306 SER B N 1
ATOM 5686 C CA . SER B 1 306 ? 18.141 -22.188 -10.688 1 94.81 306 SER B CA 1
ATOM 5687 C C . SER B 1 306 ? 19.469 -21.453 -10.648 1 94.81 306 SER B C 1
ATOM 5689 O O . SER B 1 306 ? 20.484 -21.953 -11.148 1 94.81 306 SER B O 1
ATOM 5691 N N . ILE B 1 307 ? 19.406 -20.266 -10.086 1 96.81 307 ILE B N 1
ATOM 5692 C CA . ILE B 1 307 ? 20.641 -19.531 -9.867 1 96.81 307 ILE B CA 1
ATOM 5693 C C . ILE B 1 307 ? 20.562 -18.781 -8.539 1 96.81 307 ILE B C 1
ATOM 5695 O O . ILE B 1 307 ? 19.484 -18.375 -8.117 1 96.81 307 ILE B O 1
ATOM 5699 N N . ASN B 1 308 ? 21.641 -18.594 -7.852 1 97.94 308 ASN B N 1
ATOM 5700 C CA . ASN B 1 308 ? 21.875 -17.656 -6.77 1 97.94 308 ASN B CA 1
ATOM 5701 C C . ASN B 1 308 ? 22.906 -16.594 -7.16 1 97.94 308 ASN B C 1
ATOM 5703 O O . ASN B 1 308 ? 23.969 -16.922 -7.707 1 97.94 308 ASN B O 1
ATOM 5707 N N . THR B 1 309 ? 22.578 -15.406 -6.879 1 98.62 309 THR B N 1
ATOM 5708 C CA . THR B 1 309 ? 23.5 -14.328 -7.234 1 98.62 309 THR B CA 1
ATOM 5709 C C . THR B 1 309 ? 23.672 -13.367 -6.066 1 98.62 309 THR B C 1
ATOM 5711 O O . THR B 1 309 ? 22.828 -13.281 -5.18 1 98.62 309 THR B O 1
ATOM 5714 N N . VAL B 1 310 ? 24.844 -12.758 -6.012 1 98.81 310 VAL B N 1
ATOM 5715 C CA . VAL B 1 310 ? 25.078 -11.539 -5.238 1 98.81 310 VAL B CA 1
ATOM 5716 C C . VAL B 1 310 ? 25.109 -10.336 -6.172 1 98.81 310 VAL B C 1
ATOM 5718 O O . VAL B 1 310 ? 25.641 -10.414 -7.281 1 98.81 310 VAL B O 1
ATOM 5721 N N . PHE B 1 311 ? 24.484 -9.242 -5.77 1 98.81 311 PHE B N 1
ATOM 5722 C CA . PHE B 1 311 ? 24.391 -8.156 -6.742 1 98.81 311 PHE B CA 1
ATOM 5723 C C . PHE B 1 311 ? 24.609 -6.809 -6.07 1 98.81 311 PHE B C 1
ATOM 5725 O O . PHE B 1 311 ? 24.516 -6.695 -4.848 1 98.81 311 PHE B O 1
ATOM 5732 N N . VAL B 1 312 ? 24.984 -5.828 -6.844 1 98.94 312 VAL B N 1
ATOM 5733 C CA . VAL B 1 312 ? 25 -4.402 -6.543 1 98.94 312 VAL B CA 1
ATOM 5734 C C . VAL B 1 312 ? 24.281 -3.633 -7.656 1 98.94 312 VAL B C 1
ATOM 5736 O O . VAL B 1 312 ? 24.516 -3.889 -8.844 1 98.94 312 VAL B O 1
ATOM 5739 N N . LYS B 1 313 ? 23.375 -2.746 -7.273 1 98.88 313 LYS B N 1
ATOM 5740 C CA . LYS B 1 313 ? 22.594 -2.014 -8.258 1 98.88 313 LYS B CA 1
ATOM 5741 C C . LYS B 1 313 ? 22.484 -0.536 -7.895 1 98.88 313 LYS B C 1
ATOM 5743 O O . LYS B 1 313 ? 21.547 -0.12 -7.223 1 98.88 313 LYS B O 1
ATOM 5748 N N . PRO B 1 314 ? 23.438 0.262 -8.359 1 98.81 314 PRO B N 1
ATOM 5749 C CA . PRO B 1 314 ? 23.219 1.709 -8.297 1 98.81 314 PRO B CA 1
ATOM 5750 C C . PRO B 1 314 ? 22.172 2.189 -9.305 1 98.81 314 PRO B C 1
ATOM 5752 O O . PRO B 1 314 ? 22.109 1.672 -10.422 1 98.81 314 PRO B O 1
ATOM 5755 N N . THR B 1 315 ? 21.297 3.09 -8.914 1 98.75 315 THR B N 1
ATOM 5756 C CA . THR B 1 315 ? 20.344 3.721 -9.805 1 98.75 315 THR B CA 1
ATOM 5757 C C . THR B 1 315 ? 20.547 5.23 -9.859 1 98.75 315 THR B C 1
ATOM 5759 O O . THR B 1 315 ? 20.344 5.93 -8.867 1 98.75 315 THR B O 1
ATOM 5762 N N . PHE B 1 316 ? 20.891 5.715 -11.023 1 98.75 316 PHE B N 1
ATOM 5763 C CA . PHE B 1 316 ? 21.172 7.129 -11.25 1 98.75 316 PHE B CA 1
ATOM 5764 C C . PHE B 1 316 ? 19.953 7.832 -11.836 1 98.75 316 PHE B C 1
ATOM 5766 O O . PHE B 1 316 ? 19.391 7.371 -12.828 1 98.75 316 PHE B O 1
ATOM 5773 N N . TYR B 1 317 ? 19.594 8.898 -11.211 1 98.31 317 TYR B N 1
ATOM 5774 C CA . TYR B 1 317 ? 18.578 9.781 -11.773 1 98.31 317 TYR B CA 1
ATOM 5775 C C . TYR B 1 317 ? 19.203 11.07 -12.297 1 98.31 317 TYR B C 1
ATOM 5777 O O . TYR B 1 317 ? 19.984 11.719 -11.602 1 98.31 317 TYR B O 1
ATOM 5785 N N . PHE B 1 318 ? 18.875 11.398 -13.539 1 98.31 318 PHE B N 1
ATOM 5786 C CA . PHE B 1 318 ? 19.328 12.625 -14.18 1 98.31 318 PHE B CA 1
ATOM 5787 C C . PHE B 1 318 ? 18.141 13.523 -14.539 1 98.31 318 PHE B C 1
ATOM 5789 O O . PHE B 1 318 ? 17.281 13.133 -15.328 1 98.31 318 PHE B O 1
ATOM 5796 N N . GLY B 1 319 ? 18.109 14.719 -13.953 1 96.38 319 GLY B N 1
ATOM 5797 C CA . GLY B 1 319 ? 16.984 15.625 -14.148 1 96.38 319 GLY B CA 1
ATOM 5798 C C . GLY B 1 319 ? 16.016 15.625 -12.977 1 96.38 319 GLY B C 1
ATOM 5799 O O . GLY B 1 319 ? 16.234 14.945 -11.977 1 96.38 319 GLY B O 1
ATOM 5800 N N . ASP B 1 320 ? 14.938 16.438 -13.094 1 94.19 320 ASP B N 1
ATOM 5801 C CA . ASP B 1 320 ? 13.898 16.531 -12.07 1 94.19 320 ASP B CA 1
ATOM 5802 C C . ASP B 1 320 ? 12.953 15.344 -12.141 1 94.19 320 ASP B C 1
ATOM 5804 O O . ASP B 1 320 ? 12.211 15.18 -13.109 1 94.19 320 ASP B O 1
ATOM 5808 N N . GLN B 1 321 ? 12.961 14.57 -11.133 1 94.81 321 GLN B N 1
ATOM 5809 C CA . GLN B 1 321 ? 12.188 13.336 -11.133 1 94.81 321 GLN B CA 1
ATOM 5810 C C . GLN B 1 321 ? 10.695 13.625 -11.266 1 94.81 321 GLN B C 1
ATOM 5812 O O . GLN B 1 321 ? 9.898 12.719 -11.547 1 94.81 321 GLN B O 1
ATOM 5817 N N . ASN B 1 322 ? 10.273 14.844 -11.008 1 94 322 ASN B N 1
ATOM 5818 C CA . ASN B 1 322 ? 8.875 15.211 -11.172 1 94 322 ASN B CA 1
ATOM 5819 C C . ASN B 1 322 ? 8.586 15.711 -12.586 1 94 322 ASN B C 1
ATOM 5821 O O . ASN B 1 322 ? 7.461 16.109 -12.898 1 94 322 ASN B O 1
ATOM 5825 N N . ASP B 1 323 ? 9.523 15.734 -13.352 1 95.25 323 ASP B N 1
ATOM 5826 C CA . ASP B 1 323 ? 9.445 16.109 -14.758 1 95.25 323 ASP B CA 1
ATOM 5827 C C . ASP B 1 323 ? 10.188 15.109 -15.633 1 95.25 323 ASP B C 1
ATOM 5829 O O . ASP B 1 323 ? 10.484 13.992 -15.195 1 95.25 323 ASP B O 1
ATOM 5833 N N . TRP B 1 324 ? 10.422 15.453 -16.938 1 97.56 324 TRP B N 1
ATOM 5834 C CA . TRP B 1 324 ? 11.172 14.555 -17.812 1 97.56 324 TRP B CA 1
ATOM 5835 C C . TRP B 1 324 ? 12.555 14.266 -17.234 1 97.56 324 TRP B C 1
ATOM 5837 O O . TRP B 1 324 ? 13.289 15.18 -16.875 1 97.56 324 TRP B O 1
ATOM 5847 N N . HIS B 1 325 ? 12.922 13.008 -17.062 1 97.94 325 HIS B N 1
ATOM 5848 C CA . HIS B 1 325 ? 14.211 12.641 -16.484 1 97.94 325 HIS B CA 1
ATOM 5849 C C . HIS B 1 325 ? 14.672 11.273 -16.969 1 97.94 325 HIS B C 1
ATOM 5851 O O . HIS B 1 325 ? 13.891 10.523 -17.547 1 97.94 325 HIS B O 1
ATOM 5857 N N . TRP B 1 326 ? 15.953 11.039 -16.812 1 98.62 326 TRP B N 1
ATOM 5858 C CA . TRP B 1 326 ? 16.562 9.75 -17.109 1 98.62 326 TRP B CA 1
ATOM 5859 C C . TRP B 1 326 ? 16.766 8.93 -15.836 1 98.62 326 TRP B C 1
ATOM 5861 O O . TRP B 1 326 ? 17.094 9.484 -14.781 1 98.62 326 TRP B O 1
ATOM 5871 N N . ARG B 1 327 ? 16.609 7.734 -15.898 1 98.56 327 ARG B N 1
ATOM 5872 C CA . ARG B 1 327 ? 17 6.762 -14.883 1 98.56 327 ARG B CA 1
ATOM 5873 C C . ARG B 1 327 ? 17.906 5.688 -15.477 1 98.56 327 ARG B C 1
ATOM 5875 O O . ARG B 1 327 ? 17.547 5.039 -16.469 1 98.56 327 ARG B O 1
ATOM 5882 N N . VAL B 1 328 ? 19.031 5.465 -14.961 1 98.88 328 VAL B N 1
ATOM 5883 C CA . VAL B 1 328 ? 20 4.457 -15.406 1 98.88 328 VAL B CA 1
ATOM 5884 C C . VAL B 1 328 ? 20.375 3.551 -14.242 1 98.88 328 VAL B C 1
ATOM 5886 O O . VAL B 1 328 ? 20.906 4.02 -13.227 1 98.88 328 VAL B O 1
ATOM 5889 N N . ALA B 1 329 ? 20.172 2.25 -14.391 1 98.81 329 ALA B N 1
ATOM 5890 C CA . ALA B 1 329 ? 20.344 1.324 -13.273 1 98.81 329 ALA B CA 1
ATOM 5891 C C . ALA B 1 329 ? 21.109 0.075 -13.711 1 98.81 329 ALA B C 1
ATOM 5893 O O . ALA B 1 329 ? 20.5 -0.962 -13.992 1 98.81 329 ALA B O 1
ATOM 5894 N N . PRO B 1 330 ? 22.406 0.13 -13.695 1 98.88 330 PRO B N 1
ATOM 5895 C CA . PRO B 1 330 ? 23.172 -1.094 -13.93 1 98.88 330 PRO B CA 1
ATOM 5896 C C . PRO B 1 330 ? 23.172 -2.031 -12.727 1 98.88 330 PRO B C 1
ATOM 5898 O O . PRO B 1 330 ? 23.703 -1.688 -11.672 1 98.88 330 PRO B O 1
ATOM 5901 N N . LYS B 1 331 ? 22.562 -3.16 -12.875 1 98.88 331 LYS B N 1
ATOM 5902 C CA . LYS B 1 331 ? 22.656 -4.207 -11.859 1 98.88 331 LYS B CA 1
ATOM 5903 C C . LYS B 1 331 ? 23.781 -5.184 -12.164 1 98.88 331 LYS B C 1
ATOM 5905 O O . LYS B 1 331 ? 23.672 -6.008 -13.078 1 98.88 331 LYS B O 1
ATOM 5910 N N . LEU B 1 332 ? 24.797 -5.129 -11.414 1 98.88 332 LEU B N 1
ATOM 5911 C CA . LEU B 1 332 ? 25.922 -6.055 -11.547 1 98.88 332 LEU B CA 1
ATOM 5912 C C . LEU B 1 332 ? 25.75 -7.246 -10.609 1 98.88 332 LEU B C 1
ATOM 5914 O O . LEU B 1 332 ? 25.312 -7.09 -9.469 1 98.88 332 LEU B O 1
ATOM 5918 N N . TYR B 1 333 ? 26.031 -8.414 -11.164 1 98.69 333 TYR B N 1
ATOM 5919 C CA . TYR B 1 333 ? 25.875 -9.562 -10.281 1 98.69 333 TYR B CA 1
ATOM 5920 C C . TYR B 1 333 ? 26.906 -10.641 -10.594 1 98.69 333 TYR B C 1
ATOM 5922 O O . TYR B 1 333 ? 27.469 -10.664 -11.688 1 98.69 333 TYR B O 1
ATOM 5930 N N . ALA B 1 334 ? 27.172 -11.43 -9.609 1 98.56 334 ALA B N 1
ATOM 5931 C CA . ALA B 1 334 ? 27.984 -12.641 -9.727 1 98.56 334 ALA B CA 1
ATOM 5932 C C . ALA B 1 334 ? 27.188 -13.875 -9.328 1 98.56 334 ALA B C 1
ATOM 5934 O O . ALA B 1 334 ? 26.375 -13.828 -8.398 1 98.56 334 ALA B O 1
ATOM 5935 N N . TYR B 1 335 ? 27.469 -14.961 -10.055 1 98.31 335 TYR B N 1
ATOM 5936 C CA . TYR B 1 335 ? 26.766 -16.203 -9.773 1 98.31 335 TYR B CA 1
ATOM 5937 C C . TYR B 1 335 ? 27.438 -16.953 -8.625 1 98.31 335 TYR B C 1
ATOM 5939 O O . TYR B 1 335 ? 28.625 -17.297 -8.695 1 98.31 335 TYR B O 1
ATOM 5947 N N . VAL B 1 336 ? 26.688 -17.219 -7.602 1 97.88 336 VAL B N 1
ATOM 5948 C CA . VAL B 1 336 ? 27.172 -17.984 -6.457 1 97.88 336 VAL B CA 1
ATOM 5949 C C . VAL B 1 336 ? 26.781 -19.453 -6.629 1 97.88 336 VAL B C 1
ATOM 5951 O O . VAL B 1 336 ? 27.5 -20.344 -6.168 1 97.88 336 VAL B O 1
ATOM 5954 N N . GLU B 1 337 ? 25.656 -19.703 -7.219 1 94.75 337 GLU B N 1
ATOM 5955 C CA . GLU B 1 337 ? 25.172 -21.031 -7.574 1 94.75 337 GLU B CA 1
ATOM 5956 C C . GLU B 1 337 ? 24.453 -21.031 -8.914 1 94.75 337 GLU B C 1
ATOM 5958 O O . GLU B 1 337 ? 23.609 -20.156 -9.164 1 94.75 337 GLU B O 1
ATOM 5963 N N . LYS B 1 338 ? 24.844 -21.984 -9.805 1 93.5 338 LYS B N 1
ATOM 5964 C CA . LYS B 1 338 ? 24.203 -22.094 -11.109 1 93.5 338 LYS B CA 1
ATOM 5965 C C . LYS B 1 338 ? 24.281 -23.516 -11.648 1 93.5 338 LYS B C 1
ATOM 5967 O O . LYS B 1 338 ? 24.469 -23.719 -12.844 1 93.5 338 LYS B O 1
ATOM 5972 N N . GLY B 1 339 ? 24.234 -24.484 -10.812 1 90.62 339 GLY B N 1
ATOM 5973 C CA . GLY B 1 339 ? 24.422 -25.875 -11.164 1 90.62 339 GLY B CA 1
ATOM 5974 C C . GLY B 1 339 ? 23.422 -26.375 -12.188 1 90.62 339 GLY B C 1
ATOM 5975 O O . GLY B 1 339 ? 23.766 -27.172 -13.062 1 90.62 339 GLY B O 1
ATOM 5976 N N . ASP B 1 340 ? 22.203 -25.938 -12.141 1 89.19 340 ASP B N 1
ATOM 5977 C CA . ASP B 1 340 ? 21.156 -26.375 -13.055 1 89.19 340 ASP B CA 1
ATOM 5978 C C . ASP B 1 340 ? 21.281 -25.688 -14.422 1 89.19 340 ASP B C 1
ATOM 5980 O O . ASP B 1 340 ? 20.672 -26.109 -15.398 1 89.19 340 ASP B O 1
ATOM 5984 N N . ASN B 1 341 ? 22.047 -24.734 -14.633 1 92.62 341 ASN B N 1
ATOM 5985 C CA . ASN B 1 341 ? 22.328 -24.016 -15.859 1 92.62 341 ASN B CA 1
ATOM 5986 C C . ASN B 1 341 ? 23.719 -23.391 -15.836 1 92.62 341 ASN B C 1
ATOM 5988 O O . ASN B 1 341 ? 23.859 -22.156 -15.852 1 92.62 341 ASN B O 1
ATOM 5992 N N . PRO B 1 342 ? 24.703 -24.188 -15.938 1 95.31 342 PRO B N 1
ATOM 5993 C CA . PRO B 1 342 ? 26.078 -23.75 -15.727 1 95.31 342 PRO B CA 1
ATOM 5994 C C . PRO B 1 342 ? 26.562 -22.75 -16.781 1 95.31 342 PRO B C 1
ATOM 5996 O O . PRO B 1 342 ? 27.484 -21.984 -16.531 1 95.31 342 PRO B O 1
ATOM 5999 N N . ASP B 1 343 ? 25.922 -22.75 -17.938 1 97.25 343 ASP B N 1
ATOM 6000 C CA . ASP B 1 343 ? 26.391 -21.891 -19.031 1 97.25 343 ASP B CA 1
ATOM 6001 C C . ASP B 1 343 ? 25.562 -20.594 -19.094 1 97.25 343 ASP B C 1
ATOM 6003 O O . ASP B 1 343 ? 25.625 -19.875 -20.094 1 97.25 343 ASP B O 1
ATOM 6007 N N . ILE B 1 344 ? 24.844 -20.266 -18.125 1 97.81 344 ILE B N 1
ATOM 6008 C CA . ILE B 1 344 ? 23.891 -19.156 -18.188 1 97.81 344 ILE B CA 1
ATOM 6009 C C . ILE B 1 344 ? 24.625 -17.844 -18.438 1 97.81 344 ILE B C 1
ATOM 6011 O O . ILE B 1 344 ? 24.094 -16.953 -19.094 1 97.81 344 ILE B O 1
ATOM 6015 N N . ALA B 1 345 ? 25.797 -17.703 -17.984 1 98.12 345 ALA B N 1
ATOM 6016 C CA . ALA B 1 345 ? 26.547 -16.469 -18.172 1 98.12 345 ALA B CA 1
ATOM 6017 C C . ALA B 1 345 ? 26.828 -16.203 -19.641 1 98.12 345 ALA B C 1
ATOM 6019 O O . ALA B 1 345 ? 27 -15.047 -20.062 1 98.12 345 ALA B O 1
ATOM 6020 N N . HIS B 1 346 ? 26.859 -17.281 -20.438 1 98.38 346 HIS B N 1
ATOM 6021 C CA . HIS B 1 346 ? 27.094 -17.141 -21.875 1 98.38 346 HIS B CA 1
ATOM 6022 C C . HIS B 1 346 ? 25.969 -16.328 -22.531 1 98.38 346 HIS B C 1
ATOM 6024 O O . HIS B 1 346 ? 26.203 -15.633 -23.516 1 98.38 346 HIS B O 1
ATOM 6030 N N . TYR B 1 347 ? 24.875 -16.391 -21.953 1 98.31 347 TYR B N 1
ATOM 6031 C CA . TYR B 1 347 ? 23.703 -15.828 -22.609 1 98.31 347 TYR B CA 1
ATOM 6032 C C . TYR B 1 347 ? 23.203 -14.586 -21.875 1 98.31 347 TYR B C 1
ATOM 6034 O O . TYR B 1 347 ? 22.797 -13.602 -22.5 1 98.31 347 TYR B O 1
ATOM 6042 N N . ARG B 1 348 ? 23.219 -14.625 -20.562 1 97.62 348 ARG B N 1
ATOM 6043 C CA . ARG B 1 348 ? 22.688 -13.555 -19.734 1 97.62 348 ARG B CA 1
ATOM 6044 C C . ARG B 1 348 ? 23.766 -12.547 -19.359 1 97.62 348 ARG B C 1
ATOM 6046 O O . ARG B 1 348 ? 23.484 -11.359 -19.219 1 97.62 348 ARG B O 1
ATOM 6053 N N . GLY B 1 349 ? 24.969 -13.039 -19.141 1 98.19 349 GLY B N 1
ATOM 6054 C CA . GLY B 1 349 ? 26.078 -12.188 -18.734 1 98.19 349 GLY B CA 1
ATOM 6055 C C . GLY B 1 349 ? 26.094 -11.906 -17.234 1 98.19 349 GLY B C 1
ATOM 6056 O O . GLY B 1 349 ? 25.734 -12.773 -16.438 1 98.19 349 GLY B O 1
ATOM 6057 N N . PHE B 1 350 ? 26.641 -10.688 -16.891 1 98.56 350 PHE B N 1
ATOM 6058 C CA . PHE B 1 350 ? 26.891 -10.359 -15.484 1 98.56 350 PHE B CA 1
ATOM 6059 C C . PHE B 1 350 ? 26.25 -9.023 -15.125 1 98.56 350 PHE B C 1
ATOM 6061 O O . PHE B 1 350 ? 26.469 -8.5 -14.031 1 98.56 350 PHE B O 1
ATOM 6068 N N . MET B 1 351 ? 25.422 -8.5 -16.094 1 98.62 351 MET B N 1
ATOM 6069 C CA . MET B 1 351 ? 24.828 -7.195 -15.836 1 98.62 351 MET B CA 1
ATOM 6070 C C . MET B 1 351 ? 23.469 -7.074 -16.516 1 98.62 351 MET B C 1
ATOM 6072 O O . MET B 1 351 ? 23.312 -7.508 -17.656 1 98.62 351 MET B O 1
ATOM 6076 N N . ASP B 1 352 ? 22.531 -6.625 -15.836 1 98.69 352 ASP B N 1
ATOM 6077 C CA . ASP B 1 352 ? 21.312 -6.078 -16.406 1 98.69 352 ASP B CA 1
ATOM 6078 C C . ASP B 1 352 ? 21.344 -4.551 -16.406 1 98.69 352 ASP B C 1
ATOM 6080 O O . ASP B 1 352 ? 21.359 -3.92 -15.352 1 98.69 352 ASP B O 1
ATOM 6084 N N . LEU B 1 353 ? 21.328 -3.963 -17.578 1 98.88 353 LEU B N 1
ATOM 6085 C CA . LEU B 1 353 ? 21.328 -2.506 -17.656 1 98.88 353 LEU B CA 1
ATOM 6086 C C . LEU B 1 353 ? 19.922 -1.977 -17.875 1 98.88 353 LEU B C 1
ATOM 6088 O O . LEU B 1 353 ? 19.344 -2.125 -18.953 1 98.88 353 LEU B O 1
ATOM 6092 N N . GLY B 1 354 ? 19.406 -1.342 -16.844 1 98.75 354 GLY B N 1
ATOM 6093 C CA . GLY B 1 354 ? 18.125 -0.668 -16.969 1 98.75 354 GLY B CA 1
ATOM 6094 C C . GLY B 1 354 ? 18.25 0.793 -17.344 1 98.75 354 GLY B C 1
ATOM 6095 O O . GLY B 1 354 ? 19.031 1.532 -16.75 1 98.75 354 GLY B O 1
ATOM 6096 N N . ILE B 1 355 ? 17.484 1.201 -18.375 1 98.81 355 ILE B N 1
ATOM 6097 C CA . ILE B 1 355 ? 17.438 2.592 -18.812 1 98.81 355 ILE B CA 1
ATOM 6098 C C . ILE B 1 355 ? 15.977 3.023 -18.969 1 98.81 355 ILE B C 1
ATOM 6100 O O . ILE B 1 355 ? 15.156 2.264 -19.484 1 98.81 355 ILE B O 1
ATOM 6104 N N . ALA B 1 356 ? 15.695 4.215 -18.484 1 98.75 356 ALA B N 1
ATOM 6105 C CA . ALA B 1 356 ? 14.344 4.758 -18.672 1 98.75 356 ALA B CA 1
ATOM 6106 C C . ALA B 1 356 ? 14.383 6.266 -18.891 1 98.75 356 ALA B C 1
ATOM 6108 O O . ALA B 1 356 ? 15.25 6.957 -18.344 1 98.75 356 ALA B O 1
ATOM 6109 N N . TYR B 1 357 ? 13.531 6.727 -19.688 1 98.81 357 TYR B N 1
ATOM 6110 C CA . TYR B 1 357 ? 13.312 8.148 -19.922 1 98.81 357 TYR B CA 1
ATOM 6111 C C . TYR B 1 357 ? 11.82 8.469 -19.984 1 98.81 357 TYR B C 1
ATOM 6113 O O . TYR B 1 357 ? 11.078 7.84 -20.734 1 98.81 357 TYR B O 1
ATOM 6121 N N . GLY B 1 358 ? 11.43 9.383 -19.141 1 98.06 358 GLY B N 1
ATOM 6122 C CA . GLY B 1 358 ? 10.023 9.758 -19.156 1 98.06 358 GLY B CA 1
ATOM 6123 C C . GLY B 1 358 ? 9.664 10.75 -18.062 1 98.06 358 GLY B C 1
ATOM 6124 O O . GLY B 1 358 ? 10.547 11.391 -17.484 1 98.06 358 GLY B O 1
ATOM 6125 N N . ARG B 1 359 ? 8.391 10.906 -17.906 1 97.31 359 ARG B N 1
ATOM 6126 C CA . ARG B 1 359 ? 7.801 11.766 -16.891 1 97.31 359 ARG B CA 1
ATOM 6127 C C . ARG B 1 359 ? 6.699 11.039 -16.125 1 97.31 359 ARG B C 1
ATOM 6129 O O . ARG B 1 359 ? 5.918 10.289 -16.719 1 97.31 359 ARG B O 1
ATOM 6136 N N . PRO B 1 360 ? 6.613 11.266 -14.82 1 94.81 360 PRO B N 1
ATOM 6137 C CA . PRO B 1 360 ? 5.695 10.461 -14.008 1 94.81 360 PRO B CA 1
ATOM 6138 C C . PRO B 1 360 ? 4.254 10.523 -14.508 1 94.81 360 PRO B C 1
ATOM 6140 O O . PRO B 1 360 ? 3.535 9.523 -14.461 1 94.81 360 PRO B O 1
ATOM 6143 N N . ASP B 1 361 ? 3.76 11.656 -14.961 1 93.44 361 ASP B N 1
ATOM 6144 C CA . ASP B 1 361 ? 2.363 11.812 -15.359 1 93.44 361 ASP B CA 1
ATOM 6145 C C . ASP B 1 361 ? 2.219 11.75 -16.875 1 93.44 361 ASP B C 1
ATOM 6147 O O . ASP B 1 361 ? 1.244 12.258 -17.438 1 93.44 361 ASP B O 1
ATOM 6151 N N . SER B 1 362 ? 3.221 11.18 -17.578 1 96.19 362 SER B N 1
ATOM 6152 C CA . SER B 1 362 ? 3.193 11.078 -19.031 1 96.19 362 SER B CA 1
ATOM 6153 C C . SER B 1 362 ? 3.879 9.805 -19.516 1 96.19 362 SER B C 1
ATOM 6155 O O . SER B 1 362 ? 3.92 8.805 -18.797 1 96.19 362 SER B O 1
ATOM 6157 N N . TRP B 1 363 ? 4.395 9.828 -20.734 1 97.88 363 TRP B N 1
ATOM 6158 C CA . TRP B 1 363 ? 5.047 8.695 -21.391 1 97.88 363 TRP B CA 1
ATOM 6159 C C . TRP B 1 363 ? 6.348 8.336 -20.672 1 97.88 363 TRP B C 1
ATOM 6161 O O . TRP B 1 363 ? 7.047 9.211 -20.172 1 97.88 363 TRP B O 1
ATOM 6171 N N . GLU B 1 364 ? 6.598 7.117 -20.594 1 98.44 364 GLU B N 1
ATOM 6172 C CA . GLU B 1 364 ? 7.91 6.629 -20.172 1 98.44 364 GLU B CA 1
ATOM 6173 C C . GLU B 1 364 ? 8.359 5.457 -21.047 1 98.44 364 GLU B C 1
ATOM 6175 O O . GLU B 1 364 ? 7.586 4.523 -21.281 1 98.44 364 GLU B O 1
ATOM 6180 N N . PHE B 1 365 ? 9.5 5.57 -21.578 1 98.81 365 PHE B N 1
ATOM 6181 C CA . PHE B 1 365 ? 10.188 4.465 -22.25 1 98.81 365 PHE B CA 1
ATOM 6182 C C . PHE B 1 365 ? 11.219 3.832 -21.312 1 98.81 365 PHE B C 1
ATOM 6184 O O . PHE B 1 365 ? 12.016 4.535 -20.688 1 98.81 365 PHE B O 1
ATOM 6191 N N . SER B 1 366 ? 11.156 2.586 -21.203 1 98.75 366 SER B N 1
ATOM 6192 C CA . SER B 1 366 ? 12.148 1.882 -20.391 1 98.75 366 SER B CA 1
ATOM 6193 C C . SER B 1 366 ? 12.641 0.624 -21.094 1 98.75 366 SER B C 1
ATOM 6195 O O . SER B 1 366 ? 11.945 0.067 -21.953 1 98.75 366 SER B O 1
ATOM 6197 N N . ALA B 1 367 ? 13.891 0.191 -20.766 1 98.81 367 ALA B N 1
ATOM 6198 C CA . ALA B 1 367 ? 14.461 -1.022 -21.344 1 98.81 367 ALA B CA 1
ATOM 6199 C C . ALA B 1 367 ? 15.477 -1.659 -20.391 1 98.81 367 ALA B C 1
ATOM 6201 O O . ALA B 1 367 ? 16.172 -0.958 -19.656 1 98.81 367 ALA B O 1
ATOM 6202 N N . THR B 1 368 ? 15.461 -2.895 -20.375 1 98.75 368 THR B N 1
ATOM 6203 C CA . THR B 1 368 ? 16.547 -3.668 -19.766 1 98.75 368 THR B CA 1
ATOM 6204 C C . THR B 1 368 ? 17.391 -4.344 -20.844 1 98.75 368 THR B C 1
ATOM 6206 O O . THR B 1 368 ? 16.859 -5.102 -21.672 1 98.75 368 THR B O 1
ATOM 6209 N N . LEU B 1 369 ? 18.656 -4.078 -20.859 1 98.81 369 LEU B N 1
ATOM 6210 C CA . LEU B 1 369 ? 19.609 -4.633 -21.828 1 98.81 369 LEU B CA 1
ATOM 6211 C C . LEU B 1 369 ? 20.547 -5.629 -21.156 1 98.81 369 LEU B C 1
ATOM 6213 O O . LEU B 1 369 ? 21.062 -5.359 -20.062 1 98.81 369 LEU B O 1
ATOM 6217 N N . ARG B 1 370 ? 20.688 -6.777 -21.766 1 98.56 370 ARG B N 1
ATOM 6218 C CA . ARG B 1 370 ? 21.641 -7.781 -21.312 1 98.56 370 ARG B CA 1
ATOM 6219 C C . ARG B 1 370 ? 22.625 -8.148 -22.422 1 98.56 370 ARG B C 1
ATOM 6221 O O . ARG B 1 370 ? 22.25 -8.188 -23.594 1 98.56 370 ARG B O 1
ATOM 6228 N N . LYS B 1 371 ? 23.859 -8.398 -21.984 1 98.5 371 LYS B N 1
ATOM 6229 C CA . LYS B 1 371 ? 24.891 -8.898 -22.891 1 98.5 371 LYS B CA 1
ATOM 6230 C C . LYS B 1 371 ? 25.594 -10.117 -22.312 1 98.5 371 LYS B C 1
ATOM 6232 O O . LYS B 1 371 ? 26.219 -10.031 -21.25 1 98.5 371 LYS B O 1
ATOM 6237 N N . GLY B 1 372 ? 25.453 -11.234 -23.047 1 98.12 372 GLY B N 1
ATOM 6238 C CA . GLY B 1 372 ? 26.156 -12.453 -22.641 1 98.12 372 GLY B CA 1
ATOM 6239 C C . GLY B 1 372 ? 27.656 -12.375 -22.859 1 98.12 372 GLY B C 1
ATOM 6240 O O . GLY B 1 372 ? 28.156 -11.406 -23.422 1 98.12 372 GLY B O 1
ATOM 6241 N N . THR B 1 373 ? 28.328 -13.375 -22.359 1 98.12 373 THR B N 1
ATOM 6242 C CA . THR B 1 373 ? 29.781 -13.359 -22.453 1 98.12 373 THR B CA 1
ATOM 6243 C C . THR B 1 373 ? 30.25 -13.945 -23.781 1 98.12 373 THR B C 1
ATOM 6245 O O . THR B 1 373 ? 31.422 -13.797 -24.156 1 98.12 373 THR B O 1
ATOM 6248 N N . ARG B 1 374 ? 29.328 -14.68 -24.406 1 97.31 374 ARG B N 1
ATOM 6249 C CA . ARG B 1 374 ? 29.703 -15.305 -25.672 1 97.31 374 ARG B CA 1
ATOM 6250 C C . ARG B 1 374 ? 28.922 -14.695 -26.844 1 97.31 374 ARG B C 1
ATOM 6252 O O . ARG B 1 374 ? 27.781 -14.289 -26.672 1 97.31 374 ARG B O 1
ATOM 6259 N N . LYS B 1 375 ? 29.672 -14.586 -27.938 1 95.81 375 LYS B N 1
ATOM 6260 C CA . LYS B 1 375 ? 29.078 -14.117 -29.172 1 95.81 375 LYS B CA 1
ATOM 6261 C C . LYS B 1 375 ? 28.297 -12.82 -28.953 1 95.81 375 LYS B C 1
ATOM 6263 O O . LYS B 1 375 ? 28.781 -11.906 -28.281 1 95.81 375 LYS B O 1
ATOM 6268 N N . TRP B 1 376 ? 27.203 -12.773 -29.672 1 94.88 376 TRP B N 1
ATOM 6269 C CA . TRP B 1 376 ? 26.328 -11.609 -29.531 1 94.88 376 TRP B CA 1
ATOM 6270 C C . TRP B 1 376 ? 25.047 -11.977 -28.797 1 94.88 376 TRP B C 1
ATOM 6272 O O . TRP B 1 376 ? 23.984 -11.391 -29.062 1 94.88 376 TRP B O 1
ATOM 6282 N N . TYR B 1 377 ? 25.188 -13.016 -27.922 1 97.62 377 TYR B N 1
ATOM 6283 C CA . TYR B 1 377 ? 24.031 -13.406 -27.125 1 97.62 377 TYR B CA 1
ATOM 6284 C C . TYR B 1 377 ? 23.625 -12.289 -26.188 1 97.62 377 TYR B C 1
ATOM 6286 O O . TYR B 1 377 ? 24.484 -11.594 -25.625 1 97.62 377 TYR B O 1
ATOM 6294 N N . GLY B 1 378 ? 22.375 -12.016 -26.062 1 97.5 378 GLY B N 1
ATOM 6295 C CA . GLY B 1 378 ? 21.828 -10.969 -25.203 1 97.5 378 GLY B CA 1
ATOM 6296 C C . GLY B 1 378 ? 20.328 -10.789 -25.391 1 97.5 378 GLY B C 1
ATOM 6297 O O . GLY B 1 378 ? 19.656 -11.648 -25.953 1 97.5 378 GLY B O 1
ATOM 6298 N N . SER B 1 379 ? 19.812 -9.766 -24.797 1 98.44 379 SER B N 1
ATOM 6299 C CA . SER B 1 379 ? 18.391 -9.516 -24.938 1 98.44 379 SER B CA 1
ATOM 6300 C C . SER B 1 379 ? 18.062 -8.039 -24.734 1 98.44 379 SER B C 1
ATOM 6302 O O . SER B 1 379 ? 18.844 -7.301 -24.141 1 98.44 379 SER B O 1
ATOM 6304 N N . VAL B 1 380 ? 16.984 -7.641 -25.312 1 98.62 380 VAL B N 1
ATOM 6305 C CA . VAL B 1 380 ? 16.359 -6.344 -25.109 1 98.62 380 VAL B CA 1
ATOM 6306 C C . VAL B 1 380 ? 14.914 -6.543 -24.625 1 98.62 380 VAL B C 1
ATOM 6308 O O . VAL B 1 380 ? 14.117 -7.207 -25.297 1 98.62 380 VAL B O 1
ATOM 6311 N N . ASP B 1 381 ? 14.625 -6.082 -23.484 1 98.44 381 ASP B N 1
ATOM 6312 C CA . ASP B 1 381 ? 13.273 -6.02 -22.953 1 98.44 381 ASP B CA 1
ATOM 6313 C C . ASP B 1 381 ? 12.812 -4.574 -22.781 1 98.44 381 ASP B C 1
ATOM 6315 O O . ASP B 1 381 ? 13.18 -3.912 -21.812 1 98.44 381 ASP B O 1
ATOM 6319 N N . ALA B 1 382 ? 11.961 -4.082 -23.688 1 98.75 382 ALA B N 1
ATOM 6320 C CA . ALA B 1 382 ? 11.578 -2.672 -23.719 1 98.75 382 ALA B CA 1
ATOM 6321 C C . ALA B 1 382 ? 10.094 -2.504 -23.438 1 98.75 382 ALA B C 1
ATOM 6323 O O . ALA B 1 382 ? 9.281 -3.373 -23.766 1 98.75 382 ALA B O 1
ATOM 6324 N N . GLN B 1 383 ? 9.781 -1.385 -22.844 1 98.56 383 GLN B N 1
ATOM 6325 C CA . GLN B 1 383 ? 8.391 -1.064 -22.531 1 98.56 383 GLN B CA 1
ATOM 6326 C C . GLN B 1 383 ? 8.094 0.409 -22.781 1 98.56 383 GLN B C 1
ATOM 6328 O O . GLN B 1 383 ? 8.938 1.273 -22.531 1 98.56 383 GLN B O 1
ATOM 6333 N N . LEU B 1 384 ? 6.941 0.669 -23.297 1 98.81 384 LEU B N 1
ATOM 6334 C CA . LEU B 1 384 ? 6.34 1.995 -23.391 1 98.81 384 LEU B CA 1
ATOM 6335 C C . LEU B 1 384 ? 5.078 2.074 -22.531 1 98.81 384 LEU B C 1
ATOM 6337 O O . LEU B 1 384 ? 4.172 1.25 -22.672 1 98.81 384 LEU B O 1
ATOM 6341 N N . THR B 1 385 ? 5.027 3.074 -21.641 1 98.5 385 THR B N 1
ATOM 6342 C CA . THR B 1 385 ? 3.887 3.154 -20.734 1 98.5 385 THR B CA 1
ATOM 6343 C C . THR B 1 385 ? 3.281 4.555 -20.75 1 98.5 385 THR B C 1
ATOM 6345 O O . THR B 1 385 ? 3.979 5.535 -21.016 1 98.5 385 THR B O 1
ATOM 6348 N N . TYR B 1 386 ? 2.029 4.621 -20.469 1 98.12 386 TYR B N 1
ATOM 6349 C CA . TYR B 1 386 ? 1.269 5.863 -20.391 1 98.12 386 TYR B CA 1
ATOM 6350 C C . TYR B 1 386 ? 0.198 5.77 -19.312 1 98.12 386 TYR B C 1
ATOM 6352 O O . TYR B 1 386 ? -0.512 4.766 -19.203 1 98.12 386 TYR B O 1
ATOM 6360 N N . PRO B 1 387 ? 0.059 6.805 -18.484 1 95.62 387 PRO B N 1
ATOM 6361 C CA . PRO B 1 387 ? -0.889 6.734 -17.375 1 95.62 387 PRO B CA 1
ATOM 6362 C C . PRO B 1 387 ? -2.332 6.547 -17.844 1 95.62 387 PRO B C 1
ATOM 6364 O O . PRO B 1 387 ? -2.85 7.363 -18.609 1 95.62 387 PRO B O 1
ATOM 6367 N N . MET B 1 388 ? -2.98 5.582 -17.312 1 95.5 388 MET B N 1
ATOM 6368 C CA . MET B 1 388 ? -4.348 5.246 -17.703 1 95.5 388 MET B CA 1
ATOM 6369 C C . MET B 1 388 ? -5.32 6.34 -17.281 1 95.5 388 MET B C 1
ATOM 6371 O O . MET B 1 388 ? -6.301 6.609 -17.969 1 95.5 388 MET B O 1
ATOM 6375 N N . ALA B 1 389 ? -5.082 6.992 -16.141 1 92.62 389 ALA B N 1
ATOM 6376 C CA . ALA B 1 389 ? -5.977 8.016 -15.602 1 92.62 389 ALA B CA 1
ATOM 6377 C C . ALA B 1 389 ? -6.129 9.18 -16.578 1 92.62 389 ALA B C 1
ATOM 6379 O O . ALA B 1 389 ? -7.137 9.891 -16.547 1 92.62 389 ALA B O 1
ATOM 6380 N N . ARG B 1 390 ? -5.148 9.43 -17.406 1 91.81 390 ARG B N 1
ATOM 6381 C CA . ARG B 1 390 ? -5.219 10.484 -18.422 1 91.81 390 ARG B CA 1
ATOM 6382 C C . ARG B 1 390 ? -6.137 10.086 -19.562 1 91.81 390 ARG B C 1
ATOM 6384 O O . ARG B 1 390 ? -6.691 10.945 -20.25 1 91.81 390 ARG B O 1
ATOM 6391 N N . LEU B 1 391 ? -6.223 8.852 -19.766 1 93.5 391 LEU B N 1
ATOM 6392 C CA . LEU B 1 391 ? -7.082 8.336 -20.828 1 93.5 391 LEU B CA 1
ATOM 6393 C C . LEU B 1 391 ? -8.508 8.141 -20.328 1 93.5 391 LEU B C 1
ATOM 6395 O O . LEU B 1 391 ? -9.469 8.484 -21.016 1 93.5 391 LEU B O 1
ATOM 6399 N N . ILE B 1 392 ? -8.609 7.57 -19.125 1 93.12 392 ILE B N 1
ATOM 6400 C CA . ILE B 1 392 ? -9.898 7.301 -18.5 1 93.12 392 ILE B CA 1
ATOM 6401 C C . ILE B 1 392 ? -9.875 7.777 -17.047 1 93.12 392 ILE B C 1
ATOM 6403 O O . ILE B 1 392 ? -9.445 7.051 -16.156 1 93.12 392 ILE B O 1
ATOM 6407 N N . PRO B 1 393 ? -10.453 8.969 -16.781 1 88.94 393 PRO B N 1
ATOM 6408 C CA . PRO B 1 393 ? -10.469 9.469 -15.414 1 88.94 393 PRO B CA 1
ATOM 6409 C C . PRO B 1 393 ? -11.109 8.492 -14.43 1 88.94 393 PRO B C 1
ATOM 6411 O O . PRO B 1 393 ? -12.125 7.863 -14.75 1 88.94 393 PRO B O 1
ATOM 6414 N N . GLY B 1 394 ? -10.508 8.328 -13.258 1 91.69 394 GLY B N 1
ATOM 6415 C CA . GLY B 1 394 ? -10.984 7.371 -12.273 1 91.69 394 GLY B CA 1
ATOM 6416 C C . GLY B 1 394 ? -10.172 6.094 -12.234 1 91.69 394 GLY B C 1
ATOM 6417 O O . GLY B 1 394 ? -10.266 5.32 -11.273 1 91.69 394 GLY B O 1
ATOM 6418 N N . THR B 1 395 ? -9.438 5.875 -13.266 1 94.06 395 THR B N 1
ATOM 6419 C CA . THR B 1 395 ? -8.57 4.703 -13.297 1 94.06 395 THR B CA 1
ATOM 6420 C C . THR B 1 395 ? -7.176 5.043 -12.781 1 94.06 395 THR B C 1
ATOM 6422 O O . THR B 1 395 ? -6.891 6.203 -12.469 1 94.06 395 THR B O 1
ATOM 6425 N N . ALA B 1 396 ? -6.379 4.047 -12.531 1 94.94 396 ALA B N 1
ATOM 6426 C CA . ALA B 1 396 ? -4.969 4.184 -12.172 1 94.94 396 ALA B CA 1
ATOM 6427 C C . ALA B 1 396 ? -4.105 3.211 -12.969 1 94.94 396 ALA B C 1
ATOM 6429 O O . ALA B 1 396 ? -4.582 2.578 -13.914 1 94.94 396 ALA B O 1
ATOM 6430 N N . GLY B 1 397 ? -2.854 3.266 -12.734 1 95.69 397 GLY B N 1
ATOM 6431 C CA . GLY B 1 397 ? -1.958 2.4 -13.484 1 95.69 397 GLY B CA 1
ATOM 6432 C C . GLY B 1 397 ? -1.594 2.959 -14.844 1 95.69 397 GLY B C 1
ATOM 6433 O O . GLY B 1 397 ? -1.646 4.172 -15.062 1 95.69 397 GLY B O 1
ATOM 6434 N N . TYR B 1 398 ? -1.135 1.992 -15.727 1 97.88 398 TYR B N 1
ATOM 6435 C CA . TYR B 1 398 ? -0.589 2.418 -17.016 1 97.88 398 TYR B CA 1
ATOM 6436 C C . TYR B 1 398 ? -1.014 1.47 -18.125 1 97.88 398 TYR B C 1
ATOM 6438 O O . TYR B 1 398 ? -1.086 0.255 -17.922 1 97.88 398 TYR B O 1
ATOM 6446 N N . LEU B 1 399 ? -1.285 2.072 -19.25 1 98.31 399 LEU B N 1
ATOM 6447 C CA . LEU B 1 399 ? -1.216 1.283 -20.484 1 98.31 399 LEU B CA 1
ATOM 6448 C C . LEU B 1 399 ? 0.23 0.939 -20.828 1 98.31 399 LEU B C 1
ATOM 6450 O O . LEU B 1 399 ? 1.108 1.802 -20.766 1 98.31 399 LEU B O 1
ATOM 6454 N N . MET B 1 400 ? 0.434 -0.304 -21.172 1 98.44 400 MET B N 1
ATOM 6455 C CA . MET B 1 400 ? 1.814 -0.735 -21.375 1 98.44 400 MET B CA 1
ATOM 6456 C C . MET B 1 400 ? 1.953 -1.519 -22.672 1 98.44 400 MET B C 1
ATOM 6458 O O . MET B 1 400 ? 1.154 -2.414 -22.953 1 98.44 400 MET B O 1
ATOM 6462 N N . ALA B 1 401 ? 2.936 -1.144 -23.469 1 98.69 401 ALA B N 1
ATOM 6463 C CA . ALA B 1 401 ? 3.387 -1.905 -24.625 1 98.69 401 ALA B CA 1
ATOM 6464 C C . ALA B 1 401 ? 4.797 -2.449 -24.406 1 98.69 401 ALA B C 1
ATOM 6466 O O . ALA B 1 401 ? 5.695 -1.714 -24 1 98.69 401 ALA B O 1
ATOM 6467 N N . GLY B 1 402 ? 4.906 -3.719 -24.641 1 98 402 GLY B N 1
ATOM 6468 C CA . GLY B 1 402 ? 6.188 -4.367 -24.406 1 98 402 GLY B CA 1
ATOM 6469 C C . GLY B 1 402 ? 6.777 -4.992 -25.656 1 98 402 GLY B C 1
ATOM 6470 O O . GLY B 1 402 ? 6.043 -5.492 -26.516 1 98 402 GLY B O 1
ATOM 6471 N N . TYR B 1 403 ? 8.086 -4.953 -25.719 1 98.19 403 TYR B N 1
ATOM 6472 C CA . TYR B 1 403 ? 8.875 -5.551 -26.797 1 98.19 403 TYR B CA 1
ATOM 6473 C C . TYR B 1 403 ? 10.047 -6.352 -26.234 1 98.19 403 TYR B C 1
ATOM 6475 O O . TYR B 1 403 ? 10.805 -5.848 -25.406 1 98.19 403 TYR B O 1
ATOM 6483 N N . PHE B 1 404 ? 10.117 -7.582 -26.641 1 97.69 404 PHE B N 1
ATOM 6484 C CA . PHE B 1 404 ? 11.234 -8.414 -26.219 1 97.69 404 PHE B CA 1
ATOM 6485 C C . PHE B 1 404 ? 11.883 -9.102 -27.422 1 97.69 404 PHE B C 1
ATOM 6487 O O . PHE B 1 404 ? 11.195 -9.562 -28.328 1 97.69 404 PHE B O 1
ATOM 6494 N N . VAL B 1 405 ? 13.234 -9.211 -27.344 1 97.81 405 VAL B N 1
ATOM 6495 C CA . VAL B 1 405 ? 13.961 -10 -28.328 1 97.81 405 VAL B CA 1
ATOM 6496 C C . VAL B 1 405 ? 15.258 -10.516 -27.703 1 97.81 405 VAL B C 1
ATOM 6498 O O . VAL B 1 405 ? 15.914 -9.812 -26.938 1 97.81 405 VAL B O 1
ATOM 6501 N N . GLY B 1 406 ? 15.484 -11.773 -28 1 97.56 406 GLY B N 1
ATOM 6502 C CA . GLY B 1 406 ? 16.766 -12.32 -27.562 1 97.56 406 GLY B CA 1
ATOM 6503 C C . GLY B 1 406 ? 16.625 -13.508 -26.641 1 97.56 406 GLY B C 1
ATOM 6504 O O . GLY B 1 406 ? 15.758 -14.367 -26.844 1 97.56 406 GLY B O 1
ATOM 6505 N N . TYR B 1 407 ? 17.562 -13.578 -25.719 1 97.5 407 TYR B N 1
ATOM 6506 C CA . TYR B 1 407 ? 17.641 -14.75 -24.859 1 97.5 407 TYR B CA 1
ATOM 6507 C C . TYR B 1 407 ? 17.094 -14.445 -23.469 1 97.5 407 TYR B C 1
ATOM 6509 O O . TYR B 1 407 ? 17.297 -13.352 -22.938 1 97.5 407 TYR B O 1
ATOM 6517 N N . GLY B 1 408 ? 16.438 -15.359 -22.906 1 96.31 408 GLY B N 1
ATOM 6518 C CA . GLY B 1 408 ? 16.188 -15.336 -21.469 1 96.31 408 GLY B CA 1
ATOM 6519 C C . GLY B 1 408 ? 14.977 -14.5 -21.094 1 96.31 408 GLY B C 1
ATOM 6520 O O . GLY B 1 408 ? 14.984 -13.828 -20.062 1 96.31 408 GLY B O 1
ATOM 6521 N N . GLU B 1 409 ? 13.961 -14.539 -21.938 1 95.44 409 GLU B N 1
ATOM 6522 C CA . GLU B 1 409 ? 12.758 -13.93 -21.391 1 95.44 409 GLU B CA 1
ATOM 6523 C C . GLU B 1 409 ? 12.305 -14.641 -20.109 1 95.44 409 GLU B C 1
ATOM 6525 O O . GLU B 1 409 ? 11.797 -14.008 -19.188 1 95.44 409 GLU B O 1
ATOM 6530 N N . SER B 1 410 ? 12.398 -15.914 -20.156 1 95.12 410 SER B N 1
ATOM 6531 C CA . SER B 1 410 ? 12.266 -16.75 -18.969 1 95.12 410 SER B CA 1
ATOM 6532 C C . SER B 1 410 ? 13.539 -17.562 -18.719 1 95.12 410 SER B C 1
ATOM 6534 O O . SER B 1 410 ? 14.398 -17.656 -19.594 1 95.12 410 SER B O 1
ATOM 6536 N N . LEU B 1 411 ? 13.562 -18.125 -17.609 1 96.06 411 LEU B N 1
ATOM 6537 C CA . LEU B 1 411 ? 14.734 -18.922 -17.25 1 96.06 411 LEU B CA 1
ATOM 6538 C C . LEU B 1 411 ? 14.812 -20.188 -18.094 1 96.06 411 LEU B C 1
ATOM 6540 O O . LEU B 1 411 ? 15.906 -20.672 -18.406 1 96.06 411 LEU B O 1
ATOM 6544 N N . LEU B 1 412 ? 13.711 -20.75 -18.438 1 94.44 412 LEU B N 1
ATOM 6545 C CA . LEU B 1 412 ? 13.664 -21.953 -19.25 1 94.44 412 LEU B CA 1
ATOM 6546 C C . LEU B 1 412 ? 14.336 -21.719 -20.609 1 94.44 412 LEU B C 1
ATOM 6548 O O . LEU B 1 412 ? 15 -22.625 -21.141 1 94.44 412 LEU B O 1
ATOM 6552 N N . ASP B 1 413 ? 14.242 -20.516 -21.125 1 93.56 413 ASP B N 1
ATOM 6553 C CA . ASP B 1 413 ? 14.742 -20.203 -22.469 1 93.56 413 ASP B CA 1
ATOM 6554 C C . ASP B 1 413 ? 16.016 -19.375 -22.406 1 93.56 413 ASP B C 1
ATOM 6556 O O . ASP B 1 413 ? 16.281 -18.562 -23.297 1 93.56 413 ASP B O 1
ATOM 6560 N N . TYR B 1 414 ? 16.734 -19.531 -21.344 1 96.81 414 TYR B N 1
ATOM 6561 C CA . TYR B 1 414 ? 17.891 -18.641 -21.172 1 96.81 414 TYR B CA 1
ATOM 6562 C C . TYR B 1 414 ? 18.906 -18.859 -22.297 1 96.81 414 TYR B C 1
ATOM 6564 O O . TYR B 1 414 ? 19.672 -17.953 -22.625 1 96.81 414 TYR B O 1
ATOM 6572 N N . ASN B 1 415 ? 18.922 -20.062 -22.938 1 96.12 415 ASN B N 1
ATOM 6573 C CA . ASN B 1 415 ? 19.906 -20.391 -23.953 1 96.12 415 ASN B CA 1
ATOM 6574 C C . ASN B 1 415 ? 19.266 -20.562 -25.328 1 96.12 415 ASN B C 1
ATOM 6576 O O . ASN B 1 415 ? 19.859 -21.156 -26.219 1 96.12 415 ASN B O 1
ATOM 6580 N N . HIS B 1 416 ? 18.047 -20.109 -25.422 1 94.81 416 HIS B N 1
ATOM 6581 C CA . HIS B 1 416 ? 17.328 -20.109 -26.688 1 94.81 416 HIS B CA 1
ATOM 6582 C C . HIS B 1 416 ? 16.938 -18.688 -27.094 1 94.81 416 HIS B C 1
ATOM 6584 O O . HIS B 1 416 ? 16.359 -17.953 -26.297 1 94.81 416 HIS B O 1
ATOM 6590 N N . LYS B 1 417 ? 17.172 -18.422 -28.328 1 95.06 417 LYS B N 1
ATOM 6591 C CA . LYS B 1 417 ? 16.812 -17.078 -28.812 1 95.06 417 LYS B CA 1
ATOM 6592 C C . LYS B 1 417 ? 15.328 -17.016 -29.172 1 95.06 417 LYS B C 1
ATOM 6594 O O . LYS B 1 417 ? 14.844 -17.828 -29.953 1 95.06 417 LYS B O 1
ATOM 6599 N N . LEU B 1 418 ? 14.711 -16.109 -28.641 1 92.62 418 LEU B N 1
ATOM 6600 C CA . LEU B 1 418 ? 13.32 -15.852 -29 1 92.62 418 LEU B CA 1
ATOM 6601 C C . LEU B 1 418 ? 13.227 -14.75 -30.062 1 92.62 418 LEU B C 1
ATOM 6603 O O . LEU B 1 418 ? 13.93 -13.742 -29.969 1 92.62 418 LEU B O 1
ATOM 6607 N N . PRO B 1 419 ? 12.414 -14.984 -31.047 1 93.12 419 PRO B N 1
ATOM 6608 C CA . PRO B 1 419 ? 12.133 -13.859 -31.953 1 93.12 419 PRO B CA 1
ATOM 6609 C C . PRO B 1 419 ? 11.398 -12.719 -31.25 1 93.12 419 PRO B C 1
ATOM 6611 O O . PRO B 1 419 ? 10.93 -12.875 -30.125 1 93.12 419 PRO B O 1
ATOM 6614 N N . TRP B 1 420 ? 11.375 -11.68 -32.031 1 94.62 420 TRP B N 1
ATOM 6615 C CA . TRP B 1 420 ? 10.758 -10.5 -31.422 1 94.62 420 TRP B CA 1
ATOM 6616 C C . TRP B 1 420 ? 9.344 -10.805 -30.953 1 94.62 420 TRP B C 1
ATOM 6618 O O . TRP B 1 420 ? 8.609 -11.547 -31.609 1 94.62 420 TRP B O 1
ATOM 6628 N N . GLN B 1 421 ? 9 -10.336 -29.781 1 96.06 421 GLN B N 1
ATOM 6629 C CA . GLN B 1 421 ? 7.668 -10.414 -29.203 1 96.06 421 GLN B CA 1
ATOM 6630 C C . GLN B 1 421 ? 7.105 -9.016 -28.938 1 96.06 421 GLN B C 1
ATOM 6632 O O . GLN B 1 421 ? 7.836 -8.125 -28.5 1 96.06 421 GLN B O 1
ATOM 6637 N N . PHE B 1 422 ? 5.906 -8.852 -29.312 1 97.38 422 PHE B N 1
ATOM 6638 C CA . PHE B 1 422 ? 5.203 -7.613 -29 1 97.38 422 PHE B CA 1
ATOM 6639 C C . PHE B 1 422 ? 3.924 -7.906 -28.219 1 97.38 422 PHE B C 1
ATOM 6641 O O . PHE B 1 422 ? 3.143 -8.781 -28.609 1 97.38 422 PHE B O 1
ATOM 6648 N N . ARG B 1 423 ? 3.754 -7.242 -27.094 1 98.06 423 ARG B N 1
ATOM 6649 C CA . ARG B 1 423 ? 2.582 -7.445 -26.25 1 98.06 423 ARG B CA 1
ATOM 6650 C C . ARG B 1 423 ? 2.037 -6.117 -25.75 1 98.06 423 ARG B C 1
ATOM 6652 O O . ARG B 1 423 ? 2.779 -5.141 -25.625 1 98.06 423 ARG B O 1
ATOM 6659 N N . ILE B 1 424 ? 0.777 -6.047 -25.453 1 98.25 424 ILE B N 1
ATOM 6660 C CA . ILE B 1 424 ? 0.098 -4.871 -24.922 1 98.25 424 ILE B CA 1
ATOM 6661 C C . ILE B 1 424 ? -0.752 -5.277 -23.719 1 98.25 424 ILE B C 1
ATOM 6663 O O . ILE B 1 424 ? -1.295 -6.383 -23.672 1 98.25 424 ILE B O 1
ATOM 6667 N N . GLY B 1 425 ? -0.747 -4.352 -22.734 1 98.31 425 GLY B N 1
ATOM 6668 C CA . GLY B 1 425 ? -1.576 -4.66 -21.594 1 98.31 425 GLY B CA 1
ATOM 6669 C C . GLY B 1 425 ? -1.626 -3.537 -20.562 1 98.31 425 GLY B C 1
ATOM 6670 O O . GLY B 1 425 ? -1.681 -2.361 -20.938 1 98.31 425 GLY B O 1
ATOM 6671 N N . TYR B 1 426 ? -1.786 -3.986 -19.359 1 98 426 TYR B N 1
ATOM 6672 C CA . TYR B 1 426 ? -1.993 -3.082 -18.234 1 98 426 TYR B CA 1
ATOM 6673 C C . TYR B 1 426 ? -0.925 -3.285 -17.172 1 98 426 TYR B C 1
ATOM 6675 O O . TYR B 1 426 ? -0.543 -4.422 -16.875 1 98 426 TYR B O 1
ATOM 6683 N N . ALA B 1 427 ? -0.441 -2.172 -16.688 1 98.25 427 ALA B N 1
ATOM 6684 C CA . ALA B 1 427 ? 0.535 -2.23 -15.602 1 98.25 427 ALA B CA 1
ATOM 6685 C C . ALA B 1 427 ? 0.061 -1.428 -14.398 1 98.25 427 ALA B C 1
ATOM 6687 O O . ALA B 1 427 ? -0.499 -0.34 -14.547 1 98.25 427 ALA B O 1
ATOM 6688 N N . LEU B 1 428 ? 0.304 -1.946 -13.203 1 97.06 428 LEU B N 1
ATOM 6689 C CA . LEU B 1 428 ? 0.011 -1.214 -11.977 1 97.06 428 LEU B CA 1
ATOM 6690 C C . LEU B 1 428 ? 1.15 -0.263 -11.625 1 97.06 428 LEU B C 1
ATOM 6692 O O . LEU B 1 428 ? 0.94 0.737 -10.938 1 97.06 428 LEU B O 1
ATOM 6696 N N . SER B 1 429 ? 2.305 -0.633 -12.047 1 96.44 429 SER B N 1
ATOM 6697 C CA . SER B 1 429 ? 3.51 0.152 -11.797 1 96.44 429 SER B CA 1
ATOM 6698 C C . SER B 1 429 ? 4.48 0.066 -12.961 1 96.44 429 SER B C 1
ATOM 6700 O O . SER B 1 429 ? 4.387 -0.843 -13.789 1 96.44 429 SER B O 1
ATOM 6702 N N . ARG B 1 430 ? 5.379 1.064 -12.977 1 95.81 430 ARG B N 1
ATOM 6703 C CA . ARG B 1 430 ? 6.363 1.081 -14.055 1 95.81 430 ARG B CA 1
ATOM 6704 C C . ARG B 1 430 ? 7.75 1.431 -13.523 1 95.81 430 ARG B C 1
ATOM 6706 O O . ARG B 1 430 ? 7.883 1.98 -12.43 1 95.81 430 ARG B O 1
#

Radius of gyration: 32.94 Å; Cα contacts (8 Å, |Δi|>4): 2121; chains: 2; bounding box: 168×99×72 Å

Nearest PDB structures (foldseek):
  2iwv-assembly2_B  TM=5.005E-01  e=9.315E-04  Escherichia coli K-12
  6oqh-assembly1_A  TM=4.003E-01  e=2.314E-03  Escherichia coli K-12
  4v3g-assembly1_A  TM=2.467E-01  e=9.666E-01  Klebsiella oxytoca
  4y25-assembly1_A  TM=2.676E-01  e=3.695E+00  Escherichia coli K-12
  2iwv-assembly2_B  TM=5.005E-01  e=1.335E-03  Escherichia coli K-12

Secondary structure (DSSP, 8-state):
-----------------------------------TTEEEBPPPSEEETTSPEEEEEEEE-SSS-EEEEPPSEEEEEEEETTS--EEEEEEESS---SEEEE-TT-EEEEEEEEPPPTT--EEEEEEETTS----EEEEEE-PPPTT--S------------------------PEEESS-TTPPPPPHHHHHHHSSEEESS--EEEEE-TTS-EEEEEEEEEEE----S-TT---TGGGEEEEEEEEEEEESSSTT--EEEEEEEEEEEEEES------SSEEEEEEEEEEEEEE----GGG--EEEEEEEEEEEEES-TTSSEEEEEEEEEEEEE-TTSTTHHHHH-SEEEEEEEE-TTS-EEEEEEEE-SSTT-EEEEEEEEEEHHHHSTT--SEEEEEEEEEE-SSSTTTTSEEEEEEEEEEES--/-----------------------------------TTEEEBPPPSEEETTSPEEEEEEEE-SSS-EEEEPPSEEEEEEEETTS--EEEEEEESS---SEEEE-TT-EEEEEEEEPPPTT--EEEEEEETTS----EEEEEE-PPPTT--S------------------------PEEESS-TTPPPPPHHHHHHHSSEEESS--EEEEE-TTS-EEEEEEEEEEE----S-TT---TGGGEEEEEEEEEEEE-SSTT--EEEEEEEEEEEEEES------SSEEEEEEEEEEEEEE----GGG--EEEEEEEEEEEEES-TTSSEEEEEEEEEEEEE-TTSTTHHHHH-SEEEEEEEE-TTS-EEEEEEEE-SSTT-EEEEEEEEEEHHHHSTT--SEEEEEEEEEE-SSSTTTTSEEEEEEEEEEES--

Sequence (860 aa):
MSRITLPRRRRLAPAGRAVAPLCLSLMLACPLAGHAGVALLQPPRVIDGNQPLTLTLVVSADDATRRYRIPDTLEVTASGDLQAPVRLVLWREVSGPAVVNLRRGEHRAIRYTVALPPALRGQVRLDATGIDAAPVLLTLNRLPRPGESATAEPPVAGKALAANGLEPATEAAVPVTPVTTADAAAPAPADLRDSARLSFHDPMYFMVGAHDGANAKFQLSFKYRLFQGEDPASKRLFDNLYVAYTQFSLWDLSEQSKPFRDTNYRPSLFYYLSDTGVRNNAISRLSLAAGLEHESNGRNGDDSRSINTVFVKPTFYFGDQNDWHWRVAPKLYAYVEKGDNPDIAHYRGFMDLGIAYGRPDSWEFSATLRKGTRKWYGSVDAQLTYPMARLIPGTAGYLMAGYFVGYGESLLDYNHKLPWQFRIGYALSRMSRITLPRRRRLAPAGRAVAPLCLSLMLACPLAGHAGVALLQPPRVIDGNQPLTLTLVVSADDATRRYRIPDTLEVTASGDLQAPVRLVLWREVSGPAVVNLRRGEHRAIRYTVALPPALRGQVRLDATGIDAAPVLLTLNRLPRPGESATAEPPVAGKALAANGLEPATEAAVPVTPVTTADAAAPAPADLRDSARLSFHDPMYFMVGAHDGANAKFQLSFKYRLFQGEDPASKRLFDNLYVAYTQFSLWDLSEQSKPFRDTNYRPSLFYYLSDTGVRNNAISRLSLAAGLEHESNGRNGDDSRSINTVFVKPTFYFGDQNDWHWRVAPKLYAYVEKGDNPDIAHYRGFMDLGIAYGRPDSWEFSATLRKGTRKWYGSVDAQLTYPMARLIPGTAGYLMAGYFVGYGESLLDYNHKLPWQFRIGYALSR

Organism: Cupriavidus necator (strain ATCC 17699 / DSM 428 / KCTC 22496 / NCIMB 10442 / H16 / Stanier 337) (NCBI:txid381666)

pLDDT: mean 85.22, std 22.81, range [22.0, 98.94]

Foldseek 3Di:
DDDPPPDDPPPPDPPPPPPPPPPPPPPPPPPPPQPDFWAKDDDDQEDALQFWDKIKIKGAAAAAKDKDFDDQWWWKWKDAFVDDIDIDIWGWPDDDDRMDIDGHPDMDITMTTDRDDPVDAAWMWIDIPPHPYDIDIHHYAHDDPPPPDVPPDPPDPPDPPPPPDCPVPDPPDPDDDDPDDPPDDDDFPLNVQVSHQKHFDDWFWKKWFADVHTKIKTKDKMKGLPDDDNHNPDQDQNNQKMKMWMKMWIWGPGDPVRDTPFIKIKIWIWGKDSFPPDDDPFFHGKIKIWGKMKIWGPDDDLQTWIWIKTWIKIWTWGDDSQFWIKIKIKIFIDTPDTVSHVQLLQAFNGIWIKIKTDHPQAKMKIWTWGAHPHDRHIKIKIKIWHFVCVVPPPDGFIKMKIKMWGAPPDRSGSPPTDHIIIIITTIRGD/DPPPPDDDDPPPPPPPPPPPPPPPPPPPPPPPPQPDFWAKDDDDQEDALQDWDKIKIKGAAAAAKDKDFDDQWWWKWKDAFVDDIDIDIWGWPDDDDRMDIDGHPDMDMTMTTDRDDPVDAAWMWIDIPPHPYDIDIHHYAHDDDDPPDVPPDPPPPPDDPDPPDPPPPDPPDPDDDDPDDPPDDDDFPLNVQVSHQKHFDDWFWKKWFADVHTKIKTKDKIKGLPDDDNHNPDQDQNNQKMKMWMKMWMWGPGDPVRDTPFMKIKIWIWGKDSFPPDDDPFFHGKIKIWGKMKIWGPDDDLQTWIWIKTWIKIWTWGDDSQFWIKIKIKIFIDTPDTVSHVQLLQAFNGIWIKIKTDHPQAKMKIWIWGAHPHDRHIKIKIKIWHFVCVVPPPDGFIKMKIKMWGAPPDRSGSPPTDHIIIIITTIRGD

=== Feature glossary ===
Each block in this record encodes a different view of the same protein. In brief:

Predicted aligned error. PAE(i, j) answers: if I align the predicted and true structures on residue i, how far off (in Å) do I expect residue j to be? A block-diagonal PAE matrix with low values on the blocks and high values off-diagonal is the signature of a multi-domain protein with confidently predicted domains but uncertain inter-domain orientation.

Contact-map, Ramachandran, and PAE plots. Plot images: a contact map (which residues are close in 3D, as an N×N binary image), a Ramachandran scatter (backbone torsion angles, revealing secondary-structure composition at a glance), and — for AlphaFold structures — a PAE heatmap (pairwise prediction confidence).

Backbone torsions (φ/ψ). φ (phi) and ψ (psi) are the two rotatable backbone dihedrals per residue: φ is the C(i-1)–N–Cα–C torsion, ψ is the N–Cα–C–N(i+1) torsion, both in degrees on (−180°, 180°]. α-helical residues cluster near (−60°, −45°); β-strand residues near (−120°, +130°). A Ramachandran plot is simply a scatter of (φ, ψ) for every residue.

Foldseek 3Di. A 3Di character summarizes, for each residue, the relative orientation of the Cα frame of its nearest spatial neighbor. Because it encodes fold topology rather than chemistry, 3Di alignments detect remote structural similarity that sequence alignment misses.

Radius of gyration, Cα contacts, bounding box. Three whole-structure scalars: the radius of gyration (RMS distance of Cα from centroid, in Å), the count of Cα–Cα contacts (pairs closer than 8 Å and separated by more than four residues in sequence — i.e. tertiary, not local, contacts), and the bounding-box dimensions. Together they distinguish compact globular folds from extended fibres or disordered chains.

Sequence. Sequence gives the chain of amino acids in standard one-letter code (A=alanine, C=cysteine, …, Y=tyrosine), read N→C. It is the only feature that is directly encoded by the gene; all structural features are derived from the folded form of this sequence.

mmCIF coordinates. Atomic coordinates in PDBx/mmCIF format — the same representation the Protein Data Bank distributes. Each line of the _atom_site loop places one backbone atom in Cartesian space (units: ångströms, origin: arbitrary).

Secondary structure (3-state, P-SEA). Three-state secondary structure (P-SEA) collapses the eight DSSP classes into helix (a), strand (b), and coil (c). P-SEA assigns these from Cα geometry alone — distances and angles — without requiring backbone oxygens, so it works on any Cα trace.

InterPro / GO / CATH / organism. Functional annotations link the protein to curated databases. InterPro entries identify conserved domains and families by matching the sequence against member-database signatures (Pfam, PROSITE, CDD, …). Gene Ontology (GO) terms describe molecular function, biological process, and cellular component in a controlled vocabulary. CATH places the structure in a hierarchical fold classification (Class/Architecture/Topology/Homologous-superfamily). The organism is the source species.

B-factor. B-factor (Debye–Waller factor) reflects atomic displacement in the crystal lattice. It is an experimental observable (units Å²), not a prediction; low values mean the atom is pinned down, high values mean it moves or is heterogeneous across the crystal.

Rendered structure images. Structure images are PyMOL renders from six orthogonal camera directions. Cartoon representation draws helices as coils and strands as arrows; sticks shows the backbone as bonds; surface shows the solvent-excluded envelope. Rainbow coloring maps sequence position to hue (blue→red, N→C); chain coloring assigns a distinct color per polypeptide.

Solvent-accessible surface area. Solvent-accessible surface area (SASA) is the area in Å² traced out by the centre of a 1.4 Å probe sphere (a water molecule) rolled over the protein's van der Waals surface (Shrake–Rupley / Lee–Richards construction). Buried residues have near-zero SASA; fully exposed residues can exceed 200 Å². The total SASA scales roughly with the number of surface residues.

Secondary structure (8-state, DSSP). The SS8 string is DSSP's per-residue secondary-structure call. α-helix (H) means an i→i+4 H-bond ladder; β-strand (E) means the residue participates in a β-sheet; 3₁₀ (G) and π (I) are tighter and wider helices; T/S are turns/bends; '-' is loop.

pLDDT. F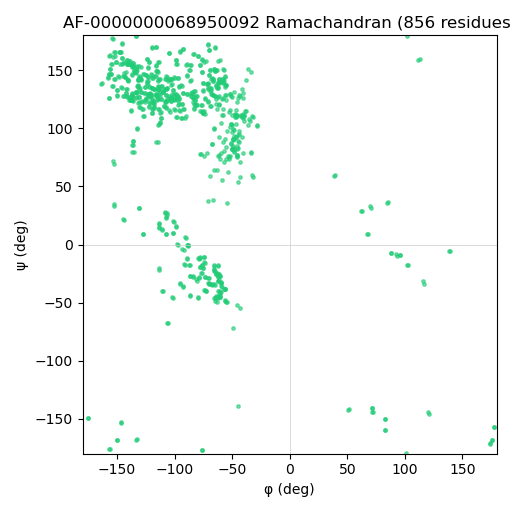or AlphaFold models, the B-factor field carries pLDDT — the model's own estimate of local accuracy on a 0–100 scale. Regions with pLDDT<50 should be treated as essentially unmodeled; they often correspond to intrinsically disordered segments.

Nearest PDB structures. Nearest PDB neighbors are the top structural matches found by Foldseek when searching this structure against the entire Protein Data Bank. Each hit reports a TM-score (0 to 1; >0.5 almost always implies the same fold) and an E-value. These are *structural* homologs — they may share no detectable sequence similarity.